Protein AF-K0SXK2-F1 (afdb_monomer)

InterPro domains:
  IPR011333 SKP1/BTB/POZ domain superfamily [G3DSA:3.30.710.10] (263-426)

Solvent-accessible surface area (backbone atoms only — not comparable to full-atom values): 45170 Å² total; per-residue (Å²): 109,70,68,59,52,52,51,50,52,51,50,53,50,54,49,52,52,50,51,50,52,50,52,52,50,51,52,53,52,53,51,51,51,52,52,51,53,50,51,51,53,53,50,53,51,51,55,49,52,53,52,54,50,53,50,50,55,52,51,51,52,49,50,52,52,51,53,50,51,52,51,52,51,53,49,52,51,51,54,52,52,52,54,49,52,53,48,54,51,50,53,52,51,52,51,50,56,51,49,51,52,51,51,52,50,52,49,52,54,50,52,52,55,49,53,52,49,52,52,50,50,50,50,51,52,53,55,50,66,72,55,70,90,80,88,81,80,91,83,90,80,90,80,91,81,94,76,91,68,91,66,67,66,84,75,55,53,72,67,58,52,45,55,51,31,48,75,71,73,40,77,64,85,81,48,91,47,72,67,52,48,47,49,51,47,56,50,53,56,52,56,54,59,60,59,69,78,70,78,74,87,84,79,93,78,84,85,86,76,91,86,83,89,77,90,85,82,83,78,83,85,76,89,75,94,68,91,83,64,66,91,82,65,83,39,52,86,37,57,53,88,76,42,70,36,63,27,34,41,36,42,33,32,23,49,88,51,101,55,62,73,61,83,83,58,88,61,73,85,80,60,48,58,38,54,46,93,93,53,95,52,61,39,63,50,79,40,27,32,48,57,65,51,42,45,40,76,84,55,17,25,53,49,58,31,47,53,52,53,51,57,58,62,71,49,54,101,78,59,92,71,70,92,71,57,60,69,46,82,44,79,34,45,48,62,40,54,68,34,42,61,47,54,52,47,41,38,70,33,80,89,50,81,70,85,73,47,81,87,36,26,54,36,40,28,49,50,14,61,72,31,47,15,62,60,51,25,55,55,25,48,53,49,48,65,76,55,64,40,73,89,44,13,64,58,48,29,55,48,18,54,52,68,66,36,60,76,58,24,53,52,20,34,41,46,39,16,46,36,52,61,74,58,87,72,58,68,72,63,57,69,48,56,68,74,54,51,53,52,24,71,68,34,91,47,50,38,54,55,28,34,61,46,42,48,55,51,36,48,37,39,64,70,67,33,51,89,82,50,49,61,69,59,52,50,65,67,47,32,62,90,68,31,71,45,59,31,64,88,44,16,59,56,47,40,45,53,52,50,52,39,47,43,67,78,37,82,79,65,60,67,67,70,52,44,81,76,33,70,55,55,51,47,23,46,51,37,34,17,75,43,23,54,78,58,49,47,52,36,58,56,58,68,78,75,61,93,54,87,82,69,67,89,70,74,64,98,73,55,61,51,56,50,63,76,70,38,60,70,70,58,32,50,51,44,50,52,46,22,51,51,38,53,47,52,52,51,54,49,51,50,50,52,50,55,50,49,53,52,52,49,51,52,49,53,50,50,51,50,52,51,50,51,49,51,52,49,53,53,49,53,52,50,52,51,51,52,49,51,51,52,49,52,53,49,52,53,49,53,49,50,52,51,51,52,54,50,50,54,51,52,49,53,53,49,54,51,53,50,52,55,51,56,51,53,54,55,61,59,67,73,62,79,82,78,88,87,81,83,88,82,80,87,82,78,93,76,92,61,100,83,67,79,79,75,87,81,73,82,80,90,74,82,93,82,79,90,84,84,86,85,80,91,78,93,82,88,82,91,83,84,87,81,85,88,89,82,78,89,77,77,73,81,83,72,84,79,76,68,83,83,85,78,88,65,90,60,85,87,75,86,83,82,89,128

Secondary structure (DSSP, 8-state):
-HHHHHHHHHHHHHHHHHHHHHHHHHHHHHHHHHHHHHHHHHHHHHHHHHHHHHHHHHHHHHHHHHHHHHHHHHHHHHHHHHHHHHHHHHHHHHHHHHHHHHHHHHHHHHHHHHHHHHHHHHHHHHHHHHS---------------------GGGS-HHHHHHHHHHTT--GGG--SHHHHHHHHHHHHHHHHHHHT------PPP-----------PPP-------SS-TT---TTS-HHHHT-SEEEEEEEE---SS---TTS--GGG--B-B-TT-SSBPEEEEEE-HHHHHSSTT--HHHHHHHHHHHHHHTTT-------EEEEEEEEHHHHHHHHHHHHHHH-TTSPP---HHHHHHHHHHHHHHT-HHHHHHHHHHHHHT--TTTHHHHHHHHHHTT-HHHHHHHHHHHHHTGGG-S--HHHHTS-HHHHHHHHT-TT----HHHHHHHHHIIIIII-TTT--HHHHHHHT-TTT--S--HHHHHHHHHHHHHHHHHH-TT--HHHHHTT-HHHHHHHHHHHHTHIIIIIHHHHHGGG---TTSGGG--TT-HHHHGGGS-HHHHHHHHHHHHHHHHHHHHHHHHHHHHHHHHHHHHHHHHHHHHHHHHHHHHHHHHHHHHHHHHHHHHHHHHHHHHHHHHHHHHHHHHHHHHHHHHHHHHGGGSPPPS------PPP-SS-TT---GGGS-----S---------------------S--TTSSSSSS-----SSS-----------

Nearest PDB structures (foldseek):
  4ap2-assembly1_A  TM=6.310E-01  e=9.485E-05  Homo sapiens
  8h37-assembly1_P  TM=6.586E-01  e=1.713E-04  Homo sapiens
  8h37-assembly1_A  TM=6.602E-01  e=2.668E-04  Homo sapiens
  4apf-assembly1_A-2  TM=6.074E-01  e=1.799E-04  Homo sapiens
  6i2m-assembly1_A-2  TM=7.651E-01  e=2.218E-03  Vaccinia virus WR

Structure (mmCIF, N/CA/C/O backbone):
data_AF-K0SXK2-F1
#
_entry.id   AF-K0SXK2-F1
#
loop_
_atom_site.group_PDB
_atom_site.id
_atom_site.type_symbol
_atom_site.label_atom_id
_atom_site.label_alt_id
_atom_site.label_comp_id
_atom_site.label_asym_id
_atom_site.label_entity_id
_atom_site.label_seq_id
_atom_site.pdbx_PDB_ins_code
_atom_site.Cartn_x
_atom_site.Cartn_y
_atom_site.Cartn_z
_atom_site.occupancy
_atom_site.B_iso_or_equiv
_atom_site.auth_seq_id
_atom_site.auth_comp_id
_atom_site.auth_asym_id
_atom_site.auth_atom_id
_atom_site.pdbx_PDB_model_num
ATOM 1 N N . MET A 1 1 ? -111.847 -13.154 45.112 1.00 72.31 1 MET A N 1
ATOM 2 C CA . MET A 1 1 ? -111.459 -13.627 43.760 1.00 72.31 1 MET A CA 1
ATOM 3 C C . MET A 1 1 ? -110.473 -12.679 43.078 1.00 72.31 1 MET A C 1
ATOM 5 O O . MET A 1 1 ? -109.374 -13.127 42.799 1.00 72.31 1 MET A O 1
ATOM 9 N N . ALA A 1 2 ? -110.784 -11.391 42.867 1.00 77.62 2 ALA A N 1
ATOM 10 C CA . ALA A 1 2 ? -109.835 -10.445 42.249 1.00 77.62 2 ALA A CA 1
ATOM 11 C C . ALA A 1 2 ? -108.540 -10.230 43.068 1.00 77.62 2 ALA A C 1
ATOM 13 O O . ALA A 1 2 ? -107.451 -10.311 42.512 1.00 77.62 2 ALA A O 1
ATOM 14 N N . GLU A 1 3 ? -108.635 -10.057 44.394 1.00 78.12 3 GLU A N 1
ATOM 15 C CA . GLU A 1 3 ? -107.447 -9.953 45.267 1.00 78.12 3 GLU A CA 1
ATOM 16 C C . GLU A 1 3 ? -106.594 -11.229 45.281 1.00 78.12 3 GLU A C 1
ATOM 18 O O . GLU A 1 3 ? -105.371 -11.164 45.347 1.00 78.12 3 GLU A O 1
ATOM 23 N N . GLU A 1 4 ? -107.225 -12.400 45.181 1.00 80.94 4 GLU A N 1
ATOM 24 C CA . GLU A 1 4 ? -106.514 -13.681 45.181 1.00 80.94 4 GLU A CA 1
ATOM 25 C C . GLU A 1 4 ? -105.772 -13.915 43.856 1.00 80.94 4 GLU A C 1
ATOM 27 O O . GLU A 1 4 ? -104.655 -14.431 43.854 1.00 80.94 4 GLU A O 1
ATOM 32 N N . ALA A 1 5 ? -106.352 -13.476 42.733 1.00 83.69 5 ALA A N 1
ATOM 33 C CA . ALA A 1 5 ? -105.685 -13.466 41.434 1.00 83.69 5 ALA A CA 1
ATOM 34 C C . ALA A 1 5 ? -104.489 -12.497 41.424 1.00 83.69 5 ALA A C 1
ATOM 36 O O . ALA A 1 5 ? -103.395 -12.894 41.027 1.00 83.69 5 ALA A O 1
ATOM 37 N N . ALA A 1 6 ? -104.659 -11.283 41.960 1.00 84.00 6 ALA A N 1
ATOM 38 C CA . ALA A 1 6 ? -103.579 -10.302 42.082 1.00 84.00 6 ALA A CA 1
ATOM 39 C C . ALA A 1 6 ? -102.437 -10.793 42.995 1.00 84.00 6 ALA A C 1
ATOM 41 O O . ALA A 1 6 ? -101.262 -10.565 42.709 1.00 84.00 6 ALA A O 1
ATOM 42 N N . LEU A 1 7 ? -102.756 -11.517 44.075 1.00 88.44 7 LEU A N 1
ATOM 43 C CA . LEU A 1 7 ? -101.749 -12.109 44.958 1.00 88.44 7 LEU A CA 1
ATOM 44 C C . LEU A 1 7 ? -100.968 -13.243 44.273 1.00 88.44 7 LEU A C 1
ATOM 46 O O . LEU A 1 7 ? -99.759 -13.353 44.475 1.00 88.44 7 LEU A O 1
ATOM 50 N N . ARG A 1 8 ? -101.631 -14.079 43.462 1.00 87.31 8 ARG A N 1
ATOM 51 C CA . ARG A 1 8 ? -100.963 -15.136 42.679 1.00 87.31 8 ARG A CA 1
ATOM 52 C C . ARG A 1 8 ? -100.061 -14.551 41.597 1.00 87.31 8 ARG A C 1
ATOM 54 O O . ARG A 1 8 ? -98.942 -15.023 41.443 1.00 87.31 8 ARG A O 1
ATOM 61 N N . GLU A 1 9 ? -100.506 -13.500 40.915 1.00 90.19 9 GLU A N 1
ATOM 62 C CA . GLU A 1 9 ? -99.699 -12.787 39.920 1.00 90.19 9 GLU A CA 1
ATOM 63 C C . GLU A 1 9 ? -98.464 -12.134 40.557 1.00 90.19 9 GLU A C 1
ATOM 65 O O . GLU A 1 9 ? -97.354 -12.272 40.047 1.00 90.19 9 GLU A O 1
ATOM 70 N N . ARG A 1 10 ? -98.622 -11.505 41.729 1.00 88.81 10 ARG A N 1
ATOM 71 C CA . ARG A 1 10 ? -97.501 -10.912 42.469 1.00 88.81 10 ARG A CA 1
ATOM 72 C C . ARG A 1 10 ? -96.488 -11.962 42.932 1.00 88.81 10 ARG A C 1
ATOM 74 O O . ARG A 1 10 ? -95.295 -11.753 42.751 1.00 88.81 10 ARG A O 1
ATOM 81 N N . LYS A 1 11 ? -96.950 -13.107 43.450 1.00 90.88 11 LYS A N 1
ATOM 82 C CA . LYS A 1 11 ? -96.069 -14.228 43.826 1.00 90.88 11 LYS A CA 1
ATOM 83 C C . LYS A 1 11 ? -95.342 -14.828 42.623 1.00 90.88 11 LYS A C 1
ATOM 85 O O . LYS A 1 11 ? -94.147 -15.067 42.719 1.00 90.88 11 LYS A O 1
ATOM 90 N N . ALA A 1 12 ? -96.031 -15.020 41.498 1.00 89.69 12 ALA A N 1
ATOM 91 C CA . ALA A 1 12 ? -95.411 -15.519 40.271 1.00 89.69 12 ALA A CA 1
ATOM 92 C C . ALA A 1 12 ? -94.352 -14.543 39.732 1.00 89.69 12 ALA A C 1
ATOM 94 O O . ALA A 1 12 ? -93.292 -14.966 39.279 1.00 89.69 12 ALA A O 1
ATOM 95 N N . LYS A 1 13 ? -94.604 -13.232 39.831 1.00 91.62 13 LYS A N 1
ATOM 96 C CA . LYS A 1 13 ? -93.636 -12.201 39.448 1.00 91.62 13 LYS A CA 1
ATOM 97 C C . LYS A 1 13 ? -92.415 -12.181 40.372 1.00 91.62 13 LYS A C 1
ATOM 99 O O . LYS A 1 13 ? -91.298 -12.135 39.873 1.00 91.62 13 LYS A O 1
ATOM 104 N N . GLU A 1 14 ? -92.618 -12.269 41.686 1.00 92.25 14 GLU A N 1
ATOM 105 C CA . GLU A 1 14 ? -91.530 -12.359 42.672 1.00 92.25 14 GLU A CA 1
ATOM 106 C C . GLU A 1 14 ? -90.704 -13.648 42.502 1.00 92.25 14 GLU A C 1
ATOM 108 O O . GLU A 1 14 ? -89.486 -13.632 42.665 1.00 92.25 14 GLU A O 1
ATOM 113 N N . GLU A 1 15 ? -91.341 -14.767 42.151 1.00 93.31 15 GLU A N 1
ATOM 114 C CA . GLU A 1 15 ? -90.662 -16.038 41.880 1.00 93.31 15 GLU A CA 1
ATOM 115 C C . GLU A 1 15 ? -89.850 -15.989 40.579 1.00 93.31 15 GLU A C 1
ATOM 117 O O . GLU A 1 15 ? -88.690 -16.397 40.566 1.00 93.31 15 GLU A O 1
ATOM 122 N N . MET A 1 16 ? -90.409 -15.408 39.515 1.00 92.75 16 MET A N 1
ATOM 123 C CA . MET A 1 16 ? -89.695 -15.170 38.259 1.00 92.75 16 MET A CA 1
ATOM 124 C C . MET A 1 16 ? -88.507 -14.212 38.449 1.00 92.75 16 MET A C 1
ATOM 126 O O . MET A 1 16 ? -87.433 -14.453 37.907 1.00 92.75 16 MET A O 1
ATOM 130 N N . GLU A 1 17 ? -88.662 -13.154 39.250 1.00 93.62 17 GLU A N 1
ATOM 131 C CA . GLU A 1 17 ? -87.578 -12.216 39.571 1.00 93.62 17 GLU A CA 1
ATOM 132 C C . GLU A 1 17 ? -86.469 -12.886 40.398 1.00 93.62 17 GLU A C 1
ATOM 134 O O . GLU A 1 17 ? -85.286 -12.661 40.144 1.00 93.62 17 GLU A O 1
ATOM 139 N N . ARG A 1 18 ? -86.822 -13.786 41.329 1.00 92.06 18 ARG A N 1
ATOM 140 C CA . ARG A 1 18 ? -85.840 -14.617 42.046 1.00 92.06 18 ARG A CA 1
ATOM 141 C C . ARG A 1 18 ? -85.081 -15.554 41.113 1.00 92.06 18 ARG A C 1
ATOM 143 O O . ARG A 1 18 ? -83.863 -15.637 41.234 1.00 92.06 18 ARG A O 1
ATOM 150 N N . GLN A 1 19 ? -85.773 -16.220 40.188 1.00 93.00 19 GLN A N 1
ATOM 151 C CA . GLN A 1 19 ? -85.136 -17.097 39.201 1.00 93.00 19 GLN A CA 1
ATOM 152 C C . GLN A 1 19 ? -84.197 -16.314 38.276 1.00 93.00 19 GLN A C 1
ATOM 154 O O . GLN A 1 19 ? -83.087 -16.772 38.011 1.00 93.00 19 GLN A O 1
ATOM 159 N N . LEU A 1 20 ? -84.594 -15.110 37.847 1.00 94.00 20 LEU A N 1
ATOM 160 C CA . LEU A 1 20 ? -83.747 -14.231 37.040 1.00 94.00 20 LEU A CA 1
ATOM 161 C C . LEU A 1 20 ? -82.483 -13.813 37.809 1.00 94.00 20 LEU A C 1
ATOM 163 O O . LEU A 1 20 ? -81.379 -13.944 37.289 1.00 94.00 20 LEU A O 1
ATOM 167 N N . LEU A 1 21 ? -82.624 -13.386 39.069 1.00 92.94 21 LEU A N 1
ATOM 168 C CA . LEU A 1 21 ? -81.492 -13.015 39.928 1.00 92.94 21 LEU A CA 1
ATOM 169 C C . LEU A 1 21 ? -80.552 -14.196 40.206 1.00 92.94 21 LEU A C 1
ATOM 171 O O . LEU A 1 21 ? -79.337 -14.019 40.287 1.00 92.94 21 LEU A O 1
ATOM 175 N N . GLU A 1 22 ? -81.089 -15.402 40.373 1.00 93.62 22 GLU A N 1
ATOM 176 C CA . GLU A 1 22 ? -80.289 -16.613 40.563 1.00 93.62 22 GLU A CA 1
ATOM 177 C C . GLU A 1 22 ? -79.532 -16.994 39.282 1.00 93.62 22 GLU A C 1
ATOM 179 O O . GLU A 1 22 ? -78.344 -17.324 39.340 1.00 93.62 22 GLU A O 1
ATOM 184 N N . GLN A 1 23 ? -80.171 -16.845 38.119 1.00 93.75 23 GLN A N 1
ATOM 185 C CA . GLN A 1 23 ? -79.538 -17.037 36.818 1.00 93.75 23 GLN A CA 1
ATOM 186 C C . GLN A 1 23 ? -78.438 -15.995 36.559 1.00 93.75 23 GLN A C 1
ATOM 188 O O . GLN A 1 23 ? -77.348 -16.354 36.111 1.00 93.75 23 GLN A O 1
ATOM 193 N N . GLU A 1 24 ? -78.671 -14.724 36.896 1.00 94.75 24 GLU A N 1
ATOM 194 C CA . GLU A 1 24 ? -77.661 -13.664 36.810 1.00 94.75 24 GLU A CA 1
ATOM 195 C C . GLU A 1 24 ? -76.470 -13.949 37.730 1.00 94.75 24 GLU A C 1
ATOM 197 O O . GLU A 1 24 ? -75.323 -13.868 37.288 1.00 94.75 24 GLU A O 1
ATOM 202 N N . ARG A 1 25 ? -76.719 -14.366 38.980 1.00 94.25 25 ARG A N 1
ATOM 203 C CA . ARG A 1 25 ? -75.658 -14.762 39.921 1.00 94.25 25 ARG A CA 1
ATOM 204 C C . ARG A 1 25 ? -74.841 -15.936 39.392 1.00 94.25 25 ARG A C 1
ATOM 206 O O . ARG A 1 25 ? -73.612 -15.864 39.389 1.00 94.25 25 ARG A O 1
ATOM 213 N N . SER A 1 26 ? -75.502 -16.980 38.894 1.00 94.06 26 SER A N 1
ATOM 214 C CA . SER A 1 26 ? -74.834 -18.131 38.277 1.00 94.06 26 SER A CA 1
ATOM 215 C C . SER A 1 26 ? -73.958 -17.703 37.094 1.00 94.06 26 SER A C 1
ATOM 217 O O . SER A 1 26 ? -72.790 -18.085 37.017 1.00 94.06 26 SER A O 1
ATOM 219 N N . HIS A 1 27 ? -74.465 -16.819 36.231 1.00 93.00 27 HIS A N 1
ATOM 220 C CA . HIS A 1 27 ? -73.721 -16.308 35.084 1.00 93.00 27 HIS A CA 1
ATOM 221 C C . HIS A 1 27 ? -72.527 -15.427 35.491 1.00 93.00 27 HIS A C 1
ATOM 223 O O . HIS A 1 27 ? -71.466 -15.489 34.866 1.00 93.00 27 HIS A O 1
ATOM 229 N N . THR A 1 28 ? -72.660 -14.611 36.543 1.00 93.94 28 THR A N 1
ATOM 230 C CA . THR A 1 28 ? -71.529 -13.828 37.073 1.00 93.94 28 THR A CA 1
ATOM 231 C C . THR A 1 28 ? -70.436 -14.716 37.655 1.00 93.94 28 THR A C 1
ATOM 233 O O . THR A 1 28 ? -69.261 -14.457 37.411 1.00 93.94 28 THR A O 1
ATOM 236 N N . LEU A 1 29 ? -70.809 -15.793 38.349 1.00 94.81 29 LEU A N 1
ATOM 237 C CA . LEU A 1 29 ? -69.861 -16.723 38.956 1.00 94.81 29 LEU A CA 1
ATOM 238 C C . LEU A 1 29 ? -69.124 -17.541 37.884 1.00 94.81 29 LEU A C 1
ATOM 240 O O . LEU A 1 29 ? -67.908 -17.685 37.954 1.00 94.81 29 LEU A O 1
ATOM 244 N N . ALA A 1 30 ? -69.827 -17.963 36.827 1.00 94.12 30 ALA A N 1
ATOM 245 C CA . ALA A 1 30 ? -69.213 -18.609 35.666 1.00 94.12 30 ALA A CA 1
ATOM 246 C C . ALA A 1 30 ? -68.228 -17.684 34.924 1.00 94.12 30 ALA A C 1
ATOM 248 O O . ALA A 1 30 ? -67.158 -18.125 34.510 1.00 94.12 30 ALA A O 1
ATOM 249 N N . ARG A 1 31 ? -68.545 -16.385 34.785 1.00 94.69 31 ARG A N 1
ATOM 250 C CA . ARG A 1 31 ? -67.608 -15.399 34.213 1.00 94.69 31 ARG A CA 1
ATOM 251 C C . ARG A 1 31 ? -66.361 -15.219 35.077 1.00 94.69 31 ARG A C 1
ATOM 253 O O . ARG A 1 31 ? -65.268 -15.169 34.527 1.00 94.69 31 ARG A O 1
ATOM 260 N N . GLN A 1 32 ? -66.520 -15.150 36.399 1.00 95.62 32 GLN A N 1
ATOM 261 C CA . GLN A 1 32 ? -65.390 -15.039 37.327 1.00 95.62 32 GLN A CA 1
ATOM 262 C C . GLN A 1 32 ? -64.476 -16.266 37.255 1.00 95.62 32 GLN A C 1
ATOM 264 O O . GLN A 1 32 ? -63.266 -16.105 37.152 1.00 95.62 32 GLN A O 1
ATOM 269 N N . GLN A 1 33 ? -65.047 -17.474 37.221 1.00 95.19 33 GLN A N 1
ATOM 270 C CA . GLN A 1 33 ? -64.275 -18.711 37.063 1.00 95.19 33 GLN A CA 1
ATOM 271 C C . GLN A 1 33 ? -63.502 -18.739 35.740 1.00 95.19 33 GLN A C 1
ATOM 273 O O . GLN A 1 33 ? -62.309 -19.024 35.735 1.00 95.19 33 GLN A O 1
ATOM 278 N N . LEU A 1 34 ? -64.141 -18.357 34.629 1.00 96.38 34 LEU A N 1
ATOM 279 C CA . LEU A 1 34 ? -63.477 -18.293 33.326 1.00 96.38 34 LEU A CA 1
ATOM 280 C C . LEU A 1 34 ? -62.341 -17.252 33.296 1.00 96.38 34 LEU A C 1
ATOM 282 O O . LEU A 1 34 ? -61.302 -17.477 32.677 1.00 96.38 34 LEU A O 1
ATOM 286 N N . GLU A 1 35 ? -62.519 -16.103 33.955 1.00 96.56 35 GLU A N 1
ATOM 287 C CA . GLU A 1 35 ? -61.464 -15.090 34.084 1.00 96.56 35 GLU A CA 1
ATOM 288 C C . GLU A 1 35 ? -60.294 -15.572 34.953 1.00 96.56 35 GLU A C 1
ATOM 290 O O . GLU A 1 35 ? -59.139 -15.294 34.623 1.00 96.56 35 GLU A O 1
ATOM 295 N N . GLU A 1 36 ? -60.562 -16.308 36.034 1.00 96.69 36 GLU A N 1
ATOM 296 C CA . GLU A 1 36 ? -59.523 -16.916 36.872 1.00 96.69 36 GLU A CA 1
ATOM 297 C C . GLU A 1 36 ? -58.739 -17.994 36.118 1.00 96.69 36 GLU A C 1
ATOM 299 O O . GLU A 1 36 ? -57.508 -17.966 36.139 1.00 96.69 36 GLU A O 1
ATOM 304 N N . GLU A 1 37 ? -59.420 -18.879 35.387 1.00 96.12 37 GLU A N 1
ATOM 305 C CA . GLU A 1 37 ? -58.779 -19.887 34.532 1.00 96.12 37 GLU A CA 1
ATOM 306 C C . GLU A 1 37 ? -57.907 -19.234 33.455 1.00 96.12 37 GLU A C 1
ATOM 308 O O . GLU A 1 37 ? -56.773 -19.657 33.222 1.00 96.12 37 GLU A O 1
ATOM 313 N N . ARG A 1 38 ? -58.384 -18.146 32.837 1.00 96.25 38 ARG A N 1
ATOM 314 C CA . ARG A 1 38 ? -57.599 -17.399 31.851 1.00 96.25 38 ARG A CA 1
ATOM 315 C C . ARG A 1 38 ? -56.354 -16.760 32.471 1.00 96.25 38 ARG A C 1
ATOM 317 O O . ARG A 1 38 ? -55.284 -16.832 31.872 1.00 96.25 38 ARG A O 1
ATOM 324 N N . ARG A 1 39 ? -56.462 -16.174 33.669 1.00 96.69 39 ARG A N 1
ATOM 325 C CA . ARG A 1 39 ? -55.302 -15.623 34.394 1.00 96.69 39 ARG A CA 1
ATOM 326 C C . ARG A 1 39 ? -54.294 -16.707 34.766 1.00 96.69 39 ARG A C 1
ATOM 328 O O . ARG A 1 39 ? -53.095 -16.473 34.640 1.00 96.69 39 ARG A O 1
ATOM 335 N N . GLN A 1 40 ? -54.762 -17.878 35.197 1.00 96.06 40 GLN A N 1
ATOM 336 C CA . GLN A 1 40 ? -53.889 -19.017 35.490 1.00 96.06 40 GLN A CA 1
ATOM 337 C C . GLN A 1 40 ? -53.171 -19.502 34.227 1.00 96.06 40 GLN A C 1
ATOM 339 O O . GLN A 1 40 ? -51.951 -19.645 34.248 1.00 96.06 40 GLN A O 1
ATOM 344 N N . ALA A 1 41 ? -53.884 -19.650 33.108 1.00 94.88 41 ALA A N 1
ATOM 345 C CA . ALA A 1 41 ? -53.289 -20.036 31.830 1.00 94.88 41 ALA A CA 1
ATOM 346 C C . ALA A 1 41 ? -52.247 -19.013 31.332 1.00 94.88 41 ALA A C 1
ATOM 348 O O . ALA A 1 41 ? -51.163 -19.396 30.888 1.00 94.88 41 ALA A O 1
ATOM 349 N N . GLU A 1 42 ? -52.531 -17.711 31.450 1.00 96.94 42 GLU A N 1
ATOM 350 C CA . GLU A 1 42 ? -51.579 -16.641 31.111 1.00 96.94 42 GLU A CA 1
ATOM 351 C C . GLU A 1 42 ? -50.336 -16.680 32.024 1.00 96.94 42 GLU A C 1
ATOM 353 O O . GLU A 1 42 ? -49.205 -16.538 31.549 1.00 96.94 42 GLU A O 1
ATOM 358 N N . GLN A 1 43 ? -50.512 -16.944 33.324 1.00 96.00 43 GLN A N 1
ATOM 359 C CA . GLN A 1 43 ? -49.404 -17.072 34.274 1.00 96.00 43 GLN A CA 1
ATOM 360 C C . GLN A 1 43 ? -48.535 -18.309 33.993 1.00 96.00 43 GLN A C 1
ATOM 362 O O . GLN A 1 43 ? -47.306 -18.221 34.047 1.00 96.00 43 GLN A O 1
ATOM 367 N N . GLU A 1 44 ? -49.141 -19.447 33.659 1.00 96.69 44 GLU A N 1
ATOM 368 C CA . GLU A 1 44 ? -48.422 -20.661 33.260 1.00 96.69 44 GLU A CA 1
ATOM 369 C C . GLU A 1 44 ? -47.647 -20.462 31.952 1.00 96.69 44 GLU A C 1
ATOM 371 O O . GLU A 1 44 ? -46.494 -20.890 31.840 1.00 96.69 44 GLU A O 1
ATOM 376 N N . GLN A 1 45 ? -48.233 -19.755 30.980 1.00 97.00 45 GLN A N 1
ATOM 377 C CA . GLN A 1 45 ? -47.564 -19.420 29.725 1.00 97.00 45 GLN A CA 1
ATOM 378 C C . GLN A 1 45 ? -46.338 -18.524 29.957 1.00 97.00 45 GLN A C 1
ATOM 380 O O . GLN A 1 45 ? -45.268 -18.804 29.411 1.00 97.00 45 GLN A O 1
ATOM 385 N N . LEU A 1 46 ? -46.456 -17.498 30.805 1.00 97.00 46 LEU A N 1
ATOM 386 C CA . LEU A 1 46 ? -45.333 -16.634 31.186 1.00 97.00 46 LEU A CA 1
ATOM 387 C C . LEU A 1 46 ? -44.231 -17.412 31.917 1.00 97.00 46 LEU A C 1
ATOM 389 O O . LEU A 1 46 ? -43.050 -17.247 31.613 1.00 97.00 46 LEU A O 1
ATOM 393 N N . GLN A 1 47 ? -44.592 -18.306 32.844 1.00 96.31 47 GLN A N 1
ATOM 394 C CA . GLN A 1 47 ? -43.609 -19.158 33.521 1.00 96.31 47 GLN A CA 1
ATOM 395 C C . GLN A 1 47 ? -42.885 -20.090 32.547 1.00 96.31 47 GLN A C 1
ATOM 397 O O . GLN A 1 47 ? -41.685 -20.329 32.699 1.00 96.31 47 GLN A O 1
ATOM 402 N N . ARG A 1 48 ? -43.591 -20.613 31.540 1.00 96.38 48 ARG A N 1
ATOM 403 C CA . ARG A 1 48 ? -42.986 -21.439 30.496 1.00 96.38 48 ARG A CA 1
ATOM 404 C C . ARG A 1 48 ? -42.002 -20.638 29.643 1.00 96.38 48 ARG A C 1
ATOM 406 O O . ARG A 1 48 ? -40.884 -21.104 29.448 1.00 96.38 48 ARG A O 1
ATOM 413 N N . GLN A 1 49 ? -42.376 -19.433 29.214 1.00 96.56 49 GLN A N 1
ATOM 414 C CA . GLN A 1 49 ? -41.488 -18.542 28.458 1.00 96.56 49 GLN A CA 1
ATOM 415 C C . GLN A 1 49 ? -40.227 -18.187 29.251 1.00 96.56 49 GLN A C 1
ATOM 417 O O . GLN A 1 49 ? -39.124 -18.307 28.726 1.00 96.56 49 GLN A O 1
ATOM 422 N N . LEU A 1 50 ? -40.367 -17.859 30.540 1.00 97.25 50 LEU A N 1
ATOM 423 C CA . LEU A 1 50 ? -39.226 -17.562 31.407 1.00 97.25 50 LEU A CA 1
ATOM 424 C C . LEU A 1 50 ? -38.287 -18.774 31.565 1.00 97.25 50 LEU A C 1
ATOM 426 O O . LEU A 1 50 ? -37.064 -18.632 31.558 1.00 97.25 50 LEU A O 1
ATOM 430 N N . ARG A 1 51 ? -38.833 -19.993 31.677 1.00 96.12 51 ARG A N 1
ATOM 431 C CA . ARG A 1 51 ? -38.022 -21.226 31.717 1.00 96.12 51 ARG A CA 1
ATOM 432 C C . ARG A 1 51 ? -37.278 -21.470 30.402 1.00 96.12 51 ARG A C 1
ATOM 434 O O . ARG A 1 51 ? -36.111 -21.845 30.431 1.00 96.12 51 ARG A O 1
ATOM 441 N N . GLU A 1 52 ? -37.923 -21.242 29.264 1.00 97.06 52 GLU A N 1
ATOM 442 C CA . GLU A 1 52 ? -37.291 -21.379 27.946 1.00 97.06 52 GLU A CA 1
ATOM 443 C C . GLU A 1 52 ? -36.191 -20.325 27.724 1.00 97.06 52 GLU A C 1
ATOM 445 O O . GLU A 1 52 ? -35.114 -20.654 27.228 1.00 97.06 52 GLU A O 1
ATOM 450 N N . GLU A 1 53 ? -36.408 -19.079 28.148 1.00 96.81 53 GLU A N 1
ATOM 451 C CA . GLU A 1 53 ? -35.415 -18.003 28.049 1.00 96.81 53 GLU A CA 1
ATOM 452 C C . GLU A 1 53 ? -34.207 -18.242 28.965 1.00 96.81 53 GLU A C 1
ATOM 454 O O . GLU A 1 53 ? -33.061 -18.148 28.527 1.00 96.81 53 GLU A O 1
ATOM 459 N N . THR A 1 54 ? -34.442 -18.641 30.218 1.00 94.56 54 THR A N 1
ATOM 460 C CA . THR A 1 54 ? -33.352 -19.003 31.141 1.00 94.56 54 THR A CA 1
ATOM 461 C C . THR A 1 54 ? -32.533 -20.193 30.637 1.00 94.56 54 THR A C 1
ATOM 463 O O . THR A 1 54 ? -31.309 -20.174 30.769 1.00 94.56 54 THR A O 1
ATOM 466 N N . ALA A 1 55 ? -33.163 -21.189 30.005 1.00 96.12 55 ALA A N 1
ATOM 467 C CA . ALA A 1 55 ? -32.457 -22.301 29.369 1.00 96.12 55 ALA A CA 1
ATOM 468 C C . ALA A 1 55 ? -31.590 -21.836 28.183 1.00 96.12 55 ALA A C 1
ATOM 470 O O . ALA A 1 55 ? -30.430 -22.239 28.087 1.00 96.12 55 ALA A O 1
ATOM 471 N N . ARG A 1 56 ? -32.102 -20.935 27.330 1.00 97.00 56 ARG A N 1
ATOM 472 C CA . ARG A 1 56 ? -31.333 -20.340 26.219 1.00 97.00 56 ARG A CA 1
ATOM 473 C C . ARG A 1 56 ? -30.114 -19.561 26.708 1.00 97.00 56 ARG A C 1
ATOM 475 O O . ARG A 1 56 ? -29.017 -19.779 26.205 1.00 97.00 56 ARG A O 1
ATOM 482 N N . LEU A 1 57 ? -30.280 -18.715 27.727 1.00 94.88 57 LEU A N 1
ATOM 483 C CA . LEU A 1 57 ? -29.173 -17.949 28.315 1.00 94.88 57 LEU A CA 1
ATOM 484 C C . LEU A 1 57 ? -28.117 -18.859 28.964 1.00 94.88 57 LEU A C 1
ATOM 486 O O . LEU A 1 57 ? -26.921 -18.572 28.907 1.00 94.88 57 LEU A O 1
ATOM 490 N N . GLN A 1 58 ? -28.534 -19.971 29.578 1.00 96.50 58 GLN A N 1
ATOM 491 C CA . GLN A 1 58 ? -27.600 -20.964 30.118 1.00 96.50 58 GLN A CA 1
ATOM 492 C C . GLN A 1 58 ? -26.802 -21.670 29.015 1.00 96.50 58 GLN A C 1
ATOM 494 O O . GLN A 1 58 ? -25.599 -21.882 29.179 1.00 96.50 58 GLN A O 1
ATOM 499 N N . GLU A 1 59 ? -27.440 -22.009 27.895 1.00 97.00 59 GLU A N 1
ATOM 500 C CA . GLU A 1 59 ? -26.776 -22.622 26.742 1.00 97.00 59 GLU A CA 1
ATOM 501 C C . GLU A 1 59 ? -25.788 -21.659 26.066 1.00 97.00 59 GLU A C 1
ATOM 503 O O . GLU A 1 59 ? -24.644 -22.037 25.804 1.00 97.00 59 GLU A O 1
ATOM 508 N N . GLU A 1 60 ? -26.173 -20.396 25.875 1.00 95.94 60 GLU A N 1
ATOM 509 C CA . GLU A 1 60 ? -25.299 -19.350 25.334 1.00 95.94 60 GLU A CA 1
ATOM 510 C C . GLU A 1 60 ? -24.074 -19.115 26.227 1.00 95.94 60 GLU A C 1
ATOM 512 O O . GLU A 1 60 ? -22.940 -19.068 25.747 1.00 95.94 60 GLU A O 1
ATOM 517 N N . ARG A 1 61 ? -24.268 -19.076 27.552 1.00 95.44 61 ARG A N 1
ATOM 518 C CA . ARG A 1 61 ? -23.158 -18.973 28.507 1.00 95.44 61 ARG A CA 1
ATOM 519 C C . ARG A 1 61 ? -22.212 -20.171 28.422 1.00 95.44 61 ARG A C 1
ATOM 521 O O . ARG A 1 61 ? -21.001 -19.982 28.541 1.00 95.44 61 ARG A O 1
ATOM 528 N N . ARG A 1 62 ? -22.732 -21.389 28.219 1.00 96.81 62 ARG A N 1
ATOM 529 C CA . ARG A 1 62 ? -21.898 -22.588 28.027 1.00 96.81 62 ARG A CA 1
ATOM 530 C C . ARG A 1 62 ? -21.083 -22.482 26.738 1.00 96.81 62 ARG A C 1
ATOM 532 O O . ARG A 1 62 ? -19.884 -22.740 26.771 1.00 96.81 62 ARG A O 1
ATOM 539 N N . ARG A 1 63 ? -21.702 -22.035 25.643 1.00 97.00 63 ARG A N 1
ATOM 540 C CA . ARG A 1 63 ? -21.024 -21.826 24.358 1.00 97.00 63 ARG A CA 1
ATOM 541 C C . ARG A 1 63 ? -19.894 -20.797 24.466 1.00 97.00 63 ARG A C 1
ATOM 543 O O . ARG A 1 63 ? -18.778 -21.090 24.057 1.00 97.00 63 ARG A O 1
ATOM 550 N N . LEU A 1 64 ? -20.139 -19.645 25.093 1.00 92.88 64 LEU A N 1
ATOM 551 C CA . LEU A 1 64 ? -19.101 -18.629 25.320 1.00 92.88 64 LEU A CA 1
ATOM 552 C C . LEU A 1 64 ? -17.961 -19.145 26.214 1.00 92.88 64 LEU A C 1
ATOM 554 O O . LEU A 1 64 ? -16.801 -18.795 26.012 1.00 92.88 64 LEU A O 1
ATOM 558 N N . GLN A 1 65 ? -18.261 -19.998 27.199 1.00 95.06 65 GLN A N 1
ATOM 559 C CA . GLN A 1 65 ? -17.226 -20.647 28.011 1.00 95.06 65 GLN A CA 1
ATOM 560 C C . GLN A 1 65 ? -16.375 -21.636 27.203 1.00 95.06 65 GLN A C 1
ATOM 562 O O . GLN A 1 65 ? -15.171 -21.718 27.435 1.00 95.06 65 GLN A O 1
ATOM 567 N N . GLU A 1 66 ? -16.973 -22.379 26.272 1.00 96.50 66 GLU A N 1
ATOM 568 C CA . GLU A 1 66 ? -16.254 -23.281 25.364 1.00 96.50 66 GLU A CA 1
ATOM 569 C C . GLU A 1 66 ? -15.388 -22.502 24.362 1.00 96.50 66 GLU A C 1
ATOM 571 O O . GLU A 1 66 ? -14.216 -22.835 24.190 1.00 96.50 66 GLU A O 1
ATOM 576 N N . GLU A 1 67 ? -15.912 -21.419 23.780 1.00 93.88 67 GLU A N 1
ATOM 577 C CA . GLU A 1 67 ? -15.165 -20.525 22.882 1.00 93.88 67 GLU A CA 1
ATOM 578 C C . GLU A 1 67 ? -13.975 -19.864 23.602 1.00 93.88 67 GLU A C 1
ATOM 580 O O . GLU A 1 67 ? -12.859 -19.872 23.080 1.00 93.88 67 GLU A O 1
ATOM 585 N N . ASN A 1 68 ? -14.160 -19.388 24.840 1.00 90.88 68 ASN A N 1
ATOM 586 C CA . ASN A 1 68 ? -13.065 -18.838 25.646 1.00 90.88 68 ASN A CA 1
ATOM 587 C C . ASN A 1 68 ? -11.995 -19.888 25.977 1.00 90.88 68 ASN A C 1
ATOM 589 O O . ASN A 1 68 ? -10.804 -19.594 25.883 1.00 90.88 68 ASN A O 1
ATOM 593 N N . ARG A 1 69 ? -12.387 -21.126 26.315 1.00 96.12 69 ARG A N 1
ATOM 594 C CA . ARG A 1 69 ? -11.422 -22.220 26.536 1.00 96.12 69 ARG A CA 1
ATOM 595 C C . ARG A 1 69 ? -10.629 -22.536 25.269 1.00 96.12 69 ARG A C 1
ATOM 597 O O . ARG A 1 69 ? -9.413 -22.685 25.345 1.00 96.12 69 ARG A O 1
ATOM 604 N N . ALA A 1 70 ? -11.289 -22.585 24.112 1.00 93.62 70 ALA A N 1
ATOM 605 C CA . ALA A 1 70 ? -10.620 -22.804 22.832 1.00 93.62 70 ALA A CA 1
ATOM 606 C C . ALA A 1 70 ? -9.641 -21.662 22.495 1.00 93.62 70 ALA A C 1
ATOM 608 O O . ALA A 1 70 ? -8.521 -21.919 22.051 1.00 93.62 70 ALA A O 1
ATOM 609 N N . ALA A 1 71 ? -10.019 -20.408 22.759 1.00 90.94 71 ALA A N 1
ATOM 610 C CA . ALA A 1 71 ? -9.145 -19.251 22.571 1.00 90.94 71 ALA A CA 1
ATOM 611 C C . ALA A 1 71 ? -7.917 -19.288 23.503 1.00 90.94 71 ALA A C 1
ATOM 613 O O . ALA A 1 71 ? -6.797 -19.028 23.056 1.00 90.94 71 ALA A O 1
ATOM 614 N N . GLU A 1 72 ? -8.094 -19.670 24.773 1.00 94.06 72 GLU A N 1
ATOM 615 C CA . GLU A 1 72 ? -6.991 -19.862 25.725 1.00 94.06 72 GLU A CA 1
ATOM 616 C C . GLU A 1 72 ? -6.038 -20.986 25.290 1.00 94.06 72 GLU A C 1
ATOM 618 O O . GLU A 1 72 ? -4.817 -20.835 25.382 1.00 94.06 72 GLU A O 1
ATOM 623 N N . GLU A 1 73 ? -6.562 -22.104 24.781 1.00 96.69 73 GLU A N 1
ATOM 624 C CA . GLU A 1 73 ? -5.747 -23.201 24.249 1.00 96.69 73 GLU A CA 1
ATOM 625 C C . GLU A 1 73 ? -4.950 -22.775 23.011 1.00 96.69 73 GLU A C 1
ATOM 627 O O . GLU A 1 73 ? -3.749 -23.042 22.934 1.00 96.69 73 GLU A O 1
ATOM 632 N N . GLN A 1 74 ? -5.567 -22.040 22.081 1.00 93.44 74 GLN A N 1
ATOM 633 C CA . GLN A 1 74 ? -4.873 -21.479 20.917 1.00 93.44 74 GLN A CA 1
ATOM 634 C C . GLN A 1 74 ? -3.784 -20.477 21.314 1.00 93.44 74 GLN A C 1
ATOM 636 O O . GLN A 1 74 ? -2.722 -20.424 20.691 1.00 93.44 74 GLN A O 1
ATOM 641 N N . PHE A 1 75 ? -4.028 -19.665 22.344 1.00 94.31 75 PHE A N 1
ATOM 642 C CA . PHE A 1 75 ? -3.026 -18.746 22.873 1.00 94.31 75 PHE A CA 1
ATOM 643 C C . PHE A 1 75 ? -1.840 -19.505 23.488 1.00 94.31 75 PHE A C 1
ATOM 645 O O . PHE A 1 75 ? -0.689 -19.206 23.166 1.00 94.31 75 PHE A O 1
ATOM 652 N N . ARG A 1 76 ? -2.098 -20.553 24.286 1.00 95.94 76 ARG A N 1
ATOM 653 C CA . ARG A 1 76 ? -1.042 -21.423 24.837 1.00 95.94 76 ARG A CA 1
ATOM 654 C C . ARG A 1 76 ? -0.235 -22.129 23.748 1.00 95.94 76 ARG A C 1
ATOM 656 O O . ARG A 1 76 ? 0.984 -22.214 23.864 1.00 95.94 76 ARG A O 1
ATOM 663 N N . GLN A 1 77 ? -0.882 -22.608 22.684 1.00 96.50 77 GLN A N 1
ATOM 664 C CA . GLN A 1 77 ? -0.187 -23.221 21.546 1.00 96.50 77 GLN A CA 1
ATOM 665 C C . GLN A 1 77 ? 0.727 -22.223 20.827 1.00 96.50 77 GLN A C 1
ATOM 667 O O . GLN A 1 77 ? 1.869 -22.562 20.521 1.00 96.50 77 GLN A O 1
ATOM 672 N N . ARG A 1 78 ? 0.267 -20.981 20.614 1.00 92.06 78 ARG A N 1
ATOM 673 C CA . ARG A 1 78 ? 1.096 -19.912 20.033 1.00 92.06 78 ARG A CA 1
ATOM 674 C C . ARG A 1 78 ? 2.318 -19.599 20.895 1.00 92.06 78 ARG A C 1
ATOM 676 O O . ARG A 1 78 ? 3.420 -19.548 20.360 1.00 92.06 78 ARG A O 1
ATOM 683 N N . GLN A 1 79 ? 2.148 -19.489 22.214 1.00 95.31 79 GLN A N 1
ATOM 684 C CA . GLN A 1 79 ? 3.270 -19.282 23.138 1.00 95.31 79 GLN A CA 1
ATOM 685 C C . GLN A 1 79 ? 4.274 -20.444 23.126 1.00 95.31 79 GLN A C 1
ATOM 687 O O . GLN A 1 79 ? 5.482 -20.216 23.170 1.00 95.31 79 GLN A O 1
ATOM 692 N N . LEU A 1 80 ? 3.798 -21.693 23.040 1.00 97.19 80 LEU A N 1
ATOM 693 C CA . LEU A 1 80 ? 4.672 -22.865 22.942 1.00 97.19 80 LEU A CA 1
ATOM 694 C C . LEU A 1 80 ? 5.507 -22.832 21.651 1.00 97.19 80 LEU A C 1
ATOM 696 O O . LEU A 1 80 ? 6.712 -23.069 21.692 1.00 97.19 80 LEU A O 1
ATOM 700 N N . LEU A 1 81 ? 4.875 -22.511 20.519 1.00 95.81 81 LEU A N 1
ATOM 701 C CA . LEU A 1 81 ? 5.533 -22.456 19.213 1.00 95.81 81 LEU A CA 1
ATOM 702 C C . LEU A 1 81 ? 6.541 -21.300 19.131 1.00 95.81 81 LEU A C 1
ATOM 704 O O . LEU A 1 81 ? 7.650 -21.476 18.632 1.00 95.81 81 LEU A O 1
ATOM 708 N N . GLU A 1 82 ? 6.205 -20.139 19.692 1.00 95.00 82 GLU A N 1
ATOM 709 C CA . GLU A 1 82 ? 7.130 -19.008 19.817 1.00 95.00 82 GLU A CA 1
ATOM 710 C C . GLU A 1 82 ? 8.331 -19.345 20.714 1.00 95.00 82 GLU A C 1
ATOM 712 O O . GLU A 1 82 ? 9.477 -19.068 20.352 1.00 95.00 82 GLU A O 1
ATOM 717 N N . SER A 1 83 ? 8.101 -20.028 21.841 1.00 94.88 83 SER A N 1
ATOM 718 C CA . SER A 1 83 ? 9.179 -20.507 22.710 1.00 94.88 83 SER A CA 1
ATOM 719 C C . SER A 1 83 ? 10.099 -21.506 21.999 1.00 94.88 83 SER A C 1
ATOM 721 O O . SER A 1 83 ? 11.312 -21.460 22.210 1.00 94.88 83 SER A O 1
ATOM 723 N N . GLN A 1 84 ? 9.554 -22.399 21.165 1.00 96.81 84 GLN A N 1
ATOM 724 C CA . GLN A 1 84 ? 10.345 -23.328 20.351 1.00 96.81 84 GLN A CA 1
ATOM 725 C C . GLN A 1 84 ? 11.187 -22.578 19.315 1.00 96.81 84 GLN A C 1
ATOM 727 O O . GLN A 1 84 ? 12.391 -22.811 19.232 1.00 96.81 84 GLN A O 1
ATOM 732 N N . ARG A 1 85 ? 10.599 -21.605 18.607 1.00 95.69 85 ARG A N 1
ATOM 733 C CA . ARG A 1 85 ? 11.316 -20.774 17.627 1.00 95.69 85 ARG A CA 1
ATOM 734 C C . ARG A 1 85 ? 12.494 -20.029 18.259 1.00 95.69 85 ARG A C 1
ATOM 736 O O . ARG A 1 85 ? 13.593 -20.028 17.711 1.00 95.69 85 ARG A O 1
ATOM 743 N N . LEU A 1 86 ? 12.289 -19.436 19.438 1.00 94.12 86 LEU A N 1
ATOM 744 C CA . LEU A 1 86 ? 13.351 -18.750 20.184 1.00 94.12 86 LEU A CA 1
ATOM 745 C C . LEU A 1 86 ? 14.446 -19.712 20.663 1.00 94.12 86 LEU A C 1
ATOM 747 O O . LEU A 1 86 ? 15.618 -19.334 20.721 1.00 94.12 86 LEU A O 1
ATOM 751 N N . GLN A 1 87 ? 14.095 -20.950 21.017 1.00 96.81 87 GLN A N 1
ATOM 752 C CA . GLN A 1 87 ? 15.080 -21.968 21.372 1.00 96.81 87 GLN A CA 1
ATOM 753 C C . GLN A 1 87 ? 15.924 -22.374 20.157 1.00 96.81 87 GLN A C 1
ATOM 755 O O . GLN A 1 87 ? 17.151 -22.393 20.256 1.00 96.81 87 GLN A O 1
ATOM 760 N N . GLU A 1 88 ? 15.298 -22.620 19.006 1.00 95.81 88 GLU A N 1
ATOM 761 C CA . GLU A 1 88 ? 15.998 -22.933 17.755 1.00 95.81 88 GLU A CA 1
ATOM 762 C C . GLU A 1 88 ? 16.925 -21.791 17.315 1.00 95.81 88 GLU A C 1
ATOM 764 O O . GLU A 1 88 ? 18.060 -22.027 16.899 1.00 95.81 88 GLU A O 1
ATOM 769 N N . GLU A 1 89 ? 16.487 -20.540 17.462 1.00 94.88 89 GLU A N 1
ATOM 770 C CA . GLU A 1 89 ? 17.294 -19.358 17.152 1.00 94.88 89 GLU A CA 1
ATOM 771 C C . GLU A 1 89 ? 18.511 -19.225 18.085 1.00 94.88 89 GLU A C 1
ATOM 773 O O . GLU A 1 89 ? 19.624 -18.926 17.632 1.00 94.88 89 GLU A O 1
ATOM 778 N N . ARG A 1 90 ? 18.344 -19.528 19.381 1.00 95.25 90 ARG A N 1
AT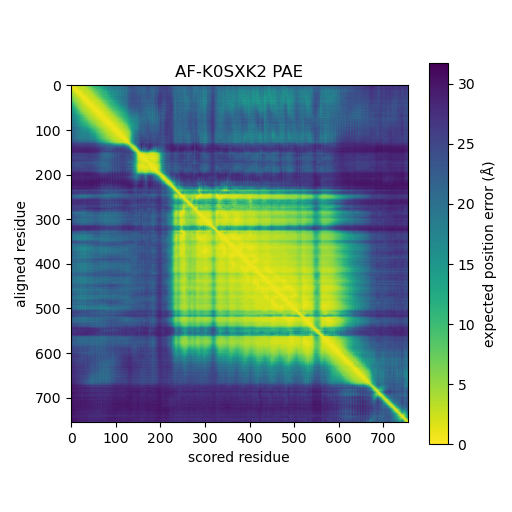OM 779 C CA . ARG A 1 90 ? 19.458 -19.600 20.341 1.00 95.25 90 ARG A CA 1
ATOM 780 C C . ARG A 1 90 ? 20.441 -20.709 19.982 1.00 95.25 90 ARG A C 1
ATOM 782 O O . ARG A 1 90 ? 21.647 -20.471 20.005 1.00 95.25 90 ARG A O 1
ATOM 789 N N . GLU A 1 91 ? 19.957 -21.896 19.624 1.00 96.69 91 GLU A N 1
ATOM 790 C CA . GLU A 1 91 ? 20.809 -23.011 19.197 1.00 96.69 91 GLU A CA 1
ATOM 791 C C . GLU A 1 91 ? 21.560 -22.683 17.900 1.00 96.69 91 GLU A C 1
ATOM 793 O O . GLU A 1 91 ? 22.761 -22.941 17.793 1.00 96.69 91 GLU A O 1
ATOM 798 N N . ARG A 1 92 ? 20.894 -22.043 16.931 1.00 95.94 92 ARG A N 1
ATOM 799 C CA . ARG A 1 92 ? 21.519 -21.559 15.692 1.00 95.94 92 ARG A CA 1
ATOM 800 C C . ARG A 1 92 ? 22.616 -20.537 15.983 1.00 95.94 92 ARG A C 1
ATOM 802 O O . ARG A 1 92 ? 23.713 -20.654 15.441 1.00 95.94 92 ARG A O 1
ATOM 809 N N . SER A 1 93 ? 22.351 -19.592 16.882 1.00 94.81 93 SER A N 1
ATOM 810 C CA . SER A 1 93 ? 23.330 -18.587 17.314 1.00 94.81 93 SER A CA 1
ATOM 811 C C . SER A 1 93 ? 24.537 -19.224 18.010 1.00 94.81 93 SER A C 1
ATOM 813 O O . SER A 1 93 ? 25.678 -18.859 17.738 1.00 94.81 93 SER A O 1
ATOM 815 N N . GLN A 1 94 ? 24.319 -20.235 18.857 1.00 96.69 94 GLN A N 1
ATOM 816 C CA . GLN A 1 94 ? 25.409 -20.985 19.492 1.00 96.69 94 GLN A CA 1
ATOM 817 C C . GLN A 1 94 ? 26.254 -21.768 18.478 1.00 96.69 94 GLN A C 1
ATOM 819 O O . GLN A 1 94 ? 27.477 -21.816 18.616 1.00 96.69 94 GLN A O 1
ATOM 824 N N . ARG A 1 95 ? 25.633 -22.356 17.445 1.00 96.38 95 ARG A N 1
ATOM 825 C CA . ARG A 1 95 ? 26.361 -23.043 16.364 1.00 96.38 95 ARG A CA 1
ATOM 826 C C . ARG A 1 95 ? 27.240 -22.081 15.571 1.00 96.38 95 ARG A C 1
ATOM 828 O O . ARG A 1 95 ? 28.383 -22.430 15.294 1.00 96.38 95 ARG A O 1
ATOM 835 N N . LEU A 1 96 ? 26.742 -20.885 15.259 1.00 94.44 96 LEU A N 1
ATOM 836 C CA . LEU A 1 96 ? 27.529 -19.850 14.580 1.00 94.44 96 LEU A CA 1
ATOM 837 C C . LEU A 1 96 ? 28.730 -19.413 15.428 1.00 94.44 96 LEU A C 1
ATOM 839 O O . LEU A 1 96 ? 29.853 -19.431 14.942 1.00 94.44 96 LEU A O 1
ATOM 843 N N . LEU A 1 97 ? 28.536 -19.164 16.728 1.00 94.75 97 LEU A N 1
ATOM 844 C CA . LEU A 1 97 ? 29.643 -18.827 17.636 1.00 94.75 97 LEU A CA 1
ATOM 845 C C . LEU A 1 97 ? 30.703 -19.936 17.739 1.00 94.75 97 LEU A C 1
ATOM 847 O O . LEU A 1 97 ? 31.891 -19.651 17.893 1.00 94.75 97 LEU A O 1
ATOM 851 N N . LEU A 1 98 ? 30.296 -21.207 17.684 1.00 96.19 98 LEU A N 1
ATOM 852 C CA . LEU A 1 98 ? 31.234 -22.332 17.641 1.00 96.19 98 LEU A CA 1
ATOM 853 C C . LEU A 1 98 ? 31.997 -22.388 16.312 1.00 96.19 98 LEU A C 1
ATOM 855 O O . LEU A 1 98 ? 33.198 -22.650 16.334 1.00 96.19 98 LEU A O 1
ATOM 859 N N . GLN A 1 99 ? 31.332 -22.120 15.184 1.00 94.50 99 GLN A N 1
ATOM 860 C CA . GLN A 1 99 ? 31.984 -22.036 13.874 1.00 94.50 99 GLN A CA 1
ATOM 861 C C . GLN A 1 99 ? 33.001 -20.893 13.819 1.00 94.50 99 GLN A C 1
ATOM 863 O O . GLN A 1 99 ? 34.123 -21.119 13.370 1.00 94.50 99 GLN A O 1
ATOM 868 N N . ASP A 1 100 ? 32.665 -19.717 14.352 1.00 92.38 100 ASP A N 1
ATOM 869 C CA . ASP A 1 100 ? 33.584 -18.575 14.419 1.00 92.38 100 ASP A CA 1
ATOM 870 C C . ASP A 1 100 ? 34.813 -18.896 15.277 1.00 92.38 100 ASP A C 1
ATOM 872 O O . ASP A 1 100 ? 35.947 -18.674 14.855 1.00 92.38 100 ASP A O 1
ATOM 876 N N . ARG A 1 101 ? 34.623 -19.528 16.445 1.00 95.25 101 ARG A N 1
ATOM 877 C CA . ARG A 1 101 ? 35.747 -19.986 17.283 1.00 95.25 101 ARG A CA 1
ATOM 878 C C . ARG A 1 101 ? 36.640 -20.996 16.565 1.00 95.25 101 ARG A C 1
ATOM 880 O O . ARG A 1 101 ? 37.860 -20.924 16.698 1.00 95.25 101 ARG A O 1
ATOM 887 N N . GLN A 1 102 ? 36.051 -21.931 15.820 1.00 95.94 102 GLN A N 1
ATOM 888 C CA . GLN A 1 102 ? 36.812 -22.890 15.019 1.00 95.94 102 GLN A CA 1
ATOM 889 C C . GLN A 1 102 ? 37.579 -22.192 13.890 1.00 95.94 102 GLN A C 1
ATOM 891 O O . GLN A 1 102 ? 38.735 -22.533 13.644 1.00 95.94 102 GLN A O 1
ATOM 896 N N . ALA A 1 103 ? 36.979 -21.201 13.226 1.00 93.69 103 ALA A N 1
ATOM 897 C CA . ALA A 1 103 ? 37.642 -20.409 12.195 1.00 93.69 103 ALA A CA 1
ATOM 898 C C . ALA A 1 103 ? 38.830 -19.611 12.763 1.00 93.69 103 ALA A C 1
ATOM 900 O O . ALA A 1 103 ? 39.918 -19.632 12.181 1.00 93.69 103 ALA A O 1
ATOM 901 N N . ASP A 1 104 ? 38.664 -18.993 13.934 1.00 93.81 104 ASP A N 1
ATOM 902 C CA . ASP A 1 104 ? 39.732 -18.288 14.649 1.00 93.81 104 ASP A CA 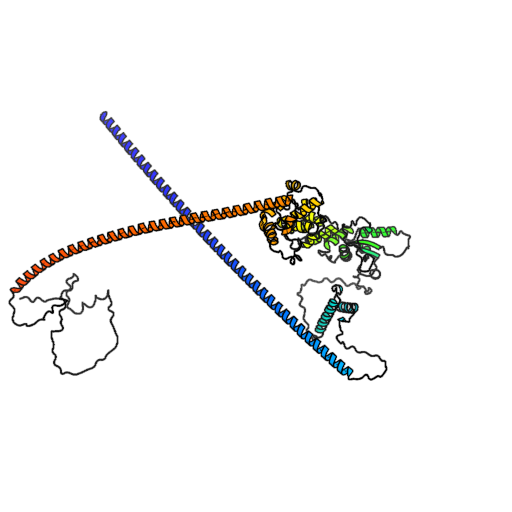1
ATOM 903 C C . ASP A 1 104 ? 40.874 -19.226 15.061 1.00 93.81 104 ASP A C 1
ATOM 905 O O . ASP A 1 104 ? 42.054 -18.886 14.933 1.00 93.81 104 ASP A O 1
ATOM 909 N N . GLU A 1 105 ? 40.556 -20.432 15.533 1.00 96.94 105 GLU A N 1
ATOM 910 C CA . GLU A 1 105 ? 41.559 -21.441 15.878 1.00 96.94 105 GLU A CA 1
ATOM 911 C C . GLU A 1 105 ? 42.336 -21.914 14.640 1.00 96.94 105 GLU A C 1
ATOM 913 O O . GLU A 1 105 ? 43.566 -21.986 14.672 1.00 96.94 105 GLU A O 1
ATOM 918 N N . GLN A 1 106 ? 41.651 -22.140 13.514 1.00 94.75 106 GLN A N 1
ATOM 919 C CA . GLN A 1 106 ? 42.293 -22.463 12.234 1.00 94.75 106 GLN A CA 1
ATOM 920 C C . GLN A 1 106 ? 43.216 -21.334 11.757 1.00 94.75 106 GLN A C 1
ATOM 922 O O . GLN A 1 106 ? 44.321 -21.601 11.276 1.00 94.75 106 GLN A O 1
ATOM 927 N N . LEU A 1 107 ? 42.811 -20.071 11.926 1.00 94.75 107 LEU A N 1
ATOM 928 C CA . LEU A 1 107 ? 43.655 -18.912 11.625 1.00 94.75 107 LEU A CA 1
ATOM 929 C C . LEU A 1 107 ? 44.895 -18.859 12.526 1.00 94.75 107 LEU A C 1
ATOM 931 O O . LEU A 1 107 ? 45.993 -18.621 12.022 1.00 94.75 107 LEU A O 1
ATOM 935 N N . ARG A 1 108 ? 44.758 -19.144 13.828 1.00 94.88 108 ARG A N 1
ATOM 936 C CA . ARG A 1 108 ? 45.898 -19.223 14.760 1.00 94.88 108 ARG A CA 1
ATOM 937 C C . ARG A 1 108 ? 46.874 -20.335 14.389 1.00 94.88 108 ARG A C 1
ATOM 939 O O . ARG A 1 108 ? 48.078 -20.091 14.353 1.00 94.88 108 ARG A O 1
ATOM 946 N N . ILE A 1 109 ? 46.374 -21.530 14.069 1.00 95.00 109 ILE A N 1
ATOM 947 C CA . ILE A 1 109 ? 47.206 -22.655 13.613 1.00 95.00 109 ILE A CA 1
ATOM 948 C C . ILE A 1 109 ? 47.939 -22.280 12.321 1.00 95.00 109 ILE A C 1
ATOM 950 O O . ILE A 1 109 ? 49.141 -22.518 12.195 1.00 95.00 109 ILE A O 1
ATOM 954 N N . LYS A 1 110 ? 47.241 -21.650 11.369 1.00 94.69 110 LYS A N 1
ATOM 955 C CA . LYS A 1 110 ? 47.837 -21.197 10.108 1.00 94.69 110 LYS A CA 1
ATOM 956 C C . LYS A 1 110 ? 48.949 -20.168 10.337 1.00 94.69 110 LYS A C 1
ATOM 958 O O . LYS A 1 110 ? 50.016 -20.317 9.750 1.00 94.69 110 LYS A O 1
ATOM 963 N N . ALA A 1 111 ? 48.724 -19.182 11.205 1.00 93.62 111 ALA A N 1
ATOM 964 C CA . ALA A 1 111 ? 49.726 -18.177 11.559 1.00 93.62 111 ALA A CA 1
ATOM 965 C C . ALA A 1 111 ? 50.956 -18.802 12.243 1.00 93.62 111 ALA A C 1
ATOM 967 O O . ALA A 1 111 ? 52.088 -18.440 11.932 1.00 93.62 111 ALA A O 1
ATOM 968 N N . GLN A 1 112 ? 50.755 -19.790 13.122 1.00 95.38 112 GLN A N 1
ATOM 969 C CA . GLN A 1 112 ? 51.853 -20.516 13.765 1.00 95.38 112 GLN A CA 1
ATOM 970 C C . GLN A 1 112 ? 52.712 -21.275 12.741 1.00 95.38 112 GLN A C 1
ATOM 972 O O . GLN A 1 112 ? 53.937 -21.174 12.770 1.00 95.38 112 GLN A O 1
ATOM 977 N N . LEU A 1 113 ? 52.078 -21.980 11.798 1.00 94.56 113 LEU A N 1
ATOM 978 C CA . LEU A 1 113 ? 52.779 -22.684 10.719 1.00 94.56 113 LEU A CA 1
ATOM 979 C C . LEU A 1 113 ? 53.554 -21.732 9.798 1.00 94.56 113 LEU A C 1
ATOM 981 O O . LEU A 1 113 ? 54.601 -22.103 9.270 1.00 94.56 113 LEU A O 1
ATOM 985 N N . GLU A 1 114 ? 53.040 -20.523 9.577 1.00 94.62 114 GLU A N 1
ATOM 986 C CA . GLU A 1 114 ? 53.716 -19.491 8.790 1.00 94.62 114 GLU A CA 1
ATOM 987 C C . GLU A 1 114 ? 54.964 -18.968 9.512 1.00 94.62 114 GLU A C 1
ATOM 989 O O . GLU A 1 114 ? 56.042 -18.968 8.918 1.00 94.62 114 GLU A O 1
ATOM 994 N N . MET A 1 115 ? 54.871 -18.676 10.815 1.00 93.25 115 MET A N 1
ATOM 995 C CA . MET A 1 115 ? 56.041 -18.323 11.632 1.00 93.25 115 MET A CA 1
ATOM 996 C C . MET A 1 115 ? 57.095 -19.439 11.668 1.00 93.25 115 MET A C 1
ATOM 998 O O . MET A 1 115 ? 58.294 -19.166 11.603 1.00 93.25 115 MET A O 1
ATOM 1002 N N . ASP A 1 116 ? 56.677 -20.703 11.763 1.00 93.19 116 ASP A N 1
ATOM 1003 C CA . ASP A 1 116 ? 57.609 -21.835 11.755 1.00 93.19 116 ASP A CA 1
ATOM 1004 C C . ASP A 1 116 ? 58.297 -21.995 10.386 1.00 93.19 116 ASP A C 1
ATOM 1006 O O . ASP A 1 116 ? 59.496 -22.276 10.328 1.00 93.19 116 ASP A O 1
ATOM 1010 N N . ARG A 1 117 ? 57.587 -21.735 9.276 1.00 93.75 117 ARG A N 1
ATOM 1011 C CA . ARG A 1 117 ? 58.187 -21.684 7.929 1.00 93.75 117 ARG A CA 1
ATOM 1012 C C . ARG A 1 117 ? 59.192 -20.548 7.779 1.00 93.75 117 ARG A C 1
ATOM 1014 O O . ARG A 1 117 ? 60.240 -20.759 7.173 1.00 93.75 117 ARG A O 1
ATOM 1021 N N . GLU A 1 118 ? 58.894 -19.366 8.312 1.00 93.50 118 GLU A N 1
ATOM 1022 C CA . GLU A 1 118 ? 59.829 -18.237 8.299 1.00 93.50 118 GLU A CA 1
ATOM 1023 C C . GLU A 1 118 ? 61.098 -18.555 9.095 1.00 93.50 118 GLU A C 1
ATOM 1025 O O . GLU A 1 118 ? 62.205 -18.323 8.607 1.00 93.50 118 GLU A O 1
ATOM 1030 N N . ARG A 1 119 ? 60.964 -19.169 10.278 1.00 93.38 119 ARG A N 1
ATOM 1031 C CA . ARG A 1 119 ? 62.113 -19.637 11.073 1.00 93.38 119 ARG A CA 1
ATOM 1032 C C . ARG A 1 119 ? 62.960 -20.659 10.323 1.00 93.38 119 ARG A C 1
ATOM 1034 O O . ARG A 1 119 ? 64.186 -20.589 10.378 1.00 93.38 119 ARG A O 1
ATOM 1041 N N . GLU A 1 120 ? 62.328 -21.592 9.618 1.00 93.94 120 GLU A N 1
ATOM 1042 C CA . GLU A 1 120 ? 63.049 -22.590 8.829 1.00 93.94 120 GLU A CA 1
ATOM 1043 C C . GLU A 1 120 ? 63.752 -21.959 7.619 1.00 93.94 120 GLU A C 1
ATOM 1045 O O . GLU A 1 120 ? 64.905 -22.281 7.343 1.00 93.94 120 GLU A O 1
ATOM 1050 N N . MET A 1 121 ? 63.124 -20.993 6.940 1.00 90.25 121 MET A N 1
ATOM 1051 C CA . MET A 1 121 ? 63.789 -20.224 5.882 1.00 90.25 121 MET A CA 1
ATOM 1052 C C . MET A 1 121 ? 65.007 -19.459 6.400 1.00 90.25 121 MET A C 1
ATOM 1054 O O . MET A 1 121 ? 66.042 -19.458 5.736 1.00 90.25 121 MET A O 1
ATOM 1058 N N . LEU A 1 122 ? 64.909 -18.844 7.582 1.00 90.50 122 LEU A N 1
ATOM 1059 C CA . LEU A 1 122 ? 66.042 -18.164 8.209 1.00 90.50 122 LEU A CA 1
ATOM 1060 C C . LEU A 1 122 ? 67.179 -19.144 8.527 1.00 90.50 122 LEU A C 1
ATOM 1062 O O . LEU A 1 122 ? 68.330 -18.841 8.228 1.00 90.50 122 LEU A O 1
ATOM 1066 N N . ARG A 1 123 ? 66.872 -20.353 9.021 1.00 88.94 123 ARG A N 1
ATOM 1067 C CA . ARG A 1 123 ? 67.878 -21.418 9.202 1.00 88.94 123 ARG A CA 1
ATOM 1068 C C . ARG A 1 123 ? 68.534 -21.838 7.892 1.00 88.94 123 ARG A C 1
ATOM 1070 O O . ARG A 1 123 ? 69.747 -22.016 7.847 1.00 88.94 123 ARG A O 1
ATOM 1077 N N . VAL A 1 124 ? 67.754 -21.996 6.822 1.00 84.12 124 VAL A N 1
ATOM 1078 C CA . VAL A 1 124 ? 68.290 -22.344 5.497 1.00 84.12 124 VAL A CA 1
ATOM 1079 C C . VAL A 1 124 ? 69.191 -21.228 4.967 1.00 84.12 124 VAL A C 1
ATOM 1081 O O . VAL A 1 124 ? 70.257 -21.527 4.436 1.00 84.12 124 VAL A O 1
ATOM 1084 N N . GLN A 1 125 ? 68.812 -19.958 5.138 1.00 84.25 125 GLN A N 1
ATOM 1085 C CA . GLN A 1 125 ? 69.653 -18.814 4.768 1.00 84.25 125 GLN A CA 1
ATOM 1086 C C . GLN A 1 125 ? 70.948 -18.761 5.584 1.00 84.25 125 GLN A C 1
ATOM 1088 O O . GLN A 1 125 ? 72.008 -18.512 5.016 1.00 84.25 125 GLN A O 1
ATOM 1093 N N . GLU A 1 126 ? 70.886 -19.047 6.883 1.00 86.00 126 GLU A N 1
ATOM 1094 C CA . GLU A 1 126 ? 72.057 -19.108 7.762 1.00 86.00 126 GLU A CA 1
ATOM 1095 C C . GLU A 1 126 ? 73.010 -20.250 7.360 1.00 86.00 126 GLU A C 1
ATOM 1097 O O . GLU A 1 126 ? 74.220 -20.044 7.251 1.00 86.00 126 GLU A O 1
ATOM 1102 N N . LEU A 1 127 ? 72.472 -21.426 7.014 1.00 79.31 127 LEU A N 1
ATOM 1103 C CA . LEU A 1 127 ? 73.249 -22.538 6.451 1.00 79.31 127 LEU A CA 1
ATOM 1104 C C . LEU A 1 127 ? 73.864 -22.188 5.086 1.00 79.31 127 LEU A C 1
ATOM 1106 O O . LEU A 1 127 ? 75.010 -22.548 4.820 1.00 79.31 127 LEU A O 1
ATOM 1110 N N . HIS A 1 128 ? 73.138 -21.455 4.237 1.00 74.19 128 HIS A N 1
ATOM 1111 C CA . HIS A 1 128 ? 73.651 -20.977 2.951 1.00 74.19 128 HIS A CA 1
ATOM 1112 C C . HIS A 1 128 ? 74.752 -19.920 3.114 1.00 74.19 128 HIS A C 1
ATOM 1114 O O . HIS A 1 128 ? 75.681 -19.889 2.314 1.00 74.19 128 HIS A O 1
ATOM 1120 N N . ALA A 1 129 ? 74.682 -19.079 4.148 1.00 69.81 129 ALA A N 1
ATOM 1121 C CA . ALA A 1 129 ? 75.712 -18.088 4.455 1.00 69.81 129 ALA A CA 1
ATOM 1122 C C . ALA A 1 129 ? 77.007 -18.727 4.995 1.00 69.81 129 ALA A C 1
ATOM 1124 O O . ALA A 1 129 ? 78.092 -18.189 4.779 1.00 69.81 129 ALA A O 1
ATOM 1125 N N . LEU A 1 130 ? 76.912 -19.889 5.652 1.00 70.75 130 LEU A N 1
ATOM 1126 C CA . LEU A 1 130 ? 78.070 -20.675 6.101 1.00 70.75 130 LEU A CA 1
ATOM 1127 C C . LEU A 1 130 ? 78.725 -21.490 4.969 1.00 70.75 130 LEU A C 1
ATOM 1129 O O . LEU A 1 130 ? 79.898 -21.854 5.070 1.00 70.75 130 LEU A O 1
ATOM 1133 N N . ALA A 1 131 ? 78.009 -21.740 3.869 1.00 55.16 131 ALA A N 1
ATOM 1134 C CA . ALA A 1 131 ? 78.543 -22.353 2.656 1.00 55.16 131 ALA A CA 1
ATOM 1135 C C . ALA A 1 131 ? 79.079 -21.266 1.703 1.00 55.16 131 ALA A C 1
ATOM 1137 O O . ALA A 1 131 ? 78.378 -20.788 0.815 1.00 55.16 131 ALA A O 1
ATOM 1138 N N . GLY A 1 132 ? 80.327 -20.835 1.913 1.00 41.88 132 GLY A N 1
ATOM 1139 C CA . GLY A 1 132 ? 80.961 -19.759 1.140 1.00 41.88 132 GLY A CA 1
ATOM 1140 C C . GLY A 1 132 ? 80.895 -19.932 -0.395 1.00 41.88 132 GLY A C 1
ATOM 1141 O O . GLY A 1 132 ? 80.861 -21.058 -0.903 1.00 41.88 132 GLY A O 1
ATOM 1142 N N . PRO A 1 133 ? 80.902 -18.823 -1.162 1.00 47.16 133 PRO A N 1
ATOM 1143 C CA . PRO A 1 133 ? 80.612 -18.837 -2.592 1.00 47.16 133 PRO A CA 1
ATOM 1144 C C . PRO A 1 133 ? 81.786 -19.421 -3.391 1.00 47.16 133 PRO A C 1
ATOM 1146 O O . PRO A 1 133 ? 82.805 -18.764 -3.602 1.00 47.16 133 PRO A O 1
ATOM 1149 N N . SER A 1 134 ? 81.644 -20.664 -3.859 1.00 38.59 134 SER A N 1
ATOM 1150 C CA . SER A 1 134 ? 82.566 -21.257 -4.834 1.00 38.59 134 SER A CA 1
ATOM 1151 C C . SER A 1 134 ? 82.192 -20.807 -6.245 1.00 38.59 134 SER A C 1
ATOM 1153 O O . SER A 1 134 ? 81.112 -21.104 -6.749 1.00 38.59 134 SER A O 1
ATOM 1155 N N . SER A 1 135 ? 83.106 -20.061 -6.862 1.00 46.09 135 SER A N 1
ATOM 1156 C CA . SER A 1 135 ? 83.047 -19.566 -8.239 1.00 46.09 135 SER A CA 1
ATOM 1157 C C . SER A 1 135 ? 83.468 -20.661 -9.228 1.00 46.09 135 SER A C 1
ATOM 1159 O O . SER A 1 135 ? 84.597 -21.126 -9.121 1.00 46.09 135 SER A O 1
ATOM 1161 N N . LEU A 1 136 ? 82.608 -21.021 -10.188 1.00 35.25 136 LEU A N 1
ATOM 1162 C CA . LEU A 1 136 ? 82.856 -21.733 -11.467 1.00 35.25 136 LEU A CA 1
ATOM 1163 C C . LEU A 1 136 ? 81.451 -22.117 -11.985 1.00 35.25 136 LEU A C 1
ATOM 1165 O O . LEU A 1 136 ? 80.655 -22.617 -11.206 1.00 35.25 136 LEU A O 1
ATOM 1169 N N . GLY A 1 137 ? 80.979 -21.890 -13.208 1.00 33.16 137 GLY A N 1
ATOM 1170 C CA . GLY A 1 137 ? 81.594 -21.757 -14.521 1.00 33.16 137 GLY A CA 1
ATOM 1171 C C . GLY A 1 137 ? 80.736 -22.605 -15.480 1.00 33.16 137 GLY A C 1
ATOM 1172 O O . GLY A 1 137 ? 80.598 -23.792 -15.235 1.00 33.16 137 GLY A O 1
ATOM 1173 N N . MET A 1 138 ? 80.146 -21.967 -16.502 1.00 38.28 138 MET A N 1
ATOM 1174 C CA . MET A 1 138 ? 79.600 -22.486 -17.782 1.00 38.28 138 MET A CA 1
ATOM 1175 C C . MET A 1 138 ? 78.823 -23.822 -17.866 1.00 38.28 138 MET A C 1
ATOM 1177 O O . MET A 1 138 ? 79.343 -24.872 -17.516 1.00 38.28 138 MET A O 1
ATOM 1181 N N . ALA A 1 139 ? 77.664 -23.794 -18.546 1.00 34.38 139 ALA A N 1
ATOM 1182 C CA . ALA A 1 139 ? 77.424 -24.434 -19.861 1.00 34.38 139 ALA A CA 1
ATOM 1183 C C . ALA A 1 139 ? 75.949 -24.827 -20.095 1.00 34.38 139 ALA A C 1
ATOM 1185 O O . ALA A 1 139 ? 75.232 -25.241 -19.186 1.00 34.38 139 ALA A O 1
ATOM 1186 N N . ASP A 1 140 ? 75.547 -24.704 -21.361 1.00 37.50 140 ASP A N 1
ATOM 1187 C CA . ASP A 1 140 ? 74.270 -25.084 -21.968 1.00 37.50 140 ASP A CA 1
ATOM 1188 C C . ASP A 1 140 ? 73.896 -26.568 -21.812 1.00 37.50 140 ASP A C 1
ATOM 1190 O O . ASP A 1 140 ? 74.730 -27.446 -22.025 1.00 37.50 140 ASP A O 1
ATOM 1194 N N . SER A 1 141 ? 72.602 -26.860 -21.633 1.00 33.28 141 SER A N 1
ATOM 1195 C CA . SER A 1 141 ? 71.810 -27.642 -22.604 1.00 33.28 141 SER A CA 1
ATOM 1196 C C . SER A 1 141 ? 70.433 -28.049 -22.080 1.00 33.28 141 SER A C 1
ATOM 1198 O O . SER A 1 141 ? 70.243 -28.451 -20.938 1.00 33.28 141 SER A O 1
ATOM 1200 N N . SER A 1 142 ? 69.496 -27.978 -23.020 1.00 37.41 142 SER A N 1
ATOM 1201 C CA . SER A 1 142 ? 68.159 -28.565 -23.088 1.00 37.41 142 SER A CA 1
ATOM 1202 C C . SER A 1 142 ? 67.960 -29.901 -22.347 1.00 37.41 142 SER A C 1
ATOM 1204 O O . SER A 1 142 ? 68.776 -30.809 -22.499 1.00 37.41 142 SER A O 1
ATOM 1206 N N . THR A 1 143 ? 66.818 -30.070 -21.661 1.00 35.12 143 THR A N 1
ATOM 1207 C CA . THR A 1 143 ? 65.793 -31.124 -21.902 1.00 35.12 143 THR A CA 1
ATOM 1208 C C . THR A 1 143 ? 64.833 -31.260 -20.703 1.00 35.12 143 THR A C 1
ATOM 1210 O O . THR A 1 143 ? 65.252 -31.394 -19.561 1.00 35.12 143 THR A O 1
ATOM 1213 N N . ALA A 1 144 ? 63.535 -31.214 -21.021 1.00 38.47 144 ALA A N 1
ATOM 1214 C CA . ALA A 1 144 ? 62.328 -31.623 -20.293 1.00 38.47 144 ALA A CA 1
ATOM 1215 C C . ALA A 1 144 ? 62.432 -32.289 -18.899 1.00 38.47 144 ALA A C 1
ATOM 1217 O O . ALA A 1 144 ? 63.087 -33.311 -18.735 1.00 38.47 144 ALA A O 1
ATOM 1218 N N . MET A 1 145 ? 61.597 -31.824 -17.959 1.00 35.59 145 MET A N 1
ATOM 1219 C CA . MET A 1 145 ? 60.489 -32.602 -17.362 1.00 35.59 145 MET A CA 1
ATOM 1220 C C . MET A 1 145 ? 59.762 -31.750 -16.312 1.00 35.59 145 MET A C 1
ATOM 1222 O O . MET A 1 145 ? 60.353 -31.231 -15.365 1.00 35.59 145 MET A O 1
ATOM 1226 N N . ALA A 1 146 ? 58.457 -31.595 -16.517 1.00 43.56 146 ALA A N 1
ATOM 1227 C CA . ALA A 1 146 ? 57.545 -30.883 -15.644 1.00 43.56 146 ALA A CA 1
ATOM 1228 C C . ALA A 1 146 ? 57.414 -31.588 -14.283 1.00 43.56 146 ALA A C 1
ATOM 1230 O O . ALA A 1 146 ? 57.106 -32.773 -14.207 1.00 43.56 146 ALA A O 1
ATOM 1231 N N . SER A 1 147 ? 57.602 -30.825 -13.208 1.00 37.47 147 SER A N 1
ATOM 1232 C CA . SER A 1 147 ? 57.228 -31.194 -11.843 1.00 37.47 147 SER A CA 1
ATOM 1233 C C . SER A 1 147 ? 56.608 -29.960 -11.196 1.00 37.47 147 SER A C 1
ATOM 1235 O O . SER A 1 147 ? 57.279 -28.971 -10.891 1.00 37.47 147 SER A O 1
ATOM 1237 N N . SER A 1 148 ? 55.282 -29.984 -11.093 1.00 42.97 148 SER A N 1
ATOM 1238 C CA . SER A 1 148 ? 54.440 -28.898 -10.608 1.00 42.97 148 SER A CA 1
ATOM 1239 C C . SER A 1 148 ? 54.668 -28.656 -9.114 1.00 42.97 148 SER A C 1
ATOM 1241 O O . SER A 1 148 ? 54.045 -29.287 -8.256 1.00 42.97 148 SER A O 1
ATOM 1243 N N . ARG A 1 149 ? 55.539 -27.701 -8.786 1.00 45.25 149 ARG A N 1
ATOM 1244 C CA . ARG A 1 149 ? 55.481 -27.018 -7.489 1.00 45.25 149 ARG A CA 1
ATOM 1245 C C . ARG A 1 149 ? 54.266 -26.077 -7.486 1.00 45.25 149 ARG A C 1
ATOM 1247 O O . ARG A 1 149 ? 54.019 -25.435 -8.506 1.00 45.25 149 ARG A O 1
ATOM 1254 N N . PRO A 1 150 ? 53.512 -25.960 -6.378 1.00 51.97 150 PRO A N 1
ATOM 1255 C CA . PRO A 1 150 ? 52.420 -24.999 -6.269 1.00 51.97 150 PRO A CA 1
ATOM 1256 C C . PRO A 1 150 ? 53.012 -23.584 -6.249 1.00 51.97 150 PRO A C 1
ATOM 1258 O O . PRO A 1 150 ? 53.407 -23.068 -5.206 1.00 51.97 150 PRO A O 1
ATOM 1261 N N . GLY A 1 151 ? 53.153 -22.997 -7.437 1.00 56.03 151 GLY A N 1
ATOM 1262 C CA . GLY A 1 151 ? 53.614 -21.630 -7.621 1.00 56.03 151 GLY A CA 1
ATOM 1263 C C . GLY A 1 151 ? 52.658 -20.644 -6.958 1.00 56.03 151 GLY A C 1
ATOM 1264 O O . GLY A 1 151 ? 51.445 -20.850 -6.946 1.00 56.03 151 GLY A O 1
ATOM 1265 N N . ASN A 1 152 ? 53.223 -19.576 -6.396 1.00 78.69 152 ASN A N 1
ATOM 1266 C CA . ASN A 1 152 ? 52.495 -18.446 -5.827 1.00 78.69 152 ASN A CA 1
ATOM 1267 C C . ASN A 1 152 ? 51.460 -17.910 -6.833 1.00 78.69 152 ASN A C 1
ATOM 1269 O O . ASN A 1 152 ? 51.807 -17.147 -7.731 1.00 78.69 152 ASN A O 1
ATOM 1273 N N . LEU A 1 153 ? 50.183 -18.270 -6.660 1.00 87.88 153 LEU A N 1
ATOM 1274 C CA . LEU A 1 153 ? 49.071 -17.793 -7.496 1.00 87.88 153 LEU A CA 1
ATOM 1275 C C . LEU A 1 153 ? 48.983 -16.256 -7.517 1.00 87.88 153 LEU A C 1
ATOM 1277 O O . LEU A 1 153 ? 48.601 -15.665 -8.521 1.00 87.88 153 LEU A O 1
ATOM 1281 N N . SER A 1 154 ? 49.412 -15.596 -6.437 1.00 87.62 154 SER A N 1
ATOM 1282 C CA . SER A 1 154 ? 49.468 -14.132 -6.334 1.00 87.62 154 SER A CA 1
ATOM 1283 C C . SER A 1 154 ? 50.456 -13.480 -7.313 1.00 87.62 154 SER A C 1
ATOM 1285 O O . SER A 1 154 ? 50.268 -12.315 -7.679 1.00 87.62 154 SER A O 1
ATOM 1287 N N . ALA A 1 155 ? 51.488 -14.216 -7.746 1.00 91.00 155 ALA A N 1
ATOM 1288 C CA . ALA A 1 155 ? 52.501 -13.739 -8.688 1.00 91.00 155 ALA A CA 1
ATOM 1289 C C . ALA A 1 155 ? 52.060 -13.857 -10.157 1.00 91.00 155 ALA A C 1
ATOM 1291 O O . ALA A 1 155 ? 52.668 -13.223 -11.014 1.00 91.00 155 ALA A O 1
ATOM 1292 N N . MET A 1 156 ? 50.994 -14.612 -10.450 1.00 91.75 156 MET A N 1
ATOM 1293 C CA . MET A 1 156 ? 50.445 -14.692 -11.804 1.00 91.75 156 MET A CA 1
ATOM 1294 C C . MET A 1 156 ? 49.855 -13.343 -12.224 1.00 91.75 156 MET A C 1
ATOM 1296 O O . MET A 1 156 ? 49.253 -12.606 -11.425 1.00 91.75 156 MET A O 1
ATOM 1300 N N . SER A 1 157 ? 50.033 -12.999 -13.495 1.00 95.31 157 SER A N 1
ATOM 1301 C CA . SER A 1 157 ? 49.381 -11.838 -14.090 1.00 95.31 157 SER A CA 1
ATOM 1302 C C . SER A 1 157 ? 47.868 -12.075 -14.196 1.00 95.31 157 SER A C 1
ATOM 1304 O O . SER A 1 157 ? 47.401 -13.208 -14.301 1.00 95.31 157 SER A O 1
ATOM 1306 N N . VAL A 1 158 ? 47.068 -11.001 -14.189 1.00 94.25 158 VAL A N 1
ATOM 1307 C CA . VAL A 1 158 ? 45.597 -11.100 -14.325 1.00 94.25 158 VAL A CA 1
ATOM 1308 C C . VAL A 1 158 ? 45.209 -11.827 -15.621 1.00 94.25 158 VAL A C 1
ATOM 1310 O O . VAL A 1 158 ? 44.237 -12.575 -15.638 1.00 94.25 158 VAL A O 1
ATOM 1313 N N . LYS A 1 159 ? 46.000 -11.663 -16.690 1.00 95.12 159 LYS A N 1
ATOM 1314 C CA . LYS A 1 159 ? 45.774 -12.312 -17.988 1.00 95.12 159 LYS A CA 1
ATOM 1315 C C . LYS A 1 159 ? 45.924 -13.835 -17.909 1.00 95.12 159 LYS A C 1
ATOM 1317 O O . LYS A 1 159 ? 45.092 -14.548 -18.459 1.00 95.12 159 LYS A O 1
ATOM 1322 N N . GLU A 1 160 ? 46.933 -14.326 -17.192 1.00 95.62 160 GLU A N 1
ATOM 1323 C CA . GLU A 1 160 ? 47.153 -15.765 -16.989 1.00 95.62 160 GLU A CA 1
ATOM 1324 C C . GLU A 1 160 ? 46.068 -16.379 -16.098 1.00 95.62 160 GLU A C 1
ATOM 1326 O O . GLU A 1 160 ? 45.560 -17.453 -16.404 1.00 95.62 160 GLU A O 1
ATOM 1331 N N . ILE A 1 161 ? 45.650 -15.667 -15.044 1.00 96.44 161 ILE A N 1
ATOM 1332 C CA . ILE A 1 161 ? 44.575 -16.124 -14.150 1.00 96.44 161 ILE A CA 1
ATOM 1333 C C . ILE A 1 161 ? 43.247 -16.223 -14.911 1.00 96.44 161 ILE A C 1
ATOM 1335 O O . ILE A 1 161 ? 42.540 -17.220 -14.783 1.00 96.44 161 ILE A O 1
ATOM 1339 N N . LYS A 1 162 ? 42.920 -15.221 -15.740 1.00 95.88 162 LYS A N 1
ATOM 1340 C CA . LYS A 1 162 ? 41.706 -15.243 -16.569 1.00 95.88 162 LYS A CA 1
ATOM 1341 C C . LYS A 1 162 ? 41.737 -16.360 -17.611 1.00 95.88 162 LYS A C 1
ATOM 1343 O O . LYS A 1 162 ? 40.749 -17.062 -17.783 1.00 95.88 162 LYS A O 1
ATOM 1348 N N . SER A 1 163 ? 42.880 -16.536 -18.274 1.00 94.94 163 SER A N 1
ATOM 1349 C CA . SER A 1 163 ? 43.122 -17.623 -19.229 1.00 94.94 163 SER A CA 1
ATOM 1350 C C . SER A 1 163 ? 42.841 -18.991 -18.606 1.00 94.94 163 SER A C 1
ATOM 1352 O O . SER A 1 163 ? 42.177 -19.825 -19.214 1.00 94.94 163 SER A O 1
ATOM 1354 N N . GLU A 1 164 ? 43.330 -19.219 -17.388 1.00 95.69 164 GLU A N 1
ATOM 1355 C CA . GLU A 1 164 ? 43.176 -20.504 -16.711 1.00 95.69 164 GLU A CA 1
ATOM 1356 C C . GLU A 1 164 ? 41.777 -20.717 -16.114 1.00 95.69 164 GLU A C 1
ATOM 1358 O O . GLU A 1 164 ? 41.242 -21.819 -16.163 1.00 95.69 164 GLU A O 1
ATOM 1363 N N . LEU A 1 165 ? 41.131 -19.671 -15.596 1.00 95.94 165 LEU A N 1
ATOM 1364 C CA . LEU A 1 165 ? 39.731 -19.766 -15.168 1.00 95.94 165 LEU A CA 1
ATOM 1365 C C . LEU A 1 165 ? 38.797 -20.070 -16.344 1.00 95.94 165 LEU A C 1
ATOM 1367 O O . LEU A 1 165 ? 37.932 -20.935 -16.223 1.00 95.94 165 LEU A O 1
ATOM 1371 N N . ASN A 1 166 ? 39.020 -19.426 -17.494 1.00 93.19 166 ASN A N 1
ATOM 1372 C CA . ASN A 1 166 ? 38.249 -19.691 -18.705 1.00 93.19 166 ASN A CA 1
ATOM 1373 C C . ASN A 1 166 ? 38.493 -21.118 -19.229 1.00 93.19 166 ASN A C 1
ATOM 1375 O O . ASN A 1 166 ? 37.542 -21.767 -19.658 1.00 93.19 166 ASN A O 1
ATOM 1379 N N . SER A 1 167 ? 39.727 -21.645 -19.157 1.00 92.50 167 SER A N 1
ATOM 1380 C CA . SER A 1 167 ? 40.005 -23.036 -19.558 1.00 92.50 167 SER A CA 1
ATOM 1381 C C . SER A 1 167 ? 39.369 -24.070 -18.623 1.00 92.50 167 SER A C 1
ATOM 1383 O O . SER A 1 167 ? 39.078 -25.185 -19.051 1.00 92.50 167 SER A O 1
ATOM 1385 N N . LEU A 1 168 ? 39.096 -23.689 -17.372 1.00 92.38 168 LEU A N 1
ATOM 1386 C CA . LEU A 1 168 ? 38.342 -24.481 -16.397 1.00 92.38 168 LEU A CA 1
ATOM 1387 C C . LEU A 1 168 ? 36.820 -24.237 -16.461 1.00 92.38 168 LEU A C 1
ATOM 1389 O O . LEU A 1 168 ? 36.086 -24.760 -15.623 1.00 92.38 168 LEU A O 1
ATOM 1393 N N . GLY A 1 169 ? 36.335 -23.463 -17.440 1.00 93.25 169 GLY A N 1
ATOM 1394 C CA . GLY A 1 169 ? 34.908 -23.213 -17.667 1.00 93.25 169 GLY A CA 1
ATOM 1395 C C . GLY A 1 169 ? 34.270 -22.187 -16.725 1.00 93.25 169 GLY A C 1
ATOM 1396 O O . GLY A 1 169 ? 33.047 -22.140 -16.620 1.00 93.25 169 GLY A O 1
ATOM 1397 N N . ILE A 1 170 ? 35.065 -21.369 -16.030 1.00 93.69 170 ILE A N 1
ATOM 1398 C CA . ILE A 1 170 ? 34.565 -20.329 -15.123 1.00 93.69 170 ILE A CA 1
ATOM 1399 C C . ILE A 1 170 ? 34.596 -18.982 -15.835 1.00 93.69 170 ILE A C 1
ATOM 1401 O O . ILE A 1 170 ? 35.656 -18.510 -16.243 1.00 93.69 170 ILE A O 1
ATOM 1405 N N . ASN A 1 171 ? 33.431 -18.339 -15.940 1.00 93.50 171 ASN A N 1
ATOM 1406 C CA . ASN A 1 171 ? 33.315 -17.027 -16.560 1.00 93.50 171 ASN A CA 1
ATOM 1407 C C . ASN A 1 171 ? 34.008 -15.954 -15.703 1.00 93.50 171 ASN A C 1
ATOM 1409 O O . ASN A 1 171 ? 33.636 -15.700 -14.559 1.00 93.50 171 ASN A O 1
ATOM 1413 N N . THR A 1 172 ? 35.026 -15.310 -16.270 1.00 94.12 172 THR A N 1
ATOM 1414 C CA . THR A 1 172 ? 35.856 -14.319 -15.573 1.00 94.12 172 THR A CA 1
ATOM 1415 C C . THR A 1 172 ? 35.247 -12.918 -15.505 1.00 94.12 172 THR A C 1
ATOM 1417 O O . THR A 1 172 ? 35.836 -12.049 -14.861 1.00 94.12 172 THR A O 1
ATOM 1420 N N . SER A 1 173 ? 34.086 -12.686 -16.131 1.00 91.19 173 SER A N 1
ATOM 1421 C CA . SER A 1 173 ? 33.378 -11.397 -16.087 1.00 91.19 173 SER A CA 1
ATOM 1422 C C . SER A 1 173 ? 32.753 -11.079 -14.725 1.00 91.19 173 SER A C 1
ATOM 1424 O O . SER A 1 173 ? 32.477 -9.919 -14.444 1.00 91.19 173 SER A O 1
ATOM 1426 N N . GLN A 1 174 ? 32.563 -12.086 -13.869 1.00 89.81 174 GLN A N 1
ATOM 1427 C CA . GLN A 1 174 ? 31.920 -11.939 -12.558 1.00 89.81 174 GLN A CA 1
ATOM 1428 C C . GLN A 1 174 ? 32.871 -11.467 -11.447 1.00 89.81 174 GLN A C 1
ATOM 1430 O O . GLN A 1 174 ? 32.422 -11.196 -10.338 1.00 89.81 174 GLN A O 1
ATOM 1435 N N . PHE A 1 175 ? 34.176 -11.374 -11.720 1.00 94.19 175 PHE A N 1
ATOM 1436 C CA . PHE A 1 175 ? 35.178 -10.968 -10.734 1.00 94.19 175 PHE A CA 1
ATOM 1437 C C . PHE A 1 175 ? 35.665 -9.549 -11.028 1.00 94.19 175 PHE A C 1
ATOM 1439 O O . PHE A 1 175 ? 36.218 -9.288 -12.102 1.00 94.19 175 PHE A O 1
ATOM 1446 N N . VAL A 1 176 ? 35.502 -8.644 -10.063 1.00 91.88 176 VAL A N 1
ATOM 1447 C CA . VAL A 1 176 ? 35.902 -7.232 -10.201 1.00 91.88 176 VAL A CA 1
ATOM 1448 C C . VAL A 1 176 ? 37.356 -7.053 -9.766 1.00 91.88 176 VAL A C 1
ATOM 1450 O O . VAL A 1 176 ? 38.108 -6.290 -10.375 1.00 91.88 176 VAL A O 1
ATOM 1453 N N . GLU A 1 177 ? 37.804 -7.820 -8.767 1.00 94.88 177 GLU A N 1
ATOM 1454 C CA . GLU A 1 177 ? 39.153 -7.699 -8.216 1.00 94.88 177 GLU A CA 1
ATOM 1455 C C . GLU A 1 177 ? 40.056 -8.905 -8.525 1.00 94.88 177 GLU A C 1
ATOM 1457 O O . GLU A 1 177 ? 39.648 -10.068 -8.496 1.00 94.88 177 GLU A O 1
ATOM 1462 N N . LYS A 1 178 ? 41.363 -8.653 -8.714 1.00 95.81 178 LYS A N 1
ATOM 1463 C CA . LYS A 1 178 ? 42.379 -9.712 -8.915 1.00 95.81 178 LYS A CA 1
ATOM 1464 C C . LYS A 1 178 ? 42.354 -10.762 -7.793 1.00 95.81 178 LYS A C 1
ATOM 1466 O O . LYS A 1 178 ? 42.605 -11.937 -8.049 1.00 95.81 178 LYS A O 1
ATOM 1471 N N . LYS A 1 179 ? 42.073 -10.352 -6.552 1.00 95.31 179 LYS A N 1
ATOM 1472 C CA . LYS A 1 179 ? 42.029 -11.256 -5.391 1.00 95.31 179 LYS A CA 1
ATOM 1473 C C . LYS A 1 179 ? 40.903 -12.286 -5.504 1.00 95.31 179 LYS A C 1
ATOM 1475 O O . LYS A 1 179 ? 41.115 -13.436 -5.127 1.00 95.31 179 LYS A O 1
ATOM 1480 N N . GLU A 1 180 ? 39.758 -11.901 -6.060 1.00 95.50 180 GLU A N 1
ATOM 1481 C CA . GLU A 1 180 ? 38.621 -12.797 -6.288 1.00 95.50 180 GLU A CA 1
ATOM 1482 C C . GLU A 1 180 ? 38.951 -13.833 -7.362 1.00 95.50 180 GLU A C 1
ATOM 1484 O O . GLU A 1 180 ? 38.743 -15.023 -7.147 1.00 95.50 180 GLU A O 1
ATOM 1489 N N . MET A 1 181 ? 39.593 -13.408 -8.456 1.00 96.31 181 MET A N 1
ATOM 1490 C CA . MET A 1 181 ? 40.058 -14.320 -9.509 1.00 96.31 181 MET A CA 1
ATOM 1491 C C . MET A 1 181 ? 41.104 -15.316 -8.986 1.00 96.31 181 MET A C 1
ATOM 1493 O O . MET A 1 181 ? 41.050 -16.503 -9.296 1.00 96.31 181 MET A O 1
ATOM 1497 N N . VAL A 1 182 ? 42.047 -14.861 -8.152 1.00 96.44 182 VAL A N 1
ATOM 1498 C CA . VAL A 1 182 ? 43.039 -15.743 -7.510 1.00 96.44 182 VAL A CA 1
ATOM 1499 C C . VAL A 1 182 ? 42.359 -16.753 -6.581 1.00 96.44 182 VAL A C 1
ATOM 1501 O O . VAL A 1 182 ? 42.748 -17.922 -6.566 1.00 96.44 182 VAL A O 1
ATOM 1504 N N . LYS A 1 183 ? 41.344 -16.323 -5.821 1.00 95.75 183 LYS A N 1
ATOM 1505 C CA . LYS A 1 183 ? 40.580 -17.193 -4.917 1.00 95.75 183 LYS A CA 1
ATOM 1506 C C . LYS A 1 183 ? 39.779 -18.239 -5.695 1.00 95.75 183 LYS A C 1
ATOM 1508 O O . LYS A 1 183 ? 39.901 -19.420 -5.382 1.00 95.75 183 LYS A O 1
ATOM 1513 N N . ALA A 1 184 ? 39.058 -17.822 -6.735 1.00 95.25 184 ALA A N 1
ATOM 1514 C CA . ALA A 1 184 ? 38.324 -18.717 -7.623 1.00 95.25 184 ALA A CA 1
ATOM 1515 C C . ALA A 1 184 ? 39.264 -19.751 -8.256 1.00 95.25 184 ALA A C 1
ATOM 1517 O O . ALA A 1 184 ? 39.013 -20.947 -8.162 1.00 95.25 184 ALA A O 1
ATOM 1518 N N . LEU A 1 185 ? 40.411 -19.323 -8.797 1.00 95.50 185 LEU A N 1
ATOM 1519 C CA . LEU A 1 185 ? 41.363 -20.235 -9.437 1.00 95.50 185 LEU A CA 1
ATOM 1520 C C . LEU A 1 185 ? 41.966 -21.242 -8.443 1.00 95.50 185 LEU A C 1
ATOM 1522 O O . LEU A 1 185 ? 42.153 -22.416 -8.773 1.00 95.50 185 LEU A O 1
ATOM 1526 N N . ALA A 1 186 ? 42.248 -20.808 -7.210 1.00 94.75 186 ALA A N 1
ATOM 1527 C CA . ALA A 1 186 ? 42.720 -21.691 -6.146 1.00 94.75 186 ALA A CA 1
ATOM 1528 C C . ALA A 1 186 ? 41.678 -22.760 -5.779 1.00 94.75 186 ALA A C 1
ATOM 1530 O O . ALA A 1 186 ? 42.036 -23.917 -5.550 1.00 94.75 186 ALA A O 1
ATOM 1531 N N . GLU A 1 187 ? 40.402 -22.381 -5.730 1.00 94.00 187 GLU A N 1
ATOM 1532 C CA . GLU A 1 187 ? 39.285 -23.259 -5.388 1.00 94.00 187 GLU A CA 1
ATOM 1533 C C . GLU A 1 187 ? 39.025 -24.293 -6.489 1.00 94.00 187 GLU A C 1
ATOM 1535 O O . GLU A 1 187 ? 38.971 -25.493 -6.211 1.00 94.00 187 GLU A O 1
ATOM 1540 N N . THR A 1 188 ? 39.032 -23.877 -7.755 1.00 92.81 188 THR A N 1
ATOM 1541 C CA . THR A 1 188 ? 38.845 -24.774 -8.905 1.00 92.81 188 THR A CA 1
ATOM 1542 C C . THR A 1 188 ? 39.978 -25.781 -9.053 1.00 92.81 188 THR A C 1
ATOM 1544 O O . THR A 1 188 ? 39.729 -26.964 -9.305 1.00 92.81 188 THR A O 1
ATOM 1547 N N . ARG A 1 189 ? 41.233 -25.367 -8.817 1.00 91.75 189 ARG A N 1
ATOM 1548 C CA . ARG A 1 189 ? 42.377 -26.296 -8.768 1.00 91.75 189 ARG A CA 1
ATOM 1549 C C . ARG A 1 189 ? 42.234 -27.319 -7.637 1.00 91.75 189 ARG A C 1
ATOM 1551 O O . ARG A 1 189 ? 42.664 -28.462 -7.784 1.00 91.75 189 ARG A O 1
ATOM 1558 N N . ARG A 1 190 ? 41.619 -26.933 -6.515 1.00 87.50 190 ARG A N 1
ATOM 1559 C CA . ARG A 1 190 ? 41.388 -27.813 -5.360 1.00 87.50 190 ARG A CA 1
ATOM 1560 C C . ARG A 1 190 ? 40.310 -28.860 -5.648 1.00 87.50 190 ARG A C 1
ATOM 1562 O O . ARG A 1 190 ? 40.517 -30.027 -5.327 1.00 87.50 190 ARG A O 1
ATOM 1569 N N . VAL A 1 191 ? 39.218 -28.457 -6.302 1.00 85.25 191 VAL A N 1
ATOM 1570 C CA . VAL A 1 191 ? 38.133 -29.354 -6.741 1.00 85.25 191 VAL A CA 1
ATOM 1571 C C . VAL A 1 191 ? 38.610 -30.306 -7.840 1.00 85.25 191 VAL A C 1
ATOM 1573 O O . VAL A 1 191 ? 38.309 -31.496 -7.793 1.00 85.25 191 VAL A O 1
ATOM 1576 N N . SER A 1 192 ? 39.415 -29.814 -8.787 1.00 79.69 192 SER A N 1
ATOM 1577 C CA . SER A 1 192 ? 39.980 -30.641 -9.864 1.00 79.69 192 SER A CA 1
ATOM 1578 C C . SER A 1 192 ? 40.879 -31.746 -9.303 1.00 79.69 192 SER A C 1
ATOM 1580 O O . SER A 1 192 ? 40.739 -32.904 -9.675 1.00 79.69 192 SER A O 1
ATOM 1582 N N . LYS A 1 193 ? 41.703 -31.425 -8.295 1.00 75.44 193 LYS A N 1
ATOM 1583 C CA . LYS A 1 193 ? 42.573 -32.403 -7.626 1.00 75.44 193 LYS A CA 1
ATOM 1584 C C . LYS A 1 193 ? 41.809 -33.483 -6.844 1.00 75.44 193 LYS A C 1
ATOM 1586 O O . LYS A 1 193 ? 42.327 -34.577 -6.674 1.00 75.44 193 LYS A O 1
ATOM 1591 N N . GLN A 1 194 ? 40.586 -33.206 -6.381 1.00 71.81 194 GLN A N 1
ATOM 1592 C CA . GLN A 1 194 ? 39.740 -34.205 -5.712 1.00 71.81 194 GLN A CA 1
ATOM 1593 C C . GLN A 1 194 ? 39.069 -35.190 -6.679 1.00 71.81 194 GLN A C 1
ATOM 1595 O O . GLN A 1 194 ? 38.683 -36.274 -6.247 1.00 71.81 194 GLN A O 1
ATOM 1600 N N . ARG A 1 195 ? 38.920 -34.845 -7.966 1.00 66.56 195 ARG A N 1
ATOM 1601 C 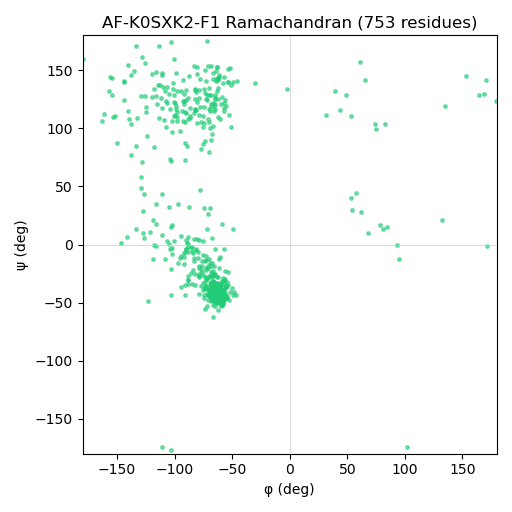CA . ARG A 1 195 ? 38.334 -35.755 -8.965 1.00 66.56 195 ARG A CA 1
ATOM 1602 C C . ARG A 1 195 ? 39.320 -36.814 -9.458 1.00 66.56 195 ARG A C 1
ATOM 1604 O O . ARG A 1 195 ? 38.882 -37.911 -9.786 1.00 66.56 195 ARG A O 1
ATOM 1611 N N . ASP A 1 196 ? 40.620 -36.531 -9.426 1.00 55.31 196 ASP A N 1
ATOM 1612 C CA . ASP A 1 196 ? 41.638 -37.470 -9.914 1.00 55.31 196 ASP A CA 1
ATOM 1613 C C . ASP A 1 196 ? 41.911 -38.638 -8.940 1.00 55.31 196 ASP A C 1
ATOM 1615 O O . ASP A 1 196 ? 42.273 -39.729 -9.378 1.00 55.31 196 ASP A O 1
ATOM 1619 N N . ASP A 1 197 ? 41.638 -38.473 -7.638 1.00 51.00 197 ASP A N 1
ATOM 1620 C CA . ASP A 1 197 ? 41.870 -39.512 -6.614 1.00 51.00 197 ASP A CA 1
ATOM 1621 C C . ASP A 1 197 ? 40.710 -40.529 -6.456 1.00 51.00 197 ASP A C 1
ATOM 1623 O O . ASP A 1 197 ? 40.827 -41.486 -5.690 1.00 51.00 197 ASP A O 1
ATOM 1627 N N . VAL A 1 198 ? 39.596 -40.390 -7.195 1.00 49.78 198 VAL A N 1
ATOM 1628 C CA . VAL A 1 198 ? 38.428 -41.307 -7.128 1.00 49.78 198 VAL A CA 1
ATOM 1629 C C . VAL A 1 198 ? 38.279 -42.127 -8.419 1.00 49.78 198 VAL A C 1
ATOM 1631 O O . VAL A 1 198 ? 37.187 -42.330 -8.943 1.00 49.78 198 VAL A O 1
ATOM 1634 N N . SER A 1 199 ? 39.400 -42.634 -8.936 1.00 40.31 199 SER A N 1
ATOM 1635 C CA . SER A 1 199 ? 39.435 -43.569 -10.071 1.00 40.31 199 SER A CA 1
ATOM 1636 C C . SER A 1 199 ? 39.688 -45.006 -9.591 1.00 40.31 199 SER A C 1
ATOM 1638 O O . SER A 1 199 ? 40.771 -45.557 -9.771 1.00 40.31 199 SER A O 1
ATOM 1640 N N . GLY A 1 200 ? 38.687 -45.617 -8.950 1.00 36.38 200 GLY A N 1
ATOM 1641 C CA . GLY A 1 200 ? 38.607 -47.068 -8.718 1.00 36.38 200 GLY A CA 1
ATOM 1642 C C . GLY A 1 200 ? 37.697 -47.740 -9.761 1.00 36.38 200 GLY A C 1
ATOM 1643 O O . GLY A 1 200 ? 36.754 -47.103 -10.232 1.00 36.38 200 GLY A O 1
ATOM 1644 N N . PRO A 1 201 ? 37.955 -48.996 -10.172 1.00 45.31 201 PRO A N 1
ATOM 1645 C CA . PRO A 1 201 ? 37.405 -49.538 -11.407 1.00 45.31 201 PRO A CA 1
ATOM 1646 C C . PRO A 1 201 ? 35.973 -50.058 -11.244 1.00 45.31 201 PRO A C 1
ATOM 1648 O O . PRO A 1 201 ? 35.690 -50.879 -10.378 1.00 45.31 201 PRO A O 1
ATOM 1651 N N . GLY A 1 202 ? 35.120 -49.661 -12.189 1.00 43.94 202 GLY A N 1
ATOM 1652 C CA . GLY A 1 202 ? 34.018 -50.475 -12.692 1.00 43.94 202 GLY A CA 1
ATOM 1653 C C . GLY A 1 202 ? 32.804 -50.624 -11.781 1.00 43.94 202 GLY A C 1
ATOM 1654 O O . GLY A 1 202 ? 32.721 -51.545 -10.973 1.00 43.94 202 GLY A O 1
ATOM 1655 N N . THR A 1 203 ? 31.762 -49.837 -12.041 1.00 32.56 203 THR A N 1
ATOM 1656 C CA . THR A 1 203 ? 30.392 -50.347 -11.896 1.00 32.56 203 THR A CA 1
ATOM 1657 C C . THR A 1 203 ? 29.452 -49.581 -12.817 1.00 32.56 203 THR A C 1
ATOM 1659 O O . THR A 1 203 ? 29.183 -48.398 -12.634 1.00 32.56 203 THR A O 1
ATOM 1662 N N . SER A 1 204 ? 28.981 -50.273 -13.853 1.00 43.28 204 SER A N 1
ATOM 1663 C CA . SER A 1 204 ? 27.908 -49.829 -14.733 1.00 43.28 204 SER A CA 1
ATOM 1664 C C . SER A 1 204 ? 26.633 -49.611 -13.920 1.00 43.28 204 SER A C 1
ATOM 1666 O O . SER A 1 204 ? 26.129 -50.551 -13.307 1.00 43.28 204 SER A O 1
ATOM 1668 N N . ILE A 1 205 ? 26.093 -48.392 -13.939 1.00 34.00 205 ILE A N 1
ATOM 1669 C CA . ILE A 1 205 ? 24.749 -48.108 -13.435 1.00 34.00 205 ILE A CA 1
ATOM 1670 C C . ILE A 1 205 ? 23.812 -47.938 -14.627 1.00 34.00 205 ILE A C 1
ATOM 1672 O O . ILE A 1 205 ? 23.958 -47.053 -15.468 1.00 34.00 205 ILE A O 1
ATOM 1676 N N . VAL A 1 206 ? 22.864 -48.866 -14.672 1.00 36.84 206 VAL A N 1
ATOM 1677 C CA . VAL A 1 206 ? 21.727 -48.965 -15.579 1.00 36.84 206 VAL A CA 1
ATOM 1678 C C . VAL A 1 206 ? 20.785 -47.784 -15.336 1.00 36.84 206 VAL A C 1
ATOM 1680 O O . VAL A 1 206 ? 20.268 -47.611 -14.234 1.00 36.84 206 VAL A O 1
ATOM 1683 N N . SER A 1 207 ? 20.544 -46.987 -16.377 1.00 33.19 207 SER A N 1
ATOM 1684 C CA . SER A 1 207 ? 19.503 -45.959 -16.397 1.00 33.19 207 SER A CA 1
ATOM 1685 C C . SER A 1 207 ? 18.161 -46.604 -16.750 1.00 33.19 207 SER A C 1
ATOM 1687 O O . SER A 1 207 ? 17.966 -47.100 -17.860 1.00 33.19 207 SER A O 1
ATOM 1689 N N . PHE A 1 208 ? 17.240 -46.619 -15.787 1.00 34.25 208 PHE A N 1
ATOM 1690 C CA . PHE A 1 208 ? 15.834 -46.952 -16.000 1.00 34.25 208 PHE A CA 1
ATOM 1691 C C . PHE A 1 208 ? 15.106 -45.745 -16.612 1.00 34.25 208 PHE A C 1
ATOM 1693 O O . PHE A 1 208 ? 14.989 -44.700 -15.974 1.00 34.25 208 PHE A O 1
ATOM 1700 N N . ARG A 1 209 ? 14.560 -45.910 -17.824 1.00 34.19 209 ARG A N 1
ATOM 1701 C CA . ARG A 1 209 ? 13.476 -45.077 -18.372 1.00 34.19 209 ARG A CA 1
ATOM 1702 C C . ARG A 1 209 ? 12.178 -45.898 -18.399 1.00 34.19 209 ARG A C 1
ATOM 1704 O O . ARG A 1 209 ? 12.216 -47.021 -18.906 1.00 34.19 209 ARG A O 1
ATOM 1711 N N . PRO A 1 210 ? 11.035 -45.379 -17.912 1.00 37.22 210 PRO A N 1
ATOM 1712 C CA . PRO A 1 210 ? 9.737 -46.015 -18.108 1.00 37.22 210 PRO A CA 1
ATOM 1713 C C . PRO A 1 210 ? 9.258 -45.805 -19.548 1.00 37.22 210 PRO A C 1
ATOM 1715 O O . PRO A 1 210 ? 9.339 -44.702 -20.087 1.00 37.22 210 PRO A O 1
ATOM 1718 N N . GLY A 1 211 ? 8.784 -46.884 -20.168 1.00 33.38 211 GLY A N 1
ATOM 1719 C CA . GLY A 1 211 ? 8.340 -46.914 -21.555 1.00 33.38 211 GLY A CA 1
ATOM 1720 C C . GLY A 1 211 ? 6.949 -46.320 -21.774 1.00 33.38 211 GLY A C 1
ATOM 1721 O O . GLY A 1 211 ? 6.025 -46.560 -21.001 1.00 33.38 211 GLY A O 1
ATOM 1722 N N . ILE A 1 212 ? 6.806 -45.622 -22.899 1.00 37.19 212 ILE A N 1
ATOM 1723 C CA . ILE A 1 212 ? 5.530 -45.374 -23.571 1.00 37.19 212 ILE A CA 1
ATOM 1724 C C . ILE A 1 212 ? 5.699 -45.883 -25.004 1.00 37.19 212 ILE A C 1
ATOM 1726 O O . ILE A 1 212 ? 6.530 -45.394 -25.766 1.00 37.19 212 ILE A O 1
ATOM 1730 N N . SER A 1 213 ? 4.953 -46.933 -25.330 1.00 40.66 213 SER A N 1
ATOM 1731 C CA . SER A 1 213 ? 4.929 -47.604 -26.627 1.00 40.66 213 SER A CA 1
ATOM 1732 C C . SER A 1 213 ? 3.877 -46.979 -27.549 1.00 40.66 213 SER A C 1
ATOM 1734 O O . SER A 1 213 ? 2.695 -46.977 -27.206 1.00 40.66 213 SER A O 1
ATOM 1736 N N . GLY A 1 214 ? 4.292 -46.540 -28.739 1.00 37.78 214 GLY A N 1
ATOM 1737 C CA . GLY A 1 214 ? 3.432 -46.180 -29.873 1.00 37.78 214 GLY A CA 1
ATOM 1738 C C . GLY A 1 214 ? 4.216 -46.306 -31.193 1.00 37.78 214 GLY A C 1
ATOM 1739 O O . GLY A 1 214 ? 5.430 -46.099 -31.174 1.00 37.78 214 GLY A O 1
ATOM 1740 N N . PRO A 1 215 ? 3.593 -46.731 -32.311 1.00 47.56 215 PRO A N 1
ATOM 1741 C CA . PRO A 1 215 ? 4.298 -47.356 -33.428 1.00 47.56 215 PRO A CA 1
ATOM 1742 C C . PRO A 1 215 ? 4.968 -46.344 -34.364 1.00 47.56 215 PRO A C 1
ATOM 1744 O O . PRO A 1 215 ? 4.353 -45.390 -34.834 1.00 47.56 215 PRO A O 1
ATOM 1747 N N . ALA A 1 216 ? 6.238 -46.614 -34.662 1.00 35.44 216 ALA A N 1
ATOM 1748 C CA . ALA A 1 216 ? 7.075 -45.858 -35.577 1.00 35.44 216 ALA A CA 1
ATOM 1749 C C . ALA A 1 216 ? 6.653 -46.064 -37.041 1.00 35.44 216 ALA A C 1
ATOM 1751 O O . ALA A 1 216 ? 6.652 -47.186 -37.549 1.00 35.44 216 ALA A O 1
ATOM 1752 N N . HIS A 1 217 ? 6.371 -44.959 -37.731 1.00 38.06 217 HIS A N 1
ATOM 1753 C CA . HIS A 1 217 ? 6.374 -44.878 -39.186 1.00 38.06 217 HIS A CA 1
ATOM 1754 C C . HIS A 1 217 ? 7.727 -44.283 -39.596 1.00 38.06 217 HIS A C 1
ATOM 1756 O O . HIS A 1 217 ? 8.002 -43.118 -39.325 1.00 38.06 217 HIS A O 1
ATOM 1762 N N . VAL A 1 218 ? 8.596 -45.095 -40.196 1.00 41.94 218 VAL A N 1
ATOM 1763 C CA . VAL A 1 218 ? 9.920 -44.673 -40.682 1.00 41.94 218 VAL A CA 1
ATOM 1764 C C . VAL A 1 218 ? 9.758 -44.127 -42.106 1.00 41.94 218 VAL A C 1
ATOM 1766 O O . VAL A 1 218 ? 9.341 -44.895 -42.978 1.00 41.94 218 VAL A O 1
ATOM 1769 N N . PRO A 1 219 ? 10.052 -42.845 -42.395 1.00 42.28 219 PRO A N 1
ATOM 1770 C CA . PRO A 1 219 ? 10.203 -42.386 -43.766 1.00 42.28 219 PRO A CA 1
ATOM 1771 C C . PRO A 1 219 ? 11.627 -42.681 -44.276 1.00 42.28 219 PRO A C 1
ATOM 1773 O O . PRO A 1 219 ? 12.567 -42.805 -43.487 1.00 42.28 219 PRO A O 1
ATOM 1776 N N . PRO A 1 220 ? 11.799 -42.840 -45.599 1.00 47.69 220 PRO A N 1
ATOM 1777 C CA . PRO A 1 220 ? 13.034 -43.337 -46.185 1.00 47.69 220 PRO A CA 1
ATOM 1778 C C . PRO A 1 220 ? 14.151 -42.294 -46.096 1.00 47.69 220 PRO A C 1
ATOM 1780 O O . PRO A 1 220 ? 13.998 -41.158 -46.545 1.00 47.69 220 PRO A O 1
ATOM 1783 N N . GLN A 1 221 ? 15.297 -42.721 -45.562 1.00 40.47 221 GLN A N 1
ATOM 1784 C CA . GLN A 1 221 ? 16.548 -41.971 -45.587 1.00 40.47 221 GLN A CA 1
ATOM 1785 C C . GLN A 1 221 ? 16.933 -41.643 -47.034 1.00 40.47 221 GLN A C 1
ATOM 1787 O O . GLN A 1 221 ? 17.228 -42.531 -47.836 1.00 40.47 221 GLN A O 1
ATOM 1792 N N . ARG A 1 222 ? 16.944 -40.349 -47.362 1.00 38.44 222 ARG A N 1
ATOM 1793 C CA . ARG A 1 222 ? 17.625 -39.834 -48.548 1.00 38.44 222 ARG A CA 1
ATOM 1794 C C . ARG A 1 222 ? 19.097 -39.654 -48.205 1.00 38.44 222 ARG A C 1
ATOM 1796 O O . ARG A 1 222 ? 19.450 -38.851 -47.352 1.00 38.44 222 ARG A O 1
ATOM 1803 N N . SER A 1 223 ? 19.945 -40.410 -48.889 1.00 43.41 223 SER A N 1
ATOM 1804 C CA . SER A 1 223 ? 21.389 -40.214 -48.903 1.00 43.41 223 SER A CA 1
ATOM 1805 C C . SER A 1 223 ? 21.724 -38.925 -49.662 1.00 43.41 223 SER A C 1
ATOM 1807 O O . SER A 1 223 ? 21.738 -38.925 -50.895 1.00 43.41 223 SER A O 1
ATOM 1809 N N . SER A 1 224 ? 21.991 -37.843 -48.936 1.00 37.97 224 SER A N 1
ATOM 1810 C CA . SER A 1 224 ? 22.672 -36.661 -49.463 1.00 37.97 224 SER A CA 1
ATOM 1811 C C . SER A 1 224 ? 24.133 -36.729 -49.023 1.00 37.97 224 SER A C 1
ATOM 1813 O O . SER A 1 224 ? 24.437 -36.663 -47.837 1.00 37.97 224 SER A O 1
ATOM 1815 N N . ARG A 1 225 ? 25.040 -36.949 -49.981 1.00 48.66 225 ARG A N 1
ATOM 1816 C CA . ARG A 1 225 ? 26.454 -36.594 -49.830 1.00 48.66 225 ARG A CA 1
ATOM 1817 C C . ARG A 1 225 ? 26.526 -35.082 -50.026 1.00 48.66 225 ARG A C 1
ATOM 1819 O O . ARG A 1 225 ? 26.420 -34.635 -51.166 1.00 48.66 225 ARG A O 1
ATOM 1826 N N . TYR A 1 226 ? 26.702 -34.342 -48.940 1.00 40.56 226 TYR A N 1
ATOM 1827 C CA . TYR A 1 226 ? 26.988 -32.910 -48.947 1.00 40.56 226 TYR A CA 1
ATOM 1828 C C . TYR A 1 226 ? 28.025 -32.591 -47.849 1.00 40.56 226 TYR A C 1
ATOM 1830 O O . TYR A 1 226 ? 28.231 -33.392 -46.941 1.00 40.56 226 TYR A O 1
ATOM 1838 N N . ASP A 1 227 ? 28.770 -31.507 -48.031 1.00 43.19 227 ASP A N 1
ATOM 1839 C CA . ASP A 1 227 ? 30.187 -31.292 -47.677 1.00 43.19 227 ASP A CA 1
ATOM 1840 C C . ASP A 1 227 ? 30.509 -30.998 -46.191 1.00 43.19 227 ASP A C 1
ATOM 1842 O O . ASP A 1 227 ? 31.258 -30.081 -45.875 1.00 43.19 227 ASP A O 1
ATOM 1846 N N . GLY A 1 228 ? 29.952 -31.763 -45.248 1.00 48.22 228 GLY A N 1
ATOM 1847 C CA . GLY A 1 228 ? 30.362 -31.698 -43.833 1.00 48.22 228 GLY A CA 1
ATOM 1848 C C . GLY A 1 228 ? 30.025 -30.397 -43.089 1.00 48.22 228 GLY A C 1
ATOM 1849 O O . GLY A 1 228 ? 30.474 -30.224 -41.960 1.00 48.22 228 GLY A O 1
ATOM 1850 N N . VAL A 1 229 ? 29.230 -29.518 -43.696 1.00 46.56 229 VAL A N 1
ATOM 1851 C CA . VAL A 1 229 ? 28.454 -28.490 -42.998 1.00 46.56 229 VAL A CA 1
ATOM 1852 C C . VAL A 1 229 ? 27.059 -29.081 -42.867 1.00 46.56 229 VAL A C 1
ATOM 1854 O O . VAL A 1 229 ? 26.435 -29.378 -43.887 1.00 46.56 229 VAL A O 1
ATOM 1857 N N . ASP A 1 230 ? 26.615 -29.366 -41.644 1.00 52.38 230 ASP A N 1
ATOM 1858 C CA . ASP A 1 230 ? 25.267 -29.883 -41.419 1.00 52.38 230 ASP A CA 1
ATOM 1859 C C . ASP A 1 230 ? 24.269 -28.881 -42.036 1.00 52.38 230 ASP A C 1
ATOM 1861 O O . ASP A 1 230 ? 24.307 -27.692 -41.720 1.00 52.38 230 ASP A O 1
ATOM 1865 N N . ASP A 1 231 ? 23.393 -29.346 -42.941 1.00 51.69 231 ASP A N 1
ATOM 1866 C CA . ASP A 1 231 ? 22.407 -28.528 -43.686 1.00 51.69 231 ASP A CA 1
ATOM 1867 C C . ASP A 1 231 ? 21.445 -27.727 -42.761 1.00 51.69 231 ASP A C 1
ATOM 1869 O O . ASP A 1 231 ? 20.645 -26.916 -43.231 1.00 51.69 231 ASP A O 1
ATOM 1873 N N . ASP A 1 232 ? 21.549 -27.917 -41.444 1.00 54.31 232 ASP A N 1
ATOM 1874 C CA . ASP A 1 232 ? 20.827 -27.208 -40.388 1.00 54.31 232 ASP A CA 1
ATOM 1875 C C . ASP A 1 232 ? 21.491 -25.871 -39.961 1.00 54.31 232 ASP A C 1
ATOM 1877 O O . ASP A 1 232 ? 20.910 -25.113 -39.178 1.00 54.31 232 ASP A O 1
ATOM 1881 N N . GLU A 1 233 ? 22.681 -25.523 -40.473 1.00 54.69 233 GLU A N 1
ATOM 1882 C CA . GLU A 1 233 ? 23.458 -24.346 -40.032 1.00 54.69 233 GLU A CA 1
ATOM 1883 C C . GLU A 1 233 ? 23.290 -23.075 -40.894 1.00 54.69 233 GLU A C 1
ATOM 1885 O O . GLU A 1 233 ? 24.199 -22.252 -41.009 1.00 54.69 233 GLU A O 1
ATOM 1890 N N . LEU A 1 234 ? 22.096 -22.815 -41.437 1.00 58.66 234 LEU A N 1
ATOM 1891 C CA . LEU A 1 234 ? 21.718 -21.446 -41.830 1.00 58.66 234 LEU A CA 1
ATOM 1892 C C . LEU A 1 234 ? 21.510 -20.606 -40.561 1.00 58.66 234 LEU A C 1
ATOM 1894 O O . LEU A 1 234 ? 20.389 -20.390 -40.108 1.00 58.66 234 LEU A O 1
ATOM 1898 N N . ASN A 1 235 ? 22.608 -20.152 -39.962 1.00 70.38 235 ASN A N 1
ATOM 1899 C CA . ASN A 1 235 ? 22.601 -19.426 -38.701 1.00 70.38 235 ASN A CA 1
ATOM 1900 C C . ASN A 1 235 ? 23.110 -17.999 -38.916 1.00 70.38 235 ASN A C 1
ATOM 1902 O O . ASN A 1 235 ? 24.243 -17.780 -39.339 1.00 70.38 235 ASN A O 1
ATOM 1906 N N . TRP A 1 236 ? 22.275 -17.015 -38.580 1.00 80.19 236 TRP A N 1
ATOM 1907 C CA . TRP A 1 236 ? 22.638 -15.594 -38.608 1.00 80.19 236 TRP A CA 1
ATOM 1908 C C . TRP A 1 236 ? 23.794 -15.246 -37.647 1.00 80.19 236 TRP A C 1
ATOM 1910 O O . TRP A 1 236 ? 24.353 -14.154 -37.720 1.00 80.19 236 TRP A O 1
ATOM 1920 N N . ARG A 1 237 ? 24.156 -16.169 -36.742 1.00 78.44 237 ARG A N 1
ATOM 1921 C CA . ARG A 1 237 ? 25.307 -16.058 -35.832 1.00 78.44 237 ARG A CA 1
ATOM 1922 C C . ARG A 1 237 ? 26.657 -16.386 -36.479 1.00 78.44 237 ARG A C 1
ATOM 1924 O O . ARG A 1 237 ? 27.678 -16.175 -35.832 1.00 78.44 237 ARG A O 1
ATOM 1931 N N . LEU A 1 238 ? 26.682 -16.952 -37.687 1.00 69.56 238 LEU A N 1
ATOM 1932 C CA . LEU A 1 238 ? 27.929 -17.257 -38.393 1.00 69.56 238 LEU A CA 1
ATOM 1933 C C . LEU A 1 238 ? 28.484 -15.991 -39.067 1.00 69.56 238 LEU A C 1
ATOM 1935 O O . LEU A 1 238 ? 27.723 -15.143 -39.536 1.00 69.56 238 LEU A O 1
ATOM 1939 N N . ASP A 1 239 ? 29.813 -15.876 -39.150 1.00 70.62 239 ASP A N 1
ATOM 1940 C CA . ASP A 1 239 ? 30.483 -14.769 -39.850 1.00 70.62 239 ASP A CA 1
ATOM 1941 C C . ASP A 1 239 ? 29.979 -14.633 -41.297 1.00 70.62 239 ASP A C 1
ATOM 1943 O O . ASP A 1 239 ? 29.607 -15.626 -41.919 1.00 70.62 239 ASP A O 1
ATOM 1947 N N . SER A 1 240 ? 29.996 -13.425 -41.871 1.00 63.28 240 SER A N 1
ATOM 1948 C CA . SER A 1 240 ? 29.442 -13.126 -43.211 1.00 63.28 240 SER A CA 1
ATOM 1949 C C . SER A 1 240 ? 29.901 -14.068 -44.330 1.00 63.28 240 SER A C 1
ATOM 1951 O O . SER A 1 240 ? 29.119 -14.431 -45.207 1.00 63.28 240 SER A O 1
ATOM 1953 N N . TYR A 1 241 ? 31.166 -14.494 -44.291 1.00 60.59 241 TYR A N 1
ATOM 1954 C CA . TYR A 1 241 ? 31.742 -15.426 -45.266 1.00 60.59 241 TYR A CA 1
ATOM 1955 C C . TYR A 1 241 ? 31.252 -16.866 -45.091 1.00 60.59 241 TYR A C 1
ATOM 1957 O O . TYR A 1 241 ? 31.215 -17.617 -46.061 1.00 60.59 241 TYR A O 1
ATOM 1965 N N . VAL A 1 242 ? 30.893 -17.248 -43.865 1.00 59.25 242 VAL A N 1
ATOM 1966 C CA . VAL A 1 242 ? 30.433 -18.597 -43.510 1.00 59.25 242 VAL A CA 1
ATOM 1967 C C . VAL A 1 242 ? 28.912 -18.691 -43.625 1.00 59.25 242 VAL A C 1
ATOM 1969 O O . VAL A 1 242 ? 28.390 -19.714 -44.051 1.00 59.25 242 VAL A O 1
ATOM 1972 N N . SER A 1 243 ? 28.201 -17.609 -43.310 1.00 59.47 243 SER A N 1
ATOM 1973 C CA . SER A 1 243 ? 26.744 -17.552 -43.365 1.00 59.47 243 SER A CA 1
ATOM 1974 C C . SER A 1 243 ? 26.187 -17.416 -44.776 1.00 59.47 243 SER A C 1
ATOM 1976 O O . SER A 1 243 ? 24.997 -17.628 -44.921 1.00 59.47 243 SER A O 1
ATOM 1978 N N . LEU A 1 244 ? 26.985 -17.075 -45.802 1.00 78.81 244 LEU A N 1
ATOM 1979 C CA . LEU A 1 244 ? 26.488 -16.691 -47.139 1.00 78.81 244 LEU A CA 1
ATOM 1980 C C . LEU A 1 244 ? 25.450 -15.548 -47.086 1.00 78.81 244 LEU A C 1
ATOM 1982 O O . LEU A 1 244 ? 24.577 -15.441 -47.951 1.00 78.81 244 LEU A O 1
ATOM 1986 N N . SER A 1 245 ? 25.556 -14.675 -46.078 1.00 84.44 245 SER A N 1
ATOM 1987 C CA . SER A 1 245 ? 24.622 -13.570 -45.873 1.00 84.44 245 SER A CA 1
ATOM 1988 C C . SER A 1 245 ? 24.636 -12.588 -47.043 1.00 84.44 245 SER A C 1
ATOM 1990 O O . SER A 1 245 ? 25.699 -12.136 -47.473 1.00 84.44 245 SER A O 1
ATOM 1992 N N . ASP A 1 246 ? 23.459 -12.177 -47.501 1.00 89.06 246 ASP A N 1
ATOM 1993 C CA . ASP A 1 246 ? 23.271 -11.176 -48.555 1.00 89.06 246 ASP A CA 1
ATOM 1994 C C . ASP A 1 246 ? 22.769 -9.823 -48.009 1.00 89.06 246 ASP A C 1
ATOM 1996 O O . ASP A 1 246 ? 22.538 -8.878 -48.775 1.00 89.06 246 ASP A O 1
ATOM 2000 N N . TYR A 1 247 ? 22.626 -9.707 -46.685 1.00 90.44 247 TYR A N 1
ATOM 2001 C CA . TYR A 1 247 ? 22.196 -8.503 -45.981 1.00 90.44 247 TYR A CA 1
ATOM 2002 C C . TYR A 1 247 ? 22.914 -8.357 -44.638 1.00 90.44 247 TYR A C 1
ATOM 2004 O O . TYR A 1 247 ? 23.061 -9.328 -43.896 1.00 90.44 247 TYR A O 1
ATOM 2012 N N . THR A 1 248 ? 23.299 -7.131 -44.290 1.00 92.25 248 THR A N 1
ATOM 2013 C CA . THR A 1 248 ? 23.919 -6.834 -42.992 1.00 92.25 248 THR A CA 1
ATOM 2014 C C . THR A 1 248 ? 23.014 -5.894 -42.218 1.00 92.25 248 THR A C 1
ATOM 2016 O O . THR A 1 248 ? 22.626 -4.851 -42.737 1.00 92.25 248 THR A O 1
ATOM 2019 N N . ILE A 1 249 ? 22.676 -6.242 -40.980 1.00 93.69 249 ILE A N 1
ATOM 2020 C CA . ILE A 1 249 ? 21.984 -5.352 -40.045 1.00 93.69 249 ILE A CA 1
ATOM 2021 C C . ILE A 1 249 ? 22.994 -4.924 -38.990 1.00 93.69 249 ILE A C 1
ATOM 2023 O O . ILE A 1 249 ? 23.577 -5.766 -38.317 1.00 93.69 249 ILE A O 1
ATOM 2027 N N . VAL A 1 250 ? 23.179 -3.622 -38.828 1.00 93.75 250 VAL A N 1
ATOM 2028 C CA . VAL A 1 250 ? 24.024 -3.051 -37.783 1.00 93.75 250 VAL A CA 1
ATOM 2029 C C . VAL A 1 250 ? 23.117 -2.346 -36.785 1.00 93.75 250 VAL A C 1
ATOM 2031 O O . VAL A 1 250 ? 22.405 -1.398 -37.128 1.00 93.75 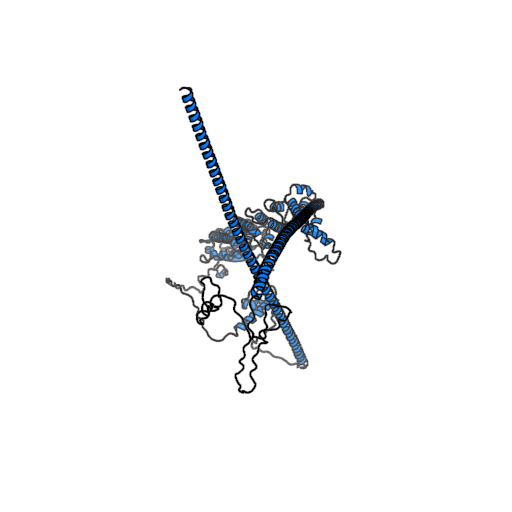250 VAL A O 1
ATOM 2034 N N . VAL A 1 251 ? 23.125 -2.830 -35.547 1.00 94.44 251 VAL A N 1
ATOM 2035 C CA . VAL A 1 251 ? 22.357 -2.281 -34.431 1.00 94.44 251 VAL A CA 1
ATOM 2036 C C . VAL A 1 251 ? 23.292 -1.472 -33.546 1.00 94.44 251 VAL A C 1
ATOM 2038 O O . VAL A 1 251 ? 24.098 -2.023 -32.803 1.00 94.44 251 VAL A O 1
ATOM 2041 N N . THR A 1 252 ? 23.187 -0.150 -33.608 1.00 94.12 252 THR A N 1
ATOM 2042 C CA . THR A 1 252 ? 23.900 0.747 -32.695 1.00 94.12 252 THR A CA 1
ATOM 2043 C C . THR A 1 252 ? 23.126 0.871 -31.384 1.00 94.12 252 THR A C 1
ATOM 2045 O O . THR A 1 252 ? 21.944 1.223 -31.392 1.00 94.12 252 THR A O 1
ATOM 2048 N N . ARG A 1 253 ? 23.787 0.595 -30.256 1.00 93.56 253 ARG A N 1
ATOM 2049 C CA . ARG A 1 253 ? 23.181 0.631 -28.919 1.00 93.56 253 ARG A CA 1
ATOM 2050 C C . ARG A 1 253 ? 23.126 2.050 -28.356 1.00 93.56 253 ARG A C 1
ATOM 2052 O O . ARG A 1 253 ? 24.122 2.777 -28.364 1.00 93.56 253 ARG A O 1
ATOM 2059 N N . ALA A 1 254 ? 21.973 2.412 -27.813 1.00 90.00 254 ALA A N 1
ATOM 2060 C CA . ALA A 1 254 ? 21.717 3.670 -27.127 1.00 90.00 254 ALA A CA 1
ATOM 2061 C C . ALA A 1 254 ? 21.303 3.428 -25.669 1.00 90.00 254 ALA A C 1
ATOM 2063 O O . ALA A 1 254 ? 20.639 2.434 -25.357 1.00 90.00 254 ALA A O 1
ATOM 2064 N N . LEU A 1 255 ? 21.695 4.350 -24.791 1.00 86.19 255 LEU A N 1
ATOM 2065 C CA . LEU A 1 255 ? 21.204 4.410 -23.420 1.00 86.19 255 LEU A CA 1
ATOM 2066 C C . LEU A 1 255 ? 19.826 5.085 -23.395 1.00 86.19 255 LEU A C 1
ATOM 2068 O O . LEU A 1 255 ? 19.521 5.902 -24.272 1.00 86.19 255 LEU A O 1
ATOM 2072 N N . PRO A 1 256 ? 18.980 4.764 -22.401 1.00 80.38 256 PRO A N 1
ATOM 2073 C CA . PRO A 1 256 ? 17.781 5.543 -22.157 1.00 80.38 256 PRO A CA 1
ATOM 2074 C C . PRO A 1 256 ? 18.194 6.970 -21.787 1.00 80.38 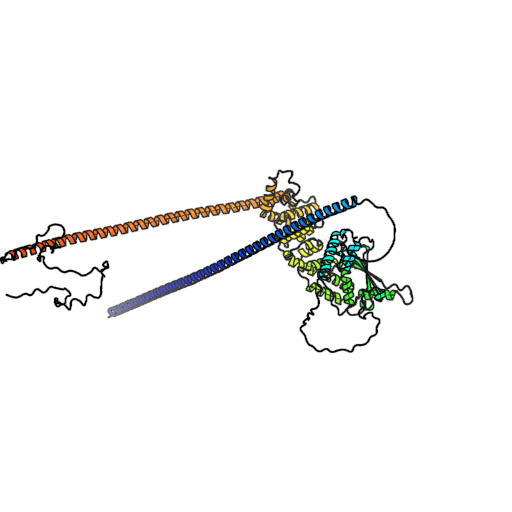256 PRO A C 1
ATOM 2076 O O . PRO A 1 256 ? 18.770 7.206 -20.728 1.00 80.38 256 PRO A O 1
ATOM 2079 N N . GLY A 1 257 ? 17.930 7.914 -22.689 1.00 73.19 257 GLY A N 1
ATOM 2080 C CA . GLY A 1 257 ? 18.052 9.337 -22.394 1.00 73.19 257 GLY A CA 1
ATOM 2081 C C . GLY A 1 257 ? 16.931 9.812 -21.458 1.00 73.19 257 GLY A C 1
ATOM 2082 O O . GLY A 1 257 ? 15.989 9.064 -21.184 1.00 73.19 257 GLY A O 1
ATOM 2083 N N . PRO A 1 258 ? 16.967 11.081 -21.013 1.00 63.12 258 PRO A N 1
ATOM 2084 C CA . PRO A 1 258 ? 15.903 11.664 -20.185 1.00 63.12 258 PRO A CA 1
ATOM 2085 C C . PRO A 1 258 ? 14.541 11.696 -20.897 1.00 63.12 258 PRO A C 1
ATOM 2087 O O . PRO A 1 258 ? 13.497 11.787 -20.254 1.00 63.12 258 PRO A O 1
ATOM 2090 N N . TYR A 1 259 ? 14.545 11.603 -22.227 1.00 61.69 259 TYR A N 1
ATOM 2091 C CA . TYR A 1 259 ? 13.349 11.527 -23.050 1.00 61.69 259 TYR A CA 1
ATOM 2092 C C . TYR A 1 259 ? 13.279 10.170 -23.738 1.00 61.69 259 TYR A C 1
ATOM 2094 O O . TYR A 1 259 ? 14.280 9.681 -24.268 1.00 61.69 259 TYR A O 1
ATOM 2102 N N . ALA A 1 260 ? 12.077 9.591 -23.760 1.00 60.34 260 ALA A N 1
ATOM 2103 C CA . ALA A 1 260 ? 11.814 8.389 -24.530 1.00 60.34 260 ALA A CA 1
ATOM 2104 C C . ALA A 1 260 ? 12.171 8.667 -26.003 1.00 60.34 260 ALA A C 1
ATOM 2106 O O . ALA A 1 260 ? 11.628 9.615 -26.580 1.00 60.34 260 ALA A O 1
ATOM 2107 N N . PRO A 1 261 ? 13.088 7.892 -26.601 1.00 65.94 261 PRO A N 1
ATOM 2108 C CA . PRO A 1 261 ? 13.561 8.128 -27.956 1.00 65.94 261 PRO A CA 1
ATOM 2109 C C . PRO A 1 261 ? 12.390 8.137 -28.943 1.00 65.94 261 PRO A C 1
ATOM 2111 O O . PRO A 1 261 ? 11.706 7.128 -29.122 1.00 65.94 261 PRO A O 1
ATOM 2114 N N . ASP A 1 262 ? 12.161 9.272 -29.609 1.00 69.25 262 ASP A N 1
ATOM 2115 C CA . ASP A 1 262 ? 11.236 9.317 -30.736 1.00 69.25 262 ASP A CA 1
ATOM 2116 C C . ASP A 1 262 ? 11.917 8.675 -31.942 1.00 69.25 262 ASP A C 1
ATOM 2118 O O . ASP A 1 262 ? 12.543 9.314 -32.781 1.00 69.25 262 ASP A O 1
ATOM 2122 N N . PHE A 1 263 ? 11.787 7.361 -32.037 1.00 68.06 263 PHE A N 1
ATOM 2123 C CA . PHE A 1 263 ? 12.358 6.594 -33.132 1.00 68.06 263 PHE A CA 1
ATOM 2124 C C . PHE A 1 263 ? 11.756 6.908 -34.510 1.00 68.06 263 PHE A C 1
ATOM 2126 O O . PHE A 1 263 ? 12.190 6.317 -35.504 1.00 68.06 263 PHE A O 1
ATOM 2133 N N . THR A 1 264 ? 10.740 7.774 -34.584 1.00 63.22 264 THR A N 1
ATOM 2134 C CA . THR A 1 264 ? 10.188 8.255 -35.853 1.00 63.22 264 THR A CA 1
ATOM 2135 C C . THR A 1 264 ? 10.954 9.458 -36.398 1.00 63.22 264 THR A C 1
ATOM 2137 O O . THR A 1 264 ? 10.991 9.646 -37.617 1.00 63.22 264 THR A O 1
ATOM 2140 N N . THR A 1 265 ? 11.628 10.226 -35.536 1.00 60.88 265 THR A N 1
ATOM 2141 C CA . THR A 1 265 ? 12.507 11.318 -35.951 1.00 60.88 265 THR A CA 1
ATOM 2142 C C . THR A 1 265 ? 13.897 10.752 -36.224 1.00 60.88 265 THR A C 1
ATOM 2144 O O . THR A 1 265 ? 14.621 10.303 -35.344 1.00 60.88 265 THR A O 1
ATOM 2147 N N . GLY A 1 266 ? 14.271 10.711 -37.502 1.00 60.31 266 GLY A N 1
ATOM 2148 C CA . GLY A 1 266 ? 15.544 10.148 -37.959 1.00 60.31 266 GLY A CA 1
ATOM 2149 C C . GLY A 1 266 ? 16.781 10.981 -37.609 1.00 60.31 266 GLY A C 1
ATOM 2150 O O . GLY A 1 266 ? 17.742 10.912 -38.368 1.00 60.31 266 GLY A O 1
ATOM 2151 N N . ASP A 1 267 ? 16.758 11.790 -36.544 1.00 72.56 267 ASP A N 1
ATOM 2152 C CA . ASP A 1 267 ? 17.901 12.598 -36.115 1.00 72.56 267 ASP A CA 1
ATOM 2153 C C . ASP A 1 267 ? 18.740 11.823 -35.078 1.00 72.56 267 ASP A C 1
ATOM 2155 O O . ASP A 1 267 ? 18.325 11.678 -33.926 1.00 72.56 267 ASP A O 1
ATOM 2159 N N . PRO A 1 268 ? 19.929 11.310 -35.447 1.00 67.06 268 PRO A N 1
ATOM 2160 C CA . PRO A 1 268 ? 20.776 10.528 -34.549 1.00 67.06 268 PRO A CA 1
ATOM 2161 C C . PRO A 1 268 ? 21.358 11.351 -33.396 1.00 67.06 268 PRO A C 1
ATOM 2163 O O . PRO A 1 268 ? 21.873 10.773 -32.443 1.00 67.06 268 PRO A O 1
ATOM 2166 N N . SER A 1 269 ? 21.333 12.686 -33.492 1.00 72.81 269 SER A N 1
ATOM 2167 C CA . SER A 1 269 ? 21.973 13.573 -32.515 1.00 72.81 269 SER A CA 1
ATOM 2168 C C . SER A 1 269 ? 21.244 13.640 -31.169 1.00 72.81 269 SER A C 1
ATOM 2170 O O . SER A 1 269 ? 21.817 14.116 -30.192 1.00 72.81 269 SER A O 1
ATOM 2172 N N . MET A 1 270 ? 20.008 13.137 -31.100 1.00 69.75 270 MET A N 1
ATOM 2173 C CA . MET A 1 270 ? 19.191 13.142 -29.885 1.00 69.75 270 MET A CA 1
ATOM 2174 C C . MET A 1 270 ? 19.506 11.974 -28.932 1.00 69.75 270 MET A C 1
ATOM 2176 O O . MET A 1 270 ? 19.042 11.977 -27.792 1.00 69.75 270 MET A O 1
ATOM 2180 N N . PHE A 1 271 ? 20.279 10.974 -29.369 1.00 72.69 271 PHE A N 1
ATOM 2181 C CA . PHE A 1 271 ? 20.537 9.770 -28.576 1.00 72.69 271 PHE A CA 1
ATOM 2182 C C . PHE A 1 271 ? 21.875 9.845 -27.841 1.00 72.69 271 PHE A C 1
ATOM 2184 O O . PHE A 1 271 ? 22.916 10.135 -28.429 1.00 72.69 271 PHE A O 1
ATOM 2191 N N . GLU A 1 272 ? 21.854 9.511 -26.552 1.00 77.56 272 GLU A N 1
ATOM 2192 C CA . GLU A 1 272 ? 23.070 9.208 -25.808 1.00 77.56 272 GLU A CA 1
ATOM 2193 C C . GLU A 1 272 ? 23.474 7.760 -26.107 1.00 77.56 272 GLU A C 1
ATOM 2195 O O . GLU A 1 272 ? 22.735 6.810 -25.840 1.00 77.56 272 GLU A O 1
ATOM 2200 N N . PHE A 1 273 ? 24.629 7.583 -26.743 1.00 82.06 273 PHE A N 1
ATOM 2201 C CA . PHE A 1 273 ? 25.073 6.269 -27.193 1.00 82.06 273 PHE A CA 1
ATOM 2202 C C . PHE A 1 273 ? 25.842 5.520 -26.108 1.00 82.06 273 PHE A C 1
ATOM 2204 O O . PHE A 1 273 ? 26.640 6.107 -25.377 1.00 82.06 273 PHE A O 1
ATOM 2211 N N . VAL A 1 274 ? 25.673 4.196 -26.066 1.00 77.06 274 VAL A N 1
ATOM 2212 C CA . VAL A 1 274 ? 26.522 3.333 -25.238 1.00 77.06 274 VAL A CA 1
ATOM 2213 C C . VAL A 1 274 ? 27.907 3.309 -25.873 1.00 77.06 274 VAL A C 1
ATOM 2215 O O . VAL A 1 274 ? 28.066 2.824 -26.991 1.00 77.06 274 VAL A O 1
ATOM 2218 N N . VAL A 1 275 ? 28.918 3.809 -25.172 1.00 80.44 275 VAL A N 1
ATOM 2219 C CA . VAL A 1 275 ? 30.313 3.761 -25.624 1.00 80.44 275 VAL A CA 1
ATOM 2220 C C . VAL A 1 275 ? 31.051 2.694 -24.817 1.00 80.44 275 VAL A C 1
ATOM 2222 O O . VAL A 1 275 ? 30.980 2.686 -23.588 1.00 80.44 275 VAL A O 1
ATOM 2225 N N . GLU A 1 276 ? 31.758 1.772 -25.477 1.00 79.31 276 GLU A N 1
ATOM 2226 C CA . GLU A 1 276 ? 32.567 0.779 -24.757 1.00 79.31 276 GLU A CA 1
ATOM 2227 C C . GLU A 1 276 ? 33.696 1.468 -23.988 1.00 79.31 276 GLU A C 1
ATOM 2229 O O . GLU A 1 276 ? 34.321 2.398 -24.505 1.00 79.31 276 GLU A O 1
ATOM 2234 N N . GLN A 1 277 ? 33.992 0.995 -22.772 1.00 76.44 277 GLN A N 1
ATOM 2235 C CA . GLN A 1 277 ? 35.062 1.547 -21.937 1.00 76.44 277 GLN A CA 1
ATOM 2236 C C . GLN A 1 277 ? 36.390 1.608 -22.710 1.00 76.44 277 GLN A C 1
ATOM 2238 O O . GLN A 1 277 ? 37.002 0.585 -23.005 1.00 76.44 277 GLN A O 1
ATOM 2243 N N . GLY A 1 278 ? 36.847 2.827 -23.011 1.00 81.25 278 GLY A N 1
ATOM 2244 C CA . GLY A 1 278 ? 38.097 3.078 -23.737 1.00 81.25 278 GLY A CA 1
ATOM 2245 C C . GLY A 1 278 ? 37.959 3.238 -25.255 1.00 81.25 278 GLY A C 1
ATOM 2246 O O . GLY A 1 278 ? 38.965 3.492 -25.916 1.00 81.25 278 GLY A O 1
ATOM 2247 N N . SER A 1 279 ? 36.749 3.143 -25.808 1.00 81.31 279 SER A N 1
ATOM 2248 C CA . SER A 1 279 ? 36.449 3.521 -27.193 1.00 81.31 279 SER A CA 1
ATOM 2249 C C . SER A 1 279 ? 35.789 4.906 -27.245 1.00 81.31 279 SER A C 1
ATOM 2251 O O . SER A 1 279 ? 35.272 5.387 -26.243 1.00 81.31 279 SER A O 1
ATOM 2253 N N . SER A 1 280 ? 35.826 5.574 -28.399 1.00 84.44 280 SER A N 1
ATOM 2254 C CA . SER A 1 280 ? 35.024 6.782 -28.674 1.00 84.44 280 SER A CA 1
ATOM 2255 C C . SER A 1 280 ? 33.844 6.489 -29.600 1.00 84.44 280 SER A C 1
ATOM 2257 O O . SER A 1 280 ? 33.133 7.402 -30.012 1.00 84.44 280 SER A O 1
ATOM 2259 N N . THR A 1 281 ? 33.698 5.232 -30.013 1.00 86.00 281 THR A N 1
ATOM 2260 C CA . THR A 1 281 ? 32.707 4.790 -30.987 1.00 86.00 281 THR A CA 1
ATOM 2261 C C . THR A 1 281 ? 31.546 4.131 -30.260 1.00 86.00 281 THR A C 1
ATOM 2263 O O . THR A 1 281 ? 31.780 3.367 -29.322 1.00 86.00 281 THR A O 1
ATOM 2266 N N . PRO A 1 282 ? 30.304 4.396 -30.682 1.00 88.62 282 PRO A N 1
ATOM 2267 C CA . PRO A 1 282 ? 29.150 3.749 -30.086 1.00 88.62 282 PRO A CA 1
ATOM 2268 C C . PRO A 1 282 ? 29.230 2.233 -30.303 1.00 88.62 282 PRO A C 1
ATOM 2270 O O . PRO A 1 282 ? 29.658 1.769 -31.363 1.00 88.62 282 PRO A O 1
ATOM 2273 N N . LYS A 1 283 ? 28.831 1.461 -29.291 1.00 92.94 283 LYS A N 1
ATOM 2274 C CA . LYS A 1 283 ? 28.772 0.002 -29.356 1.00 92.94 283 LYS A CA 1
ATOM 2275 C C . LYS A 1 283 ? 27.762 -0.397 -30.431 1.00 92.94 283 LYS A C 1
ATOM 2277 O O . LYS A 1 283 ? 26.608 0.038 -30.396 1.00 92.94 283 LYS A O 1
ATOM 2282 N N . ALA A 1 284 ? 28.202 -1.209 -31.383 1.00 93.94 284 ALA A N 1
ATOM 2283 C CA . ALA A 1 284 ? 27.382 -1.668 -32.492 1.00 93.94 284 ALA A CA 1
ATOM 2284 C C . ALA A 1 284 ? 27.458 -3.190 -32.612 1.00 93.94 284 ALA A C 1
ATOM 2286 O O . ALA A 1 284 ? 28.548 -3.754 -32.693 1.00 93.94 284 ALA A O 1
ATOM 2287 N N . ASP A 1 285 ? 26.294 -3.830 -32.651 1.00 93.94 285 ASP A N 1
ATOM 2288 C CA . ASP A 1 285 ? 26.166 -5.256 -32.917 1.00 93.94 285 ASP A CA 1
ATOM 2289 C C . ASP A 1 285 ? 25.904 -5.454 -34.412 1.00 93.94 285 ASP A C 1
ATOM 2291 O O . ASP A 1 285 ? 25.059 -4.778 -35.002 1.00 93.94 285 ASP A O 1
ATOM 2295 N N . VAL A 1 286 ? 26.642 -6.368 -35.040 1.00 93.44 286 VAL A N 1
ATOM 2296 C CA . VAL A 1 286 ? 26.535 -6.642 -36.477 1.00 93.44 286 VAL A CA 1
ATOM 2297 C C . VAL A 1 286 ? 25.940 -8.027 -36.676 1.00 93.44 286 VAL A C 1
ATOM 2299 O O . VAL A 1 286 ? 26.462 -9.013 -36.160 1.00 93.44 286 VAL A O 1
ATOM 2302 N N . TYR A 1 287 ? 24.863 -8.094 -37.451 1.00 93.94 287 TYR A N 1
ATOM 2303 C CA . TYR A 1 287 ? 24.143 -9.319 -37.770 1.00 93.94 287 TYR A CA 1
ATOM 2304 C C . TYR A 1 287 ? 24.163 -9.561 -39.274 1.00 93.94 287 TYR A C 1
ATOM 2306 O O . TYR A 1 287 ? 23.760 -8.705 -40.067 1.00 93.94 287 TYR A O 1
ATOM 2314 N N . TYR A 1 288 ? 24.597 -10.753 -39.660 1.00 92.62 288 TYR A N 1
ATOM 2315 C CA . TYR A 1 288 ? 24.672 -11.188 -41.046 1.00 92.62 288 TYR A CA 1
ATOM 2316 C C . TYR A 1 288 ? 23.461 -12.068 -41.349 1.00 92.62 288 TYR A C 1
ATOM 2318 O O . TYR A 1 288 ? 23.306 -13.150 -40.784 1.00 92.62 288 TYR A O 1
ATOM 2326 N N . VAL A 1 289 ? 22.549 -11.579 -42.192 1.00 93.38 289 VAL A N 1
ATOM 2327 C CA . VAL A 1 289 ? 21.237 -12.205 -42.403 1.00 93.38 289 VAL A CA 1
ATOM 2328 C C . VAL A 1 289 ? 20.926 -12.456 -43.877 1.00 93.38 289 VAL A C 1
ATOM 2330 O O . VAL A 1 289 ? 21.523 -11.867 -44.776 1.00 93.38 289 VAL A O 1
ATOM 2333 N N . HIS A 1 290 ? 19.958 -13.340 -44.115 1.00 93.06 290 HIS A N 1
ATOM 2334 C CA . HIS A 1 290 ? 19.473 -13.723 -45.434 1.00 93.06 290 HIS A CA 1
ATOM 2335 C C . HIS A 1 290 ? 18.201 -12.960 -45.771 1.00 93.06 290 HIS A C 1
ATOM 2337 O O . HIS A 1 290 ? 17.175 -13.161 -45.113 1.00 93.06 290 HIS A O 1
ATOM 2343 N N . LYS A 1 291 ? 18.216 -12.160 -46.841 1.00 94.06 291 LYS A N 1
ATOM 2344 C CA . LYS A 1 291 ? 17.063 -11.383 -47.325 1.00 94.06 291 LYS A CA 1
ATOM 2345 C C . LYS A 1 291 ? 15.810 -12.237 -47.447 1.00 94.06 291 LYS A C 1
ATOM 2347 O O . LYS A 1 291 ? 14.739 -11.802 -47.035 1.00 94.06 291 LYS A O 1
ATOM 2352 N N . ALA A 1 292 ? 15.940 -13.449 -47.989 1.00 92.44 292 ALA A N 1
ATOM 2353 C CA . ALA A 1 292 ? 14.817 -14.364 -48.172 1.00 92.44 292 ALA A CA 1
ATOM 2354 C C . ALA A 1 292 ? 14.153 -14.740 -46.837 1.00 92.44 292 ALA A C 1
ATOM 2356 O O . ALA A 1 292 ? 12.928 -14.700 -46.742 1.00 92.44 292 ALA A O 1
ATOM 2357 N N . MET A 1 293 ? 14.952 -15.023 -45.804 1.00 93.56 293 MET A N 1
ATOM 2358 C CA . MET A 1 293 ? 14.451 -15.396 -44.477 1.00 93.56 293 MET A CA 1
ATOM 2359 C C . MET A 1 293 ? 13.766 -14.221 -43.780 1.00 93.56 293 MET A C 1
ATOM 2361 O O . MET A 1 293 ? 12.760 -14.405 -43.101 1.00 93.56 293 MET A O 1
ATOM 2365 N N . ILE A 1 294 ? 14.274 -12.998 -43.975 1.00 95.06 294 ILE A N 1
ATOM 2366 C CA . ILE A 1 294 ? 13.738 -11.825 -43.275 1.00 95.06 294 ILE A CA 1
ATOM 2367 C C . ILE A 1 294 ? 12.583 -11.136 -44.004 1.00 95.06 294 ILE A C 1
ATOM 2369 O O . ILE A 1 294 ? 11.700 -10.567 -43.361 1.00 95.06 294 ILE A O 1
ATOM 2373 N N . ALA A 1 295 ? 12.553 -11.191 -45.336 1.00 95.19 295 ALA A N 1
ATOM 2374 C CA . ALA A 1 295 ? 11.572 -10.485 -46.157 1.00 95.19 295 ALA A CA 1
ATOM 2375 C C . ALA A 1 295 ? 10.373 -11.350 -46.579 1.00 95.19 295 ALA A C 1
ATOM 2377 O O . ALA A 1 295 ? 9.356 -10.797 -47.012 1.00 95.19 295 ALA A O 1
ATOM 2378 N N . VAL A 1 296 ? 10.466 -12.680 -46.472 1.00 92.56 296 VAL A N 1
ATOM 2379 C CA . VAL A 1 296 ? 9.457 -13.635 -46.965 1.00 92.56 296 VAL A CA 1
ATOM 2380 C C . VAL A 1 296 ? 9.009 -14.576 -45.840 1.00 92.56 296 VAL A C 1
ATOM 2382 O O . VAL A 1 296 ? 9.703 -14.765 -44.852 1.00 92.56 296 VAL A O 1
ATOM 2385 N N . GLY A 1 297 ? 7.804 -15.140 -45.964 1.00 93.06 297 GLY A N 1
ATOM 2386 C CA . GLY A 1 297 ? 7.241 -16.086 -44.996 1.00 93.06 297 GLY A CA 1
ATOM 2387 C C . GLY A 1 297 ? 6.206 -15.475 -44.048 1.00 93.06 297 GLY A C 1
ATOM 2388 O O . GLY A 1 297 ? 5.776 -14.327 -44.217 1.00 93.06 297 GLY A O 1
ATOM 2389 N N . SER A 1 298 ? 5.764 -16.281 -43.079 1.00 94.19 298 SER A N 1
ATOM 2390 C CA . SER A 1 298 ? 4.774 -15.915 -42.053 1.00 94.19 298 SER A CA 1
ATOM 2391 C C . SER A 1 298 ? 5.368 -15.072 -40.919 1.00 94.19 298 SER A C 1
ATOM 2393 O O . SER A 1 298 ? 4.648 -14.279 -40.320 1.00 94.19 298 SER A O 1
ATOM 2395 N N . ARG A 1 299 ? 6.678 -15.196 -40.667 1.00 96.31 299 ARG A N 1
ATOM 2396 C CA . ARG A 1 299 ? 7.431 -14.447 -39.643 1.00 96.31 299 ARG A CA 1
ATOM 2397 C C . ARG A 1 299 ? 8.260 -13.291 -40.220 1.00 96.31 299 ARG A C 1
ATOM 2399 O O . ARG A 1 299 ? 9.168 -12.793 -39.569 1.00 96.31 299 ARG A O 1
ATOM 2406 N N . ARG A 1 300 ? 7.963 -12.860 -41.449 1.00 96.06 300 ARG A N 1
ATOM 2407 C CA . ARG A 1 300 ? 8.722 -11.804 -42.135 1.00 96.06 300 ARG A CA 1
ATOM 2408 C C . ARG A 1 300 ? 8.633 -10.451 -41.422 1.00 96.06 300 ARG A C 1
ATOM 2410 O O . ARG A 1 300 ? 7.585 -10.088 -40.889 1.00 96.06 300 ARG A O 1
ATOM 2417 N N . ALA A 1 301 ? 9.694 -9.661 -41.538 1.00 97.44 301 ALA A N 1
ATOM 2418 C CA . ALA A 1 301 ? 9.732 -8.256 -41.152 1.00 97.44 301 ALA A CA 1
ATOM 2419 C C . ALA A 1 301 ? 9.336 -7.374 -42.344 1.00 97.44 301 ALA A C 1
ATOM 2421 O O . ALA A 1 301 ? 10.114 -7.185 -43.283 1.00 97.44 301 ALA A O 1
ATOM 2422 N N . GLU A 1 302 ? 8.120 -6.816 -42.338 1.00 96.94 302 GLU A N 1
ATOM 2423 C CA . GLU A 1 302 ? 7.626 -6.043 -43.487 1.00 96.94 302 GLU A CA 1
ATOM 2424 C C . GLU A 1 302 ? 8.443 -4.775 -43.750 1.00 96.94 302 GLU A C 1
ATOM 2426 O O . GLU A 1 302 ? 8.610 -4.392 -44.913 1.00 96.94 302 GLU A O 1
ATOM 2431 N N . LEU A 1 303 ? 8.952 -4.127 -42.692 1.00 93.75 303 LEU A N 1
ATOM 2432 C CA . LEU A 1 303 ? 9.788 -2.933 -42.825 1.00 93.75 303 LEU A CA 1
ATOM 2433 C C . LEU A 1 303 ? 11.127 -3.273 -43.487 1.00 93.75 303 LEU A C 1
ATOM 2435 O O . LEU A 1 303 ? 11.462 -2.676 -44.507 1.00 93.75 303 LEU A O 1
ATOM 2439 N N . LEU A 1 304 ? 11.844 -4.274 -42.965 1.00 94.50 304 LEU A N 1
ATOM 2440 C CA . LEU A 1 304 ? 13.118 -4.720 -43.540 1.00 94.50 304 LEU A CA 1
ATOM 2441 C C . LEU A 1 304 ? 12.930 -5.206 -44.978 1.00 94.50 304 LEU A C 1
ATOM 2443 O O . LEU A 1 304 ? 13.667 -4.800 -45.870 1.00 94.50 304 LEU A O 1
ATOM 2447 N N . GLY A 1 305 ? 11.882 -5.993 -45.242 1.00 95.06 305 GLY A N 1
ATOM 2448 C CA . GLY A 1 305 ? 11.569 -6.448 -46.595 1.00 95.06 305 GLY A CA 1
ATOM 2449 C C . GLY A 1 305 ? 11.283 -5.301 -47.569 1.00 95.06 305 GLY A C 1
ATOM 2450 O O . GLY A 1 305 ? 11.623 -5.397 -48.747 1.00 95.06 305 GLY A O 1
ATOM 2451 N N . ARG A 1 306 ? 10.682 -4.198 -47.104 1.00 95.12 306 ARG A N 1
ATOM 2452 C CA . ARG A 1 306 ? 10.510 -2.982 -47.912 1.00 95.12 306 ARG A CA 1
ATOM 2453 C C . ARG A 1 306 ? 11.850 -2.301 -48.186 1.00 95.12 306 ARG A C 1
ATOM 2455 O O . ARG A 1 306 ? 12.131 -2.026 -49.348 1.00 95.12 306 ARG A O 1
ATOM 2462 N N . MET A 1 307 ? 12.669 -2.096 -47.156 1.00 91.56 307 MET A N 1
ATOM 2463 C CA . MET A 1 307 ? 13.984 -1.459 -47.284 1.00 91.56 307 MET A CA 1
ATOM 2464 C C . MET A 1 307 ? 14.917 -2.240 -48.215 1.00 91.56 307 MET A C 1
ATOM 2466 O O . MET A 1 307 ? 15.620 -1.639 -49.022 1.00 91.56 307 MET A O 1
ATOM 2470 N N . ILE A 1 308 ? 14.878 -3.576 -48.164 1.00 93.19 308 ILE A N 1
ATOM 2471 C CA . ILE A 1 308 ? 15.605 -4.447 -49.098 1.00 93.19 308 ILE A CA 1
ATOM 2472 C C . ILE A 1 308 ? 15.183 -4.165 -50.543 1.00 93.19 308 ILE A C 1
ATOM 2474 O O . ILE A 1 308 ? 16.036 -3.897 -51.386 1.00 93.19 308 ILE A O 1
ATOM 2478 N N . ARG A 1 309 ? 13.874 -4.168 -50.832 1.00 93.25 309 ARG A N 1
ATOM 2479 C CA . ARG A 1 309 ? 13.359 -3.917 -52.190 1.00 93.25 309 ARG A CA 1
ATOM 2480 C C . ARG A 1 309 ? 13.682 -2.511 -52.691 1.00 93.25 309 ARG A C 1
ATOM 2482 O O . ARG A 1 309 ? 13.963 -2.336 -53.875 1.00 93.25 309 ARG A O 1
ATOM 2489 N N . GLU A 1 310 ? 13.633 -1.511 -51.814 1.00 91.88 310 GLU A N 1
ATOM 2490 C CA . GLU A 1 310 ? 14.000 -0.127 -52.135 1.00 91.88 310 GLU A CA 1
ATOM 2491 C C . GLU A 1 310 ? 15.496 -0.009 -52.456 1.00 91.88 310 GLU A C 1
ATOM 2493 O O . GLU A 1 310 ? 15.856 0.571 -53.481 1.00 91.88 310 GLU A O 1
ATOM 2498 N N . ALA A 1 311 ? 16.360 -0.633 -51.649 1.00 88.38 311 ALA A N 1
ATOM 2499 C CA . ALA A 1 311 ? 17.800 -0.676 -51.886 1.00 88.38 311 ALA A CA 1
ATOM 2500 C C . ALA A 1 311 ? 18.156 -1.406 -53.194 1.00 88.38 311 ALA A C 1
ATOM 2502 O O . ALA A 1 311 ? 19.045 -0.972 -53.925 1.00 88.38 311 ALA A O 1
ATOM 2503 N N . GLU A 1 312 ? 17.444 -2.485 -53.529 1.00 89.50 312 GLU A N 1
ATOM 2504 C CA . GLU A 1 312 ? 17.614 -3.210 -54.794 1.00 89.50 312 GLU A CA 1
ATOM 2505 C C . GLU A 1 312 ? 17.127 -2.399 -55.998 1.00 89.50 312 GLU A C 1
ATOM 2507 O O . GLU A 1 312 ? 17.809 -2.342 -57.022 1.00 89.50 312 GLU A O 1
ATOM 2512 N N . SER A 1 313 ? 15.993 -1.707 -55.864 1.00 90.06 313 SER A N 1
ATOM 2513 C CA . SER A 1 313 ? 15.456 -0.839 -56.920 1.00 90.06 313 SER A CA 1
ATOM 2514 C C . SER A 1 313 ? 16.379 0.347 -57.207 1.00 90.06 313 SER A C 1
ATOM 2516 O O . SER A 1 313 ? 16.553 0.729 -58.365 1.00 90.06 313 SER A O 1
ATOM 2518 N N . ALA A 1 314 ? 17.013 0.904 -56.170 1.00 88.56 314 ALA A N 1
ATOM 2519 C CA . ALA A 1 314 ? 17.953 2.014 -56.296 1.00 88.56 314 ALA A CA 1
ATOM 2520 C C . ALA A 1 314 ? 19.251 1.637 -57.034 1.00 88.56 314 ALA A C 1
ATOM 2522 O O . ALA A 1 314 ? 19.891 2.511 -57.616 1.00 88.56 314 ALA A O 1
ATOM 2523 N N . ARG A 1 315 ? 19.641 0.352 -57.049 1.00 85.69 315 ARG A N 1
ATOM 2524 C CA . ARG A 1 315 ? 20.890 -0.097 -57.692 1.00 85.69 315 ARG A CA 1
ATOM 2525 C C . ARG A 1 315 ? 20.844 -0.080 -59.223 1.00 85.69 315 ARG A C 1
ATOM 2527 O O . ARG A 1 315 ? 21.903 0.019 -59.833 1.00 85.69 315 ARG A O 1
ATOM 2534 N N . GLY A 1 316 ? 19.659 -0.080 -59.840 1.00 79.38 316 GLY A N 1
ATOM 2535 C CA . GLY A 1 316 ? 19.482 0.059 -61.290 1.00 79.38 316 GLY A CA 1
ATOM 2536 C C . GLY A 1 316 ? 20.131 -1.054 -62.136 1.00 79.38 316 GLY A C 1
ATOM 2537 O O . GLY A 1 316 ? 21.087 -1.717 -61.753 1.00 79.38 316 GLY A O 1
ATOM 2538 N N . PHE A 1 317 ? 19.633 -1.261 -63.354 1.00 69.06 317 PHE A N 1
ATOM 2539 C CA . PHE A 1 317 ? 20.064 -2.355 -64.244 1.00 69.06 317 PHE A CA 1
ATOM 2540 C C . PHE A 1 317 ? 21.474 -2.198 -64.869 1.00 69.06 317 PHE A C 1
ATOM 2542 O O . PHE A 1 317 ? 21.795 -2.913 -65.815 1.00 69.06 317 PHE A O 1
ATOM 2549 N N . GLY A 1 318 ? 22.324 -1.277 -64.394 1.00 72.56 318 GLY A N 1
ATOM 2550 C CA . GLY A 1 318 ? 23.574 -0.927 -65.091 1.00 72.56 318 GLY A CA 1
ATOM 2551 C C . GLY A 1 318 ? 24.779 -0.531 -64.237 1.00 72.56 318 GLY A C 1
ATOM 2552 O O . GLY A 1 318 ? 25.824 -0.222 -64.805 1.00 72.56 318 GLY A O 1
ATOM 2553 N N . ALA A 1 319 ? 24.682 -0.534 -62.905 1.00 61.25 319 ALA A N 1
ATOM 2554 C CA . ALA A 1 319 ? 25.813 -0.198 -62.044 1.00 61.25 319 ALA A CA 1
ATOM 2555 C C . ALA A 1 319 ? 26.444 -1.473 -61.461 1.00 61.25 319 ALA A C 1
ATOM 2557 O O . ALA A 1 319 ? 26.018 -1.968 -60.424 1.00 61.25 319 ALA A O 1
ATOM 2558 N N . HIS A 1 320 ? 27.512 -1.977 -62.089 1.00 66.06 320 HIS A N 1
ATOM 2559 C CA . HIS A 1 320 ? 28.402 -3.015 -61.531 1.00 66.06 320 HIS A CA 1
ATOM 2560 C C . HIS A 1 320 ? 29.252 -2.500 -60.345 1.00 66.06 320 HIS A C 1
ATOM 2562 O O . HIS A 1 320 ? 30.398 -2.904 -60.161 1.00 66.06 320 HIS A O 1
ATOM 2568 N N . SER A 1 321 ? 28.731 -1.549 -59.569 1.00 52.00 321 SER A N 1
ATOM 2569 C CA . SER A 1 321 ? 29.492 -0.850 -58.541 1.00 52.00 321 SER A CA 1
ATOM 2570 C C . SER A 1 321 ? 29.427 -1.608 -57.219 1.00 52.00 321 SER A C 1
ATOM 2572 O O . SER A 1 321 ? 28.389 -1.623 -56.568 1.00 52.00 321 SER A O 1
ATOM 2574 N N . SER A 1 322 ? 30.569 -2.207 -56.876 1.00 55.03 322 SER A N 1
ATOM 2575 C CA . SER A 1 322 ? 31.004 -2.767 -55.587 1.00 55.03 322 SER A CA 1
ATOM 2576 C C . SER A 1 322 ? 29.995 -3.616 -54.801 1.00 55.03 322 SER A C 1
ATOM 2578 O O . SER A 1 322 ? 29.024 -3.108 -54.246 1.00 55.03 322 SER A O 1
ATOM 2580 N N . GLU A 1 323 ? 30.350 -4.894 -54.656 1.00 61.03 323 GLU A N 1
ATOM 2581 C CA . GLU A 1 323 ? 29.781 -5.990 -53.847 1.00 61.03 323 GLU A CA 1
ATOM 2582 C C . GLU A 1 323 ? 29.505 -5.714 -52.356 1.00 61.03 323 GLU A C 1
ATOM 2584 O O . GLU A 1 323 ? 29.236 -6.647 -51.604 1.00 61.03 323 GLU A O 1
ATOM 2589 N N . ASN A 1 324 ? 29.519 -4.467 -51.890 1.00 60.94 324 ASN A N 1
ATOM 2590 C CA . ASN A 1 324 ? 29.209 -4.179 -50.497 1.00 60.94 324 ASN A CA 1
ATOM 2591 C C . ASN A 1 324 ? 27.735 -4.542 -50.246 1.00 60.94 324 ASN A C 1
ATOM 2593 O O . ASN A 1 324 ? 26.815 -3.980 -50.864 1.00 60.94 324 ASN A O 1
ATOM 2597 N N . ALA A 1 325 ? 27.530 -5.548 -49.391 1.00 63.22 325 ALA A N 1
ATOM 2598 C CA . ALA A 1 325 ? 26.226 -6.016 -48.948 1.00 63.22 325 ALA A CA 1
ATOM 2599 C C . ALA A 1 325 ? 25.346 -4.818 -48.571 1.00 63.22 325 ALA A C 1
ATOM 2601 O O . ALA A 1 325 ? 25.822 -3.815 -48.042 1.00 63.22 325 ALA A O 1
ATOM 2602 N N . THR A 1 326 ? 24.062 -4.881 -48.913 1.00 84.25 326 THR A N 1
ATOM 2603 C CA . THR A 1 326 ? 23.102 -3.855 -48.494 1.00 84.25 326 THR A CA 1
ATOM 2604 C C . THR A 1 326 ? 23.069 -3.825 -46.966 1.00 84.25 326 THR A C 1
ATOM 2606 O O . THR A 1 326 ? 22.582 -4.767 -46.346 1.00 84.25 326 THR A O 1
ATOM 2609 N N . GLU A 1 327 ? 23.639 -2.771 -46.389 1.00 90.44 327 GLU A N 1
ATOM 2610 C CA . GLU A 1 327 ? 23.758 -2.554 -44.949 1.00 90.44 327 GLU A CA 1
ATOM 2611 C C . GLU A 1 327 ? 22.553 -1.754 -44.440 1.00 90.44 327 GLU A C 1
ATOM 2613 O O . GLU A 1 327 ? 22.193 -0.717 -45.004 1.00 90.44 327 GLU A O 1
ATOM 2618 N N . HIS A 1 328 ? 21.914 -2.241 -43.379 1.00 90.50 328 HIS A N 1
ATOM 2619 C CA . HIS A 1 328 ? 20.862 -1.549 -42.650 1.00 90.50 328 HIS A CA 1
ATOM 2620 C C . HIS A 1 328 ? 21.376 -1.110 -41.287 1.00 90.50 328 HIS A C 1
ATOM 2622 O O . HIS A 1 328 ? 21.510 -1.922 -40.376 1.00 90.50 328 HIS A O 1
ATOM 2628 N N . ASN A 1 329 ? 21.601 0.192 -41.152 1.00 91.44 329 ASN A N 1
ATOM 2629 C CA . ASN A 1 329 ? 21.966 0.814 -39.890 1.00 91.44 329 ASN A CA 1
ATOM 2630 C C . ASN A 1 329 ? 20.703 1.215 -39.122 1.00 91.44 329 ASN A C 1
ATOM 2632 O O . ASN A 1 329 ? 19.846 1.928 -39.650 1.00 91.44 329 ASN A O 1
ATOM 2636 N N . THR A 1 330 ? 20.587 0.765 -37.875 1.00 91.62 330 THR A N 1
ATOM 2637 C CA . THR A 1 330 ? 19.490 1.127 -36.971 1.00 91.62 330 THR A CA 1
ATOM 2638 C C . THR A 1 330 ? 20.023 1.403 -35.574 1.00 91.62 330 THR A C 1
ATOM 2640 O O . THR A 1 330 ? 20.955 0.756 -35.111 1.00 91.62 330 THR A O 1
ATOM 2643 N N . ILE A 1 331 ? 19.393 2.346 -34.880 1.00 88.31 331 ILE A N 1
ATOM 2644 C CA . ILE A 1 331 ? 19.683 2.654 -33.479 1.00 88.31 331 ILE A CA 1
ATOM 2645 C C . ILE A 1 331 ? 18.601 2.000 -32.619 1.00 88.31 331 ILE A C 1
ATOM 2647 O O . ILE A 1 331 ? 17.412 2.077 -32.952 1.00 88.31 331 ILE A O 1
ATOM 2651 N N . MET A 1 332 ? 19.007 1.333 -31.542 1.00 91.25 332 MET A N 1
ATOM 2652 C CA . MET A 1 332 ? 18.112 0.693 -30.577 1.00 91.25 332 MET A CA 1
ATOM 2653 C C . MET A 1 332 ? 18.558 0.992 -29.155 1.00 91.25 332 MET A C 1
ATOM 2655 O O . MET A 1 332 ? 19.749 1.112 -28.884 1.00 91.25 332 MET A O 1
ATOM 2659 N N . LEU A 1 333 ? 17.593 1.050 -28.241 1.00 91.56 333 LEU A N 1
ATOM 2660 C CA . LEU A 1 333 ? 17.892 1.000 -26.815 1.00 91.56 333 LEU A CA 1
ATOM 2661 C C . LEU A 1 333 ? 18.528 -0.341 -26.454 1.00 91.56 333 LEU A C 1
ATOM 2663 O O . LEU A 1 333 ? 18.265 -1.349 -27.112 1.00 91.56 333 LEU A O 1
ATOM 2667 N N . GLU A 1 334 ? 19.344 -0.345 -25.404 1.00 93.38 334 GLU A N 1
ATOM 2668 C CA . GLU A 1 334 ? 20.116 -1.518 -24.991 1.00 93.38 334 GLU A CA 1
ATOM 2669 C C . GLU A 1 334 ? 19.255 -2.780 -24.807 1.00 93.38 334 GLU A C 1
ATOM 2671 O O . GLU A 1 334 ? 19.571 -3.802 -25.412 1.00 93.38 334 GLU A O 1
ATOM 2676 N N . SER A 1 335 ? 18.115 -2.701 -24.107 1.00 94.75 335 SER A N 1
ATOM 2677 C CA . SER A 1 335 ? 17.250 -3.875 -23.897 1.00 94.75 335 SER A CA 1
ATOM 2678 C C . SER A 1 335 ? 16.602 -4.397 -25.190 1.00 94.75 335 SER A C 1
ATOM 2680 O O . SER A 1 335 ? 16.434 -5.604 -25.358 1.00 94.75 335 SER A O 1
ATOM 2682 N N . ALA A 1 336 ? 16.304 -3.525 -26.159 1.00 95.75 336 ALA A N 1
ATOM 2683 C CA . ALA A 1 336 ? 15.845 -3.940 -27.486 1.00 95.75 336 ALA A CA 1
ATOM 2684 C C . ALA A 1 336 ? 16.977 -4.549 -28.322 1.00 95.75 336 ALA A C 1
ATOM 2686 O O . ALA A 1 336 ? 16.744 -5.523 -29.034 1.00 95.75 336 ALA A O 1
ATOM 2687 N N . ALA A 1 337 ? 18.199 -4.022 -28.225 1.00 95.31 337 ALA A N 1
ATOM 2688 C CA . ALA A 1 337 ? 19.357 -4.621 -28.881 1.00 95.31 337 ALA A CA 1
ATOM 2689 C C . ALA A 1 337 ? 19.649 -6.027 -28.323 1.00 95.31 337 ALA A C 1
ATOM 2691 O O . ALA A 1 337 ? 19.896 -6.950 -29.096 1.00 95.31 337 ALA A O 1
ATOM 2692 N N . ASP A 1 338 ? 19.533 -6.219 -27.005 1.00 95.81 338 ASP A N 1
ATOM 2693 C CA . ASP A 1 338 ? 19.701 -7.525 -26.355 1.00 95.81 338 ASP A CA 1
ATOM 2694 C C . ASP A 1 338 ? 18.607 -8.533 -26.732 1.00 95.81 338 ASP A C 1
ATOM 2696 O O . ASP A 1 338 ? 18.886 -9.724 -26.872 1.00 95.81 338 ASP A O 1
ATOM 2700 N N . ALA A 1 339 ? 17.377 -8.066 -26.965 1.00 97.19 339 ALA A N 1
ATOM 2701 C CA . ALA A 1 339 ? 16.272 -8.903 -27.430 1.00 97.19 339 ALA A CA 1
ATOM 2702 C C . ALA A 1 339 ? 16.327 -9.213 -28.942 1.00 97.19 339 ALA A C 1
ATOM 2704 O O . ALA A 1 339 ? 15.688 -10.160 -29.409 1.00 97.19 339 ALA A O 1
ATOM 2705 N N . PHE A 1 340 ? 17.086 -8.447 -29.733 1.00 97.25 340 PHE A N 1
ATOM 2706 C CA . PHE A 1 340 ? 17.133 -8.585 -31.192 1.00 97.25 340 PHE A CA 1
ATOM 2707 C C . PHE A 1 340 ? 17.609 -9.968 -31.691 1.00 97.25 340 PHE A C 1
ATOM 2709 O O . PHE A 1 340 ? 16.979 -10.512 -32.601 1.00 97.25 340 PHE A O 1
ATOM 2716 N N . PRO A 1 341 ? 18.626 -10.614 -31.084 1.00 96.19 341 PRO A N 1
ATOM 2717 C CA . PRO A 1 341 ? 18.947 -12.024 -31.314 1.00 96.19 341 PRO A CA 1
ATOM 2718 C C . PRO A 1 341 ? 17.752 -12.984 -31.275 1.00 96.19 341 PRO A C 1
ATOM 2720 O O . PRO A 1 341 ? 17.637 -13.856 -32.137 1.00 96.19 341 PRO A O 1
ATOM 2723 N N . ALA A 1 342 ? 16.847 -12.826 -30.303 1.00 96.62 342 ALA A N 1
ATOM 2724 C CA . ALA A 1 342 ? 15.669 -13.684 -30.173 1.00 96.62 342 ALA A CA 1
ATOM 2725 C C . ALA A 1 342 ? 14.676 -13.452 -31.325 1.00 96.62 342 ALA A C 1
ATOM 2727 O O . ALA A 1 342 ? 14.052 -14.398 -31.806 1.00 96.62 342 ALA A O 1
ATOM 2728 N N . VAL A 1 343 ? 14.591 -12.218 -31.837 1.00 97.31 343 VAL A N 1
ATOM 2729 C CA . VAL A 1 343 ? 13.815 -11.896 -33.046 1.00 97.31 343 VAL A CA 1
ATOM 2730 C C . VAL A 1 343 ? 14.394 -12.593 -34.275 1.00 97.31 343 VAL A C 1
ATOM 2732 O O . VAL A 1 343 ? 13.643 -13.176 -35.056 1.00 97.31 343 VAL A O 1
ATOM 2735 N N . LEU A 1 344 ? 15.717 -12.584 -34.447 1.00 96.31 344 LEU A N 1
ATOM 2736 C CA . LEU A 1 344 ? 16.354 -13.284 -35.564 1.00 96.31 344 LEU A CA 1
ATOM 2737 C C . LEU A 1 344 ? 16.162 -14.803 -35.458 1.00 96.31 344 LEU A C 1
ATOM 2739 O O . LEU A 1 344 ? 15.782 -15.435 -36.442 1.00 96.31 344 LEU A O 1
ATOM 2743 N N . ASP A 1 345 ? 16.321 -15.382 -34.265 1.00 94.75 345 ASP A N 1
ATOM 2744 C CA . ASP A 1 345 ? 16.019 -16.798 -34.019 1.00 94.75 345 ASP A CA 1
ATOM 2745 C C . ASP A 1 345 ? 14.569 -17.144 -34.361 1.00 94.75 345 ASP A C 1
ATOM 2747 O O . ASP A 1 345 ? 14.316 -18.143 -35.034 1.00 94.75 345 ASP A O 1
ATOM 2751 N N . PHE A 1 346 ? 13.622 -16.296 -33.965 1.00 96.25 346 PHE A N 1
ATOM 2752 C CA . PHE A 1 346 ? 12.212 -16.470 -34.289 1.00 96.25 346 PHE A CA 1
ATOM 2753 C C . PHE A 1 346 ? 11.965 -16.499 -35.797 1.00 96.25 346 PHE A C 1
ATOM 2755 O O . PHE A 1 346 ? 11.172 -17.309 -36.278 1.00 96.25 346 PHE A O 1
ATOM 2762 N N . MET A 1 347 ? 12.641 -15.637 -36.555 1.00 95.62 347 MET A N 1
ATOM 2763 C CA . MET A 1 347 ? 12.481 -15.547 -38.006 1.00 95.62 347 MET A CA 1
ATOM 2764 C C . MET A 1 347 ? 13.119 -16.731 -38.743 1.00 95.62 347 MET A C 1
ATOM 2766 O O . MET A 1 347 ? 12.573 -17.187 -39.747 1.00 95.62 347 MET A O 1
ATOM 2770 N N . TYR A 1 348 ? 14.246 -17.239 -38.241 1.00 94.31 348 TYR A N 1
ATOM 2771 C CA . TYR A 1 348 ? 14.989 -18.335 -38.864 1.00 94.31 348 TYR A CA 1
ATOM 2772 C C . TYR A 1 348 ? 14.437 -19.718 -38.520 1.00 94.31 348 TYR A C 1
ATOM 2774 O O . TYR A 1 348 ? 14.442 -20.603 -39.373 1.00 94.31 348 TYR A O 1
ATOM 2782 N N . TYR A 1 349 ? 13.937 -19.899 -37.298 1.00 92.88 349 TYR A N 1
ATOM 2783 C CA . TYR A 1 349 ? 13.534 -21.202 -36.781 1.00 92.88 349 TYR A CA 1
ATOM 2784 C C . TYR A 1 349 ? 12.031 -21.213 -36.459 1.00 92.88 349 TYR A C 1
ATOM 2786 O O . TYR A 1 349 ? 11.643 -20.996 -35.308 1.00 92.88 349 TYR A O 1
ATOM 2794 N N . PRO A 1 350 ? 11.153 -21.469 -37.454 1.00 90.69 350 PRO A N 1
ATOM 2795 C CA . PRO A 1 350 ? 9.703 -21.491 -37.253 1.00 90.69 350 PRO A CA 1
ATOM 2796 C C . PRO A 1 350 ? 9.260 -22.511 -36.195 1.00 90.69 350 PRO A C 1
ATOM 2798 O O . PRO A 1 350 ? 8.300 -22.265 -35.470 1.00 90.69 350 PRO A O 1
ATOM 2801 N N . ASP A 1 351 ? 9.988 -23.617 -36.066 1.00 92.81 351 ASP A N 1
ATOM 2802 C CA . ASP A 1 351 ? 9.661 -24.697 -35.133 1.00 92.81 351 ASP A CA 1
ATOM 2803 C C . ASP A 1 351 ? 10.263 -24.494 -33.733 1.00 92.81 351 ASP A C 1
ATOM 2805 O O . ASP A 1 351 ? 9.970 -25.260 -32.817 1.00 92.81 351 ASP A O 1
ATOM 2809 N N . ARG A 1 352 ? 11.101 -23.465 -33.545 1.00 91.62 352 ARG A N 1
ATOM 2810 C CA . ARG A 1 352 ? 11.682 -23.133 -32.244 1.00 91.62 352 ARG A CA 1
ATOM 2811 C C . ARG A 1 352 ? 10.774 -22.157 -31.503 1.00 91.62 352 ARG A C 1
ATOM 2813 O O . ARG A 1 352 ? 10.324 -21.157 -32.069 1.00 91.62 352 ARG A O 1
ATOM 2820 N N . GLU A 1 353 ? 10.521 -22.456 -30.233 1.00 94.88 353 GLU A N 1
ATOM 2821 C CA . GLU A 1 353 ? 9.814 -21.551 -29.329 1.00 94.88 353 GLU A CA 1
ATOM 2822 C C . GLU A 1 353 ? 10.629 -20.268 -29.118 1.00 94.88 353 GLU A C 1
ATOM 2824 O O . GLU A 1 353 ? 11.863 -20.292 -29.071 1.00 94.88 353 GLU A O 1
ATOM 2829 N N . LEU A 1 354 ? 9.931 -19.135 -29.038 1.00 96.62 354 LEU A N 1
ATOM 2830 C CA . LEU A 1 354 ? 10.546 -17.838 -28.783 1.00 96.62 354 LEU A CA 1
ATOM 2831 C C . LEU A 1 354 ? 10.993 -17.775 -27.318 1.00 96.62 354 LEU A C 1
ATOM 2833 O O . LEU A 1 354 ? 10.180 -17.980 -26.420 1.00 96.62 354 LEU A O 1
ATOM 2837 N N . ASP A 1 355 ? 12.270 -17.473 -27.093 1.00 95.75 355 ASP A N 1
ATOM 2838 C CA . ASP A 1 355 ? 12.843 -17.305 -25.755 1.00 95.75 355 ASP A CA 1
ATOM 2839 C C . ASP A 1 355 ? 12.368 -15.975 -25.142 1.00 95.75 355 ASP A C 1
ATOM 2841 O O . ASP A 1 355 ? 12.966 -14.918 -25.362 1.00 95.75 355 ASP A O 1
ATOM 2845 N N . MET A 1 356 ? 11.225 -16.020 -24.452 1.00 97.62 356 MET A N 1
ATOM 2846 C CA . MET A 1 356 ? 10.608 -14.868 -23.792 1.00 97.62 356 MET A CA 1
ATOM 2847 C C . MET A 1 356 ? 10.767 -14.948 -22.277 1.00 97.62 356 MET A C 1
ATOM 2849 O O . MET A 1 356 ? 10.497 -15.977 -21.657 1.00 97.62 356 MET A O 1
ATOM 2853 N N . SER A 1 357 ? 11.126 -13.819 -21.683 1.00 97.75 357 SER A N 1
ATOM 2854 C CA . SER A 1 357 ? 11.196 -13.587 -20.247 1.00 97.75 357 SER A CA 1
ATOM 2855 C C . SER A 1 357 ? 10.517 -12.258 -19.903 1.00 97.75 357 SER A C 1
ATOM 2857 O O . SER A 1 357 ? 10.159 -11.474 -20.784 1.00 97.75 357 SER A O 1
ATOM 2859 N N . VAL A 1 358 ? 10.331 -11.977 -18.612 1.00 97.62 358 VAL A N 1
ATOM 2860 C CA . VAL A 1 358 ? 9.729 -10.712 -18.151 1.00 97.62 358 VAL A CA 1
ATOM 2861 C C . VAL A 1 358 ? 10.571 -9.510 -18.599 1.00 97.62 358 VAL A C 1
ATOM 2863 O O . VAL A 1 358 ? 10.027 -8.479 -18.982 1.00 97.62 358 VAL A O 1
ATOM 2866 N N . GLU A 1 359 ? 11.893 -9.660 -18.626 1.00 96.56 359 GLU A N 1
ATOM 2867 C CA . GLU A 1 359 ? 12.847 -8.600 -18.960 1.00 96.56 359 GLU A CA 1
ATOM 2868 C C . GLU A 1 359 ? 12.914 -8.288 -20.461 1.00 96.56 359 GLU A C 1
ATOM 2870 O O . GLU A 1 359 ? 13.282 -7.180 -20.841 1.00 96.56 359 GLU A O 1
ATOM 2875 N N . ASN A 1 360 ? 12.588 -9.251 -21.332 1.00 97.50 360 ASN A N 1
ATOM 2876 C CA . ASN A 1 360 ? 12.684 -9.059 -22.782 1.00 97.50 360 ASN A CA 1
ATOM 2877 C C . ASN A 1 360 ? 11.322 -8.939 -23.487 1.00 97.50 360 ASN A C 1
ATOM 2879 O O . ASN A 1 360 ? 11.279 -8.505 -24.639 1.00 97.50 360 ASN A O 1
ATOM 2883 N N . ALA A 1 361 ? 10.209 -9.255 -22.816 1.00 98.25 361 ALA A N 1
ATOM 2884 C CA . ALA A 1 361 ? 8.890 -9.294 -23.443 1.00 98.25 361 ALA A CA 1
ATOM 2885 C C . ALA A 1 361 ? 8.458 -7.940 -24.029 1.00 98.25 361 ALA A C 1
ATOM 2887 O O . ALA A 1 361 ? 8.033 -7.866 -25.182 1.00 98.25 361 ALA A O 1
ATOM 2888 N N . VAL A 1 362 ? 8.607 -6.843 -23.279 1.00 98.00 362 VAL A N 1
ATOM 2889 C CA . VAL A 1 362 ? 8.234 -5.503 -23.764 1.00 98.00 362 VAL A CA 1
ATOM 2890 C C . VAL A 1 362 ? 9.163 -5.012 -24.887 1.00 98.00 362 VAL A C 1
ATOM 2892 O O . VAL A 1 362 ? 8.644 -4.546 -25.910 1.00 98.00 362 VAL A O 1
ATOM 2895 N N . PRO A 1 363 ? 10.501 -5.171 -24.795 1.00 97.75 363 PRO A N 1
ATOM 2896 C CA . PRO A 1 363 ? 11.384 -4.981 -25.945 1.00 97.75 363 PRO A CA 1
ATOM 2897 C C . PRO A 1 363 ? 10.967 -5.784 -27.189 1.00 97.75 363 PRO A C 1
ATOM 2899 O O . PRO A 1 363 ? 10.986 -5.247 -28.299 1.00 97.75 363 PRO A O 1
ATOM 2902 N N . LEU A 1 364 ? 10.529 -7.039 -27.035 1.00 98.19 364 LEU A N 1
ATOM 2903 C CA . LEU A 1 364 ? 10.050 -7.871 -28.147 1.00 98.19 364 LEU A CA 1
ATOM 2904 C C . LEU A 1 364 ? 8.747 -7.339 -28.763 1.00 98.19 364 LEU A C 1
ATOM 2906 O O . LEU A 1 364 ? 8.641 -7.301 -29.992 1.00 98.19 364 LEU A O 1
ATOM 2910 N N . VAL A 1 365 ? 7.796 -6.850 -27.955 1.00 98.06 365 VAL A N 1
ATOM 2911 C CA . VAL A 1 365 ? 6.600 -6.136 -28.451 1.00 98.06 365 VAL A CA 1
ATOM 2912 C C . VAL A 1 365 ? 7.017 -4.917 -29.277 1.00 98.06 365 VAL A C 1
ATOM 2914 O O . VAL A 1 365 ? 6.539 -4.724 -30.401 1.00 98.06 365 VAL A O 1
ATOM 2917 N N . TYR A 1 366 ? 7.944 -4.105 -28.757 1.00 97.19 366 TYR A N 1
ATOM 2918 C CA . TYR A 1 366 ? 8.467 -2.938 -29.465 1.00 97.19 366 TYR A CA 1
ATOM 2919 C C . TYR A 1 366 ? 9.098 -3.323 -30.810 1.00 97.19 366 TYR A C 1
ATOM 2921 O O . TYR A 1 366 ? 8.761 -2.727 -31.835 1.00 97.19 366 TYR A O 1
ATOM 2929 N N . LEU A 1 367 ? 9.962 -4.341 -30.841 1.00 96.88 367 LEU A N 1
ATOM 2930 C CA . LEU A 1 367 ? 10.608 -4.820 -32.065 1.00 96.88 367 LEU A CA 1
ATOM 2931 C C . LEU A 1 367 ? 9.592 -5.380 -33.069 1.00 96.88 367 LEU A C 1
ATOM 2933 O O . LEU A 1 367 ? 9.667 -5.058 -34.259 1.00 96.88 367 LEU A O 1
ATOM 2937 N N . GLY A 1 368 ? 8.604 -6.146 -32.598 1.00 97.69 368 GLY A N 1
ATOM 2938 C CA . GLY A 1 368 ? 7.492 -6.645 -33.408 1.00 97.69 368 GLY A CA 1
ATOM 2939 C C . GLY A 1 368 ? 6.705 -5.509 -34.062 1.00 97.69 368 GLY A C 1
ATOM 2940 O O . GLY A 1 368 ? 6.453 -5.542 -35.270 1.00 97.69 368 GLY A O 1
ATOM 2941 N N . LYS A 1 369 ? 6.404 -4.448 -33.305 1.00 96.69 369 LYS A N 1
ATOM 2942 C CA . LYS A 1 369 ? 5.722 -3.244 -33.802 1.00 96.69 369 LYS A CA 1
ATOM 2943 C C . LYS A 1 369 ? 6.595 -2.432 -34.767 1.00 96.69 369 LYS A C 1
ATOM 2945 O O . LYS A 1 369 ? 6.124 -2.069 -35.847 1.00 96.69 369 LYS A O 1
ATOM 2950 N N . ARG A 1 370 ? 7.864 -2.183 -34.421 1.00 94.75 370 ARG A N 1
ATOM 2951 C CA . ARG A 1 370 ? 8.839 -1.414 -35.221 1.00 94.75 370 ARG A CA 1
ATOM 2952 C C . ARG A 1 370 ? 9.067 -2.054 -36.586 1.00 94.75 370 ARG A C 1
ATOM 2954 O O . ARG A 1 370 ? 8.951 -1.383 -37.610 1.00 94.75 370 ARG A O 1
ATOM 2961 N N . TYR A 1 371 ? 9.357 -3.354 -36.609 1.00 96.31 371 TYR A N 1
ATOM 2962 C CA . TYR A 1 371 ? 9.657 -4.090 -37.839 1.00 96.31 371 TYR A CA 1
ATOM 2963 C C . TYR A 1 371 ? 8.428 -4.675 -38.535 1.00 96.31 371 TYR A C 1
ATOM 2965 O O . TYR A 1 371 ? 8.553 -5.222 -39.636 1.00 96.31 371 TYR A O 1
ATOM 2973 N N . LYS A 1 372 ? 7.244 -4.502 -37.934 1.00 97.00 372 LYS A N 1
ATOM 2974 C CA .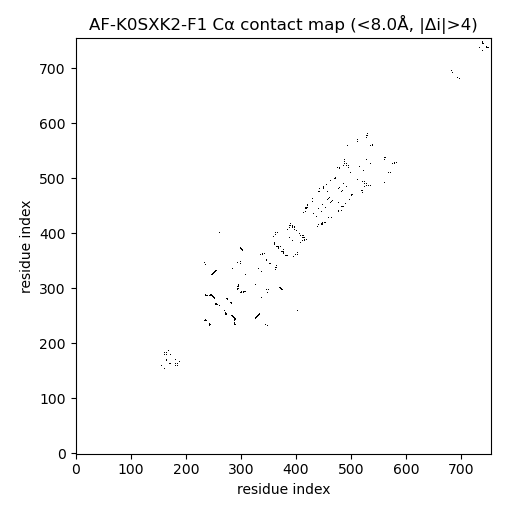 LYS A 1 372 ? 5.957 -5.017 -38.416 1.00 97.00 372 LYS A CA 1
ATOM 2975 C C . LYS A 1 372 ? 5.967 -6.540 -38.575 1.00 97.00 372 LYS A C 1
ATOM 2977 O O . LYS A 1 372 ? 5.504 -7.074 -39.579 1.00 97.00 372 LYS A O 1
ATOM 2982 N N . ILE A 1 373 ? 6.512 -7.239 -37.581 1.00 97.69 373 ILE A N 1
ATOM 2983 C CA . ILE A 1 373 ? 6.502 -8.703 -37.500 1.00 97.69 373 ILE A CA 1
ATOM 2984 C C . ILE A 1 373 ? 5.250 -9.108 -36.718 1.00 97.69 373 ILE A C 1
ATOM 2986 O O . ILE A 1 373 ? 5.280 -9.244 -35.498 1.00 97.69 373 ILE A O 1
ATOM 2990 N N . ARG A 1 374 ? 4.125 -9.273 -37.422 1.00 97.38 374 ARG A N 1
ATOM 2991 C CA . ARG A 1 374 ? 2.808 -9.498 -36.800 1.00 97.38 374 ARG A CA 1
ATOM 2992 C C . ARG A 1 374 ? 2.780 -10.691 -35.836 1.00 97.38 374 ARG A C 1
ATOM 2994 O O . ARG A 1 374 ? 2.282 -10.548 -34.730 1.00 97.38 374 ARG A O 1
ATOM 3001 N N . ALA A 1 375 ? 3.346 -11.829 -36.239 1.00 97.25 375 ALA A N 1
ATOM 3002 C CA . ALA A 1 375 ? 3.353 -13.037 -35.412 1.00 97.25 375 ALA A CA 1
ATOM 3003 C C . ALA A 1 375 ? 4.168 -12.871 -34.115 1.00 97.25 375 ALA A C 1
ATOM 3005 O O . ALA A 1 375 ? 3.796 -13.429 -33.092 1.00 97.25 375 ALA A O 1
ATOM 3006 N N . LEU A 1 376 ? 5.262 -12.097 -34.149 1.00 97.94 376 LEU A N 1
ATOM 3007 C CA . LEU A 1 376 ? 6.047 -11.775 -32.953 1.00 97.94 376 LEU A CA 1
ATOM 3008 C C . LEU A 1 376 ? 5.265 -10.840 -32.029 1.00 97.94 376 LEU A C 1
ATOM 3010 O O . LEU A 1 376 ? 5.256 -11.048 -30.823 1.00 97.94 376 LEU A O 1
ATOM 3014 N N . LEU A 1 377 ? 4.618 -9.822 -32.607 1.00 98.00 377 LEU A N 1
ATOM 3015 C CA . LEU A 1 377 ? 3.825 -8.855 -31.854 1.00 98.00 377 LEU A CA 1
ATOM 3016 C C . LEU A 1 377 ? 2.686 -9.542 -31.092 1.00 98.00 377 LEU A C 1
ATOM 3018 O O . LEU A 1 377 ? 2.576 -9.334 -29.892 1.00 98.00 377 LEU A O 1
ATOM 3022 N N . GLU A 1 378 ? 1.904 -10.390 -31.769 1.00 97.75 378 GLU A N 1
ATOM 3023 C CA . GLU A 1 378 ? 0.803 -11.147 -31.152 1.00 97.75 378 GLU A CA 1
ATOM 3024 C C . GLU A 1 378 ? 1.321 -12.035 -30.002 1.00 97.75 378 GLU A C 1
ATOM 3026 O O . GLU A 1 378 ? 0.828 -11.937 -28.884 1.00 97.75 378 GLU A O 1
ATOM 3031 N N . LEU A 1 379 ? 2.385 -12.820 -30.229 1.00 97.94 379 LEU A N 1
ATOM 3032 C CA . LEU A 1 379 ? 2.956 -13.698 -29.196 1.00 97.94 379 LEU A CA 1
ATOM 3033 C C . LEU A 1 379 ? 3.512 -12.938 -27.982 1.00 97.94 379 LEU A C 1
ATOM 3035 O O . LEU A 1 379 ? 3.325 -13.373 -26.845 1.00 97.94 379 LEU A O 1
ATOM 3039 N N . ALA A 1 380 ? 4.212 -11.826 -28.211 1.00 98.38 380 ALA A N 1
ATOM 3040 C CA . ALA A 1 380 ? 4.807 -11.044 -27.135 1.00 98.38 380 ALA A CA 1
ATOM 3041 C C . ALA A 1 380 ? 3.744 -10.259 -26.344 1.00 98.38 380 ALA A C 1
ATOM 3043 O O . ALA A 1 380 ? 3.840 -10.179 -25.121 1.00 98.38 380 ALA A O 1
ATOM 3044 N N . GLU A 1 381 ? 2.710 -9.718 -27.003 1.00 98.19 381 GLU A N 1
ATOM 3045 C CA . GLU A 1 381 ? 1.588 -9.058 -26.319 1.00 98.19 381 GLU A CA 1
ATOM 3046 C C . GLU A 1 381 ? 0.790 -10.048 -25.462 1.00 98.19 381 GLU A C 1
ATOM 3048 O O . GLU A 1 381 ? 0.502 -9.735 -24.304 1.00 98.19 381 GLU A O 1
ATOM 3053 N N . ASP A 1 382 ? 0.515 -11.249 -25.983 1.00 98.31 382 ASP A N 1
ATOM 3054 C CA . ASP A 1 382 ? -0.159 -12.322 -25.242 1.00 98.31 382 ASP A CA 1
ATOM 3055 C C . ASP A 1 382 ? 0.648 -12.745 -24.002 1.00 98.31 382 ASP A C 1
ATOM 3057 O O . ASP A 1 382 ? 0.082 -12.978 -22.927 1.00 98.31 382 ASP A O 1
ATOM 3061 N N . PHE A 1 383 ? 1.980 -12.813 -24.119 1.00 98.38 383 PHE A N 1
ATOM 3062 C CA . PHE A 1 383 ? 2.857 -13.120 -22.989 1.00 98.38 383 PHE A CA 1
ATOM 3063 C C . PHE A 1 383 ? 2.832 -12.022 -21.927 1.00 98.38 383 PHE A C 1
ATOM 3065 O O . PHE A 1 383 ? 2.681 -12.337 -20.746 1.00 98.38 383 PHE A O 1
ATOM 3072 N N . VAL A 1 384 ? 2.952 -10.749 -22.326 1.00 98.50 384 VAL A N 1
ATOM 3073 C CA . VAL A 1 384 ? 2.869 -9.618 -21.389 1.00 98.50 384 VAL A CA 1
ATOM 3074 C C . VAL A 1 384 ? 1.527 -9.635 -20.667 1.00 98.50 384 VAL A C 1
ATOM 3076 O O . VAL A 1 384 ? 1.500 -9.517 -19.450 1.00 98.50 384 VAL A O 1
ATOM 3079 N N . GLU A 1 385 ? 0.420 -9.834 -21.385 1.00 98.12 385 GLU A N 1
ATOM 3080 C CA . GLU A 1 385 ? -0.918 -9.876 -20.788 1.00 98.12 385 GLU A CA 1
ATOM 3081 C C . GLU A 1 385 ? -1.089 -11.036 -19.801 1.00 98.12 385 GLU A C 1
ATOM 3083 O O . GLU A 1 385 ? -1.642 -10.842 -18.720 1.00 98.12 385 GLU A O 1
ATOM 3088 N N . SER A 1 386 ? -0.561 -12.215 -20.132 1.00 98.19 386 SER A N 1
ATOM 3089 C CA . SER A 1 386 ? -0.653 -13.403 -19.274 1.00 98.19 386 SER A CA 1
ATOM 3090 C C . SER A 1 386 ? 0.236 -13.335 -18.031 1.00 98.19 386 SER A C 1
ATOM 3092 O O . SER A 1 386 ? -0.033 -14.042 -17.066 1.00 98.19 386 SER A O 1
ATOM 3094 N N . ASN A 1 387 ? 1.290 -12.514 -18.051 1.00 98.38 387 ASN A N 1
ATOM 3095 C CA . ASN A 1 387 ? 2.259 -12.394 -16.958 1.00 98.38 387 ASN A CA 1
ATOM 3096 C C . ASN A 1 387 ? 2.182 -11.041 -16.238 1.00 98.38 387 ASN A C 1
ATOM 3098 O O . ASN A 1 387 ? 3.068 -10.744 -15.439 1.00 98.38 387 ASN A O 1
ATOM 3102 N N . LEU A 1 388 ? 1.185 -10.196 -16.528 1.00 98.25 388 LEU A N 1
ATOM 3103 C CA . LEU A 1 388 ? 1.021 -8.881 -15.903 1.00 98.25 388 LEU A CA 1
ATOM 3104 C C . LEU A 1 388 ? 0.432 -9.027 -14.491 1.00 98.25 388 LEU A C 1
ATOM 3106 O O . LEU A 1 388 ? -0.769 -8.873 -14.270 1.00 98.25 388 LEU A O 1
ATOM 3110 N N . GLU A 1 389 ? 1.306 -9.322 -13.536 1.00 97.44 389 GLU A N 1
ATOM 3111 C CA . GLU A 1 389 ? 1.001 -9.544 -12.123 1.00 97.44 389 GLU A CA 1
ATOM 3112 C C . GLU A 1 389 ? 1.611 -8.434 -11.253 1.00 97.44 389 GLU A C 1
ATOM 3114 O O . GLU A 1 389 ? 2.410 -7.628 -11.722 1.00 97.44 389 GLU A O 1
ATOM 3119 N N . SER A 1 390 ? 1.274 -8.380 -9.962 1.00 96.38 390 SER A N 1
ATOM 3120 C CA . SER A 1 390 ? 1.776 -7.338 -9.050 1.00 96.38 390 SER A CA 1
ATOM 3121 C C . SER A 1 390 ? 3.305 -7.318 -8.918 1.00 96.38 390 SER A C 1
ATOM 3123 O O . SER A 1 390 ? 3.902 -6.252 -8.785 1.00 96.38 390 SER A O 1
ATOM 3125 N N . THR A 1 391 ? 3.952 -8.482 -8.998 1.00 95.94 391 THR A N 1
ATOM 3126 C CA . THR A 1 391 ? 5.412 -8.636 -8.881 1.00 95.94 391 THR A CA 1
ATOM 3127 C C . THR A 1 391 ? 6.163 -8.258 -10.157 1.00 95.94 391 THR A C 1
ATOM 3129 O O . THR A 1 391 ? 7.312 -7.825 -10.091 1.00 95.94 391 THR A O 1
ATOM 3132 N N . THR A 1 392 ? 5.527 -8.404 -11.320 1.00 97.12 392 THR A N 1
ATOM 3133 C CA . THR A 1 392 ? 6.132 -8.179 -12.643 1.00 97.12 392 THR A CA 1
ATOM 3134 C C . THR A 1 392 ? 5.716 -6.849 -13.268 1.00 97.12 392 THR A C 1
ATOM 3136 O O . THR A 1 392 ? 6.439 -6.320 -14.113 1.00 97.12 392 THR A O 1
ATOM 3139 N N . ALA A 1 393 ? 4.594 -6.262 -12.837 1.00 97.56 393 ALA A N 1
ATOM 3140 C CA . ALA A 1 393 ? 4.022 -5.049 -13.419 1.00 97.56 393 ALA A CA 1
ATOM 3141 C C . ALA A 1 393 ? 5.006 -3.878 -13.456 1.00 97.56 393 ALA A C 1
ATOM 3143 O O . ALA A 1 393 ? 5.024 -3.141 -14.438 1.00 97.56 393 ALA A O 1
ATOM 3144 N N . MET A 1 394 ? 5.867 -3.731 -12.445 1.00 95.75 394 MET A N 1
ATOM 3145 C CA . MET A 1 394 ? 6.871 -2.660 -12.410 1.00 95.75 394 MET A CA 1
ATOM 3146 C C . MET A 1 394 ? 7.920 -2.770 -13.525 1.00 95.75 394 MET A C 1
ATOM 3148 O O . MET A 1 394 ? 8.324 -1.743 -14.072 1.00 95.75 394 MET A O 1
ATOM 3152 N N . TYR A 1 395 ? 8.321 -3.986 -13.908 1.00 94.88 395 TYR A N 1
ATOM 3153 C CA . TYR A 1 395 ? 9.241 -4.200 -15.031 1.00 94.88 395 TYR A CA 1
ATOM 3154 C C . TYR A 1 395 ? 8.579 -3.790 -16.347 1.00 94.88 395 TYR A C 1
ATOM 3156 O O . TYR A 1 395 ? 9.127 -2.999 -17.115 1.00 94.88 395 TYR A O 1
ATOM 3164 N N . PHE A 1 396 ? 7.342 -4.242 -16.559 1.00 97.75 396 PHE A N 1
ATOM 3165 C CA . PHE A 1 396 ? 6.585 -3.895 -17.757 1.00 97.75 396 PHE A CA 1
ATOM 3166 C C . PHE A 1 396 ? 6.240 -2.407 -17.832 1.00 97.75 396 PHE A C 1
ATOM 3168 O O . PHE A 1 396 ? 6.253 -1.832 -18.919 1.00 97.75 396 PHE A O 1
ATOM 3175 N N . LEU A 1 397 ? 5.958 -1.766 -16.698 1.00 96.94 397 LEU A N 1
ATOM 3176 C CA . LEU A 1 397 ? 5.674 -0.338 -16.591 1.00 96.94 397 LEU A CA 1
ATOM 3177 C C . LEU A 1 397 ? 6.849 0.507 -17.108 1.00 96.94 397 LEU A C 1
ATOM 3179 O O . LEU A 1 397 ? 6.652 1.372 -17.961 1.00 96.94 397 LEU A O 1
ATOM 3183 N N . LEU A 1 398 ? 8.060 0.250 -16.606 1.00 93.56 398 LEU A N 1
ATOM 3184 C CA . LEU A 1 398 ? 9.256 1.014 -16.966 1.00 93.56 398 LEU A CA 1
ATOM 3185 C C . LEU A 1 398 ? 9.598 0.868 -18.450 1.00 93.56 398 LEU A C 1
ATOM 3187 O O . LEU A 1 398 ? 9.759 1.872 -19.148 1.00 93.56 398 LEU A O 1
ATOM 3191 N N . ASP A 1 399 ? 9.634 -0.366 -18.953 1.00 94.69 399 ASP A N 1
ATOM 3192 C CA . ASP A 1 399 ? 9.949 -0.610 -20.359 1.00 94.69 399 ASP A CA 1
ATOM 3193 C C . ASP A 1 399 ? 8.856 -0.068 -21.285 1.00 94.69 399 ASP A C 1
ATOM 3195 O O . ASP A 1 399 ? 9.149 0.554 -22.306 1.00 94.69 399 ASP A O 1
ATOM 3199 N N . SER A 1 400 ? 7.578 -0.249 -20.943 1.00 96.44 400 SER A N 1
ATOM 3200 C CA . SER A 1 400 ? 6.485 0.229 -21.800 1.00 96.44 400 SER A CA 1
ATOM 3201 C C . SER A 1 400 ? 6.433 1.752 -21.868 1.00 96.44 400 SER A C 1
ATOM 3203 O O . SER A 1 400 ? 6.096 2.292 -22.923 1.00 96.44 400 SER A O 1
ATOM 3205 N N . TYR A 1 401 ? 6.827 2.449 -20.799 1.00 94.69 401 TYR A N 1
ATOM 3206 C CA . TYR A 1 401 ? 7.038 3.892 -20.837 1.00 94.69 401 TYR A CA 1
ATOM 3207 C C . TYR A 1 401 ? 8.198 4.271 -21.755 1.00 94.69 401 TYR A C 1
ATOM 3209 O O . TYR A 1 401 ? 8.036 5.123 -22.631 1.00 94.69 401 TYR A O 1
ATOM 3217 N N . LEU A 1 402 ? 9.341 3.598 -21.607 1.00 91.62 402 LEU A N 1
ATOM 3218 C CA . LEU A 1 402 ? 10.537 3.862 -22.400 1.00 91.62 402 LEU A CA 1
ATOM 3219 C C . LEU A 1 402 ? 10.296 3.663 -23.908 1.00 91.62 402 LEU A C 1
ATOM 3221 O O . LEU A 1 402 ? 10.747 4.468 -24.722 1.00 91.62 402 LEU A O 1
ATOM 3225 N N . TYR A 1 403 ? 9.537 2.629 -24.280 1.00 93.31 403 TYR A N 1
ATOM 3226 C CA . TYR A 1 403 ? 9.178 2.316 -25.668 1.00 93.31 403 TYR A CA 1
ATOM 3227 C C . TYR A 1 403 ? 7.876 2.980 -26.154 1.00 93.31 403 TYR A C 1
ATOM 3229 O O . TYR A 1 403 ? 7.442 2.714 -27.279 1.00 93.31 403 TYR A O 1
ATOM 3237 N N . GLN A 1 404 ? 7.240 3.829 -25.336 1.00 93.75 404 GLN A N 1
ATOM 3238 C CA . GLN A 1 404 ? 5.969 4.507 -25.640 1.00 93.75 404 GLN A CA 1
ATOM 3239 C C . GLN A 1 404 ? 4.843 3.539 -26.073 1.00 93.75 404 GLN A C 1
ATOM 3241 O O . GLN A 1 404 ? 4.059 3.793 -26.996 1.00 93.75 404 GLN A O 1
ATOM 3246 N N . LEU A 1 405 ? 4.755 2.385 -25.411 1.00 95.94 405 LEU A N 1
ATOM 3247 C CA . LEU A 1 405 ? 3.744 1.353 -25.647 1.00 95.94 405 LEU A CA 1
ATOM 3248 C C . LEU A 1 405 ? 2.525 1.581 -24.744 1.00 95.94 405 LEU A C 1
ATOM 3250 O O . LEU A 1 405 ? 2.278 0.837 -23.798 1.00 95.94 405 LEU A O 1
ATOM 3254 N N . GLU A 1 406 ? 1.745 2.614 -25.068 1.00 96.25 406 GLU A N 1
ATOM 3255 C CA . GLU A 1 406 ? 0.661 3.146 -24.223 1.00 96.25 406 GLU A CA 1
ATOM 3256 C C . GLU A 1 406 ? -0.391 2.105 -23.779 1.00 96.25 406 GLU A C 1
ATOM 3258 O O . GLU A 1 406 ? -0.922 2.193 -22.670 1.00 96.25 406 GLU A O 1
ATOM 3263 N N . SER A 1 407 ? -0.679 1.094 -24.608 1.00 97.38 407 SER A N 1
ATOM 3264 C CA . SER A 1 407 ? -1.625 0.015 -24.276 1.00 97.38 407 SER A CA 1
ATOM 3265 C C . SER A 1 407 ? -1.121 -0.893 -23.152 1.00 97.38 407 SER A C 1
ATOM 3267 O O . SER A 1 407 ? -1.892 -1.278 -22.275 1.00 97.38 407 SER A O 1
ATOM 3269 N N . ILE A 1 408 ? 0.167 -1.241 -23.163 1.00 98.12 408 ILE A N 1
ATOM 3270 C CA . ILE A 1 408 ? 0.806 -2.022 -22.096 1.00 98.12 408 ILE A CA 1
ATOM 3271 C C . ILE A 1 408 ? 1.011 -1.132 -20.876 1.00 98.12 408 ILE A C 1
ATOM 3273 O O . ILE A 1 408 ? 0.668 -1.540 -19.771 1.00 98.12 408 ILE A O 1
ATOM 3277 N N . LEU A 1 409 ? 1.473 0.103 -21.090 1.00 98.00 409 LEU A N 1
ATOM 3278 C CA . LEU A 1 409 ? 1.724 1.067 -20.026 1.00 98.00 409 LEU A CA 1
ATOM 3279 C C . LEU A 1 409 ? 0.478 1.326 -19.181 1.00 98.00 409 LEU A C 1
ATOM 3281 O O . LEU A 1 409 ? 0.546 1.267 -17.960 1.00 98.00 409 LEU A O 1
ATOM 3285 N N . THR A 1 410 ? -0.674 1.558 -19.815 1.00 98.31 410 THR A N 1
ATOM 3286 C CA . THR A 1 410 ? -1.935 1.788 -19.093 1.00 98.31 410 THR A CA 1
ATOM 3287 C C . THR A 1 410 ? -2.320 0.582 -18.237 1.00 98.31 410 THR A C 1
ATOM 3289 O O . THR A 1 410 ? -2.637 0.747 -17.064 1.00 98.31 410 THR A O 1
ATOM 3292 N N . ARG A 1 411 ? -2.220 -0.639 -18.781 1.00 98.38 411 ARG A N 1
ATOM 3293 C CA . ARG A 1 411 ? -2.523 -1.864 -18.024 1.00 98.38 411 ARG A CA 1
ATOM 3294 C C . ARG A 1 411 ? -1.551 -2.069 -16.860 1.00 98.38 411 ARG A C 1
ATOM 3296 O O . ARG A 1 411 ? -1.983 -2.425 -15.769 1.00 98.38 411 ARG A O 1
ATOM 3303 N N . ALA A 1 412 ? -0.260 -1.814 -17.073 1.00 98.38 412 ALA A N 1
ATOM 3304 C CA . ALA A 1 412 ? 0.749 -1.908 -16.023 1.00 98.38 412 ALA A CA 1
ATOM 3305 C C . ALA A 1 412 ? 0.524 -0.870 -14.916 1.00 98.38 412 ALA A C 1
ATOM 3307 O O . ALA A 1 412 ? 0.625 -1.212 -13.744 1.00 98.38 412 ALA A O 1
ATOM 3308 N N . ILE A 1 413 ? 0.132 0.361 -15.266 1.00 98.56 413 ILE A N 1
ATOM 3309 C CA . ILE A 1 413 ? -0.276 1.390 -14.297 1.00 98.56 413 ILE A CA 1
ATOM 3310 C C . ILE A 1 413 ? -1.449 0.902 -13.450 1.00 98.56 413 ILE A C 1
ATOM 3312 O O . ILE A 1 413 ? -1.393 1.023 -12.229 1.00 98.56 413 ILE A O 1
ATOM 3316 N N . ASP A 1 414 ? -2.487 0.348 -14.077 1.00 98.44 414 ASP A N 1
ATOM 3317 C CA . ASP A 1 414 ? -3.685 -0.109 -13.368 1.00 98.44 414 ASP A CA 1
ATOM 3318 C C . ASP A 1 414 ? -3.359 -1.261 -12.401 1.00 98.44 414 ASP A C 1
ATOM 3320 O O . ASP A 1 414 ? -3.790 -1.237 -11.248 1.00 98.44 414 ASP A O 1
ATOM 3324 N N . VAL A 1 415 ? -2.530 -2.229 -12.817 1.00 98.44 415 VAL A N 1
ATOM 3325 C CA . VAL A 1 415 ? -2.094 -3.338 -11.948 1.00 98.44 415 VAL A CA 1
ATOM 3326 C C . VAL A 1 415 ? -1.201 -2.846 -10.808 1.00 98.44 415 VAL A C 1
ATOM 3328 O O . VAL A 1 415 ? -1.443 -3.221 -9.658 1.00 98.44 415 VAL A O 1
ATOM 3331 N N . THR A 1 416 ? -0.226 -1.974 -11.085 1.00 98.38 416 THR A N 1
ATOM 3332 C CA . THR A 1 416 ? 0.638 -1.375 -10.056 1.00 98.38 416 THR A CA 1
ATOM 3333 C C . THR A 1 416 ? -0.176 -0.551 -9.058 1.00 98.38 416 THR A C 1
ATOM 3335 O O . THR A 1 416 ? 0.024 -0.679 -7.854 1.00 98.38 416 THR A O 1
ATOM 3338 N N . ALA A 1 417 ? -1.135 0.255 -9.522 1.00 98.44 417 ALA A N 1
ATOM 3339 C CA . ALA A 1 417 ? -2.003 1.047 -8.653 1.00 98.44 417 ALA A CA 1
ATOM 3340 C C . ALA A 1 417 ? -2.903 0.159 -7.775 1.00 98.44 417 ALA A C 1
ATOM 3342 O O . ALA A 1 417 ? -3.077 0.440 -6.587 1.00 98.44 417 ALA A O 1
ATOM 3343 N N . ALA A 1 418 ? -3.429 -0.936 -8.330 1.00 98.44 418 ALA A N 1
ATOM 3344 C CA . ALA A 1 418 ? -4.284 -1.881 -7.613 1.00 98.44 418 ALA A CA 1
ATOM 3345 C C . ALA A 1 418 ? -3.562 -2.696 -6.530 1.00 98.44 418 ALA A C 1
ATOM 3347 O O . ALA A 1 418 ? -4.234 -3.241 -5.657 1.00 98.44 418 ALA A O 1
ATOM 3348 N N . HIS A 1 419 ? -2.230 -2.775 -6.573 1.00 98.19 419 HIS A N 1
ATOM 3349 C CA . HIS A 1 419 ? -1.424 -3.538 -5.612 1.00 98.19 419 HIS A CA 1
ATOM 3350 C C . HIS A 1 419 ? -0.403 -2.665 -4.869 1.00 98.19 419 HIS A C 1
ATOM 3352 O O . HIS A 1 419 ? 0.442 -3.188 -4.148 1.00 98.19 419 HIS A O 1
ATOM 3358 N N . LEU A 1 420 ? -0.487 -1.333 -4.993 1.00 98.00 420 LEU A N 1
ATOM 3359 C CA . LEU A 1 420 ? 0.491 -0.407 -4.416 1.00 98.00 420 LEU A CA 1
ATOM 3360 C C . LEU A 1 420 ? 0.635 -0.572 -2.895 1.00 98.00 420 LEU A C 1
ATOM 3362 O O . LEU A 1 420 ? 1.742 -0.485 -2.374 1.00 98.00 420 LEU A O 1
ATOM 3366 N N . GLY A 1 421 ? -0.471 -0.828 -2.185 1.00 97.25 421 GLY A N 1
ATOM 3367 C CA . GLY A 1 421 ? -0.458 -1.054 -0.736 1.00 97.25 421 GLY A CA 1
ATOM 3368 C C . GLY A 1 421 ? 0.102 -2.412 -0.290 1.00 97.25 421 GLY A C 1
ATOM 3369 O O . GLY A 1 421 ? 0.390 -2.581 0.891 1.00 97.25 421 GLY A O 1
ATOM 3370 N N . GLU A 1 422 ? 0.254 -3.374 -1.205 1.00 97.19 422 GLU A N 1
ATOM 3371 C CA . GLU A 1 422 ? 0.799 -4.713 -0.923 1.00 97.19 422 GLU A CA 1
ATOM 3372 C C . GLU A 1 422 ? 2.306 -4.802 -1.217 1.00 97.19 422 GLU A C 1
ATOM 3374 O O . GLU A 1 422 ? 2.970 -5.765 -0.825 1.00 97.19 422 GLU A O 1
ATOM 3379 N N . THR A 1 423 ? 2.858 -3.794 -1.897 1.00 94.56 423 THR A N 1
ATOM 3380 C CA . THR A 1 423 ? 4.267 -3.734 -2.279 1.00 94.56 423 THR A CA 1
ATOM 3381 C C . THR A 1 423 ? 5.169 -3.638 -1.051 1.00 94.56 423 T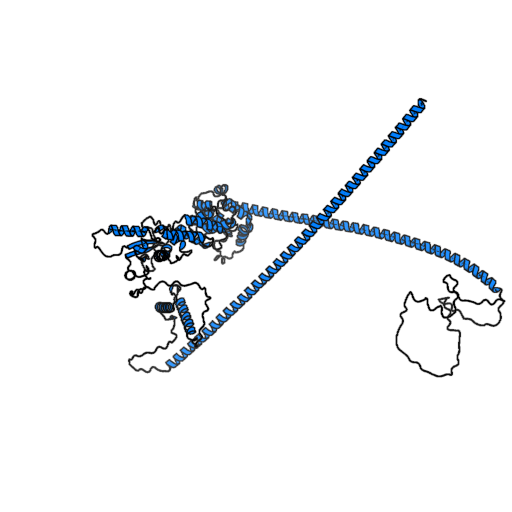HR A C 1
ATOM 3383 O O . THR A 1 423 ? 5.035 -2.746 -0.217 1.00 94.56 423 THR A O 1
ATOM 3386 N N . VAL A 1 424 ? 6.129 -4.561 -0.955 1.00 93.56 424 VAL A N 1
ATOM 3387 C CA . VAL A 1 424 ? 7.119 -4.594 0.136 1.00 93.56 424 VAL A CA 1
ATOM 3388 C C . VAL A 1 424 ? 8.357 -3.754 -0.198 1.00 93.56 424 VAL A C 1
ATOM 3390 O O . VAL A 1 424 ? 8.979 -3.197 0.704 1.00 93.56 424 VAL A O 1
ATOM 3393 N N . ASP A 1 425 ? 8.709 -3.657 -1.482 1.00 94.69 425 ASP A N 1
ATOM 3394 C CA . ASP A 1 425 ? 9.871 -2.910 -1.967 1.00 94.69 425 ASP A CA 1
ATOM 3395 C C . ASP A 1 425 ? 9.442 -1.699 -2.804 1.00 94.69 425 ASP A C 1
ATOM 3397 O O . ASP A 1 425 ? 8.959 -1.836 -3.929 1.00 94.69 425 ASP A O 1
ATOM 3401 N N . PHE A 1 426 ? 9.623 -0.505 -2.240 1.00 95.56 426 PHE A N 1
ATOM 3402 C CA . PHE A 1 426 ? 9.291 0.758 -2.896 1.00 95.56 426 PHE A CA 1
ATOM 3403 C C . PHE A 1 426 ? 10.455 1.355 -3.697 1.00 95.56 426 PHE A C 1
ATOM 3405 O O . PHE A 1 426 ? 10.239 2.334 -4.410 1.00 95.56 426 PHE A O 1
ATOM 3412 N N . ASP A 1 427 ? 11.667 0.786 -3.645 1.00 95.81 427 ASP A N 1
ATOM 3413 C CA . ASP A 1 427 ? 12.820 1.332 -4.377 1.00 95.81 427 ASP A CA 1
ATOM 3414 C C . ASP A 1 427 ? 12.560 1.458 -5.895 1.00 95.81 427 ASP A C 1
ATOM 3416 O O . ASP A 1 427 ? 12.844 2.519 -6.460 1.00 95.81 427 ASP A O 1
ATOM 3420 N N . PRO A 1 428 ? 11.912 0.483 -6.571 1.00 94.69 428 PRO A N 1
ATOM 3421 C CA . PRO A 1 428 ? 11.526 0.643 -7.973 1.00 94.69 428 PRO A CA 1
ATOM 3422 C C . PRO A 1 428 ? 10.535 1.793 -8.210 1.00 94.69 428 PRO A C 1
ATOM 3424 O O . PRO A 1 428 ? 10.603 2.456 -9.243 1.00 94.69 428 PRO A O 1
ATOM 3427 N N . ILE A 1 429 ? 9.629 2.051 -7.260 1.00 96.50 429 ILE A N 1
ATOM 3428 C CA . ILE A 1 429 ? 8.635 3.133 -7.342 1.00 96.50 429 ILE A CA 1
ATOM 3429 C C . ILE A 1 429 ? 9.323 4.493 -7.208 1.00 96.50 429 ILE A C 1
ATOM 3431 O O . ILE A 1 429 ? 9.021 5.410 -7.969 1.00 96.50 429 ILE A O 1
ATOM 3435 N N . TYR A 1 430 ? 10.295 4.618 -6.304 1.00 96.25 430 TYR A N 1
ATOM 3436 C CA . TYR A 1 430 ? 11.055 5.854 -6.106 1.00 96.25 430 TYR A CA 1
ATOM 3437 C C . TYR A 1 430 ? 11.983 6.202 -7.271 1.00 96.25 430 TYR A C 1
ATOM 3439 O O . TYR A 1 430 ? 12.396 7.350 -7.396 1.00 96.25 430 TYR A O 1
ATOM 3447 N N . ARG A 1 431 ? 12.274 5.256 -8.168 1.00 94.75 431 ARG A N 1
ATOM 3448 C CA . ARG A 1 431 ? 13.035 5.505 -9.404 1.00 94.75 431 ARG A CA 1
ATOM 3449 C C . ARG A 1 431 ? 12.164 5.882 -10.603 1.00 94.75 431 ARG A C 1
ATOM 3451 O O . ARG A 1 431 ? 12.704 6.158 -11.673 1.00 94.75 431 ARG A O 1
ATOM 3458 N N . LEU A 1 432 ? 10.837 5.873 -10.461 1.00 95.44 432 LEU A N 1
ATOM 3459 C CA . LEU A 1 432 ? 9.942 6.259 -11.550 1.00 95.44 432 LEU A CA 1
ATOM 3460 C C . LEU A 1 432 ? 10.093 7.748 -11.888 1.00 95.44 432 LEU A C 1
ATOM 3462 O O . LEU A 1 432 ? 10.281 8.548 -10.974 1.00 95.44 432 LEU A O 1
ATOM 3466 N N . PRO A 1 433 ? 9.914 8.147 -13.159 1.00 95.31 433 PRO A N 1
ATOM 3467 C CA . PRO A 1 433 ? 9.706 9.545 -13.529 1.00 95.31 433 PRO A CA 1
ATOM 3468 C C . PRO A 1 433 ? 8.424 10.122 -12.892 1.00 95.31 433 PRO A C 1
ATOM 3470 O O . PRO A 1 433 ? 7.419 9.397 -12.828 1.00 95.31 433 PRO A O 1
ATOM 3473 N N . PRO A 1 434 ? 8.381 11.420 -12.518 1.00 96.38 434 PRO A N 1
ATOM 3474 C CA . PRO A 1 434 ? 7.202 12.026 -11.882 1.00 96.38 434 PRO A CA 1
ATOM 3475 C C . PRO A 1 434 ? 5.917 11.871 -12.700 1.00 96.38 434 PRO A C 1
ATOM 3477 O O . PRO A 1 434 ? 4.837 11.599 -12.177 1.00 96.38 434 PRO A O 1
ATOM 3480 N N . THR A 1 435 ? 6.012 11.949 -14.026 1.00 96.12 435 THR A N 1
ATOM 3481 C CA . THR A 1 435 ? 4.859 11.751 -14.915 1.00 96.12 435 THR A CA 1
ATOM 3482 C C . THR A 1 435 ? 4.214 10.372 -14.744 1.00 96.12 435 THR A C 1
ATOM 3484 O O . THR A 1 435 ? 2.986 10.276 -14.731 1.00 96.12 435 THR A O 1
ATOM 3487 N N . LEU A 1 436 ? 5.007 9.310 -14.571 1.00 96.81 436 LEU A N 1
ATOM 3488 C CA . LEU A 1 436 ? 4.500 7.958 -14.333 1.00 96.81 436 LEU A CA 1
ATOM 3489 C C . LEU A 1 436 ? 3.963 7.788 -12.921 1.00 96.81 436 LEU A C 1
ATOM 3491 O O . LEU A 1 436 ? 2.864 7.257 -12.761 1.00 96.81 436 LEU A O 1
ATOM 3495 N N . PHE A 1 437 ? 4.700 8.262 -11.914 1.00 98.12 437 PHE A N 1
ATOM 3496 C CA . PHE A 1 437 ? 4.254 8.176 -10.525 1.00 98.12 437 PHE A CA 1
ATOM 3497 C C . PHE A 1 437 ? 2.889 8.851 -10.352 1.00 98.12 437 PHE A C 1
ATOM 3499 O O . PHE A 1 437 ? 1.947 8.240 -9.847 1.00 98.12 437 PHE A O 1
ATOM 3506 N N . LYS A 1 438 ? 2.722 10.058 -10.908 1.00 98.19 438 LYS A N 1
ATOM 3507 C CA . LYS A 1 438 ? 1.432 10.755 -10.939 1.00 98.19 438 LYS A CA 1
ATOM 3508 C C . LYS A 1 438 ? 0.332 9.942 -11.609 1.00 98.19 438 LYS A C 1
ATOM 3510 O O . LYS A 1 438 ? -0.780 9.902 -11.092 1.00 98.19 438 LYS A O 1
ATOM 3515 N N . ARG A 1 439 ? 0.607 9.269 -12.731 1.00 98.31 439 ARG A N 1
ATOM 3516 C CA . ARG A 1 439 ? -0.393 8.416 -13.398 1.00 98.31 439 ARG A CA 1
ATOM 3517 C C . ARG A 1 439 ? -0.816 7.221 -12.538 1.00 98.31 439 ARG A C 1
ATOM 3519 O O . ARG A 1 439 ? -1.995 6.884 -12.559 1.00 98.31 439 ARG A O 1
ATOM 3526 N N . ILE A 1 440 ? 0.100 6.627 -11.771 1.00 98.50 440 ILE A N 1
ATOM 3527 C CA . ILE A 1 440 ? -0.206 5.536 -10.830 1.00 98.50 440 ILE A CA 1
ATOM 3528 C C . ILE A 1 440 ? -1.115 6.037 -9.710 1.00 98.50 440 ILE A C 1
ATOM 3530 O O . ILE A 1 440 ? -2.191 5.480 -9.504 1.00 98.50 440 ILE A O 1
ATOM 3534 N N . ILE A 1 441 ? -0.736 7.126 -9.036 1.00 98.50 441 ILE A N 1
ATOM 3535 C CA . ILE A 1 441 ? -1.519 7.679 -7.919 1.00 98.50 441 ILE A CA 1
ATOM 3536 C C . ILE A 1 441 ? -2.883 8.216 -8.384 1.00 98.50 441 ILE A C 1
ATOM 3538 O O . ILE A 1 441 ? -3.868 8.153 -7.654 1.00 98.50 441 ILE A O 1
ATOM 3542 N N . LEU A 1 442 ? -2.983 8.733 -9.610 1.00 98.06 442 LEU A N 1
ATOM 3543 C CA . LEU A 1 442 ? -4.252 9.203 -10.171 1.00 98.06 442 LEU A CA 1
ATOM 3544 C C . LEU A 1 442 ? -5.091 8.094 -10.823 1.00 98.06 442 LEU A C 1
ATOM 3546 O O . LEU A 1 442 ? -6.197 8.391 -11.295 1.00 98.06 442 LEU A O 1
ATOM 3550 N N . SER A 1 443 ? -4.610 6.845 -10.862 1.00 98.31 443 SER A N 1
ATOM 3551 C CA . SER A 1 443 ? -5.377 5.739 -11.434 1.00 98.31 443 SER A CA 1
ATOM 3552 C C . SER A 1 443 ? -6.676 5.517 -10.655 1.00 98.31 443 SER A C 1
ATOM 3554 O O . SER A 1 443 ? -6.754 5.652 -9.433 1.00 98.31 443 SER A O 1
ATOM 3556 N N . LYS A 1 444 ? -7.732 5.163 -11.390 1.00 97.88 444 LYS A N 1
ATOM 3557 C CA . LYS A 1 444 ? -9.037 4.787 -10.826 1.00 97.88 444 LYS A CA 1
ATOM 3558 C C . LYS A 1 444 ? -8.970 3.478 -10.032 1.00 97.88 444 LYS A C 1
ATOM 3560 O O . LYS A 1 444 ? -9.836 3.248 -9.194 1.00 97.88 444 LYS A O 1
ATOM 3565 N N . ASP A 1 445 ? -7.971 2.649 -10.325 1.00 98.25 445 ASP A N 1
ATOM 3566 C CA . ASP A 1 445 ? -7.787 1.329 -9.734 1.00 98.25 445 ASP A CA 1
ATOM 3567 C C . ASP A 1 445 ? -6.849 1.374 -8.519 1.00 98.25 445 ASP A C 1
ATOM 3569 O O . ASP A 1 445 ? -6.523 0.327 -7.970 1.00 98.25 445 ASP A O 1
ATOM 3573 N N . LEU A 1 446 ? -6.451 2.573 -8.061 1.00 98.44 446 LEU A N 1
ATOM 3574 C CA . LEU A 1 446 ? -5.614 2.752 -6.877 1.00 98.44 446 LEU A CA 1
ATOM 3575 C C . LEU A 1 446 ? -6.239 2.081 -5.646 1.00 98.44 446 LEU A C 1
ATOM 3577 O O . LEU A 1 446 ? -7.317 2.466 -5.184 1.00 98.44 446 LEU A O 1
ATOM 3581 N N . ARG A 1 447 ? -5.517 1.112 -5.079 1.00 97.81 447 ARG A N 1
ATOM 3582 C CA . ARG A 1 447 ? -5.833 0.472 -3.798 1.00 97.81 447 ARG A CA 1
ATOM 3583 C C . ARG A 1 447 ? -4.639 0.617 -2.870 1.00 97.81 447 ARG A C 1
ATOM 3585 O O . ARG A 1 447 ? -3.701 -0.178 -2.880 1.00 97.81 447 ARG A O 1
ATOM 3592 N N . CYS A 1 448 ? -4.677 1.670 -2.072 1.00 98.12 448 CYS A N 1
ATOM 3593 C CA . CYS A 1 448 ? -3.685 1.946 -1.050 1.00 98.12 448 CYS A CA 1
ATOM 3594 C C . CYS A 1 448 ? -4.405 2.560 0.148 1.00 98.12 448 CYS A C 1
ATOM 3596 O O . CYS A 1 448 ? -5.340 3.344 -0.032 1.00 98.12 448 CYS A O 1
ATOM 3598 N N . ASP A 1 449 ? -3.998 2.173 1.354 1.00 98.19 449 ASP A N 1
ATOM 3599 C CA . ASP A 1 449 ? -4.464 2.844 2.560 1.00 98.19 449 ASP A CA 1
ATOM 3600 C C . ASP A 1 449 ? -4.017 4.313 2.543 1.00 98.19 449 ASP A C 1
ATOM 3602 O O . ASP A 1 449 ? -2.932 4.629 2.057 1.00 98.19 449 ASP A O 1
ATOM 3606 N N . SER A 1 450 ? -4.858 5.220 3.037 1.00 98.12 450 SER A N 1
ATOM 3607 C CA . SER A 1 450 ? -4.592 6.655 2.937 1.00 98.12 450 SER A CA 1
ATOM 3608 C C . SER A 1 450 ? -3.349 7.084 3.721 1.00 98.12 450 SER A C 1
ATOM 3610 O O . SER A 1 450 ? -2.589 7.930 3.245 1.00 98.12 450 SER A O 1
ATOM 3612 N N . GLU A 1 451 ? -3.123 6.500 4.900 1.00 98.06 451 GLU A N 1
ATOM 3613 C CA . GLU A 1 451 ? -1.952 6.802 5.723 1.00 98.06 451 GLU A CA 1
ATOM 3614 C C . GLU A 1 451 ? -0.687 6.301 5.011 1.00 98.06 451 GLU A C 1
ATOM 3616 O O . GLU A 1 451 ? 0.254 7.071 4.791 1.00 98.06 451 GLU A O 1
ATOM 3621 N N . LEU A 1 452 ? -0.704 5.057 4.519 1.00 97.81 452 LEU A N 1
ATOM 3622 C CA . LEU A 1 452 ? 0.398 4.498 3.729 1.00 97.81 452 LEU A CA 1
ATOM 3623 C C . LEU A 1 452 ? 0.673 5.311 2.455 1.00 97.81 452 LEU A C 1
ATOM 3625 O O . LEU A 1 452 ? 1.829 5.582 2.129 1.00 97.81 452 LEU A O 1
ATOM 3629 N N . LEU A 1 453 ? -0.371 5.752 1.756 1.00 98.31 453 LEU A N 1
ATOM 3630 C CA . LEU A 1 453 ? -0.234 6.591 0.571 1.00 98.31 453 LEU A CA 1
ATOM 3631 C C . LEU A 1 453 ? 0.480 7.906 0.902 1.00 98.31 453 LEU A C 1
ATOM 3633 O O . LEU A 1 453 ? 1.337 8.340 0.136 1.00 98.31 453 LEU A O 1
ATOM 3637 N N . SER A 1 454 ? 0.180 8.517 2.050 1.00 98.38 454 SER A N 1
ATOM 3638 C CA . SER A 1 454 ? 0.853 9.746 2.476 1.00 98.38 454 SER A CA 1
ATOM 3639 C C . SER A 1 454 ? 2.346 9.552 2.755 1.00 98.38 454 SER A C 1
ATOM 3641 O O . SER A 1 454 ? 3.141 10.427 2.406 1.00 98.38 454 SER A O 1
ATOM 3643 N N . LEU A 1 455 ? 2.741 8.388 3.289 1.00 97.75 455 LEU A N 1
ATOM 3644 C CA . LEU A 1 455 ? 4.146 8.000 3.447 1.00 97.75 455 LEU A CA 1
ATOM 3645 C C . LEU A 1 455 ? 4.831 7.868 2.082 1.00 97.75 455 LEU A C 1
ATOM 3647 O O . LEU A 1 455 ? 5.876 8.478 1.866 1.00 97.75 455 LEU A O 1
ATOM 3651 N N . ILE A 1 456 ? 4.219 7.131 1.147 1.00 98.19 456 ILE A N 1
ATOM 3652 C CA . ILE A 1 456 ? 4.771 6.902 -0.199 1.00 98.19 456 ILE A CA 1
ATOM 3653 C C . ILE A 1 456 ? 4.919 8.226 -0.956 1.00 98.19 456 ILE A C 1
ATOM 3655 O O . ILE A 1 456 ? 5.965 8.480 -1.553 1.00 98.19 456 ILE A O 1
ATOM 3659 N N . VAL A 1 457 ? 3.891 9.082 -0.928 1.00 98.31 457 VAL A N 1
ATOM 3660 C CA . VAL A 1 457 ? 3.911 10.391 -1.598 1.00 98.31 457 VAL A CA 1
ATOM 3661 C C . VAL A 1 457 ? 4.985 11.289 -0.995 1.00 98.31 457 VAL A C 1
ATOM 3663 O O . VAL A 1 457 ? 5.725 11.919 -1.747 1.00 98.31 457 VAL A O 1
ATOM 3666 N N . TYR A 1 458 ? 5.114 11.336 0.335 1.00 98.00 458 TYR A N 1
ATOM 3667 C CA . TYR A 1 458 ? 6.165 12.126 0.970 1.00 98.00 458 TYR A CA 1
ATOM 3668 C C . TYR A 1 458 ? 7.567 11.594 0.644 1.00 98.00 458 TYR A C 1
ATOM 3670 O O . TYR A 1 458 ? 8.416 12.384 0.250 1.00 98.00 458 TYR A O 1
ATOM 3678 N N . SER A 1 459 ? 7.823 10.288 0.744 1.00 97.31 459 SER A N 1
ATOM 3679 C CA . SER A 1 459 ? 9.140 9.738 0.395 1.00 97.31 459 SER A CA 1
ATOM 3680 C C . SER A 1 459 ? 9.475 9.980 -1.077 1.00 97.31 459 SER A C 1
ATOM 3682 O O . SER A 1 459 ? 10.571 10.440 -1.394 1.00 97.31 459 SER A O 1
ATOM 3684 N N . TYR A 1 460 ? 8.520 9.776 -1.988 1.00 98.25 460 TYR A N 1
ATOM 3685 C CA . TYR A 1 460 ? 8.738 10.044 -3.407 1.00 98.25 460 TYR A CA 1
ATOM 3686 C C . TYR A 1 460 ? 9.027 11.532 -3.672 1.00 98.25 460 TYR A C 1
ATOM 3688 O O . TYR A 1 460 ? 10.069 11.867 -4.229 1.00 98.25 460 TYR A O 1
ATOM 3696 N N . CYS A 1 461 ? 8.133 12.435 -3.262 1.00 98.06 461 CYS A N 1
ATOM 3697 C CA . CYS A 1 461 ? 8.236 13.859 -3.589 1.00 98.06 461 CYS A CA 1
ATOM 3698 C C . CYS A 1 461 ? 9.245 14.615 -2.721 1.00 98.06 461 CYS A C 1
ATOM 3700 O O . CYS A 1 461 ? 9.978 15.455 -3.224 1.00 98.06 461 CYS A O 1
ATOM 3702 N N . GLY A 1 462 ? 9.258 14.355 -1.418 1.00 96.19 462 GLY A N 1
ATOM 3703 C CA . GLY A 1 462 ? 10.057 15.091 -0.442 1.00 96.19 462 GLY A CA 1
ATOM 3704 C C . GLY A 1 462 ? 11.490 14.584 -0.304 1.00 96.19 462 GLY A C 1
ATOM 3705 O O . GLY A 1 462 ? 12.387 15.390 -0.066 1.00 96.19 462 GLY A O 1
ATOM 3706 N N . GLU A 1 463 ? 11.726 13.276 -0.456 1.00 95.69 463 GLU A N 1
ATOM 3707 C CA . GLU A 1 463 ? 13.061 12.687 -0.257 1.00 95.69 463 GLU A CA 1
ATOM 3708 C C . GLU A 1 463 ? 13.775 12.372 -1.575 1.00 95.69 463 GLU A C 1
ATOM 3710 O O . GLU A 1 463 ? 14.965 12.662 -1.702 1.00 95.69 463 GLU A O 1
ATOM 3715 N N . HIS A 1 464 ? 13.069 11.795 -2.551 1.00 96.25 464 HIS A N 1
ATOM 3716 C CA . HIS A 1 464 ? 13.681 11.324 -3.798 1.00 96.25 464 HIS A CA 1
ATOM 3717 C C . HIS A 1 464 ? 13.618 12.339 -4.948 1.00 96.25 464 HIS A C 1
ATOM 3719 O O . HIS A 1 464 ? 14.587 12.446 -5.696 1.00 96.25 464 HIS A O 1
ATOM 3725 N N . HIS A 1 465 ? 12.525 13.104 -5.067 1.00 96.75 465 HIS A N 1
ATOM 3726 C CA . HIS A 1 465 ? 12.286 14.041 -6.179 1.00 96.75 465 HIS A CA 1
ATOM 3727 C C . HIS A 1 465 ? 11.895 15.470 -5.740 1.00 96.75 465 HIS A C 1
ATOM 3729 O O . HIS A 1 465 ? 10.930 16.030 -6.276 1.00 96.75 465 HIS A O 1
ATOM 3735 N N . PRO A 1 466 ? 12.616 16.108 -4.792 1.00 96.81 466 PRO A N 1
ATOM 3736 C CA . PRO A 1 466 ? 12.239 17.431 -4.283 1.00 96.81 466 PRO A CA 1
ATOM 3737 C C . PRO A 1 466 ? 12.391 18.551 -5.320 1.00 96.81 466 PRO A C 1
ATOM 3739 O O . PRO A 1 466 ? 11.666 19.541 -5.261 1.00 96.81 466 PRO A O 1
ATOM 3742 N N . ASP A 1 467 ? 13.314 18.406 -6.274 1.00 96.38 467 ASP A N 1
ATOM 3743 C CA . ASP A 1 467 ? 13.599 19.436 -7.281 1.00 96.38 467 ASP A CA 1
ATOM 3744 C C . ASP A 1 467 ? 12.625 19.412 -8.468 1.00 96.38 467 ASP A C 1
ATOM 3746 O O . ASP A 1 467 ? 12.411 20.445 -9.102 1.00 96.38 467 ASP A O 1
ATOM 3750 N N . GLU A 1 468 ? 12.024 18.252 -8.750 1.00 96.06 468 GLU A N 1
ATOM 3751 C CA . GLU A 1 468 ? 11.069 18.043 -9.850 1.00 96.06 468 GLU A CA 1
ATOM 3752 C C . GLU A 1 468 ? 9.606 18.203 -9.408 1.00 96.06 468 GLU A C 1
ATOM 3754 O O . GLU A 1 468 ? 8.700 18.229 -10.240 1.00 96.06 468 GLU A O 1
ATOM 3759 N N . THR A 1 469 ? 9.366 18.307 -8.099 1.00 96.88 469 THR A N 1
ATOM 3760 C CA . THR A 1 469 ? 8.027 18.468 -7.531 1.00 96.88 469 THR A CA 1
ATOM 3761 C C . THR A 1 469 ? 7.687 19.950 -7.376 1.00 96.88 469 THR A C 1
ATOM 3763 O O . THR A 1 469 ? 8.358 20.666 -6.637 1.00 96.88 469 THR A O 1
ATOM 3766 N N . ASP A 1 470 ? 6.609 20.399 -8.021 1.00 97.00 470 ASP A N 1
ATOM 3767 C CA . ASP A 1 470 ? 6.008 21.722 -7.813 1.00 97.00 470 ASP A CA 1
ATOM 3768 C C . ASP A 1 470 ? 4.728 21.651 -6.949 1.00 97.00 470 ASP A C 1
ATOM 3770 O O . ASP A 1 470 ? 4.253 20.570 -6.564 1.00 97.00 470 ASP A O 1
ATOM 3774 N N . VAL A 1 471 ? 4.167 22.817 -6.603 1.00 96.25 471 VAL A N 1
ATOM 3775 C CA . VAL A 1 471 ? 2.958 22.917 -5.765 1.00 96.25 471 VAL A CA 1
ATOM 3776 C C . VAL A 1 471 ? 1.750 22.238 -6.422 1.00 96.25 471 VAL A C 1
ATOM 3778 O O . VAL A 1 471 ? 0.978 21.560 -5.738 1.00 96.25 471 VAL A O 1
ATOM 3781 N N . GLU A 1 472 ? 1.562 22.391 -7.736 1.00 96.56 472 GLU A N 1
ATOM 3782 C CA . GLU A 1 472 ? 0.413 21.821 -8.456 1.00 96.56 472 GLU A CA 1
ATOM 3783 C C . GLU A 1 472 ? 0.484 20.293 -8.531 1.00 96.56 472 GLU A C 1
ATOM 3785 O O . GLU A 1 472 ? -0.517 19.600 -8.316 1.00 96.56 472 GLU A O 1
ATOM 3790 N N . TYR A 1 473 ? 1.676 19.758 -8.776 1.00 97.38 473 TYR A N 1
ATOM 3791 C CA . TYR A 1 473 ? 1.957 18.337 -8.795 1.00 97.38 473 TYR A CA 1
ATOM 3792 C C . TYR A 1 473 ? 1.637 17.713 -7.438 1.00 97.38 473 TYR A C 1
ATOM 3794 O O . TYR A 1 473 ? 0.849 16.765 -7.385 1.00 97.38 473 TYR A O 1
ATOM 3802 N N . LEU A 1 474 ? 2.151 18.271 -6.333 1.00 97.62 474 LEU A N 1
ATOM 3803 C CA . LEU A 1 474 ? 1.861 17.728 -5.004 1.00 97.62 474 LEU A CA 1
ATOM 3804 C C . LEU A 1 474 ? 0.371 17.851 -4.647 1.00 97.62 474 LEU A C 1
ATOM 3806 O O . LEU A 1 474 ? -0.205 16.907 -4.099 1.00 97.62 474 LEU A O 1
ATOM 3810 N N . ARG A 1 475 ? -0.290 18.963 -5.003 1.00 96.44 475 ARG A N 1
ATOM 3811 C CA . ARG A 1 475 ? -1.746 19.136 -4.819 1.00 96.44 475 ARG A CA 1
ATOM 3812 C C . ARG A 1 475 ? -2.551 18.054 -5.522 1.00 96.44 475 ARG A C 1
ATOM 3814 O O . ARG A 1 475 ? -3.526 17.556 -4.961 1.00 96.44 475 ARG A O 1
ATOM 3821 N N . ASP A 1 476 ? -2.161 17.681 -6.737 1.00 97.44 476 ASP A N 1
ATOM 3822 C CA . ASP A 1 476 ? -2.849 16.641 -7.496 1.00 97.44 476 ASP A CA 1
ATOM 3823 C C . ASP A 1 476 ? -2.760 15.268 -6.825 1.00 97.44 476 ASP A C 1
ATOM 3825 O O . ASP A 1 476 ? -3.772 14.562 -6.771 1.00 97.44 476 ASP A O 1
ATOM 3829 N N . LEU A 1 477 ? -1.589 14.917 -6.284 1.00 97.88 477 LEU A N 1
ATOM 3830 C CA . LEU A 1 477 ? -1.361 13.639 -5.599 1.00 97.88 477 LEU A CA 1
ATOM 3831 C C . LEU A 1 477 ? -2.058 13.556 -4.240 1.00 97.88 477 LEU A C 1
ATOM 3833 O O . LEU A 1 477 ? -2.461 12.481 -3.806 1.00 97.88 477 LEU A O 1
ATOM 3837 N N . THR A 1 478 ? -2.224 14.694 -3.573 1.00 97.75 478 THR A N 1
ATOM 3838 C CA . THR A 1 478 ? -2.693 14.767 -2.184 1.00 97.75 478 THR A CA 1
ATOM 3839 C C . THR A 1 478 ? -4.156 15.188 -2.053 1.00 97.75 478 THR A C 1
ATOM 3841 O O . THR A 1 478 ? -4.622 15.516 -0.958 1.00 97.75 478 THR A O 1
ATOM 3844 N N . LYS A 1 479 ? -4.928 15.152 -3.149 1.00 96.88 479 LYS A N 1
ATOM 3845 C CA . LYS A 1 479 ? -6.371 15.445 -3.142 1.00 96.88 479 LYS A CA 1
ATOM 3846 C C . LYS A 1 479 ? -7.095 14.660 -2.049 1.00 96.88 479 LYS A C 1
ATOM 3848 O O . LYS A 1 479 ? -6.873 13.465 -1.876 1.00 96.88 479 LYS A O 1
ATOM 3853 N N . SER A 1 480 ? -8.050 15.309 -1.380 1.00 96.75 480 SER A N 1
ATOM 3854 C CA . SER A 1 480 ? -8.794 14.707 -0.258 1.00 96.75 480 SER A CA 1
ATOM 3855 C C . SER A 1 480 ? -9.537 13.415 -0.612 1.00 96.75 480 SER A C 1
ATOM 3857 O O . SER A 1 480 ? -9.654 12.514 0.206 1.00 96.75 480 SER A O 1
ATOM 3859 N N . ARG A 1 481 ? -9.956 13.269 -1.873 1.00 96.56 481 ARG A N 1
ATOM 3860 C CA . ARG A 1 481 ? -10.536 12.020 -2.393 1.00 96.56 481 ARG A CA 1
ATOM 3861 C C . ARG A 1 481 ? -9.545 10.844 -2.410 1.00 96.56 481 ARG A C 1
ATOM 3863 O O . ARG A 1 481 ? -9.994 9.712 -2.310 1.00 96.56 481 ARG A O 1
ATOM 3870 N N . LEU A 1 482 ? -8.260 11.104 -2.654 1.00 97.12 482 LEU A N 1
ATOM 3871 C CA . LEU A 1 482 ? -7.235 10.067 -2.829 1.00 97.12 482 LEU A CA 1
ATOM 3872 C C . LEU A 1 482 ? -6.572 9.720 -1.501 1.00 97.12 482 LEU A C 1
ATOM 3874 O O . LEU A 1 482 ? -6.382 8.553 -1.196 1.00 97.12 482 LEU A O 1
ATOM 3878 N N . MET A 1 483 ? -6.255 10.747 -0.716 1.00 97.75 483 MET A N 1
ATOM 3879 C CA . MET A 1 483 ? -5.472 10.618 0.506 1.00 97.75 483 MET A CA 1
ATOM 3880 C C . MET A 1 483 ? -6.186 11.315 1.672 1.00 97.75 483 MET A C 1
ATOM 3882 O O . MET A 1 483 ? -5.636 12.289 2.175 1.00 97.75 483 MET A O 1
ATOM 3886 N N . PRO A 1 484 ? -7.436 10.946 2.038 1.00 97.62 484 PRO A N 1
ATOM 3887 C CA . PRO A 1 484 ? -8.254 11.641 3.045 1.00 97.62 484 PRO A CA 1
ATOM 3888 C C . PRO A 1 484 ? -7.586 11.778 4.419 1.00 97.62 484 PRO A C 1
ATOM 3890 O O . PRO A 1 484 ? -7.742 12.821 5.053 1.00 97.62 484 PRO A O 1
ATOM 3893 N N . GLU A 1 485 ? -6.825 10.773 4.838 1.00 97.94 485 GLU A N 1
ATOM 3894 C CA . GLU A 1 485 ? -6.079 10.697 6.096 1.00 97.94 485 GLU A CA 1
ATOM 3895 C C . GLU A 1 485 ? -4.568 10.766 5.821 1.00 97.94 485 GLU A C 1
ATOM 3897 O O . GLU A 1 485 ? -4.099 10.328 4.770 1.00 97.94 485 GLU A O 1
ATOM 3902 N N . VAL A 1 486 ? -3.811 11.360 6.743 1.00 98.38 486 VAL A N 1
ATOM 3903 C CA . VAL A 1 486 ? -2.354 11.526 6.635 1.00 98.38 486 VAL A CA 1
ATOM 3904 C C . VAL A 1 486 ? -1.721 10.768 7.789 1.00 98.38 486 VAL A C 1
ATOM 3906 O O . VAL A 1 486 ? -2.177 10.913 8.922 1.00 98.38 486 VAL A O 1
ATOM 3909 N N . ASP A 1 487 ? -0.676 9.994 7.512 1.00 98.00 487 ASP A N 1
ATOM 3910 C CA . ASP A 1 487 ? 0.059 9.266 8.541 1.00 98.00 487 ASP A CA 1
ATOM 3911 C C . ASP A 1 487 ? 0.722 10.265 9.515 1.00 98.00 487 ASP A C 1
ATOM 3913 O O . ASP A 1 487 ? 1.375 11.224 9.073 1.00 98.00 487 ASP A O 1
ATOM 3917 N N . PRO A 1 488 ? 0.578 10.069 10.839 1.00 96.75 488 PRO A N 1
ATOM 3918 C CA . PRO A 1 488 ? 1.122 10.983 11.840 1.00 96.75 488 PRO A CA 1
ATOM 3919 C C . PRO A 1 488 ? 2.632 11.216 11.750 1.00 96.75 488 PRO A C 1
ATOM 3921 O O . PRO A 1 488 ? 3.091 12.312 12.056 1.00 96.75 488 PRO A O 1
ATOM 3924 N N . LYS A 1 489 ? 3.409 10.226 11.293 1.00 95.06 489 LYS A N 1
ATOM 3925 C CA . LYS A 1 489 ? 4.874 10.317 11.228 1.00 95.06 489 LYS A CA 1
ATOM 3926 C C . LYS A 1 489 ? 5.340 11.249 10.119 1.00 95.06 489 LYS A C 1
ATOM 3928 O O . LYS A 1 489 ? 6.406 11.846 10.233 1.00 95.06 489 LYS A O 1
ATOM 3933 N N . VAL A 1 490 ? 4.572 11.364 9.032 1.00 96.81 490 VAL A N 1
ATOM 3934 C CA . VAL A 1 490 ? 4.885 12.269 7.913 1.00 96.81 490 VAL A CA 1
ATOM 3935 C C . VAL A 1 490 ? 4.060 13.540 7.908 1.00 96.81 490 VAL A C 1
ATOM 3937 O O . VAL A 1 490 ? 4.394 14.437 7.143 1.00 96.81 490 VAL A O 1
ATOM 3940 N N . SER A 1 491 ? 3.042 13.697 8.757 1.00 97.38 491 SER A N 1
ATOM 3941 C CA . SER A 1 491 ? 2.166 14.874 8.706 1.00 97.38 491 SER A CA 1
ATOM 3942 C C . SER A 1 491 ? 2.933 16.193 8.850 1.00 97.38 491 SER A C 1
ATOM 3944 O O . SER A 1 491 ? 2.701 17.127 8.080 1.00 97.38 491 SER A O 1
ATOM 3946 N N . LEU A 1 492 ? 3.889 16.271 9.781 1.00 96.19 492 LEU A N 1
ATOM 3947 C CA . LEU A 1 492 ? 4.707 17.470 9.986 1.00 96.19 492 LEU A CA 1
ATOM 3948 C C . LEU A 1 492 ? 5.759 17.662 8.881 1.00 96.19 492 LEU A C 1
ATOM 3950 O O . LEU A 1 492 ? 6.003 18.790 8.448 1.00 96.19 492 LEU A O 1
ATOM 3954 N N . MET A 1 493 ? 6.355 16.566 8.404 1.00 96.50 493 MET A N 1
ATOM 3955 C CA . MET A 1 493 ? 7.319 16.574 7.300 1.00 96.50 493 MET A CA 1
ATOM 3956 C C . MET A 1 493 ? 6.675 17.039 5.988 1.00 96.50 493 MET A C 1
ATOM 3958 O O . MET A 1 493 ? 7.183 17.943 5.327 1.00 96.50 493 MET A O 1
ATOM 3962 N N . LEU A 1 494 ? 5.511 16.481 5.660 1.00 97.12 494 LEU A N 1
ATOM 3963 C CA . LEU A 1 494 ? 4.721 16.826 4.488 1.00 97.12 494 LEU A CA 1
ATOM 3964 C C . LEU A 1 494 ? 4.192 18.261 4.573 1.00 97.12 494 LEU A C 1
ATOM 3966 O O . LEU A 1 494 ? 4.245 18.981 3.579 1.00 97.12 494 LEU A O 1
ATOM 3970 N N . LEU A 1 495 ? 3.746 18.710 5.758 1.00 97.31 495 LEU A N 1
ATOM 3971 C CA . LEU A 1 495 ? 3.365 20.109 5.983 1.00 97.31 495 LEU A CA 1
ATOM 3972 C C . LEU A 1 495 ? 4.530 21.047 5.674 1.00 97.31 495 LEU A C 1
ATOM 3974 O O . LEU A 1 495 ? 4.355 22.000 4.920 1.00 97.31 495 LEU A O 1
ATOM 3978 N N . LYS A 1 496 ? 5.713 20.767 6.229 1.00 96.38 496 LYS A N 1
ATOM 3979 C CA . LYS A 1 496 ? 6.908 21.575 5.990 1.00 96.38 496 LYS A CA 1
ATOM 3980 C C . LYS A 1 496 ? 7.275 21.605 4.509 1.00 96.38 496 LYS A C 1
ATOM 3982 O O . LYS A 1 496 ? 7.430 22.690 3.960 1.00 96.38 496 LYS A O 1
ATOM 3987 N N . PHE A 1 497 ? 7.398 20.435 3.883 1.00 97.00 497 PHE A N 1
ATOM 3988 C CA . PHE A 1 497 ? 7.767 20.318 2.474 1.00 97.00 497 PHE A CA 1
ATOM 3989 C C . PHE A 1 497 ? 6.823 21.134 1.588 1.00 97.00 497 PHE A C 1
ATOM 3991 O O . PHE A 1 497 ? 7.265 21.912 0.749 1.00 97.00 497 PHE A O 1
ATOM 3998 N N . TYR A 1 498 ? 5.520 21.042 1.846 1.00 97.00 498 TYR A N 1
ATOM 3999 C CA . TYR A 1 498 ? 4.534 21.795 1.091 1.00 97.00 498 TYR A CA 1
ATOM 4000 C C . TYR A 1 498 ? 4.626 23.314 1.301 1.00 97.00 498 TYR A C 1
ATOM 4002 O O . TYR A 1 498 ? 4.494 24.077 0.346 1.00 97.00 498 TYR A O 1
ATOM 4010 N N . CYS A 1 499 ? 4.917 23.765 2.525 1.00 96.00 499 CYS A N 1
ATOM 4011 C CA . CYS A 1 499 ? 5.183 25.180 2.796 1.00 96.00 499 CYS A CA 1
ATOM 4012 C C . CYS A 1 499 ? 6.420 25.673 2.040 1.00 96.00 499 CYS A C 1
ATOM 4014 O O . CYS A 1 499 ? 6.391 26.756 1.462 1.00 96.00 499 CYS A O 1
ATOM 4016 N N . ASP A 1 500 ? 7.492 24.878 2.030 1.00 95.94 500 ASP A N 1
ATOM 4017 C CA . ASP A 1 500 ? 8.734 25.221 1.341 1.00 95.94 500 ASP A CA 1
ATOM 4018 C C . ASP A 1 500 ? 8.500 25.342 -0.181 1.00 95.94 500 ASP A C 1
ATOM 4020 O O . ASP A 1 500 ? 9.022 26.272 -0.798 1.00 95.94 500 ASP A O 1
ATOM 4024 N N . LEU A 1 501 ? 7.650 24.488 -0.773 1.00 96.25 501 LEU A N 1
ATOM 4025 C CA . LEU A 1 501 ? 7.228 24.603 -2.178 1.00 96.25 501 LEU A CA 1
ATOM 4026 C C . LEU A 1 501 ? 6.440 25.894 -2.454 1.00 96.25 501 LEU A C 1
ATOM 4028 O O . LEU A 1 501 ? 6.782 26.628 -3.378 1.00 96.25 501 LEU A O 1
ATOM 4032 N N . ILE A 1 502 ? 5.438 26.220 -1.628 1.00 95.44 502 ILE A N 1
ATOM 4033 C CA . ILE A 1 502 ? 4.643 27.455 -1.785 1.00 95.44 502 ILE A CA 1
ATOM 4034 C C . ILE A 1 502 ? 5.540 28.694 -1.709 1.00 95.44 502 ILE A C 1
ATOM 4036 O O . ILE A 1 502 ? 5.431 29.598 -2.531 1.00 95.44 502 ILE A O 1
ATOM 4040 N N . MET A 1 503 ? 6.456 28.728 -0.740 1.00 94.31 503 MET A N 1
ATOM 4041 C CA . MET A 1 503 ? 7.367 29.859 -0.552 1.00 94.31 503 MET A CA 1
ATOM 4042 C C . MET A 1 503 ? 8.414 29.969 -1.670 1.00 94.31 503 MET A C 1
ATOM 4044 O O . MET A 1 503 ? 8.906 31.067 -1.937 1.00 94.31 503 MET A O 1
ATOM 4048 N N . LYS A 1 504 ? 8.773 28.850 -2.315 1.00 95.50 504 LYS A N 1
ATOM 4049 C CA . LYS A 1 504 ? 9.664 28.824 -3.483 1.00 95.50 504 LYS A CA 1
ATOM 4050 C C . LYS A 1 504 ? 8.975 29.407 -4.719 1.00 95.50 504 LYS A C 1
ATOM 4052 O O . LYS A 1 504 ? 9.601 30.203 -5.418 1.00 95.50 504 LYS A O 1
ATOM 4057 N N . ASP A 1 505 ? 7.715 29.047 -4.954 1.00 94.88 505 ASP A N 1
ATOM 4058 C CA . ASP A 1 505 ? 6.940 29.515 -6.110 1.00 94.88 505 ASP A CA 1
ATOM 4059 C C . ASP A 1 505 ? 6.472 30.974 -5.935 1.00 94.88 505 ASP A C 1
ATOM 4061 O O . ASP A 1 505 ? 6.542 31.773 -6.871 1.00 94.88 505 ASP A O 1
ATOM 4065 N N . GLU A 1 506 ? 6.067 31.359 -4.719 1.00 94.94 506 GLU A N 1
ATOM 4066 C CA . GLU A 1 506 ? 5.554 32.693 -4.387 1.00 94.94 506 GLU A CA 1
ATOM 4067 C C . GLU A 1 506 ? 6.194 33.250 -3.091 1.00 94.94 506 GLU A C 1
ATOM 4069 O O . GLU A 1 506 ? 5.598 33.182 -2.011 1.00 94.94 506 GLU A O 1
ATOM 4074 N N . PRO A 1 507 ? 7.381 33.890 -3.155 1.00 91.38 507 PRO A N 1
ATOM 4075 C CA . PRO A 1 507 ? 8.166 34.300 -1.975 1.00 91.38 507 PRO A CA 1
ATOM 4076 C C . PRO A 1 507 ? 7.552 35.408 -1.093 1.00 91.38 507 PRO A C 1
ATOM 4078 O O . PRO A 1 507 ? 8.189 35.870 -0.147 1.00 91.38 507 PRO A O 1
ATOM 4081 N N . GLY A 1 508 ? 6.326 35.848 -1.377 1.00 90.31 508 GLY A N 1
ATOM 4082 C CA . GLY A 1 508 ? 5.556 36.791 -0.560 1.00 90.31 508 GLY A CA 1
ATOM 4083 C C . GLY A 1 508 ? 4.156 36.294 -0.201 1.00 90.31 508 GLY A C 1
ATOM 4084 O O . GLY A 1 508 ? 3.357 37.092 0.281 1.00 90.31 508 GLY A O 1
ATOM 4085 N N . SER A 1 509 ? 3.845 35.023 -0.471 1.00 90.56 509 SER A N 1
ATOM 4086 C CA . SER A 1 509 ? 2.530 34.448 -0.195 1.00 90.56 509 SER A CA 1
ATOM 4087 C C . SER A 1 509 ? 2.268 34.417 1.314 1.00 90.56 509 SER A C 1
ATOM 4089 O O . SER A 1 509 ? 3.074 33.897 2.093 1.00 90.56 509 SER A O 1
ATOM 4091 N N . GLU A 1 510 ? 1.146 34.991 1.752 1.00 91.06 510 GLU A N 1
ATOM 4092 C CA . GLU A 1 510 ? 0.707 34.875 3.140 1.00 91.06 510 GLU A CA 1
ATOM 4093 C C . GLU A 1 510 ? 0.141 33.468 3.353 1.00 91.06 510 GLU A C 1
ATOM 4095 O O . GLU A 1 510 ? -0.990 33.161 2.990 1.00 91.06 510 GLU A O 1
ATOM 4100 N N . ILE A 1 511 ? 0.942 32.587 3.957 1.00 89.12 511 ILE A N 1
ATOM 4101 C CA . ILE A 1 511 ? 0.630 31.152 4.078 1.00 89.12 511 ILE A CA 1
ATOM 4102 C C . ILE A 1 511 ? -0.712 30.840 4.764 1.00 89.12 511 ILE A C 1
ATOM 4104 O O . ILE A 1 511 ? -1.282 29.768 4.573 1.00 89.12 511 ILE A O 1
ATOM 4108 N N . MET A 1 512 ? -1.222 31.778 5.564 1.00 88.38 512 MET A N 1
ATOM 4109 C CA . MET A 1 512 ? -2.516 31.651 6.232 1.00 88.38 512 MET A CA 1
ATOM 4110 C C . MET A 1 512 ? -3.694 31.813 5.263 1.00 88.38 512 MET A C 1
ATOM 4112 O O . MET A 1 512 ? -4.692 31.124 5.438 1.00 88.38 512 MET A O 1
ATOM 4116 N N . ASP A 1 513 ? -3.568 32.631 4.215 1.00 86.69 513 ASP A N 1
ATOM 4117 C CA . ASP A 1 513 ? -4.621 32.792 3.201 1.00 86.69 513 ASP A CA 1
ATOM 4118 C C . ASP A 1 513 ? -4.771 31.517 2.359 1.00 86.69 513 ASP A C 1
ATOM 4120 O O . ASP A 1 513 ? -5.875 31.136 1.966 1.00 86.69 513 ASP A O 1
ATOM 4124 N N . VAL A 1 514 ? -3.658 30.812 2.126 1.00 81.12 514 VAL A N 1
ATOM 4125 C CA . VAL A 1 514 ? -3.655 29.504 1.455 1.00 81.12 514 VAL A CA 1
ATOM 4126 C C . VAL A 1 514 ? -4.328 28.441 2.331 1.00 81.12 514 VAL A C 1
ATOM 4128 O O . VAL A 1 514 ? -5.063 27.596 1.818 1.00 81.12 514 VAL A O 1
ATOM 4131 N N . LEU A 1 515 ? -4.131 28.502 3.653 1.00 80.50 515 LEU A N 1
ATOM 4132 C CA . LEU A 1 515 ? -4.669 27.531 4.610 1.00 80.50 515 LEU A CA 1
ATOM 4133 C C . LEU A 1 515 ? -6.204 27.424 4.555 1.00 80.50 515 LEU A C 1
ATOM 4135 O O . LEU A 1 515 ? -6.733 26.317 4.637 1.00 80.50 515 LEU A O 1
ATOM 4139 N N . ASP A 1 516 ? -6.914 28.543 4.387 1.00 76.44 516 ASP A N 1
ATOM 4140 C CA . ASP A 1 516 ? -8.385 28.589 4.426 1.00 76.44 516 ASP A CA 1
ATOM 4141 C C . ASP A 1 516 ? -9.063 27.904 3.219 1.00 76.44 516 ASP A C 1
ATOM 4143 O O . ASP A 1 516 ? -10.265 27.627 3.251 1.00 76.44 516 ASP A O 1
ATOM 4147 N N . GLY A 1 517 ? -8.301 27.571 2.170 1.00 77.44 517 GLY A N 1
ATOM 4148 C CA . GLY A 1 517 ? -8.773 26.811 1.006 1.00 77.44 517 GLY A CA 1
ATOM 4149 C C . GLY A 1 517 ? -8.060 25.475 0.776 1.00 77.44 517 GLY A C 1
ATOM 4150 O O . GLY A 1 517 ? -8.533 24.664 -0.027 1.00 77.44 517 GLY A O 1
ATOM 4151 N N . ASP A 1 518 ? -6.936 25.227 1.453 1.00 77.00 518 ASP A N 1
ATOM 4152 C CA . ASP A 1 518 ? -6.083 24.074 1.182 1.00 77.00 518 ASP A CA 1
ATOM 4153 C C . ASP A 1 518 ? -6.331 22.902 2.139 1.00 77.00 518 ASP A C 1
ATOM 4155 O O . ASP A 1 518 ? -5.912 22.870 3.302 1.00 77.00 518 ASP A O 1
ATOM 4159 N N . ASN A 1 519 ? -6.983 21.872 1.599 1.00 88.44 519 ASN A N 1
ATOM 4160 C CA . ASN A 1 519 ? -7.323 20.667 2.345 1.00 88.44 519 ASN A CA 1
ATOM 4161 C C . ASN A 1 519 ? -6.090 19.906 2.862 1.00 88.44 519 ASN A C 1
ATOM 4163 O O . ASN A 1 519 ? -6.216 19.195 3.857 1.00 88.44 519 ASN A O 1
ATOM 4167 N N . LEU A 1 520 ? -4.917 19.981 2.216 1.00 96.06 520 LEU A N 1
ATOM 4168 C CA . LEU A 1 520 ? -3.744 19.224 2.671 1.00 96.06 520 LEU A CA 1
ATOM 4169 C C . LEU A 1 520 ? -3.168 19.816 3.958 1.00 96.06 520 LEU A C 1
ATOM 4171 O O . LEU A 1 520 ? -3.036 19.093 4.945 1.00 96.06 520 LEU A O 1
ATOM 4175 N N . MET A 1 521 ? -2.879 21.120 3.974 1.00 96.19 521 MET A N 1
ATOM 4176 C CA . MET A 1 521 ? -2.287 21.773 5.146 1.00 96.19 521 MET A CA 1
ATOM 4177 C C . MET A 1 521 ? -3.167 21.607 6.383 1.00 96.19 521 MET A C 1
ATOM 4179 O O . MET A 1 521 ? -2.676 21.222 7.445 1.00 96.19 521 MET A O 1
ATOM 4183 N N . TYR A 1 522 ? -4.478 21.827 6.234 1.00 96.25 522 TYR A N 1
ATOM 4184 C CA . TYR A 1 522 ? -5.433 21.661 7.325 1.00 96.25 522 TYR A CA 1
ATOM 4185 C C . TYR A 1 522 ? -5.418 20.240 7.905 1.00 96.25 522 TYR A C 1
ATOM 4187 O O . TYR A 1 522 ? -5.425 20.063 9.126 1.00 96.25 522 TYR A O 1
ATOM 4195 N N . ARG A 1 523 ? -5.357 19.214 7.047 1.00 97.31 523 ARG A N 1
ATOM 4196 C CA . ARG A 1 523 ? -5.291 17.815 7.490 1.00 97.31 523 ARG A CA 1
ATOM 4197 C C . ARG A 1 523 ? -3.973 17.490 8.172 1.00 97.31 523 ARG A C 1
ATOM 4199 O O . ARG A 1 523 ? -4.009 16.901 9.247 1.00 97.31 523 ARG A O 1
ATOM 4206 N N . CYS A 1 524 ? -2.840 17.936 7.630 1.00 97.75 524 CYS A N 1
ATOM 4207 C CA . CYS A 1 524 ? -1.547 17.752 8.284 1.00 97.75 524 CYS A CA 1
ATOM 4208 C C . CYS A 1 524 ? -1.511 18.416 9.669 1.00 97.75 524 CYS A C 1
ATOM 4210 O O . CYS A 1 524 ? -1.064 17.791 10.629 1.00 97.75 524 CYS A O 1
ATOM 4212 N N . VAL A 1 525 ? -2.031 19.644 9.808 1.00 97.44 525 VAL A N 1
ATOM 4213 C CA . VAL A 1 525 ? -2.139 20.330 11.109 1.00 97.44 525 VAL A CA 1
ATOM 4214 C C . VAL A 1 525 ? -3.065 19.567 12.057 1.00 97.44 525 VAL A C 1
ATOM 4216 O O . VAL A 1 525 ? -2.723 19.380 13.219 1.00 97.44 525 VAL A O 1
ATOM 4219 N N . THR A 1 526 ? -4.213 19.091 11.572 1.00 97.06 526 THR A N 1
ATOM 4220 C CA . THR A 1 526 ? -5.190 18.347 12.383 1.00 97.06 526 THR A CA 1
ATOM 4221 C C . THR A 1 526 ? -4.611 17.030 12.900 1.00 97.06 526 THR A C 1
ATOM 4223 O O . THR A 1 526 ? -4.728 16.741 14.090 1.00 97.06 526 THR A O 1
ATOM 4226 N N . VAL A 1 527 ? -3.950 16.251 12.036 1.00 97.62 527 VAL A N 1
ATOM 4227 C CA . VAL A 1 527 ? -3.284 14.996 12.416 1.00 97.62 527 VAL A CA 1
ATOM 4228 C C . VAL A 1 527 ? -2.145 15.276 13.394 1.00 97.62 527 VAL A C 1
ATOM 4230 O O . VAL A 1 527 ? -2.097 14.664 14.458 1.00 97.62 527 VAL A O 1
ATOM 4233 N N . THR A 1 528 ? -1.289 16.258 13.102 1.00 97.19 528 THR A N 1
ATOM 4234 C CA . THR A 1 528 ? -0.181 16.627 14.000 1.00 97.19 528 THR A CA 1
ATOM 4235 C C . THR A 1 528 ? -0.701 17.085 15.366 1.00 97.19 528 THR A C 1
ATOM 4237 O O . THR A 1 528 ? -0.146 16.706 16.391 1.00 97.19 528 THR A O 1
ATOM 4240 N N . ALA A 1 529 ? -1.801 17.843 15.411 1.00 97.50 529 ALA A N 1
ATOM 4241 C CA . ALA A 1 529 ? -2.429 18.264 16.660 1.00 97.50 529 ALA A CA 1
ATOM 4242 C C . ALA A 1 529 ? -3.045 17.091 17.432 1.00 97.50 529 ALA A C 1
ATOM 4244 O O . ALA A 1 529 ? -2.932 17.044 18.651 1.00 97.50 529 ALA A O 1
ATOM 4245 N N . LYS A 1 530 ? -3.658 16.119 16.750 1.00 97.38 530 LYS A N 1
ATOM 4246 C CA . LYS A 1 530 ? -4.160 14.887 17.380 1.00 97.38 530 LYS A CA 1
ATOM 4247 C C . LYS A 1 530 ? -3.022 14.042 17.966 1.00 97.38 530 LYS A C 1
ATOM 4249 O O . LYS A 1 530 ? -3.199 13.420 19.006 1.00 97.38 530 LYS A O 1
ATOM 4254 N N . HIS A 1 531 ? -1.857 14.051 17.322 1.00 96.56 531 HIS A N 1
ATOM 4255 C CA . HIS A 1 531 ? -0.652 13.329 17.738 1.00 96.56 531 HIS A CA 1
ATOM 4256 C C . HIS A 1 531 ? 0.409 14.264 18.347 1.00 96.56 531 HIS A C 1
ATOM 4258 O O . HIS A 1 531 ? 1.610 14.020 18.236 1.00 96.56 531 HIS A O 1
ATOM 4264 N N . TRP A 1 532 ? -0.028 15.331 19.026 1.00 95.94 532 TRP A N 1
ATOM 4265 C CA . TRP A 1 532 ? 0.850 16.397 19.522 1.00 95.94 532 TRP A CA 1
ATOM 4266 C C . TRP A 1 532 ? 1.937 15.898 20.481 1.00 95.94 532 TRP A C 1
ATOM 4268 O O . TRP A 1 532 ? 3.020 16.479 20.539 1.00 95.94 532 TRP A O 1
ATOM 4278 N N . GLN A 1 533 ? 1.664 14.846 21.257 1.00 94.69 533 GLN A N 1
ATOM 4279 C CA . GLN A 1 533 ? 2.600 14.352 22.260 1.00 94.69 533 GLN A CA 1
ATOM 4280 C C . GLN A 1 533 ? 3.881 13.772 21.626 1.00 94.69 533 GLN A C 1
ATOM 4282 O O . GLN A 1 533 ? 4.941 14.353 21.875 1.00 94.69 533 GLN A O 1
ATOM 4287 N N . PRO A 1 534 ? 3.827 12.701 20.807 1.00 93.38 534 PRO A N 1
ATOM 4288 C CA . PRO A 1 534 ? 5.025 12.141 20.177 1.00 93.38 534 PRO A CA 1
ATOM 4289 C C . PRO A 1 534 ? 5.643 13.067 19.118 1.00 93.38 534 PRO A C 1
ATOM 4291 O O . PRO A 1 534 ? 6.864 13.125 19.009 1.00 93.38 534 PRO A O 1
ATOM 4294 N N . GLU A 1 535 ? 4.836 13.830 18.372 1.00 91.31 535 GLU A N 1
ATOM 4295 C CA . GLU A 1 535 ? 5.341 14.608 17.227 1.00 91.31 535 GLU A CA 1
ATOM 4296 C C . GLU A 1 535 ? 5.843 16.013 17.603 1.00 91.31 535 GLU A C 1
ATOM 4298 O O . GLU A 1 535 ? 6.702 16.576 16.923 1.00 91.31 535 GLU A O 1
ATOM 4303 N N . VAL A 1 536 ? 5.323 16.613 18.683 1.00 91.62 536 VAL A N 1
ATOM 4304 C CA . VAL A 1 536 ? 5.657 17.997 19.077 1.00 91.62 536 VAL A CA 1
ATOM 4305 C C . VAL A 1 536 ? 6.215 18.077 20.497 1.00 91.62 536 VAL A C 1
ATOM 4307 O O . VAL A 1 536 ? 7.257 18.696 20.704 1.00 91.62 536 VAL A O 1
ATOM 4310 N N . CYS A 1 537 ? 5.578 17.450 21.489 1.00 91.31 537 CYS A N 1
ATOM 4311 C CA . CYS A 1 537 ? 5.967 17.589 22.897 1.00 91.31 537 CYS A CA 1
ATOM 4312 C C . CYS A 1 537 ? 7.259 16.842 23.252 1.00 91.31 537 CYS A C 1
ATOM 4314 O O . CYS A 1 537 ? 8.200 17.453 23.760 1.00 91.31 537 CYS A O 1
ATOM 4316 N N . GLU A 1 538 ? 7.331 15.533 22.994 1.00 89.50 538 GLU A N 1
ATOM 4317 C CA . GLU A 1 538 ? 8.522 14.729 23.305 1.00 89.50 538 GLU A CA 1
ATOM 4318 C C . GLU A 1 538 ? 9.792 15.300 22.660 1.00 89.50 538 GLU A C 1
ATOM 4320 O O . GLU A 1 538 ? 10.791 15.474 23.369 1.00 89.50 538 GLU A O 1
ATOM 4325 N N . PRO A 1 539 ? 9.763 15.707 21.379 1.00 85.81 539 PRO A N 1
ATOM 4326 C CA . PRO A 1 539 ? 10.930 16.289 20.741 1.00 85.81 539 PRO A CA 1
ATOM 4327 C C . PRO A 1 539 ? 11.349 17.643 21.349 1.00 85.81 539 PRO A C 1
ATOM 4329 O O . PRO A 1 539 ? 12.541 17.913 21.504 1.00 85.81 539 PRO A O 1
ATOM 4332 N N . LEU A 1 540 ? 10.392 18.473 21.792 1.00 85.31 540 LEU A N 1
ATOM 4333 C CA . LEU A 1 540 ? 10.678 19.713 22.532 1.00 85.31 540 LEU A CA 1
ATOM 4334 C C . LEU A 1 540 ? 11.345 19.451 23.892 1.00 85.31 540 LEU A C 1
ATOM 4336 O O . LEU A 1 540 ? 12.171 20.249 24.341 1.00 85.31 540 LEU A O 1
ATOM 4340 N N . MET A 1 541 ? 11.007 18.341 24.552 1.00 83.50 541 MET A N 1
ATOM 4341 C CA . MET A 1 541 ? 11.549 17.983 25.865 1.00 83.50 541 MET A CA 1
ATOM 4342 C C . MET A 1 541 ? 12.994 17.470 25.791 1.00 83.50 541 MET A C 1
ATOM 4344 O O . MET A 1 541 ? 13.771 17.718 26.720 1.00 83.50 541 MET A O 1
ATOM 4348 N N . VAL A 1 542 ? 13.376 16.785 24.707 1.00 78.06 542 VAL A N 1
ATOM 4349 C CA . VAL A 1 542 ? 14.730 16.224 24.518 1.00 78.06 542 VAL A CA 1
ATOM 4350 C C . VAL A 1 542 ? 15.800 17.318 24.418 1.00 78.06 542 VAL A C 1
ATOM 4352 O O . VAL A 1 542 ? 16.891 17.155 24.969 1.00 78.06 542 VAL A O 1
ATOM 4355 N N . ASP A 1 543 ? 15.484 18.457 23.801 1.00 63.16 543 ASP A N 1
ATOM 4356 C CA . ASP A 1 543 ? 16.425 19.576 23.641 1.00 63.16 543 ASP A CA 1
ATOM 4357 C C . ASP A 1 543 ? 16.836 20.225 24.970 1.00 63.16 543 ASP A C 1
ATOM 4359 O O . ASP A 1 543 ? 17.936 20.755 25.089 1.00 63.16 543 ASP A O 1
ATOM 4363 N N . SER A 1 544 ? 15.995 20.141 26.004 1.00 65.31 544 SER A N 1
ATOM 4364 C CA . SER A 1 544 ? 16.265 20.776 27.302 1.00 65.31 544 SER A CA 1
ATOM 4365 C C . SER A 1 544 ? 17.322 20.062 28.158 1.00 65.31 544 SER A C 1
ATOM 4367 O O . SER A 1 544 ? 17.714 20.580 29.202 1.00 65.31 544 SER A O 1
ATOM 4369 N N . ARG A 1 545 ? 17.764 18.855 27.766 1.00 64.31 545 ARG A N 1
ATOM 4370 C CA . ARG A 1 545 ? 18.562 17.966 28.635 1.00 64.31 545 ARG A CA 1
ATOM 4371 C C . ARG A 1 545 ? 19.978 17.671 28.150 1.00 64.31 545 ARG A C 1
ATOM 4373 O O . ARG A 1 545 ? 20.673 16.918 28.831 1.00 64.31 545 ARG A O 1
ATOM 4380 N N . HIS A 1 546 ? 20.419 18.184 27.002 1.00 60.81 546 HIS A N 1
ATOM 4381 C CA . HIS A 1 546 ? 21.751 17.894 26.450 1.00 60.81 546 HIS A CA 1
ATOM 4382 C C . HIS A 1 546 ? 22.517 19.180 26.105 1.00 60.81 546 HIS A C 1
ATOM 4384 O O . HIS A 1 546 ? 22.796 19.453 24.943 1.00 60.81 546 HIS A O 1
ATOM 4390 N N . ASP A 1 547 ? 22.952 19.911 27.135 1.00 63.09 547 ASP A N 1
ATOM 4391 C CA . ASP A 1 547 ? 24.004 20.939 27.038 1.00 63.09 547 ASP A CA 1
ATOM 4392 C C . ASP A 1 547 ? 25.412 20.313 26.906 1.00 63.09 547 ASP A C 1
ATOM 4394 O O . ASP A 1 547 ? 26.392 20.859 27.412 1.00 63.09 547 ASP A O 1
ATOM 4398 N N . ASP A 1 548 ? 25.542 19.140 26.272 1.00 72.69 548 ASP A N 1
ATOM 4399 C CA . ASP A 1 548 ? 26.852 18.554 25.983 1.00 72.69 548 ASP A CA 1
ATOM 4400 C C . ASP A 1 548 ? 27.272 18.943 24.554 1.00 72.69 548 ASP A C 1
ATOM 4402 O O . ASP A 1 548 ? 26.834 18.302 23.585 1.00 72.69 548 ASP A O 1
ATOM 4406 N N . PRO A 1 549 ? 28.102 19.996 24.387 1.00 67.56 549 PRO A N 1
ATOM 4407 C CA . PRO A 1 549 ? 28.493 20.521 23.079 1.00 67.56 549 PRO A CA 1
ATOM 4408 C C . PRO A 1 549 ? 29.234 19.496 22.207 1.00 67.56 549 PRO A C 1
ATOM 4410 O O . PRO A 1 549 ? 29.394 19.721 21.009 1.00 67.56 549 PRO A O 1
ATOM 4413 N N . ASN A 1 550 ? 29.647 18.351 22.765 1.00 71.19 550 ASN A N 1
ATOM 4414 C CA . ASN A 1 550 ? 30.338 17.295 22.030 1.00 71.19 550 ASN A CA 1
ATOM 4415 C C . ASN A 1 550 ? 29.420 16.205 21.438 1.00 71.19 550 ASN A C 1
ATOM 4417 O O . ASN A 1 550 ? 29.911 15.384 20.663 1.00 71.19 550 ASN A O 1
ATOM 4421 N N . SER A 1 551 ? 28.109 16.175 21.729 1.00 63.12 551 SER A N 1
ATOM 4422 C CA . SER A 1 551 ? 27.203 15.136 21.175 1.00 63.12 551 SER A CA 1
ATOM 4423 C C . SER A 1 551 ? 26.567 15.487 19.815 1.00 63.12 551 SER A C 1
ATOM 4425 O O . SER A 1 551 ? 25.826 14.690 19.238 1.00 63.12 551 SER A O 1
ATOM 4427 N N . ILE A 1 552 ? 26.890 16.659 19.258 1.00 57.12 552 ILE A N 1
ATOM 4428 C CA . ILE A 1 552 ? 26.210 17.249 18.089 1.00 57.12 552 ILE A CA 1
ATOM 4429 C C . ILE A 1 552 ? 26.503 16.502 16.771 1.00 57.12 552 ILE A C 1
ATOM 4431 O O . ILE A 1 552 ? 25.724 16.573 15.824 1.00 57.12 552 ILE A O 1
ATOM 4435 N N . SER A 1 553 ? 27.580 15.723 16.671 1.00 55.34 553 SER A N 1
ATOM 4436 C CA . SER A 1 553 ? 28.098 15.302 15.359 1.00 55.34 553 SER A CA 1
ATOM 4437 C C . SER A 1 553 ? 27.365 14.152 14.645 1.00 55.34 553 SER A C 1
ATOM 4439 O O . SER A 1 553 ? 27.832 13.741 13.584 1.00 55.34 553 SER A O 1
ATOM 4441 N N . LYS A 1 554 ? 26.252 13.603 15.159 1.00 56.25 554 LYS A N 1
ATOM 4442 C CA . LYS A 1 554 ? 25.548 12.483 14.483 1.00 56.25 554 LYS A CA 1
ATOM 4443 C C . LYS A 1 554 ? 24.017 12.489 14.509 1.00 56.25 554 LYS A C 1
ATOM 4445 O O . LYS A 1 554 ? 23.431 11.525 14.011 1.00 56.25 554 LYS A O 1
ATOM 4450 N N . ARG A 1 555 ? 23.342 13.532 15.009 1.00 51.69 555 ARG A N 1
ATOM 4451 C CA . ARG A 1 555 ? 21.890 13.636 14.778 1.00 51.69 555 ARG A CA 1
ATOM 4452 C C . ARG A 1 555 ? 21.677 13.945 13.297 1.00 51.69 555 ARG A C 1
ATOM 4454 O O . ARG A 1 555 ? 21.997 15.035 12.834 1.00 51.69 555 ARG A O 1
ATOM 4461 N N . ARG A 1 556 ? 21.238 12.937 12.534 1.00 54.59 556 ARG A N 1
ATOM 4462 C CA . ARG A 1 556 ? 20.812 13.109 11.139 1.00 54.59 556 ARG A CA 1
ATOM 4463 C C . ARG A 1 556 ? 19.762 14.221 11.112 1.00 54.59 556 ARG A C 1
ATOM 4465 O O . ARG A 1 556 ? 18.921 14.277 12.001 1.00 54.59 556 ARG A O 1
ATOM 4472 N N . PHE A 1 557 ? 19.822 15.076 10.096 1.00 53.03 557 PHE A N 1
ATOM 4473 C CA . PHE A 1 557 ? 18.981 16.259 9.846 1.00 53.03 557 PHE A CA 1
ATOM 4474 C C . PHE A 1 557 ? 17.458 15.992 9.718 1.00 53.03 557 PHE A C 1
ATOM 4476 O O . PHE A 1 557 ? 16.726 16.832 9.212 1.00 53.03 557 PHE A O 1
ATOM 4483 N N . GLN A 1 558 ? 16.972 14.842 10.181 1.00 58.19 558 GLN A N 1
ATOM 4484 C CA . GLN A 1 558 ? 15.588 14.379 10.088 1.00 58.19 558 GLN A CA 1
ATOM 4485 C C . GLN A 1 558 ? 14.955 14.164 11.471 1.00 58.19 558 GLN A C 1
ATOM 4487 O O . GLN A 1 558 ? 14.006 13.400 11.588 1.00 58.19 558 GLN A O 1
ATOM 4492 N N . ASP A 1 559 ? 15.485 14.775 12.536 1.00 64.25 559 ASP A N 1
ATOM 4493 C CA . ASP A 1 559 ? 14.828 14.708 13.845 1.00 64.25 559 ASP A CA 1
ATOM 4494 C C . ASP A 1 559 ? 13.524 15.535 13.780 1.00 64.25 559 ASP A C 1
ATOM 4496 O O . ASP A 1 559 ? 13.608 16.760 13.590 1.00 64.25 559 ASP A O 1
ATOM 4500 N N . PRO A 1 560 ? 12.327 14.919 13.910 1.00 60.97 560 PRO A N 1
ATOM 4501 C CA . PRO A 1 560 ? 11.040 15.615 13.793 1.00 60.97 560 PRO A CA 1
ATOM 4502 C C . PRO A 1 560 ? 10.929 16.831 14.726 1.00 60.97 560 PRO A C 1
ATOM 4504 O O . PRO A 1 560 ? 10.246 17.812 14.419 1.00 60.97 560 PRO A O 1
ATOM 4507 N N . ALA A 1 561 ? 11.711 16.817 15.814 1.00 61.03 561 ALA A N 1
ATOM 4508 C CA . ALA A 1 561 ? 11.874 17.893 16.786 1.00 61.03 561 ALA A CA 1
ATOM 4509 C C . ALA A 1 561 ? 12.134 19.274 16.199 1.00 61.03 561 ALA A C 1
ATOM 4511 O O . ALA A 1 561 ? 11.607 20.273 16.691 1.00 61.03 561 ALA A O 1
ATOM 4512 N N . ALA A 1 562 ? 12.965 19.345 15.163 1.00 76.56 562 ALA A N 1
ATOM 4513 C CA . ALA A 1 562 ? 13.365 20.615 14.581 1.00 76.56 562 ALA A CA 1
ATOM 4514 C C . ALA A 1 562 ? 12.342 21.129 13.561 1.00 76.56 562 ALA A C 1
ATOM 4516 O O . ALA A 1 562 ? 12.293 22.331 13.303 1.00 76.56 562 ALA A O 1
ATOM 4517 N N . LEU A 1 563 ? 11.505 20.252 12.998 1.00 87.50 563 LEU A N 1
ATOM 4518 C CA . LEU A 1 563 ? 10.706 20.578 11.817 1.00 87.50 563 LEU A CA 1
ATOM 4519 C C . LEU A 1 563 ? 9.671 21.666 12.099 1.00 87.50 563 LEU A C 1
ATOM 4521 O O . LEU A 1 563 ? 9.610 22.642 11.353 1.00 87.50 563 LEU A O 1
ATOM 4525 N N . HIS A 1 564 ? 8.935 21.579 13.211 1.00 90.75 564 HIS A N 1
ATOM 4526 C CA . HIS A 1 564 ? 7.931 22.594 13.548 1.00 90.75 564 HIS A CA 1
ATOM 4527 C C . HIS A 1 564 ? 8.548 23.986 13.778 1.00 90.75 564 HIS A C 1
ATOM 4529 O O . HIS A 1 564 ? 7.888 24.989 13.526 1.00 90.75 564 HIS A O 1
ATOM 4535 N N . ARG A 1 565 ? 9.817 24.070 14.214 1.00 91.56 565 ARG A N 1
ATOM 4536 C CA . ARG A 1 565 ? 10.539 25.347 14.394 1.00 91.56 565 ARG A CA 1
ATOM 4537 C C . ARG A 1 565 ? 11.009 25.966 13.082 1.00 91.56 565 ARG A C 1
ATOM 4539 O O . ARG A 1 565 ? 11.335 27.146 13.055 1.00 91.56 565 ARG A O 1
ATOM 4546 N N . THR A 1 566 ? 11.077 25.170 12.018 1.00 93.75 566 THR A N 1
ATOM 4547 C CA . THR A 1 566 ? 11.432 25.648 10.675 1.00 93.75 566 THR A CA 1
ATOM 4548 C C . THR A 1 566 ? 10.221 26.092 9.858 1.00 93.75 566 THR A C 1
ATOM 4550 O O . THR A 1 566 ? 10.398 26.560 8.736 1.00 93.75 566 THR A O 1
ATOM 4553 N N . LEU A 1 567 ? 9.004 25.939 10.390 1.00 95.38 567 LEU A N 1
ATOM 4554 C CA . LEU A 1 567 ? 7.795 26.456 9.755 1.00 95.38 567 LEU A CA 1
ATOM 4555 C C . LEU A 1 567 ? 7.750 27.992 9.846 1.00 95.38 567 LEU A C 1
ATOM 4557 O O . LEU A 1 567 ? 8.293 28.565 10.795 1.00 95.38 567 LEU A O 1
ATOM 4561 N N . PRO A 1 568 ? 7.061 28.677 8.912 1.00 95.81 568 PRO A N 1
ATOM 4562 C CA . PRO A 1 568 ? 6.805 30.109 9.029 1.00 95.81 568 PRO A CA 1
ATOM 4563 C C . PRO A 1 568 ? 6.151 30.458 10.379 1.00 95.81 568 PRO A C 1
ATOM 4565 O O . PRO A 1 568 ? 5.247 29.733 10.804 1.00 95.81 568 PRO A O 1
ATOM 4568 N N . PRO A 1 569 ? 6.533 31.568 11.049 1.00 95.44 569 PRO A N 1
ATOM 4569 C CA . PRO A 1 569 ? 6.083 31.863 12.414 1.00 95.44 569 PRO A CA 1
ATOM 4570 C C . PRO A 1 569 ? 4.560 31.884 12.598 1.00 95.44 569 PRO A C 1
ATOM 4572 O O . PRO A 1 569 ? 4.053 31.466 13.636 1.00 95.44 569 PRO A O 1
ATOM 4575 N N . THR A 1 570 ? 3.812 32.350 11.595 1.00 94.94 570 THR A N 1
ATOM 4576 C CA . THR A 1 570 ? 2.341 32.369 11.612 1.00 94.94 570 THR A CA 1
ATOM 4577 C C . THR A 1 570 ? 1.755 30.958 11.645 1.00 94.94 570 THR A C 1
ATOM 4579 O O . THR A 1 570 ? 0.943 30.656 12.519 1.00 94.94 570 THR A O 1
ATOM 4582 N N . LEU A 1 571 ? 2.221 30.072 10.761 1.00 95.31 571 LEU A N 1
ATOM 4583 C CA . LEU A 1 571 ? 1.796 28.674 10.713 1.00 95.31 571 LEU A CA 1
ATOM 4584 C C . LEU A 1 571 ? 2.285 27.883 11.932 1.00 95.31 571 LEU A C 1
ATOM 4586 O O . LEU A 1 571 ? 1.544 27.060 12.463 1.00 95.31 571 LEU A O 1
ATOM 4590 N N . GLN A 1 572 ? 3.503 28.152 12.406 1.00 95.94 572 GLN A N 1
ATOM 4591 C CA . GLN A 1 572 ? 4.035 27.559 13.630 1.00 95.94 572 GLN A CA 1
ATOM 4592 C C . GLN A 1 572 ? 3.144 27.894 14.833 1.00 95.94 572 GLN A C 1
ATOM 4594 O O . GLN A 1 572 ? 2.753 26.994 15.573 1.00 95.94 572 GLN A O 1
ATOM 4599 N N . ASN A 1 573 ? 2.791 29.171 15.016 1.00 95.88 573 ASN A N 1
ATOM 4600 C CA . ASN A 1 573 ? 1.906 29.602 16.099 1.00 95.88 573 ASN A CA 1
ATOM 4601 C C . ASN A 1 573 ? 0.526 28.949 15.988 1.00 95.88 573 ASN A C 1
ATOM 4603 O O . ASN A 1 573 ? 0.005 28.464 16.990 1.00 95.88 573 ASN A O 1
ATOM 4607 N N . TYR A 1 574 ? -0.033 28.879 14.776 1.00 96.25 574 TYR A N 1
ATOM 4608 C CA . TYR A 1 574 ? -1.312 28.215 14.527 1.00 96.25 574 TYR A CA 1
ATOM 4609 C C . TYR A 1 574 ? -1.268 26.717 14.864 1.00 96.25 574 TYR A C 1
ATOM 4611 O O . TYR A 1 574 ? -2.143 26.209 15.566 1.00 96.25 574 TYR A O 1
ATOM 4619 N N . LEU A 1 575 ? -0.229 26.004 14.415 1.00 96.31 575 LEU A N 1
ATOM 4620 C CA . LEU A 1 575 ? -0.020 24.591 14.732 1.00 96.31 575 LEU A CA 1
ATOM 4621 C C . LEU A 1 575 ? 0.083 24.380 16.247 1.00 96.31 575 LEU A C 1
ATOM 4623 O O . LEU A 1 575 ? -0.601 23.516 16.791 1.00 96.31 575 LEU A O 1
ATOM 4627 N N . LEU A 1 576 ? 0.889 25.191 16.938 1.00 96.12 576 LEU A N 1
ATOM 4628 C CA . LEU A 1 576 ? 1.046 25.112 18.392 1.00 96.12 576 LEU A CA 1
ATOM 4629 C C . LEU A 1 576 ? -0.263 25.409 19.129 1.00 96.12 576 LEU A C 1
ATOM 4631 O O . LEU A 1 576 ? -0.582 24.709 20.086 1.00 96.12 576 LEU A O 1
ATOM 4635 N N . GLU A 1 577 ? -1.050 26.387 18.676 1.00 97.31 577 GLU A N 1
ATOM 4636 C CA . GLU A 1 577 ? -2.381 26.660 19.225 1.00 97.31 577 GLU A CA 1
ATOM 4637 C C . GLU A 1 577 ? -3.290 25.427 19.106 1.00 97.31 577 GLU A C 1
ATOM 4639 O O . GLU A 1 577 ? -3.923 25.027 20.087 1.00 97.31 577 GLU A O 1
ATOM 4644 N N . LYS A 1 578 ? -3.311 24.766 17.940 1.00 97.75 578 LYS A N 1
ATOM 4645 C CA . LYS A 1 578 ? -4.080 23.527 17.739 1.00 97.75 578 LYS A CA 1
ATOM 4646 C C . LYS A 1 578 ? -3.581 22.381 18.616 1.00 97.75 578 LYS A C 1
ATOM 4648 O O . LYS A 1 578 ? -4.410 21.705 19.224 1.00 97.75 578 LYS A O 1
ATOM 4653 N N . CYS A 1 579 ? -2.268 22.198 18.740 1.00 96.94 579 CYS A N 1
ATOM 4654 C CA . CYS A 1 579 ? -1.676 21.199 19.632 1.00 96.94 579 CYS A CA 1
ATOM 4655 C C . CYS A 1 579 ? -2.034 21.459 21.104 1.00 96.94 579 CYS A C 1
ATOM 4657 O O . CYS A 1 579 ? -2.410 20.531 21.810 1.00 96.94 579 CYS A O 1
ATOM 4659 N N . ILE A 1 580 ? -1.982 22.712 21.570 1.00 97.25 580 ILE A N 1
ATOM 4660 C CA . ILE A 1 580 ? -2.361 23.084 22.945 1.00 97.25 580 ILE A CA 1
ATOM 4661 C C . ILE A 1 580 ? -3.848 22.812 23.190 1.00 97.25 580 ILE A C 1
ATOM 4663 O O . ILE A 1 580 ? -4.221 22.315 24.252 1.00 97.25 580 ILE A O 1
ATOM 4667 N N . MET A 1 581 ? -4.706 23.114 22.214 1.00 97.81 581 MET A N 1
ATOM 4668 C CA . MET A 1 581 ? -6.135 22.818 22.308 1.00 97.81 581 MET A CA 1
ATOM 4669 C C . MET A 1 581 ? -6.410 21.310 22.349 1.00 97.81 581 MET A C 1
ATOM 4671 O O . MET A 1 581 ? -7.250 20.879 23.136 1.00 97.81 581 MET A O 1
ATOM 4675 N N . ALA A 1 582 ? -5.694 20.507 21.555 1.00 97.50 582 ALA A N 1
ATOM 4676 C CA . ALA A 1 582 ? -5.779 19.048 21.607 1.00 97.50 582 ALA A CA 1
ATOM 4677 C C . ALA A 1 582 ? -5.302 18.503 22.964 1.00 97.50 582 ALA A C 1
ATOM 4679 O O . ALA A 1 582 ? -6.055 17.798 23.628 1.00 97.50 582 ALA A O 1
ATOM 4680 N N . ALA A 1 583 ? -4.136 18.945 23.444 1.00 97.19 583 ALA A N 1
ATOM 4681 C CA . ALA A 1 583 ? -3.605 18.587 24.759 1.00 97.19 583 ALA A CA 1
ATOM 4682 C C . ALA A 1 583 ? -4.563 18.948 25.905 1.00 97.19 583 ALA A C 1
ATOM 4684 O O . ALA A 1 583 ? -4.724 18.192 26.863 1.00 97.19 583 ALA A O 1
ATOM 4685 N N . LYS A 1 584 ? -5.231 20.104 25.811 1.00 97.81 584 LYS A N 1
ATOM 4686 C CA . LYS A 1 584 ? -6.260 20.508 26.772 1.00 97.81 584 LYS A CA 1
ATOM 4687 C C . LYS A 1 584 ? -7.460 19.562 26.740 1.00 97.81 584 LYS A C 1
ATOM 4689 O O . LYS A 1 584 ? -7.945 19.191 27.803 1.00 97.81 584 LYS A O 1
ATOM 4694 N N . ASN A 1 585 ? -7.936 19.181 25.554 1.00 97.00 585 ASN A N 1
ATOM 4695 C CA . ASN A 1 585 ? -9.047 18.239 25.425 1.00 97.00 585 ASN A CA 1
ATOM 4696 C C . ASN A 1 585 ? -8.687 16.870 26.016 1.00 97.00 585 ASN A C 1
ATOM 4698 O O . ASN A 1 585 ? -9.510 16.291 26.724 1.00 97.00 585 ASN A O 1
ATOM 4702 N N . ASP A 1 586 ? -7.461 16.392 25.783 1.00 96.12 586 ASP A N 1
ATOM 4703 C CA . ASP A 1 586 ? -6.957 15.152 26.377 1.00 96.12 586 ASP A CA 1
ATOM 4704 C C . ASP A 1 586 ? -6.962 15.259 27.909 1.00 96.12 586 ASP A C 1
ATOM 4706 O O . ASP A 1 586 ? -7.559 14.418 28.582 1.00 96.12 586 ASP A O 1
ATOM 4710 N N . LEU A 1 587 ? -6.431 16.353 28.466 1.00 96.69 587 LEU A N 1
ATOM 4711 C CA . LEU A 1 587 ? -6.421 16.610 29.911 1.00 96.69 587 LEU A CA 1
ATOM 4712 C C . LEU A 1 587 ? -7.833 16.716 30.516 1.00 96.69 587 LEU A C 1
ATOM 4714 O O . LEU A 1 587 ? -8.095 16.169 31.588 1.00 96.69 587 LEU A O 1
ATOM 4718 N N . ASP A 1 588 ? -8.759 17.408 29.849 1.00 96.81 588 ASP A N 1
ATOM 4719 C CA . ASP A 1 588 ? -10.156 17.527 30.283 1.00 96.81 588 ASP A CA 1
ATOM 4720 C C . ASP A 1 588 ? -10.874 16.162 30.221 1.00 96.81 588 ASP A C 1
ATOM 4722 O O . ASP A 1 588 ? -11.709 15.850 31.083 1.00 96.81 588 ASP A O 1
ATOM 4726 N N . SER A 1 589 ? -10.525 15.313 29.247 1.00 96.38 589 SER A N 1
ATOM 4727 C CA . SER A 1 589 ? -11.044 13.946 29.129 1.00 96.38 589 SER A CA 1
ATOM 4728 C C . SER A 1 589 ? -10.525 13.037 30.249 1.00 96.38 589 SER A C 1
ATOM 4730 O O . SER A 1 589 ? -11.321 12.345 30.891 1.00 96.38 589 SER A O 1
ATOM 4732 N N . GLU A 1 590 ? -9.229 13.111 30.568 1.00 96.69 590 GLU A N 1
ATOM 4733 C CA . GLU A 1 590 ? -8.617 12.388 31.685 1.00 96.69 590 GLU A CA 1
ATOM 4734 C C . GLU A 1 590 ? -9.210 12.839 33.017 1.00 96.69 590 GLU A C 1
ATOM 4736 O O . GLU A 1 590 ? -9.599 12.011 33.841 1.00 96.69 590 GLU A O 1
ATOM 4741 N N . LYS A 1 591 ? -9.378 14.151 33.208 1.00 97.19 591 LYS A N 1
ATOM 4742 C CA . LYS A 1 591 ? -10.039 14.707 34.389 1.00 97.19 591 LYS A CA 1
ATOM 4743 C C . LYS A 1 591 ? -11.467 14.184 34.535 1.00 97.19 591 LYS A C 1
ATOM 4745 O O . LYS A 1 591 ? -11.858 13.759 35.618 1.00 97.19 591 LYS A O 1
ATOM 4750 N N . THR A 1 592 ? -12.232 14.148 33.445 1.00 96.81 592 THR A N 1
ATOM 4751 C CA . THR A 1 592 ? -13.595 13.593 33.448 1.00 96.81 592 THR A CA 1
ATOM 4752 C C . THR A 1 592 ? -13.597 12.100 33.800 1.00 96.81 592 THR A C 1
ATOM 4754 O O . THR A 1 592 ? -14.489 11.630 34.516 1.00 96.81 592 THR A O 1
ATOM 4757 N N . ALA A 1 593 ? -12.601 11.341 33.335 1.00 95.81 593 ALA A N 1
ATOM 4758 C CA . ALA A 1 593 ? -12.436 9.931 33.678 1.00 95.81 593 ALA A CA 1
ATOM 4759 C C . ALA A 1 593 ? -12.106 9.736 35.169 1.00 95.81 593 ALA A C 1
ATOM 4761 O O . ALA A 1 593 ? -12.714 8.876 35.812 1.00 95.81 593 ALA A O 1
ATOM 4762 N N . VAL A 1 594 ? -11.221 10.567 35.733 1.00 96.38 594 VAL A N 1
ATOM 4763 C CA . VAL A 1 594 ? -10.892 10.582 37.169 1.00 96.38 594 VAL A CA 1
ATOM 4764 C C . VAL A 1 594 ? -12.125 10.930 38.005 1.00 96.38 594 VAL A C 1
ATOM 4766 O O . VAL A 1 594 ? -12.487 10.156 38.888 1.00 96.38 594 VAL A O 1
ATOM 4769 N N . ASP A 1 595 ? -12.848 12.000 37.668 1.00 95.94 595 ASP A N 1
ATOM 4770 C CA . ASP A 1 595 ? -14.076 12.399 38.370 1.00 95.94 595 ASP A CA 1
ATOM 4771 C C . ASP A 1 595 ? -15.142 11.286 38.322 1.00 95.94 595 ASP A C 1
ATOM 4773 O O . ASP A 1 595 ? -15.855 11.022 39.295 1.00 95.94 595 ASP A O 1
ATOM 4777 N N . THR A 1 596 ? -15.258 10.593 37.184 1.00 95.75 596 THR A N 1
ATOM 4778 C CA . THR A 1 596 ? -16.178 9.456 37.024 1.00 95.75 596 THR A CA 1
ATOM 4779 C C . THR A 1 596 ? -15.755 8.266 37.884 1.00 95.75 596 THR A C 1
ATOM 4781 O O . THR A 1 596 ? -16.611 7.598 38.472 1.00 95.75 596 THR A O 1
ATOM 4784 N N . PHE A 1 597 ? -14.453 7.991 37.973 1.00 96.00 597 PHE A N 1
ATOM 4785 C CA . PHE A 1 597 ? -13.906 6.947 38.832 1.00 96.00 597 PHE A CA 1
ATOM 4786 C C . PHE A 1 597 ? -14.136 7.260 40.316 1.00 96.00 597 PHE A C 1
ATOM 4788 O O . PHE A 1 597 ? -14.634 6.403 41.043 1.00 96.00 597 PHE A O 1
ATOM 4795 N N . GLU A 1 598 ? -13.872 8.491 40.756 1.00 95.44 598 GLU A N 1
ATOM 4796 C CA . GLU A 1 598 ? -14.112 8.928 42.135 1.00 95.44 598 GLU A CA 1
ATOM 4797 C C . GLU A 1 598 ? -15.597 8.862 42.514 1.00 95.44 598 GLU A C 1
ATOM 4799 O O . GLU A 1 598 ? -15.938 8.367 43.589 1.00 95.44 598 GLU A O 1
ATOM 4804 N N . ARG A 1 599 ? -16.505 9.258 41.611 1.00 95.31 599 ARG A N 1
ATOM 4805 C CA . ARG A 1 599 ? -17.955 9.098 41.825 1.00 95.31 599 ARG A CA 1
ATOM 4806 C C . ARG A 1 599 ? -18.361 7.636 41.960 1.00 95.31 599 ARG A C 1
ATOM 4808 O O . ARG A 1 599 ? -19.131 7.307 42.857 1.00 95.31 599 ARG A O 1
ATOM 4815 N N . LYS A 1 600 ? -17.856 6.753 41.090 1.00 94.94 600 LYS A N 1
ATOM 4816 C CA . LYS A 1 600 ? -18.122 5.307 41.187 1.00 94.94 600 LYS A CA 1
ATOM 4817 C C . LYS A 1 600 ? -17.615 4.742 42.508 1.00 94.94 600 LYS A C 1
ATOM 4819 O O . LYS A 1 600 ? -18.350 4.012 43.162 1.00 94.94 600 LYS A O 1
ATOM 4824 N N . LYS A 1 601 ? -16.408 5.136 42.916 1.00 96.12 601 LYS A N 1
ATOM 4825 C CA . LYS A 1 601 ? -15.818 4.747 44.196 1.00 96.12 601 LYS A CA 1
ATOM 4826 C C . LYS A 1 601 ? -16.674 5.214 45.378 1.00 96.12 601 LYS A C 1
ATOM 4828 O O . LYS A 1 601 ? -16.959 4.407 46.251 1.00 96.12 601 LYS A O 1
ATOM 4833 N N . SER A 1 602 ? -17.153 6.459 45.373 1.00 94.69 602 SER A N 1
ATOM 4834 C CA . SER A 1 602 ? -18.063 6.972 46.411 1.00 94.69 602 SER A CA 1
ATOM 4835 C C . SER A 1 602 ? -19.379 6.189 46.463 1.00 94.69 602 SER A C 1
ATOM 4837 O O . SER A 1 602 ? -19.824 5.825 47.543 1.00 94.69 602 SER A O 1
ATOM 4839 N N . ILE A 1 603 ? -19.986 5.880 45.311 1.00 94.38 603 ILE A N 1
ATOM 4840 C CA . ILE A 1 603 ? -21.221 5.077 45.245 1.00 94.38 603 ILE A CA 1
ATOM 4841 C C . ILE A 1 603 ? -20.982 3.659 45.780 1.00 94.38 603 ILE A C 1
ATOM 4843 O O . ILE A 1 603 ? -21.844 3.094 46.451 1.00 94.38 603 ILE A O 1
ATOM 4847 N N . GLU A 1 604 ? -19.823 3.070 45.487 1.00 93.19 604 GLU A N 1
ATOM 4848 C CA . GLU A 1 604 ? -19.448 1.750 45.991 1.00 93.19 604 GLU A CA 1
ATOM 4849 C C . GLU A 1 604 ? -19.201 1.772 47.505 1.00 93.19 604 GLU A C 1
ATOM 4851 O O . GLU A 1 604 ? -19.680 0.888 48.213 1.00 93.19 604 GLU A O 1
ATOM 4856 N N . GLU A 1 605 ? -18.526 2.800 48.024 1.00 93.94 605 GLU A N 1
ATOM 4857 C CA . GLU A 1 605 ? -18.343 3.024 49.462 1.00 93.94 605 GLU A CA 1
ATOM 4858 C C . GLU A 1 605 ? -19.691 3.216 50.179 1.00 93.94 605 GLU A C 1
ATOM 4860 O O . GLU A 1 605 ? -19.930 2.576 51.208 1.00 93.94 605 GLU A O 1
ATOM 4865 N N . ASP A 1 606 ? -20.614 3.995 49.608 1.00 92.44 606 ASP A N 1
ATOM 4866 C CA . ASP A 1 606 ? -21.968 4.195 50.139 1.00 92.44 606 ASP A CA 1
ATOM 4867 C C . ASP A 1 6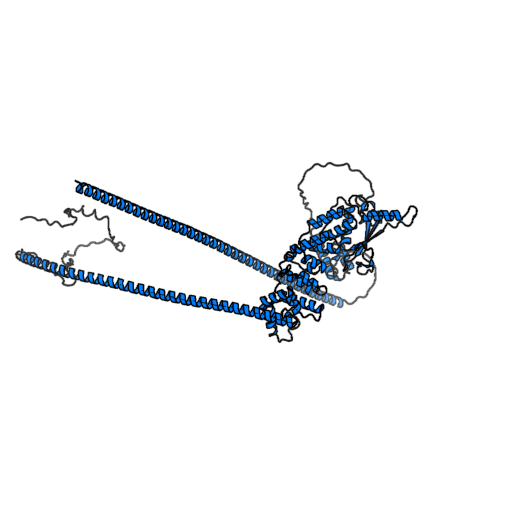06 ? -22.798 2.903 50.092 1.00 92.44 606 ASP A C 1
ATOM 4869 O O . ASP A 1 606 ? -23.458 2.543 51.068 1.00 92.44 606 ASP A O 1
ATOM 4873 N N . SER A 1 607 ? -22.731 2.154 48.987 1.00 92.94 607 SER A N 1
ATOM 4874 C CA . SER A 1 607 ? -23.403 0.858 48.834 1.00 92.94 607 SER A CA 1
ATOM 4875 C C . SER A 1 607 ? -22.859 -0.176 49.821 1.00 92.94 607 SER A C 1
ATOM 4877 O O . SER A 1 607 ? -23.630 -0.910 50.443 1.00 92.94 607 SER A O 1
ATOM 4879 N N . ASN A 1 608 ? -21.539 -0.225 50.013 1.00 90.69 608 ASN A N 1
ATOM 4880 C CA . ASN A 1 608 ? -20.894 -1.103 50.986 1.00 90.69 608 ASN A CA 1
ATOM 4881 C C . ASN A 1 608 ? -21.275 -0.720 52.418 1.00 90.69 608 ASN A C 1
ATOM 4883 O O . ASN A 1 608 ? -21.556 -1.599 53.236 1.00 90.69 608 ASN A O 1
ATOM 4887 N N . THR A 1 609 ? -21.352 0.579 52.711 1.00 92.75 609 THR A N 1
ATOM 4888 C CA . THR A 1 609 ? -21.810 1.091 54.007 1.00 92.75 609 THR A CA 1
ATOM 4889 C C . THR A 1 609 ? -23.273 0.714 54.249 1.00 92.75 609 THR A C 1
ATOM 4891 O O . THR A 1 609 ? -23.590 0.137 55.289 1.00 92.75 609 THR A O 1
ATOM 4894 N N . ALA A 1 610 ? -24.155 0.912 53.266 1.00 90.50 610 ALA A N 1
ATOM 4895 C CA . ALA A 1 610 ? -25.563 0.526 53.345 1.00 90.50 610 ALA A CA 1
ATOM 4896 C C . ALA A 1 610 ? -25.750 -0.995 53.502 1.00 90.50 610 ALA A C 1
ATOM 4898 O O . ALA A 1 610 ? -26.568 -1.444 54.309 1.00 90.50 610 ALA A O 1
ATOM 4899 N N . ALA A 1 611 ? -24.967 -1.805 52.781 1.00 91.19 611 ALA A N 1
ATOM 4900 C CA . ALA A 1 611 ? -24.971 -3.260 52.910 1.00 91.19 611 ALA A CA 1
ATOM 4901 C C . ALA A 1 611 ? -24.492 -3.709 54.300 1.00 91.19 611 ALA A C 1
ATOM 4903 O O . ALA A 1 611 ? -25.079 -4.613 54.902 1.00 91.19 611 ALA A O 1
ATOM 4904 N N . TYR A 1 612 ? -23.463 -3.055 54.845 1.00 91.12 612 TYR A N 1
ATOM 4905 C CA . TYR A 1 612 ? -22.984 -3.307 56.202 1.00 91.12 612 TYR A CA 1
ATOM 4906 C C . TYR A 1 612 ? -24.038 -2.933 57.253 1.00 91.12 612 TYR A C 1
ATOM 4908 O O . TYR A 1 612 ? -24.320 -3.723 58.156 1.00 91.12 612 TYR A O 1
ATOM 4916 N N . GLU A 1 613 ? -24.689 -1.777 57.115 1.00 91.56 613 GLU A N 1
ATOM 4917 C CA . GLU A 1 613 ? -25.786 -1.355 57.990 1.00 91.56 613 GLU A CA 1
ATOM 4918 C C . GLU A 1 613 ? -26.992 -2.295 57.924 1.00 91.56 613 GLU A C 1
ATOM 4920 O O . GLU A 1 613 ? -27.604 -2.589 58.956 1.00 91.56 613 GLU A O 1
ATOM 4925 N N . GLN A 1 614 ? -27.339 -2.785 56.732 1.00 91.25 614 GLN A N 1
ATOM 4926 C CA . GLN A 1 614 ? -28.401 -3.771 56.554 1.00 91.25 614 GLN A CA 1
ATOM 4927 C C . GLN A 1 614 ? -28.042 -5.082 57.258 1.00 91.25 614 GLN A C 1
ATOM 4929 O O . GLN A 1 614 ? -28.827 -5.578 58.063 1.00 91.25 614 GLN A O 1
ATOM 4934 N N . LYS A 1 615 ? -26.816 -5.581 57.071 1.00 91.56 615 LYS A N 1
ATOM 4935 C CA . LYS A 1 615 ? -26.326 -6.781 57.762 1.00 91.56 615 LYS A CA 1
ATOM 4936 C C . LYS A 1 615 ? -26.331 -6.613 59.285 1.00 91.56 615 LYS A C 1
ATOM 4938 O O . LYS A 1 615 ? -26.690 -7.538 60.010 1.00 91.56 615 LYS A O 1
ATOM 4943 N N . MET A 1 616 ? -25.976 -5.429 59.788 1.00 87.75 616 MET A N 1
ATOM 4944 C CA . MET A 1 616 ? -26.061 -5.103 61.215 1.00 87.75 616 MET A CA 1
ATOM 4945 C C . MET A 1 616 ? -27.508 -5.071 61.724 1.00 87.75 616 MET A C 1
ATOM 4947 O O . MET A 1 616 ? -27.761 -5.502 62.851 1.00 87.75 616 MET A O 1
ATOM 4951 N N . ARG A 1 617 ? -28.465 -4.587 60.921 1.00 91.38 617 ARG A N 1
ATOM 4952 C CA . ARG A 1 617 ? -29.901 -4.647 61.242 1.00 91.38 617 ARG A CA 1
ATOM 4953 C C . ARG A 1 617 ? -30.404 -6.087 61.287 1.00 91.38 617 ARG A C 1
ATOM 4955 O O . ARG A 1 617 ? -31.026 -6.461 62.279 1.00 91.38 617 ARG A O 1
ATOM 4962 N N . ASP A 1 618 ? -30.071 -6.895 60.289 1.00 90.00 618 ASP A N 1
ATOM 4963 C CA . ASP A 1 618 ? -30.488 -8.298 60.213 1.00 90.00 618 ASP A CA 1
ATOM 4964 C C . ASP A 1 618 ? -29.936 -9.104 61.399 1.00 90.00 618 ASP A C 1
ATOM 4966 O O . ASP A 1 618 ? -30.688 -9.807 62.075 1.00 90.00 618 ASP A O 1
ATOM 4970 N N . MET A 1 619 ? -28.657 -8.909 61.754 1.00 87.88 619 MET A N 1
ATOM 4971 C CA . MET A 1 619 ? -28.062 -9.527 62.948 1.00 87.88 619 MET A CA 1
ATOM 4972 C C . MET A 1 619 ? -28.763 -9.116 64.251 1.00 87.88 619 MET A C 1
ATOM 4974 O O . MET A 1 619 ? -28.896 -9.938 65.157 1.00 87.88 619 MET A O 1
ATOM 4978 N N . ARG A 1 620 ? -29.234 -7.867 64.378 1.00 90.56 620 ARG A N 1
ATOM 4979 C CA . ARG A 1 620 ? -30.007 -7.428 65.557 1.00 90.56 620 ARG A CA 1
ATOM 4980 C C . ARG A 1 620 ? -31.374 -8.111 65.623 1.00 90.56 620 ARG A C 1
ATOM 4982 O O . ARG A 1 620 ? -31.774 -8.543 66.701 1.00 90.56 620 ARG A O 1
ATOM 4989 N N . VAL A 1 621 ? -32.062 -8.246 64.488 1.00 90.75 621 VAL A N 1
ATOM 4990 C CA . VAL A 1 621 ? -33.359 -8.941 64.405 1.00 90.75 621 VAL A CA 1
ATOM 4991 C C . VAL A 1 621 ? -33.212 -10.420 64.770 1.00 90.75 621 VAL A C 1
ATOM 4993 O O . VAL A 1 621 ? -34.003 -10.939 65.560 1.00 90.75 621 VAL A O 1
ATOM 4996 N N . GLU A 1 622 ? -32.183 -11.089 64.250 1.00 89.44 622 GLU A N 1
ATOM 4997 C CA . GLU A 1 622 ? -31.847 -12.475 64.600 1.00 89.44 622 GLU A CA 1
ATOM 4998 C C . GLU A 1 622 ? -31.558 -12.626 66.101 1.00 89.44 622 GLU A C 1
ATOM 5000 O O . GLU A 1 622 ? -32.096 -13.528 66.747 1.00 89.44 622 GLU A O 1
ATOM 5005 N N . LEU A 1 623 ? -30.778 -11.707 66.682 1.00 89.00 623 LEU A N 1
ATOM 5006 C CA . LEU A 1 623 ? -30.475 -11.696 68.114 1.00 89.00 623 LEU A CA 1
ATOM 5007 C C . LEU A 1 623 ? -31.746 -11.557 68.968 1.00 89.00 623 LEU A C 1
ATOM 5009 O O . LEU A 1 623 ? -31.906 -12.263 69.964 1.00 89.00 623 LEU A O 1
ATOM 5013 N N . ASP A 1 624 ? -32.666 -10.671 68.586 1.00 88.38 624 ASP A N 1
ATOM 5014 C CA . ASP A 1 624 ? -33.928 -10.477 69.305 1.00 88.38 624 ASP A CA 1
ATOM 5015 C C . ASP A 1 624 ? -34.865 -11.683 69.164 1.00 88.38 624 ASP A C 1
ATOM 5017 O O . ASP A 1 624 ? -35.542 -12.063 70.124 1.00 88.38 624 ASP A O 1
ATOM 5021 N N . LYS A 1 625 ? -34.877 -12.334 67.995 1.00 89.56 625 LYS A N 1
ATOM 5022 C CA . LYS A 1 625 ? -35.608 -13.589 67.778 1.00 89.56 625 LYS A CA 1
ATOM 5023 C C . LYS A 1 625 ? -35.044 -14.713 68.648 1.00 89.56 625 LYS A C 1
ATOM 5025 O O . LYS A 1 625 ? -35.818 -15.402 69.312 1.00 89.56 625 LYS A O 1
ATOM 5030 N N . ALA A 1 626 ? -33.719 -14.854 68.704 1.00 84.50 626 ALA A N 1
ATOM 5031 C CA . ALA A 1 626 ? -33.045 -15.830 69.556 1.00 84.50 626 ALA A CA 1
ATOM 5032 C C . ALA A 1 626 ? -33.351 -15.587 71.043 1.00 84.50 626 ALA A C 1
ATOM 5034 O O . ALA A 1 626 ? -33.725 -16.519 71.752 1.00 84.50 626 ALA A O 1
ATOM 5035 N N . LYS A 1 627 ? -33.308 -14.328 71.503 1.00 87.31 627 LYS A N 1
ATOM 5036 C CA . LYS A 1 627 ? -33.693 -13.956 72.877 1.00 87.31 627 LYS A CA 1
ATOM 5037 C C . LYS A 1 627 ? -35.147 -14.296 73.198 1.00 87.31 627 LYS A C 1
ATOM 5039 O O . LYS A 1 627 ? -35.427 -14.763 74.299 1.00 87.31 627 LYS A O 1
ATOM 5044 N N . LYS A 1 628 ? -36.079 -14.075 72.263 1.00 87.06 628 LYS A N 1
ATOM 5045 C CA . LYS A 1 628 ? -37.493 -14.452 72.440 1.00 87.06 628 LYS A CA 1
ATOM 5046 C C . LYS A 1 628 ? -37.678 -15.967 72.511 1.00 87.06 628 LYS A C 1
ATOM 5048 O O . LYS A 1 628 ? -38.388 -16.425 73.400 1.00 87.06 628 LYS A O 1
ATOM 5053 N N . SER A 1 629 ? -37.020 -16.725 71.628 1.00 83.06 629 SER A N 1
ATOM 5054 C CA . SER A 1 629 ? -37.041 -18.197 71.646 1.00 83.06 629 SER A CA 1
ATOM 5055 C C . SER A 1 629 ? -36.527 -18.727 72.980 1.00 83.06 629 SER A C 1
ATOM 5057 O O . SER A 1 629 ? -37.233 -19.460 73.668 1.00 83.06 629 SER A O 1
ATOM 5059 N N . GLN A 1 630 ? -35.356 -18.246 73.406 1.00 84.12 630 GLN A N 1
ATOM 5060 C CA . GLN A 1 630 ? -34.762 -18.596 74.692 1.00 84.12 630 GLN A CA 1
ATOM 5061 C C . GLN A 1 630 ? -35.678 -18.209 75.864 1.00 84.12 630 GLN A C 1
ATOM 5063 O O . GLN A 1 630 ? -35.822 -18.967 76.817 1.00 84.12 630 GLN A O 1
ATOM 5068 N N . GLY A 1 631 ? -36.340 -17.050 75.793 1.00 84.62 631 GLY A N 1
ATOM 5069 C CA . GLY A 1 631 ? -37.333 -16.632 76.781 1.00 84.62 631 GLY A CA 1
ATOM 5070 C C . GLY A 1 631 ? -38.531 -17.583 76.872 1.00 84.62 631 GLY A C 1
ATOM 5071 O O . GLY A 1 631 ? -38.965 -17.886 77.982 1.00 84.62 631 GLY A O 1
ATOM 5072 N N . SER A 1 632 ? -39.033 -18.080 75.735 1.00 84.31 632 SER A N 1
ATOM 5073 C CA . SER A 1 632 ? -40.125 -19.065 75.708 1.00 84.31 632 SER A CA 1
ATOM 5074 C C . SER A 1 632 ? -39.692 -20.429 76.241 1.00 84.31 632 SER A C 1
ATOM 5076 O O . SER A 1 632 ? -40.368 -20.967 77.107 1.00 84.31 632 SER A O 1
ATOM 5078 N N . GLU A 1 633 ? -38.510 -20.921 75.856 1.00 83.06 633 GLU A N 1
ATOM 5079 C CA . GLU A 1 633 ? -37.961 -22.182 76.372 1.00 83.06 633 GLU A CA 1
ATOM 5080 C C . GLU A 1 633 ? -37.759 -22.121 77.890 1.00 83.06 633 GLU A C 1
ATOM 5082 O O . GLU A 1 633 ? -38.080 -23.060 78.614 1.00 83.06 633 GLU A O 1
ATOM 5087 N N . VAL A 1 634 ? -37.268 -20.989 78.405 1.00 84.62 634 VAL A N 1
ATOM 5088 C CA . VAL A 1 634 ? -37.129 -20.771 79.851 1.00 84.62 634 VAL A CA 1
ATOM 5089 C C . VAL A 1 634 ? -38.490 -20.730 80.549 1.00 84.62 634 VAL A C 1
ATOM 5091 O O . VAL A 1 634 ? -38.597 -21.204 81.681 1.00 84.62 634 VAL A O 1
ATOM 5094 N N . ALA A 1 635 ? -39.526 -20.177 79.914 1.00 85.31 635 ALA A N 1
ATOM 5095 C CA . ALA A 1 635 ? -40.880 -20.178 80.461 1.00 85.31 635 ALA A CA 1
ATOM 5096 C C . ALA A 1 635 ? -41.483 -21.593 80.488 1.00 85.31 635 ALA A C 1
ATOM 5098 O O . ALA A 1 635 ? -42.023 -21.996 81.519 1.00 85.31 635 ALA A O 1
ATOM 5099 N N . ASP A 1 636 ? -41.310 -22.365 79.416 1.00 84.88 636 ASP A N 1
ATOM 5100 C CA . ASP A 1 636 ? -41.780 -23.750 79.314 1.00 84.88 636 ASP A CA 1
ATOM 5101 C C . ASP A 1 636 ? -41.080 -24.650 80.339 1.00 84.88 636 ASP A C 1
ATOM 5103 O O . ASP A 1 636 ? -41.739 -25.377 81.083 1.00 84.88 636 ASP A O 1
ATOM 5107 N N . MET A 1 637 ? -39.753 -24.526 80.478 1.00 82.69 637 MET A N 1
ATOM 5108 C CA . MET A 1 637 ? -38.995 -25.245 81.508 1.00 82.69 637 MET A CA 1
ATOM 5109 C C . MET A 1 637 ? -39.457 -24.881 82.924 1.00 82.69 637 MET A C 1
ATOM 5111 O O . MET A 1 637 ? -39.530 -25.750 83.792 1.00 82.69 637 MET A O 1
ATOM 5115 N N . ARG A 1 638 ? -39.796 -23.611 83.192 1.00 85.56 638 ARG A N 1
ATOM 5116 C CA . ARG A 1 638 ? -40.366 -23.214 84.493 1.00 85.56 638 ARG A CA 1
ATOM 5117 C C . ARG A 1 638 ? -41.724 -23.866 84.736 1.00 85.56 638 ARG A C 1
ATOM 5119 O O . ARG A 1 638 ? -41.937 -24.391 85.826 1.00 85.56 638 ARG A O 1
ATOM 5126 N N . ALA A 1 639 ? -42.604 -23.871 83.737 1.00 85.94 639 ALA A N 1
ATOM 5127 C CA . ALA A 1 639 ? -43.910 -24.516 83.836 1.00 85.94 639 ALA A CA 1
ATOM 5128 C C . ALA A 1 639 ? -43.781 -26.032 84.070 1.00 85.94 639 ALA A C 1
ATOM 5130 O O . ALA A 1 639 ? -44.500 -26.604 84.892 1.00 85.94 639 ALA A O 1
ATOM 5131 N N . GLU A 1 640 ? -42.824 -26.688 83.408 1.00 89.00 640 GLU A N 1
ATOM 5132 C CA . GLU A 1 640 ? -42.534 -28.106 83.619 1.00 89.00 640 GLU A CA 1
ATOM 5133 C C . GLU A 1 640 ? -42.014 -28.380 85.038 1.00 89.00 640 GLU A C 1
ATOM 5135 O O . GLU A 1 640 ? -42.475 -29.317 85.697 1.00 89.00 640 GLU A O 1
ATOM 5140 N N . ILE A 1 641 ? -41.114 -27.534 85.551 1.00 84.94 641 ILE A N 1
ATOM 5141 C CA . ILE A 1 641 ? -40.627 -27.621 86.934 1.00 84.94 641 ILE A CA 1
ATOM 5142 C C . ILE A 1 641 ? -41.788 -27.488 87.929 1.00 84.94 641 ILE A C 1
ATOM 5144 O O . ILE A 1 641 ? -41.889 -28.301 88.850 1.00 84.94 641 ILE A O 1
ATOM 5148 N N . GLU A 1 642 ? -42.685 -26.519 87.747 1.00 88.06 642 GLU A N 1
ATOM 5149 C CA . GLU A 1 642 ? -43.863 -26.340 88.609 1.00 88.06 642 GLU A CA 1
ATOM 5150 C C . GLU A 1 642 ? -44.802 -27.555 88.557 1.00 88.06 642 GLU A C 1
ATOM 5152 O O . GLU A 1 642 ? -45.258 -28.053 89.594 1.00 88.06 642 GLU A O 1
ATOM 5157 N N . HIS A 1 643 ? -45.042 -28.103 87.364 1.00 88.56 643 HIS A N 1
ATOM 5158 C CA . HIS A 1 643 ? -45.835 -29.317 87.191 1.00 88.56 643 HIS A CA 1
ATOM 5159 C C . HIS A 1 643 ? -45.203 -30.527 87.903 1.00 88.56 643 HIS A C 1
ATOM 5161 O O . HIS A 1 643 ? -45.893 -31.278 88.606 1.00 88.56 643 HIS A O 1
ATOM 5167 N N . LEU A 1 644 ? -43.885 -30.709 87.778 1.00 84.81 644 LEU A N 1
ATOM 5168 C CA . LEU A 1 644 ? -43.151 -31.770 88.469 1.00 84.81 644 LEU A CA 1
ATOM 5169 C C . LEU A 1 644 ? -43.189 -31.594 89.992 1.00 84.81 644 LEU A C 1
ATOM 5171 O O . LEU A 1 644 ? -43.368 -32.579 90.711 1.00 84.81 644 LEU A O 1
ATOM 5175 N N . GLN A 1 645 ? -43.096 -30.360 90.493 1.00 87.00 645 GLN A N 1
ATOM 5176 C CA . GLN A 1 645 ? -43.247 -30.059 91.919 1.00 87.00 645 GLN A CA 1
ATOM 5177 C C . GLN A 1 645 ? -44.644 -30.431 92.433 1.00 87.00 645 GLN A C 1
ATOM 5179 O O . GLN A 1 645 ? -44.764 -31.109 93.457 1.00 87.00 645 GLN A O 1
ATOM 5184 N N . MET A 1 646 ? -45.704 -30.085 91.697 1.00 87.62 646 MET A N 1
ATOM 5185 C CA . MET A 1 646 ? -47.079 -30.475 92.036 1.00 87.62 646 MET A CA 1
ATOM 5186 C C . MET A 1 646 ? -47.266 -31.996 92.044 1.00 87.62 646 MET A C 1
ATOM 5188 O O . MET A 1 646 ? -47.882 -32.557 92.957 1.00 87.62 646 MET A O 1
ATOM 5192 N N . ARG A 1 647 ? -46.684 -32.693 91.063 1.00 87.12 647 ARG A N 1
ATOM 5193 C CA . ARG A 1 647 ? -46.707 -34.159 91.001 1.00 87.12 647 ARG A CA 1
ATOM 5194 C C . ARG A 1 647 ? -45.960 -34.792 92.175 1.00 87.12 647 ARG A C 1
ATOM 5196 O O . ARG A 1 647 ? -46.443 -35.776 92.733 1.00 87.12 647 ARG A O 1
ATOM 5203 N N . ALA A 1 648 ? -44.828 -34.222 92.582 1.00 83.88 648 ALA A N 1
ATOM 5204 C CA . ALA A 1 648 ? -44.076 -34.680 93.747 1.00 83.88 648 ALA A CA 1
ATOM 5205 C C . ALA A 1 648 ? -44.883 -34.522 95.047 1.00 83.88 648 ALA A C 1
ATOM 5207 O O . ALA A 1 648 ? -44.902 -35.440 95.867 1.00 83.88 648 ALA A O 1
ATOM 5208 N N . ILE A 1 649 ? -45.611 -33.411 95.213 1.00 89.06 649 ILE A N 1
ATOM 5209 C CA . ILE A 1 649 ? -46.511 -33.194 96.359 1.00 89.06 649 ILE A CA 1
ATOM 5210 C C . ILE A 1 649 ? -47.618 -34.256 96.392 1.00 89.06 649 ILE A C 1
ATOM 5212 O O . ILE A 1 649 ? -47.875 -34.844 97.444 1.00 89.06 649 ILE A O 1
ATOM 5216 N N . LYS A 1 650 ? -48.237 -34.553 95.243 1.00 89.44 650 LYS A N 1
ATOM 5217 C CA . LYS A 1 650 ? -49.270 -35.593 95.130 1.00 89.44 650 LYS A CA 1
ATOM 5218 C C . LYS A 1 650 ? -48.733 -36.988 95.466 1.00 89.44 650 LYS A C 1
ATOM 5220 O O . LYS A 1 650 ? -49.335 -37.715 96.246 1.00 89.44 650 LYS A O 1
ATOM 5225 N N . LEU A 1 651 ? -47.578 -37.360 94.916 1.00 85.19 651 LEU A N 1
ATOM 5226 C CA . LEU A 1 651 ? -46.958 -38.654 95.218 1.00 85.19 651 LEU A CA 1
ATOM 5227 C C . LEU A 1 651 ? -46.578 -38.768 96.698 1.00 85.19 651 LEU A C 1
ATOM 5229 O O . LEU A 1 651 ? -46.698 -39.841 97.285 1.00 85.19 651 LEU A O 1
ATOM 5233 N N . LYS A 1 652 ? -46.157 -37.662 97.322 1.00 86.88 652 LYS A N 1
ATOM 5234 C CA . LYS A 1 652 ? -45.862 -37.621 98.756 1.00 86.88 652 LYS A CA 1
ATOM 5235 C C . LYS A 1 652 ? -47.111 -37.884 99.604 1.00 86.88 652 LYS A C 1
ATOM 5237 O O . LYS A 1 652 ? -47.027 -38.670 100.546 1.00 86.88 652 LYS A O 1
ATOM 5242 N N . SER A 1 653 ? -48.263 -37.303 99.262 1.00 86.25 653 SER A N 1
ATOM 5243 C CA . SER A 1 653 ? -49.512 -37.564 99.994 1.00 86.25 653 SER A CA 1
ATOM 5244 C C . SER A 1 653 ? -50.017 -39.000 99.800 1.00 86.25 653 SER A C 1
ATOM 5246 O O . SER A 1 653 ? -50.441 -39.638 100.765 1.00 86.25 653 SER A O 1
ATOM 5248 N N . GLU A 1 654 ? -49.891 -39.556 98.591 1.00 85.31 654 GLU A N 1
ATOM 5249 C CA . GLU A 1 654 ? -50.192 -40.968 98.316 1.00 85.31 654 GLU A CA 1
ATOM 5250 C C . GLU A 1 654 ? -49.287 -41.912 99.124 1.00 85.31 654 GLU A C 1
ATOM 5252 O O . GLU A 1 654 ? -49.753 -42.914 99.678 1.00 85.31 654 GLU A O 1
ATOM 5257 N N . LEU A 1 655 ? -47.993 -41.589 99.231 1.00 84.31 655 LEU A N 1
ATOM 5258 C CA . LEU A 1 655 ? -47.036 -42.349 100.032 1.00 84.31 655 LEU A CA 1
ATOM 5259 C C . LEU A 1 655 ? -47.402 -42.308 101.522 1.00 84.31 655 LEU A C 1
ATOM 5261 O O . LEU A 1 655 ? -47.398 -43.348 102.183 1.00 84.31 655 LEU A O 1
ATOM 5265 N N . GLU A 1 656 ? -47.762 -41.139 102.055 1.00 86.31 656 GLU A N 1
ATOM 5266 C CA . GLU A 1 656 ? -48.220 -40.993 103.442 1.00 86.31 656 GLU A CA 1
ATOM 5267 C C . GLU A 1 656 ? -49.488 -41.814 103.712 1.00 86.31 656 GLU A C 1
ATOM 5269 O O . GLU A 1 656 ? -49.580 -42.493 104.738 1.00 86.31 656 GLU A O 1
ATOM 5274 N N . GLN A 1 657 ? -50.438 -41.826 102.775 1.00 85.38 657 GLN A N 1
ATOM 5275 C CA . GLN A 1 657 ? -51.654 -42.630 102.882 1.00 85.38 657 GLN A CA 1
ATOM 5276 C C . GLN A 1 657 ? -51.341 -44.132 102.898 1.00 85.38 657 GLN A C 1
ATOM 5278 O O . GLN A 1 657 ? -51.812 -44.848 103.784 1.00 85.38 657 GLN A O 1
ATOM 5283 N N . LYS A 1 658 ? -50.490 -44.613 101.982 1.00 82.50 658 LYS A N 1
ATOM 5284 C CA . LYS A 1 658 ? -50.045 -46.019 101.967 1.00 82.50 658 LYS A CA 1
ATOM 5285 C C . LYS A 1 658 ? -49.268 -46.398 103.227 1.00 82.50 658 LYS A C 1
ATOM 5287 O O . LYS A 1 658 ? -49.424 -47.506 103.734 1.00 82.50 658 LYS A O 1
ATOM 5292 N N . THR A 1 659 ? -48.473 -45.476 103.763 1.00 82.81 659 THR A N 1
ATOM 5293 C CA . THR A 1 659 ? -47.729 -45.689 105.012 1.00 82.81 659 THR A CA 1
ATOM 5294 C C . THR A 1 659 ? -48.679 -45.868 106.199 1.00 82.81 659 THR A C 1
ATOM 5296 O O . THR A 1 659 ? -48.444 -46.740 107.034 1.00 82.81 659 THR A O 1
ATOM 5299 N N . ARG A 1 660 ? -49.794 -45.122 106.254 1.00 81.62 660 ARG A N 1
ATOM 5300 C CA . ARG A 1 660 ? -50.838 -45.330 107.276 1.00 81.62 660 ARG A CA 1
ATOM 5301 C C . ARG A 1 660 ? -51.471 -46.716 107.179 1.00 81.62 660 ARG A C 1
ATOM 5303 O O . ARG A 1 660 ? -51.575 -47.385 108.201 1.00 81.62 660 ARG A O 1
ATOM 5310 N N . VAL A 1 661 ? -51.820 -47.155 105.968 1.00 78.31 661 VAL A N 1
ATOM 5311 C CA . VAL A 1 661 ? -52.398 -48.491 105.724 1.00 78.31 661 VAL A CA 1
ATOM 5312 C C . VAL A 1 661 ? -51.432 -49.597 106.163 1.00 78.31 661 VAL A C 1
ATOM 5314 O O . VAL A 1 661 ? -51.831 -50.543 106.837 1.00 78.31 661 VAL A O 1
ATOM 5317 N N . LEU A 1 662 ? -50.139 -49.463 105.846 1.00 75.94 662 LEU A N 1
ATOM 5318 C CA . LEU A 1 662 ? -49.116 -50.424 106.267 1.00 75.94 662 LEU A CA 1
ATOM 5319 C C . LEU A 1 662 ? -48.936 -50.478 107.788 1.00 75.94 662 LEU A C 1
ATOM 5321 O O . LEU A 1 662 ? -48.792 -51.565 108.344 1.00 75.94 662 LEU A O 1
ATOM 5325 N N . GLU A 1 663 ? -48.954 -49.338 108.478 1.00 77.75 663 GLU A N 1
ATOM 5326 C CA . GLU A 1 663 ? -48.898 -49.312 109.946 1.00 77.75 663 GLU A CA 1
ATOM 5327 C C . GLU A 1 663 ? -50.154 -49.924 110.592 1.00 77.75 663 GLU A C 1
ATOM 5329 O O . GLU A 1 663 ? -50.072 -50.487 111.685 1.00 77.75 663 GLU A O 1
ATOM 5334 N N . GLU A 1 664 ? -51.300 -49.891 109.914 1.00 75.19 664 GLU A N 1
ATOM 5335 C CA . GLU A 1 664 ? -52.526 -50.578 110.334 1.00 75.19 664 GLU A CA 1
ATOM 5336 C C . GLU A 1 664 ? -52.398 -52.103 110.179 1.00 75.19 664 GLU A C 1
ATOM 5338 O O . GLU A 1 664 ? -52.586 -52.842 111.148 1.00 75.19 664 GLU A O 1
ATOM 5343 N N . HIS A 1 665 ? -51.911 -52.573 109.028 1.00 69.81 665 HIS A N 1
ATOM 5344 C CA . HIS A 1 665 ? -51.578 -53.986 108.790 1.00 69.81 665 HIS A CA 1
ATOM 5345 C C . HIS A 1 665 ? -50.516 -54.519 109.766 1.00 69.81 665 HIS A C 1
ATOM 5347 O O . HIS A 1 665 ? -50.562 -55.659 110.232 1.00 69.81 665 HIS A O 1
ATOM 5353 N N . LYS A 1 666 ? -49.551 -53.678 110.143 1.00 70.19 666 LYS A N 1
ATOM 5354 C CA . LYS A 1 666 ? -48.530 -54.012 111.142 1.00 70.19 666 LYS A CA 1
ATOM 5355 C C . LYS A 1 666 ? -49.115 -54.164 112.549 1.00 70.19 666 LYS A C 1
ATOM 5357 O O . LYS A 1 666 ? -48.553 -54.909 113.353 1.00 70.19 666 LYS A O 1
ATOM 5362 N N . ARG A 1 667 ? -50.230 -53.493 112.872 1.00 68.19 667 ARG A N 1
ATOM 5363 C CA . ARG A 1 667 ? -50.975 -53.739 114.121 1.00 68.19 667 ARG A CA 1
ATOM 5364 C C . ARG A 1 667 ? -51.719 -55.070 114.072 1.00 68.19 667 ARG A C 1
ATOM 5366 O O . ARG A 1 667 ? -51.680 -55.777 115.073 1.00 68.19 667 ARG A O 1
ATOM 5373 N N . GLU A 1 668 ? -52.296 -55.451 112.934 1.00 60.12 668 GLU A N 1
ATOM 5374 C CA . GLU A 1 668 ? -52.929 -56.771 112.757 1.00 60.12 668 GLU A CA 1
ATOM 5375 C C . GLU A 1 668 ? -51.914 -57.917 112.892 1.00 60.12 668 GLU A C 1
ATOM 5377 O O . GLU A 1 668 ? -52.161 -58.908 113.580 1.00 60.12 668 GLU A O 1
ATOM 5382 N N . LEU A 1 669 ? -50.707 -57.747 112.342 1.00 54.00 669 LEU A N 1
ATOM 5383 C CA . LEU A 1 669 ? -49.633 -58.740 112.453 1.00 54.00 669 LEU A CA 1
ATOM 5384 C C . LEU A 1 669 ? -49.109 -58.939 113.891 1.00 54.00 669 LEU A C 1
ATOM 5386 O O . LEU A 1 669 ? -48.519 -59.979 114.184 1.00 54.00 669 LEU A O 1
ATOM 5390 N N . LYS A 1 670 ? -49.354 -58.003 114.823 1.00 53.59 670 LYS A N 1
ATOM 5391 C CA . LYS A 1 670 ? -48.995 -58.165 116.248 1.00 53.59 670 LYS A CA 1
ATOM 5392 C C . LYS A 1 670 ? -49.895 -59.156 117.005 1.00 53.59 670 LYS A C 1
ATOM 5394 O O . LYS A 1 670 ? -49.541 -59.535 118.120 1.00 53.59 670 LYS A O 1
ATOM 5399 N N . CYS A 1 671 ? -51.007 -59.614 116.423 1.00 47.38 671 CYS A N 1
ATOM 5400 C CA . CYS A 1 671 ? -51.876 -60.640 117.017 1.00 47.38 671 CYS A CA 1
ATOM 5401 C C . CYS A 1 671 ? -51.350 -62.079 116.844 1.00 47.38 671 CYS A C 1
ATOM 5403 O O . CYS A 1 671 ? -51.892 -63.007 117.446 1.00 47.38 671 CYS A O 1
ATOM 5405 N N . PHE A 1 672 ? -50.271 -62.286 116.082 1.00 42.22 672 PHE A N 1
ATOM 5406 C CA . PHE A 1 672 ? -49.671 -63.605 115.884 1.00 42.22 672 PHE A CA 1
ATOM 5407 C C . PHE A 1 672 ? -48.601 -63.901 116.949 1.00 42.22 672 PHE A C 1
ATOM 5409 O O . PHE A 1 672 ? -47.543 -63.270 117.002 1.00 42.22 672 PHE A O 1
ATOM 5416 N N . ARG A 1 673 ? -48.871 -64.887 117.819 1.00 38.81 673 ARG A N 1
ATOM 5417 C CA . ARG A 1 673 ? -47.893 -65.415 118.787 1.00 38.81 673 ARG A CA 1
ATOM 5418 C C . ARG A 1 673 ? -46.772 -66.160 118.056 1.00 38.81 673 ARG A C 1
ATOM 5420 O O . ARG A 1 673 ? -47.030 -67.067 117.270 1.00 38.81 673 ARG A O 1
ATOM 5427 N N . ARG A 1 674 ? -45.523 -65.800 118.369 1.00 39.19 674 ARG A N 1
ATOM 5428 C CA . ARG A 1 674 ? -44.305 -66.481 117.903 1.00 39.19 674 ARG A CA 1
ATOM 5429 C C . ARG A 1 674 ? -44.297 -67.953 118.328 1.00 39.19 674 ARG A C 1
ATOM 5431 O O . ARG A 1 674 ? -44.388 -68.251 119.517 1.00 39.19 674 ARG A O 1
ATOM 5438 N N . VAL A 1 675 ? -44.101 -68.843 117.358 1.00 40.22 675 VAL A N 1
ATOM 5439 C CA . VAL A 1 675 ? -43.646 -70.221 117.584 1.00 40.22 675 VAL A CA 1
ATOM 5440 C C . VAL A 1 675 ? -42.171 -70.159 118.032 1.00 40.22 675 VAL A C 1
ATOM 5442 O O . VAL A 1 675 ? -41.384 -69.467 117.379 1.00 40.22 675 VAL A O 1
ATOM 5445 N N . PRO A 1 676 ? -41.773 -70.797 119.148 1.00 33.00 676 PRO A N 1
ATOM 5446 C CA . PRO A 1 676 ? -40.388 -70.787 119.621 1.00 33.00 676 PRO A CA 1
ATOM 5447 C C . PRO A 1 676 ? -39.491 -71.611 118.689 1.00 33.00 676 PRO A C 1
ATOM 5449 O O . PRO A 1 676 ? -39.851 -72.738 118.361 1.00 33.00 676 PRO A O 1
ATOM 5452 N N . GLY A 1 677 ? -38.312 -71.096 118.320 1.00 38.97 677 GLY A N 1
ATOM 5453 C CA . GLY A 1 677 ? -37.234 -71.962 117.815 1.00 38.97 677 GLY A CA 1
ATOM 5454 C C . GLY A 1 677 ? -36.503 -71.575 116.529 1.00 38.97 677 GLY A C 1
ATOM 5455 O O . GLY A 1 677 ? -35.883 -72.456 115.948 1.00 38.97 677 GLY A O 1
ATOM 5456 N N . ILE A 1 678 ? -36.501 -70.315 116.076 1.00 37.72 678 ILE A N 1
ATOM 5457 C CA . ILE A 1 678 ? -35.579 -69.894 115.001 1.00 37.72 678 ILE A CA 1
ATOM 5458 C C . ILE A 1 678 ? -34.898 -68.581 115.391 1.00 37.72 678 ILE A C 1
ATOM 5460 O O . ILE A 1 678 ? -35.524 -67.522 115.456 1.00 37.72 678 ILE A O 1
ATOM 5464 N N . HIS A 1 679 ? -33.606 -68.683 115.700 1.00 39.19 679 HIS A N 1
ATOM 5465 C CA . HIS A 1 679 ? -32.723 -67.569 116.014 1.00 39.19 679 HIS A CA 1
ATOM 5466 C C . HIS A 1 679 ? -32.006 -67.069 114.753 1.00 39.19 679 HIS A C 1
ATOM 5468 O O . HIS A 1 679 ? -31.520 -67.861 113.956 1.00 39.19 679 HIS A O 1
ATOM 5474 N N . ASN A 1 680 ? -31.867 -65.741 114.696 1.00 43.66 680 ASN A N 1
ATOM 5475 C CA . ASN A 1 680 ? -30.883 -64.953 113.949 1.00 43.66 680 ASN A CA 1
ATOM 5476 C C . ASN A 1 680 ? -31.050 -64.840 112.425 1.00 43.66 680 ASN A C 1
ATOM 5478 O O . ASN A 1 680 ? -30.593 -65.683 111.666 1.00 43.66 680 ASN A O 1
ATOM 5482 N N . PHE A 1 681 ? -31.531 -63.670 111.990 1.00 39.88 681 PHE A N 1
ATOM 5483 C CA . PHE A 1 681 ? -31.138 -63.095 110.705 1.00 39.88 681 PHE A CA 1
ATOM 5484 C C . PHE A 1 681 ? -30.590 -61.680 110.905 1.00 39.88 681 PHE A C 1
ATOM 5486 O O . PHE A 1 681 ? -31.287 -60.802 111.405 1.00 39.88 681 PHE A O 1
ATOM 5493 N N . GLY A 1 682 ? -29.317 -61.529 110.528 1.00 42.16 682 GLY A N 1
ATOM 5494 C CA . GLY A 1 682 ? -28.718 -60.367 109.867 1.00 42.16 682 GLY A CA 1
ATOM 5495 C C . GLY A 1 682 ? -28.895 -58.990 110.500 1.00 42.16 682 GLY A C 1
ATOM 5496 O O . GLY A 1 682 ? -29.952 -58.372 110.422 1.00 42.16 682 GLY A O 1
ATOM 5497 N N . LYS A 1 683 ? -27.797 -58.443 111.019 1.00 45.94 683 LYS A N 1
ATOM 5498 C CA . LYS A 1 683 ? -27.672 -57.027 111.377 1.00 45.94 683 LYS A CA 1
ATOM 5499 C C . LYS A 1 683 ? -27.739 -56.181 110.092 1.00 45.94 683 LYS A C 1
ATOM 5501 O O . LYS A 1 683 ? -26.892 -56.340 109.221 1.00 45.94 683 LYS A O 1
ATOM 5506 N N . ILE A 1 684 ? -28.729 -55.296 109.980 1.00 49.44 684 ILE A N 1
ATOM 5507 C CA . ILE A 1 684 ? -28.845 -54.317 108.885 1.00 49.44 684 ILE A CA 1
ATOM 5508 C C . ILE A 1 684 ? -27.798 -53.219 109.126 1.00 49.44 684 ILE A C 1
ATOM 5510 O O . ILE A 1 684 ? -27.834 -52.552 110.161 1.00 49.44 684 ILE A O 1
ATOM 5514 N N . THR A 1 685 ? -26.848 -53.036 108.211 1.00 46.75 685 THR A N 1
ATOM 5515 C CA . THR A 1 685 ? -25.887 -51.923 108.245 1.00 46.75 685 THR A CA 1
ATOM 5516 C C . THR A 1 685 ? -26.548 -50.643 107.719 1.00 46.75 685 THR A C 1
ATOM 5518 O O . THR A 1 685 ? -27.136 -50.613 106.645 1.00 46.75 685 THR A O 1
ATOM 5521 N N . THR A 1 686 ? -26.491 -49.567 108.506 1.00 52.41 686 THR A N 1
ATOM 5522 C CA . THR A 1 686 ? -27.269 -48.325 108.327 1.00 52.41 686 THR A CA 1
ATOM 5523 C C . THR A 1 686 ? -26.627 -47.272 107.421 1.00 52.41 686 THR A C 1
ATOM 5525 O O . THR A 1 686 ? -26.835 -46.081 107.636 1.00 52.41 686 THR A O 1
ATOM 5528 N N . THR A 1 687 ? -25.861 -47.642 106.399 1.00 54.62 687 THR A N 1
ATOM 5529 C CA . THR A 1 687 ? -25.203 -46.632 105.553 1.00 54.62 687 THR A CA 1
ATOM 5530 C C . THR A 1 687 ? -25.238 -47.012 104.075 1.00 54.62 687 THR A C 1
ATOM 5532 O O . THR A 1 687 ? -24.519 -47.894 103.622 1.00 54.62 687 THR A O 1
ATOM 5535 N N . THR A 1 688 ? -26.081 -46.273 103.348 1.00 52.66 688 THR A N 1
ATOM 5536 C CA . THR A 1 688 ? -26.098 -45.975 101.900 1.00 52.66 688 THR A CA 1
ATOM 5537 C C . THR A 1 688 ? -26.927 -46.776 100.886 1.00 52.66 688 THR A C 1
ATOM 5539 O O . THR A 1 688 ? -27.175 -46.196 99.837 1.00 52.66 688 THR A O 1
ATOM 5542 N N . ASP A 1 689 ? -27.511 -47.951 101.161 1.00 46.03 689 ASP A N 1
ATOM 5543 C CA . ASP A 1 689 ? -28.568 -48.480 100.261 1.00 46.03 689 ASP A CA 1
ATOM 5544 C C . ASP A 1 689 ? -29.451 -49.576 100.912 1.00 46.03 689 ASP A C 1
ATOM 5546 O O . ASP A 1 689 ? -28.959 -50.669 101.195 1.00 46.03 689 ASP A O 1
ATOM 5550 N N . PRO A 1 690 ? -30.756 -49.352 101.176 1.00 52.16 690 PRO A N 1
ATOM 5551 C CA . PRO A 1 690 ? -31.611 -50.324 101.871 1.00 52.16 690 PRO A CA 1
ATOM 5552 C C . PRO A 1 690 ? -32.052 -51.531 101.017 1.00 52.16 690 PRO A C 1
ATOM 5554 O O . PRO A 1 690 ? -32.826 -52.358 101.499 1.00 52.16 690 PRO A O 1
ATOM 5557 N N . LYS A 1 691 ? -31.598 -51.657 99.761 1.00 54.12 691 LYS A N 1
ATOM 5558 C CA . LYS A 1 691 ? -31.986 -52.759 98.855 1.00 54.12 691 LYS A CA 1
ATOM 5559 C C . LYS A 1 691 ? -30.943 -53.869 98.702 1.00 54.12 691 LYS A C 1
ATOM 5561 O O . LYS A 1 691 ? -31.232 -54.872 98.051 1.00 54.12 691 LYS A O 1
ATOM 5566 N N . VAL A 1 692 ? -29.769 -53.742 99.321 1.00 49.88 692 VAL A N 1
ATOM 5567 C CA . VAL A 1 692 ? -28.707 -54.754 99.237 1.00 49.88 692 VAL A CA 1
ATOM 5568 C C . VAL A 1 692 ? -28.595 -55.494 100.568 1.00 49.88 692 VAL A C 1
ATOM 5570 O O . VAL A 1 692 ? -28.015 -55.008 101.532 1.00 49.88 692 VAL A O 1
ATOM 5573 N N . ILE A 1 693 ? -29.169 -56.697 100.622 1.00 44.56 693 ILE A N 1
ATOM 5574 C CA . ILE A 1 693 ? -28.902 -57.657 101.697 1.00 44.56 693 ILE A CA 1
ATOM 5575 C C . ILE A 1 693 ? -27.556 -58.306 101.378 1.00 44.56 693 ILE A C 1
ATOM 5577 O O . ILE A 1 693 ? -27.451 -59.061 100.409 1.00 44.56 693 ILE A O 1
ATOM 5581 N N . ASP A 1 694 ? -26.536 -58.013 102.180 1.00 44.69 694 ASP A N 1
ATOM 5582 C CA . ASP A 1 694 ? -25.246 -58.691 102.100 1.00 44.69 694 ASP A CA 1
ATOM 5583 C C . ASP A 1 694 ? -25.409 -60.165 102.509 1.00 44.69 694 ASP A C 1
ATOM 5585 O O . ASP A 1 694 ? -25.548 -60.513 103.684 1.00 44.69 694 ASP A O 1
ATOM 5589 N N . LYS A 1 695 ? -25.442 -61.044 101.503 1.00 47.09 695 LYS A N 1
ATOM 5590 C CA . LYS A 1 695 ? -25.589 -62.498 101.658 1.00 47.09 695 LYS A CA 1
ATOM 5591 C C . LYS A 1 695 ? -24.271 -63.203 102.013 1.00 47.09 695 LYS A C 1
ATOM 5593 O O . LYS A 1 695 ? -24.259 -64.427 102.093 1.00 47.09 695 LYS A O 1
ATOM 5598 N N . THR A 1 696 ? -23.171 -62.479 102.241 1.00 46.72 696 THR A N 1
ATOM 5599 C CA . THR A 1 696 ? -21.854 -63.092 102.513 1.00 46.72 696 THR A CA 1
ATOM 5600 C C . THR A 1 696 ? -21.650 -63.552 103.960 1.00 46.72 696 THR A C 1
ATOM 5602 O O . THR A 1 696 ? -20.660 -64.216 104.258 1.00 46.72 696 THR A O 1
ATOM 5605 N N . SER A 1 697 ? -22.598 -63.290 104.865 1.00 44.00 697 SER A N 1
ATOM 5606 C CA . SER A 1 697 ? -22.476 -63.623 106.294 1.00 44.00 697 SER A CA 1
ATOM 5607 C C . SER A 1 697 ? -23.494 -64.652 106.809 1.00 44.00 697 SER A C 1
ATOM 5609 O O . SER A 1 697 ? -23.905 -64.594 107.968 1.00 44.00 697 SER A O 1
ATOM 5611 N N . CYS A 1 698 ? -23.879 -65.647 105.998 1.00 34.97 698 CYS A N 1
ATOM 5612 C CA . CYS A 1 698 ? -24.554 -66.841 106.527 1.00 34.97 698 CYS A CA 1
ATOM 5613 C C . CYS A 1 698 ? -24.034 -68.146 105.891 1.00 34.97 698 CYS A C 1
ATOM 5615 O O . CYS A 1 698 ? -24.637 -68.723 104.995 1.00 34.97 698 CYS A O 1
ATOM 5617 N N . THR A 1 699 ? -22.847 -68.509 106.400 1.00 42.53 699 THR A N 1
ATOM 5618 C CA . THR A 1 699 ? -22.265 -69.826 106.749 1.00 42.53 699 THR A CA 1
ATOM 5619 C C . THR A 1 699 ? -22.307 -70.999 105.767 1.00 42.53 699 THR A C 1
ATOM 5621 O O . THR A 1 699 ? -23.382 -71.471 105.441 1.00 42.53 699 THR A O 1
ATOM 5624 N N . TYR A 1 700 ? -21.144 -71.619 105.514 1.00 35.56 700 TYR A N 1
ATOM 5625 C CA . TYR A 1 700 ? -20.935 -73.045 105.823 1.00 35.56 700 TYR A CA 1
ATOM 5626 C C . TYR A 1 700 ? -19.446 -73.308 106.096 1.00 35.56 700 TYR A C 1
ATOM 5628 O O . TYR A 1 700 ? -18.604 -73.236 105.207 1.00 35.56 700 TYR A O 1
ATOM 5636 N N . SER A 1 701 ? -19.121 -73.601 107.354 1.00 37.00 701 SER A N 1
ATOM 5637 C CA . SER A 1 701 ? -17.845 -74.191 107.749 1.00 37.00 701 SER A CA 1
ATOM 5638 C C . SER A 1 701 ? -17.807 -75.648 107.279 1.00 37.00 701 SER A C 1
ATOM 5640 O O . SER A 1 701 ? -18.496 -76.493 107.850 1.00 37.00 701 SER A O 1
ATOM 5642 N N . ALA A 1 702 ? -17.007 -75.945 106.258 1.00 35.28 702 ALA A N 1
ATOM 5643 C CA . ALA A 1 702 ? -16.545 -77.299 105.979 1.00 35.28 702 ALA A CA 1
ATOM 5644 C C . ALA A 1 702 ? -15.114 -77.434 106.519 1.00 35.28 702 ALA A C 1
ATOM 5646 O O . ALA A 1 702 ? -14.237 -76.632 106.199 1.00 35.28 702 ALA A O 1
ATOM 5647 N N . ASN A 1 703 ? -14.935 -78.410 107.407 1.00 33.28 703 ASN A N 1
ATOM 5648 C CA . ASN A 1 703 ? -13.701 -78.740 108.115 1.00 33.28 703 ASN A CA 1
ATOM 5649 C C . ASN A 1 703 ? -12.587 -79.191 107.130 1.00 33.28 703 ASN A C 1
ATOM 5651 O O . ASN A 1 703 ? -12.908 -79.717 106.061 1.00 33.28 703 ASN A O 1
ATOM 5655 N N . PRO A 1 704 ? -11.296 -79.015 107.470 1.00 44.62 704 PRO A N 1
ATOM 5656 C CA . PRO A 1 704 ? -10.193 -78.936 106.525 1.00 44.62 704 PRO A CA 1
ATOM 5657 C C . PRO A 1 704 ? -9.356 -80.220 106.472 1.00 44.62 704 PRO A C 1
ATOM 5659 O O . PRO A 1 704 ? -8.229 -80.216 106.931 1.00 44.62 704 PRO A O 1
ATOM 5662 N N . GLU A 1 705 ? -9.841 -81.306 105.879 1.00 39.31 705 GLU A N 1
ATOM 5663 C CA . GLU A 1 705 ? -8.959 -82.408 105.456 1.00 39.31 705 GLU A CA 1
ATOM 5664 C C . GLU A 1 705 ? -9.560 -83.102 104.239 1.00 39.31 705 GLU A C 1
ATOM 5666 O O . GLU A 1 705 ? -10.306 -84.059 104.377 1.00 39.31 705 GLU A O 1
ATOM 5671 N N . HIS A 1 706 ? -9.265 -82.604 103.038 1.00 37.62 706 HIS A N 1
ATOM 5672 C CA . HIS A 1 706 ? -9.201 -83.448 101.844 1.00 37.62 706 HIS A CA 1
ATOM 5673 C C . HIS A 1 706 ? -8.449 -82.721 100.721 1.00 37.62 706 HIS A C 1
ATOM 5675 O O . HIS A 1 706 ? -8.940 -81.789 100.087 1.00 37.62 706 HIS A O 1
ATOM 5681 N N . HIS A 1 707 ? -7.217 -83.176 100.491 1.00 36.72 707 HIS A N 1
ATOM 5682 C CA . HIS A 1 707 ? -6.464 -82.964 99.262 1.00 36.72 707 HIS A CA 1
ATOM 5683 C C . HIS A 1 707 ? -7.243 -83.513 98.052 1.00 36.72 707 HIS A C 1
ATOM 5685 O O . HIS A 1 707 ? -7.776 -84.616 98.122 1.00 36.72 707 HIS A O 1
ATOM 5691 N N . PHE A 1 708 ? -7.255 -82.814 96.917 1.00 32.12 708 PHE A N 1
ATOM 5692 C CA . PHE A 1 708 ? -6.372 -83.082 95.769 1.00 32.12 708 PHE A CA 1
ATOM 5693 C C . PHE A 1 708 ? -6.665 -82.068 94.626 1.00 32.12 708 PHE A C 1
ATOM 5695 O O . PHE A 1 708 ? -7.704 -81.409 94.632 1.00 32.12 708 PHE A O 1
ATOM 5702 N N . PRO A 1 709 ? -5.711 -81.873 93.697 1.00 43.97 709 PRO A N 1
ATOM 5703 C CA . PRO A 1 709 ? -5.491 -80.671 92.904 1.00 43.97 709 PRO A CA 1
ATOM 5704 C C . PRO A 1 709 ? -5.828 -80.852 91.410 1.00 43.97 709 PRO A C 1
ATOM 5706 O O . PRO A 1 709 ? -6.222 -81.925 90.965 1.00 43.97 709 PRO A O 1
ATOM 5709 N N . ASN A 1 710 ? -5.513 -79.802 90.643 1.00 37.09 710 ASN A N 1
ATOM 5710 C CA . ASN A 1 710 ? -5.456 -79.700 89.179 1.00 37.09 710 ASN A CA 1
ATOM 5711 C C . ASN A 1 710 ? -6.796 -79.447 88.474 1.00 37.09 710 ASN A C 1
ATOM 5713 O O . ASN A 1 710 ? -7.523 -80.378 88.174 1.00 37.09 710 ASN A O 1
ATOM 5717 N N . HIS A 1 711 ? -7.021 -78.207 88.028 1.00 36.19 711 HIS A N 1
ATOM 5718 C CA . HIS A 1 711 ? -7.199 -77.967 86.593 1.00 36.19 711 HIS A CA 1
ATOM 5719 C C . HIS A 1 711 ? -6.821 -76.531 86.205 1.00 36.19 711 HIS A C 1
ATOM 5721 O O . HIS A 1 711 ? -6.926 -75.577 86.969 1.00 36.19 711 HIS A O 1
ATOM 5727 N N . ARG A 1 712 ? -6.233 -76.461 85.014 1.00 37.22 712 ARG A N 1
ATOM 5728 C CA . ARG A 1 712 ? -5.336 -75.436 84.485 1.00 37.22 712 ARG A CA 1
ATOM 5729 C C . ARG A 1 712 ? -6.017 -74.117 84.120 1.00 37.22 712 ARG A C 1
ATOM 5731 O O . ARG A 1 712 ? -7.127 -74.090 83.604 1.00 37.22 712 ARG A O 1
ATOM 5738 N N . ARG A 1 713 ? -5.222 -73.050 84.249 1.00 42.59 713 ARG A N 1
ATOM 5739 C CA . ARG A 1 713 ? -5.352 -71.771 83.538 1.00 42.59 713 ARG A CA 1
ATOM 5740 C C . ARG A 1 713 ? -5.467 -71.982 82.022 1.00 42.59 713 ARG A C 1
ATOM 5742 O O . ARG A 1 713 ? -4.672 -72.721 81.444 1.00 42.59 713 ARG A O 1
ATOM 5749 N N . GLY A 1 714 ? -6.370 -71.236 81.393 1.00 34.56 714 GLY A N 1
ATOM 5750 C CA . GLY A 1 714 ? -6.401 -70.982 79.954 1.00 34.56 714 GLY A CA 1
ATOM 5751 C C . GLY A 1 714 ? -6.802 -69.528 79.707 1.00 34.56 714 GLY A C 1
ATOM 5752 O O . GLY A 1 714 ? -7.893 -69.113 80.076 1.00 34.56 714 GLY A O 1
ATOM 5753 N N . ASN A 1 715 ? -5.877 -68.755 79.143 1.00 48.81 715 ASN A N 1
ATOM 5754 C CA . ASN A 1 715 ? -5.952 -67.316 78.893 1.00 48.81 715 ASN A CA 1
ATOM 5755 C C . ASN A 1 715 ? -7.009 -66.933 77.839 1.00 48.81 715 ASN A C 1
ATOM 5757 O O . ASN A 1 715 ? -6.821 -67.317 76.687 1.00 48.81 715 ASN A O 1
ATOM 5761 N N . ARG A 1 716 ? -7.999 -66.087 78.186 1.00 37.69 716 ARG A N 1
ATOM 5762 C CA . ARG A 1 716 ? -8.602 -65.028 77.329 1.00 37.69 716 ARG A CA 1
ATOM 5763 C C . ARG A 1 716 ? -9.263 -63.933 78.207 1.00 37.69 716 ARG A C 1
ATOM 5765 O O . ARG A 1 716 ? -9.996 -64.303 79.120 1.00 37.69 716 ARG A O 1
ATOM 5772 N N . PRO A 1 717 ? -9.029 -62.624 77.969 1.00 40.62 717 PRO A N 1
ATOM 5773 C CA . PRO A 1 717 ? -9.728 -61.510 78.632 1.00 40.62 717 PRO A CA 1
ATOM 5774 C C . PRO A 1 717 ? -10.793 -60.879 77.684 1.00 40.62 717 PRO A C 1
ATOM 5776 O O . PRO A 1 717 ? -10.969 -61.379 76.575 1.00 40.62 717 PRO A O 1
ATOM 5779 N N . PRO A 1 718 ? -11.511 -59.799 78.053 1.00 45.50 718 PRO A N 1
ATOM 5780 C CA . PRO A 1 718 ? -12.745 -59.817 78.836 1.00 45.50 718 PRO A CA 1
ATOM 5781 C C . PRO A 1 718 ? -13.980 -59.277 78.065 1.00 45.50 718 PRO A C 1
ATOM 5783 O O . PRO A 1 718 ? -13.879 -58.382 77.236 1.00 45.50 718 PRO A O 1
ATOM 5786 N N . THR A 1 719 ? -15.153 -59.825 78.402 1.00 43.47 719 THR A N 1
ATOM 5787 C CA . THR A 1 719 ? -16.510 -59.226 78.382 1.00 43.47 719 THR A CA 1
ATOM 5788 C C . THR A 1 719 ? -16.876 -58.159 77.332 1.00 43.47 719 THR A C 1
ATOM 5790 O O . THR A 1 719 ? -16.560 -56.981 77.491 1.00 43.47 719 THR A O 1
ATOM 5793 N N . GLN A 1 720 ? -17.761 -58.542 76.404 1.00 33.97 720 GLN A N 1
ATOM 5794 C CA . GLN A 1 720 ? -18.802 -57.666 75.852 1.00 33.97 720 GLN A CA 1
ATOM 5795 C C . GLN A 1 720 ? -20.168 -58.343 76.020 1.00 33.97 720 GLN A C 1
ATOM 5797 O O . GLN A 1 720 ? -20.346 -59.503 75.655 1.00 33.97 720 GLN A O 1
ATOM 5802 N N . MET A 1 721 ? -21.110 -57.612 76.618 1.00 33.81 721 MET A N 1
ATOM 5803 C CA . MET A 1 721 ? -22.506 -58.004 76.806 1.00 33.81 721 MET A CA 1
ATOM 5804 C C . MET A 1 721 ? -23.326 -57.484 75.609 1.00 33.81 721 MET A C 1
ATOM 5806 O O . MET A 1 721 ? -23.300 -56.275 75.374 1.00 33.81 721 MET A O 1
ATOM 5810 N N . PRO A 1 722 ? -24.047 -58.336 74.858 1.00 38.88 722 PRO A N 1
ATOM 5811 C CA . PRO A 1 722 ? -24.916 -57.887 73.772 1.00 38.88 722 PRO A CA 1
ATOM 5812 C C . PRO A 1 722 ? -26.246 -57.343 74.305 1.00 38.88 722 PRO A C 1
ATOM 5814 O O . PRO A 1 722 ? -26.907 -57.977 75.130 1.00 38.88 722 PRO A O 1
ATOM 5817 N N . LEU A 1 723 ? -26.647 -56.177 73.804 1.00 41.81 723 LEU A N 1
ATOM 5818 C CA . LEU A 1 723 ? -27.975 -55.604 73.990 1.00 41.81 723 LEU A CA 1
ATOM 5819 C C . LEU A 1 723 ? -28.858 -56.006 72.803 1.00 41.81 723 LEU A C 1
ATOM 5821 O O . LEU A 1 723 ? -28.608 -55.505 71.715 1.00 41.81 723 LEU A O 1
ATOM 5825 N N . MET A 1 724 ? -29.905 -56.801 73.091 1.00 41.94 724 MET A N 1
ATOM 5826 C CA . MET A 1 724 ? -31.255 -56.741 72.479 1.00 41.94 724 MET A CA 1
ATOM 5827 C C . MET A 1 724 ? -31.355 -57.086 70.966 1.00 41.94 724 MET A C 1
ATOM 5829 O O . MET A 1 724 ? -30.512 -56.696 70.178 1.00 41.94 724 MET A O 1
ATOM 5833 N N . VAL A 1 725 ? -32.350 -57.780 70.409 1.00 46.62 725 VAL A N 1
ATOM 5834 C CA . VAL A 1 725 ? -33.576 -58.494 70.814 1.00 46.62 725 VAL A CA 1
ATOM 5835 C C . VAL A 1 725 ? -33.761 -59.529 69.701 1.00 46.62 725 VAL A C 1
ATOM 5837 O O . VAL A 1 725 ? -33.671 -59.123 68.552 1.00 46.62 725 VAL A O 1
ATOM 5840 N N . ASP A 1 726 ? -33.937 -60.814 70.025 1.00 43.12 726 ASP A N 1
ATOM 5841 C CA . ASP A 1 726 ? -34.801 -61.761 69.272 1.00 43.12 726 ASP A CA 1
ATOM 5842 C C . ASP A 1 726 ? -34.673 -63.233 69.722 1.00 43.12 726 ASP A C 1
ATOM 5844 O O . ASP A 1 726 ? -35.446 -64.080 69.284 1.00 43.12 726 ASP A O 1
ATOM 5848 N N . GLU A 1 727 ? -33.818 -63.572 70.696 1.00 45.69 727 GLU A N 1
ATOM 5849 C CA . GLU A 1 727 ? -33.651 -64.976 71.133 1.00 45.69 727 GLU A CA 1
ATOM 5850 C C . GLU A 1 727 ? -33.822 -65.225 72.645 1.00 45.69 727 GLU A C 1
ATOM 5852 O O . GLU A 1 727 ? -33.091 -66.003 73.250 1.00 45.69 727 GLU A O 1
ATOM 5857 N N . TYR A 1 728 ? -34.835 -64.625 73.283 1.00 42.22 728 TYR A N 1
ATOM 5858 C CA . TYR A 1 728 ? -35.217 -64.977 74.669 1.00 42.22 728 TYR A CA 1
ATOM 5859 C C . TYR A 1 728 ? -36.440 -65.902 74.788 1.00 42.22 728 TYR A C 1
ATOM 5861 O O . TYR A 1 728 ? -36.830 -66.276 75.894 1.00 42.22 728 TYR A O 1
ATOM 5869 N N . ASN A 1 729 ? -37.010 -66.356 73.669 1.00 43.41 729 ASN A N 1
ATOM 5870 C CA . ASN A 1 729 ? -38.234 -67.166 73.677 1.00 43.41 729 ASN A CA 1
ATOM 5871 C C . ASN A 1 729 ? -38.046 -68.675 73.926 1.00 43.41 729 ASN A C 1
ATOM 5873 O O . ASN A 1 729 ? -39.036 -69.401 73.893 1.00 43.41 729 ASN A O 1
ATOM 5877 N N . ASN A 1 730 ? -36.837 -69.176 74.221 1.00 49.31 730 ASN A N 1
ATOM 5878 C CA . ASN A 1 730 ? -36.611 -70.632 74.266 1.00 49.31 730 ASN A CA 1
ATOM 5879 C C . ASN A 1 730 ? -35.840 -71.217 75.462 1.00 49.31 730 ASN A C 1
ATOM 5881 O O . ASN A 1 730 ? -35.528 -72.402 75.439 1.00 49.31 730 ASN A O 1
ATOM 5885 N N . LEU A 1 731 ? -35.613 -70.474 76.552 1.00 43.62 731 LEU A N 1
ATOM 5886 C CA . LEU A 1 731 ? -34.925 -71.025 77.742 1.00 43.62 731 LEU A CA 1
ATOM 5887 C C . LEU A 1 731 ? -35.746 -71.044 79.044 1.00 43.62 731 LEU A C 1
ATOM 5889 O O . LEU A 1 731 ? -35.288 -71.586 80.045 1.00 43.62 731 LEU A O 1
ATOM 5893 N N . GLY A 1 732 ? -36.995 -70.564 79.029 1.00 46.75 732 GLY A N 1
ATOM 5894 C CA . GLY A 1 732 ? -37.914 -70.654 80.178 1.00 46.75 732 GLY A CA 1
ATOM 5895 C C . GLY A 1 732 ? -38.821 -71.895 80.203 1.00 46.75 732 GLY A C 1
ATOM 5896 O O . GLY A 1 732 ? -39.367 -72.233 81.249 1.00 46.75 732 GLY A O 1
ATOM 5897 N N . LYS A 1 733 ? -38.983 -72.604 79.074 1.00 43.22 733 LYS A N 1
ATOM 5898 C CA . LYS A 1 733 ? -39.978 -73.689 78.926 1.00 43.22 733 LYS A CA 1
ATOM 5899 C C . LYS A 1 733 ? -39.480 -75.101 79.264 1.00 43.22 733 LYS A C 1
ATOM 5901 O O . LYS A 1 733 ? -40.307 -75.997 79.379 1.00 43.22 733 LYS A O 1
ATOM 5906 N N . GLN A 1 734 ? -38.177 -75.324 79.458 1.00 45.22 734 GLN A N 1
ATOM 5907 C CA . GLN A 1 734 ? -37.635 -76.682 79.666 1.00 45.22 734 GLN A CA 1
ATOM 5908 C C . GLN A 1 734 ? -37.257 -77.033 81.115 1.00 45.22 734 GLN A C 1
ATOM 5910 O O . GLN A 1 734 ? -36.968 -78.193 81.381 1.00 45.22 734 GLN A O 1
ATOM 5915 N N . ASN A 1 735 ? -37.352 -76.097 82.069 1.00 43.22 735 ASN A N 1
ATOM 5916 C CA . ASN A 1 735 ? -37.002 -76.353 83.477 1.00 43.22 735 ASN A CA 1
ATOM 5917 C C . ASN A 1 735 ? -38.174 -76.241 84.472 1.00 43.22 735 ASN A C 1
ATOM 5919 O O . ASN A 1 735 ? -37.934 -76.151 85.665 1.00 43.22 735 ASN A O 1
ATOM 5923 N N . GLY A 1 736 ? -39.435 -76.286 84.027 1.00 47.97 736 GLY A N 1
ATOM 5924 C CA . GLY A 1 736 ? -40.564 -76.685 84.889 1.00 47.97 736 GLY A CA 1
ATOM 5925 C C . GLY A 1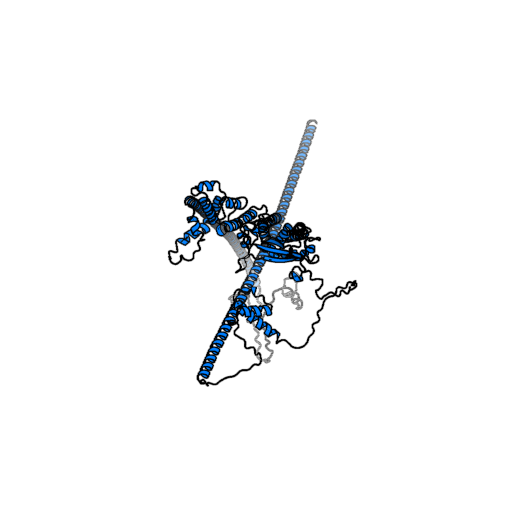 736 ? -40.880 -75.838 86.137 1.00 47.97 736 GLY A C 1
ATOM 5926 O O . GLY A 1 736 ? -41.449 -76.381 87.079 1.00 47.97 736 GLY A O 1
ATOM 5927 N N . TYR A 1 737 ? -40.568 -74.536 86.164 1.00 41.84 737 TYR A N 1
ATOM 5928 C CA . TYR A 1 737 ? -40.808 -73.674 87.341 1.00 41.84 737 TYR A CA 1
ATOM 5929 C C . TYR A 1 737 ? -41.598 -72.386 87.059 1.00 41.84 737 TYR A C 1
ATOM 5931 O O . TYR A 1 737 ? -41.397 -71.387 87.746 1.00 41.84 737 TYR A O 1
ATOM 5939 N N . ILE A 1 738 ? -42.486 -72.363 86.057 1.00 43.25 738 ILE A N 1
ATOM 5940 C CA . ILE A 1 738 ? -43.255 -71.153 85.719 1.00 43.25 738 ILE A CA 1
ATOM 5941 C C . ILE A 1 738 ? -44.676 -71.526 85.262 1.00 43.25 738 ILE A C 1
ATOM 5943 O O . ILE A 1 738 ? -44.837 -72.312 84.330 1.00 43.25 738 ILE A O 1
ATOM 5947 N N . TYR A 1 739 ? -45.692 -70.955 85.919 1.00 51.19 739 TYR A N 1
ATOM 5948 C CA . TYR A 1 739 ? -47.098 -70.982 85.498 1.00 51.19 739 TYR A CA 1
ATOM 5949 C C . TYR A 1 739 ? -47.425 -69.636 84.837 1.00 51.19 739 TYR A C 1
ATOM 5951 O O . TYR A 1 739 ? -47.130 -68.591 85.412 1.00 51.19 739 TYR A O 1
ATOM 5959 N N . ASP A 1 740 ? -47.990 -69.668 83.633 1.00 49.91 740 ASP A N 1
ATOM 5960 C CA . ASP A 1 740 ? -48.381 -68.489 82.852 1.00 49.91 740 ASP A CA 1
ATOM 5961 C C . ASP A 1 740 ? -49.851 -68.151 83.154 1.00 49.91 740 ASP A C 1
ATOM 5963 O O . ASP A 1 740 ? -50.725 -69.010 83.019 1.00 49.91 740 ASP A O 1
ATOM 5967 N N . ASP A 1 741 ? -50.127 -66.927 83.610 1.00 56.34 741 ASP A N 1
ATOM 5968 C CA . ASP A 1 741 ? -51.477 -66.460 83.949 1.00 56.34 741 ASP A CA 1
ATOM 5969 C C . ASP A 1 741 ? -52.226 -65.828 82.757 1.00 56.34 741 ASP A C 1
ATOM 5971 O O . ASP A 1 741 ? -53.372 -65.387 82.898 1.00 56.34 741 ASP A O 1
ATOM 5975 N N . GLY A 1 742 ? -51.605 -65.803 81.571 1.00 54.28 742 GLY A N 1
ATOM 5976 C CA . GLY A 1 742 ? -52.192 -65.273 80.344 1.00 54.28 742 GLY A CA 1
ATOM 5977 C C . GLY A 1 742 ? -52.130 -63.748 80.208 1.00 54.28 742 GLY A C 1
ATOM 5978 O O . GLY A 1 742 ? -52.810 -63.207 79.333 1.00 54.28 742 GLY A O 1
ATOM 5979 N N . ARG A 1 743 ? -51.346 -63.034 81.035 1.00 51.38 743 ARG A N 1
ATOM 5980 C CA . ARG A 1 743 ? -51.144 -61.571 80.921 1.00 51.38 743 ARG A CA 1
ATOM 5981 C C . ARG A 1 743 ? -49.683 -61.113 80.842 1.00 51.38 743 ARG A C 1
ATOM 5983 O O . ARG A 1 743 ? -49.443 -59.911 80.761 1.00 51.38 743 ARG A O 1
ATOM 5990 N N . GLY A 1 744 ? -48.723 -62.035 80.772 1.00 52.03 744 GLY A N 1
ATOM 5991 C CA . GLY A 1 744 ? -47.323 -61.717 80.462 1.00 52.03 744 GLY A CA 1
ATOM 5992 C C . GLY A 1 744 ? -46.458 -61.268 81.647 1.00 52.03 744 GLY A C 1
ATOM 5993 O O . GLY A 1 744 ? -45.358 -60.769 81.418 1.00 52.03 744 GLY A O 1
ATOM 5994 N N . GLU A 1 745 ? -46.897 -61.474 82.894 1.00 46.69 745 GLU A N 1
ATOM 5995 C CA . GLU A 1 745 ? -46.066 -61.282 84.093 1.00 46.69 745 GLU A CA 1
ATOM 5996 C C . GLU A 1 745 ? -45.732 -62.629 84.768 1.00 46.69 745 GLU A C 1
ATOM 5998 O O . GLU A 1 745 ? -46.580 -63.502 84.925 1.00 46.69 745 GLU A O 1
ATOM 6003 N N . LEU A 1 746 ? -44.467 -62.813 85.167 1.00 42.00 746 LEU A N 1
ATOM 6004 C CA . LEU A 1 746 ? -43.955 -64.045 85.783 1.00 42.00 746 LEU A CA 1
ATOM 6005 C C . LEU A 1 746 ? -44.072 -63.972 87.316 1.00 42.00 746 LEU A C 1
ATOM 6007 O O . LEU A 1 746 ? -43.365 -63.183 87.945 1.00 42.00 746 LEU A O 1
ATOM 6011 N N . LEU A 1 747 ? -44.905 -64.819 87.933 1.00 45.84 747 LEU A N 1
ATOM 6012 C CA . LEU A 1 747 ? -45.062 -64.895 89.395 1.00 45.84 747 LEU A CA 1
ATOM 6013 C C . LEU A 1 747 ? -44.531 -66.227 89.974 1.00 45.84 747 LEU A C 1
ATOM 6015 O O . LEU A 1 747 ? -44.799 -67.291 89.413 1.00 45.84 747 LEU A O 1
ATOM 6019 N N . PRO A 1 748 ? -43.806 -66.215 91.115 1.00 39.28 748 PRO A N 1
ATOM 6020 C CA . PRO A 1 748 ? -43.363 -67.433 91.792 1.00 39.28 748 PRO A CA 1
ATOM 6021 C C . PRO A 1 748 ? -44.523 -68.149 92.507 1.00 39.28 748 PRO A C 1
ATOM 6023 O O . PRO A 1 748 ? -45.264 -67.555 93.291 1.00 39.28 748 PRO A O 1
ATOM 6026 N N . VAL A 1 749 ? -44.649 -69.456 92.263 1.00 37.41 749 VAL A N 1
ATOM 6027 C CA . VAL A 1 749 ? -45.670 -70.334 92.856 1.00 37.41 749 VAL A CA 1
ATOM 6028 C C . VAL A 1 749 ? -45.322 -70.641 94.318 1.00 37.41 749 VAL A C 1
ATOM 6030 O O . VAL A 1 749 ? -44.388 -71.393 94.592 1.00 37.41 749 VAL A O 1
ATOM 6033 N N . PHE A 1 750 ? -46.100 -70.121 95.270 1.00 36.69 750 PHE A N 1
ATOM 6034 C CA . PHE A 1 750 ? -46.133 -70.632 96.644 1.00 36.69 750 PHE A CA 1
ATOM 6035 C C . PHE A 1 750 ? -47.347 -71.554 96.807 1.00 36.69 750 PHE A C 1
ATOM 6037 O O . PHE A 1 750 ? -48.494 -71.132 96.671 1.00 36.69 750 PHE A O 1
ATOM 6044 N N . PHE A 1 751 ? -47.087 -72.833 97.088 1.00 33.88 751 PHE A N 1
ATOM 6045 C CA . PHE A 1 751 ? -48.112 -73.825 97.407 1.00 33.88 751 PHE A CA 1
ATOM 6046 C C . PHE A 1 751 ? -48.818 -73.458 98.722 1.00 33.88 751 PHE A C 1
ATOM 6048 O O . PHE A 1 751 ? -48.212 -73.476 99.792 1.00 33.88 751 PHE A O 1
ATOM 6055 N N . TYR A 1 752 ? -50.120 -73.184 98.647 1.00 30.59 752 TYR A N 1
ATOM 6056 C CA . TYR A 1 752 ? -51.015 -73.177 99.802 1.00 30.59 752 TYR A CA 1
ATOM 6057 C C . TYR A 1 752 ? -51.421 -74.621 100.129 1.00 30.59 752 TYR A C 1
ATOM 6059 O O . TYR A 1 752 ? -52.265 -75.206 99.451 1.00 30.59 752 TYR A O 1
ATOM 6067 N N . ALA A 1 753 ? -50.851 -75.204 101.186 1.00 31.09 753 ALA A N 1
ATOM 6068 C CA . ALA A 1 753 ? -51.436 -76.375 101.833 1.00 31.09 753 ALA A CA 1
ATOM 6069 C C . ALA A 1 753 ? -52.445 -75.893 102.884 1.00 31.09 753 ALA A C 1
ATOM 6071 O O . ALA A 1 753 ? -52.086 -75.293 103.894 1.00 31.09 753 ALA A O 1
ATOM 6072 N N . ARG A 1 754 ? -53.727 -76.126 102.604 1.00 34.25 754 ARG A N 1
ATOM 6073 C CA . ARG A 1 754 ? -54.864 -75.779 103.458 1.00 34.25 754 ARG A CA 1
ATOM 6074 C C . ARG A 1 754 ? -54.864 -76.648 104.724 1.00 34.25 754 ARG A C 1
ATOM 6076 O O . ARG A 1 754 ? -55.002 -77.866 104.616 1.00 34.25 754 ARG A O 1
ATOM 6083 N N . ARG A 1 755 ? -54.790 -76.021 105.898 1.00 33.94 755 ARG A N 1
ATOM 6084 C CA . ARG A 1 755 ? -55.436 -76.491 107.131 1.00 33.94 755 ARG A CA 1
ATOM 6085 C C . ARG A 1 755 ? -55.918 -75.305 107.942 1.00 33.94 755 ARG A C 1
ATOM 6087 O O . ARG A 1 755 ? -55.097 -74.389 108.154 1.00 33.94 755 ARG A O 1
#

Foldseek 3Di:
DVVVVVVVVVVVVVVVVVVVVVVVVVVVVVVVVVVVVVVVVVVVVVVVVVVVVVVVVVVVVVVVVVVVVVVVVVVVVVVVVVVVVVVVVVVVVVVVVVVVVVVVVVVVVVVVVVVVVVVVVVVVVVVVVVVDDDDDDDDDDDDDDDDDDPPDLVPDDLVVLCVQCVVLVHHPPVDPDPVVSSVSSVVSVVVVVVVVVPDDDDDDDDDDDDDDDDDDDDDDDDDDPDDPPPPLPCDQPDDCVVNVFLEKEKEFEFALDPDQDPQVPPDPVVTHAPAPVPGPDGDIDMTRHHLCLQQDDLQHQVQSVVVVVVVVVVCDPDDPPDSDRHYHYDYDYPLLVVQVSLSRCVSSPVPDDRPDDLQNLLSQLLVCVVRVRPVSNVVSVVVLVVPLACVSLLSQLVSCNSSVVVVSNLSSLLRPQLCVQVDPDCPSVLPDDLVSNLSSLPDPNHDHALQVLQVSLCCNCVPRNVPVDALVSSLSSCPCVRRVAHHLLCLLVVLLSNQVRVCVVPVPDPVVVVVVPRSSNVRSLLSCLLVVCVQEPVLCVVVVPDPPPPVPPDPPPPSSSCRLVSHDPVSSVVSVVSNVVNVVVVVVVVVVVVVVVVVVVVVVVVVVVVVVVVVVVVVVVVVVVVVVVVVVVVVVVVVVVVVVVVVVVVVVVVVVVVVVVVVVVVVVVVVDDDDDDDDDDDDDDDDDDPPDDPPPPDDDDDDDDDDDDDDDDDDDDDDDDDDDDDPPPPDPPPPPFFDDPPPPDTDGDDDDDDD

Radius of gyration: 62.75 Å; Cα contacts (8 Å, |Δi|>4): 500; chains: 1; bounding box: 194×120×185 Å

Mean predicted aligned error: 18.43 Å

Organism: Thalassiosira oceanica (NCBI:txid159749)

Sequence (755 aa):
MAEEAALRERKAKEEMERQLLEQERSHTLARQQLEEERRQAEQEQLQRQLREETARLQEERRRLQEENRAAEEQFRQRQLLESQRLQEERERSQRLLLQDRQADEQLRIKAQLEMDREREMLRVQELHALAGPSSLGMADSSTAMASSRPGNLSAMSVKEIKSELNSLGINTSQFVEKKEMVKALAETRRVSKQRDDVSGPGTSIVSFRPGISGPAHVPPQRSSRYDGVDDDELNWRLDSYVSLSDYTIVVTRALPGPYAPDFTTGDPSMFEFVVEQGSSTPKADVYYVHKAMIAVGSRRAELLGRMIREAESARGFGAHSSENATEHNTIMLESAADAFPAVLDFMYYPDRELDMSVENAVPLVYLGKRYKIRALLELAEDFVESNLESTTAMYFLLDSYLYQLESILTRAIDVTAAHLGETVDFDPIYRLPPTLFKRIILSKDLRCDSELLSLIVYSYCGEHHPDETDVEYLRDLTKSRLMPEVDPKVSLMLLKFYCDLIMKDEPGSEIMDVLDGDNLMYRCVTVTAKHWQPEVCEPLMVDSRHDDPNSISKRRFQDPAALHRTLPPTLQNYLLEKCIMAAKNDLDSEKTAVDTFERKKSIEEDSNTAAYEQKMRDMRVELDKAKKSQGSEVADMRAEIEHLQMRAIKLKSELEQKTRVLEEHKRELKCFRRVPGIHNFGKITTTTDPKVIDKTSCTYSANPEHHFPNHRRGNRPPTQMPLMVDEYNNLGKQNGYIYDDGRGELLPVFFYARR

pLDDT: mean 81.05, std 21.17, range [30.59, 98.56]